Protein AF-U1RBM7-F1 (afdb_monomer)

InterPro domains:
  IPR001764 Glycoside hydrolase, family 3, N-terminal [PF00933] (648-874)
  IPR001764 Glycoside hydrolase, family 3, N-terminal [PR00133] (661-677)
  IPR001764 Glycoside hydrolase, family 3, N-terminal [PR00133] (688-707)
  IPR001764 Glycoside hydrolase, family 3, N-terminal [PR00133] (734-750)
  IPR001764 Glycoside hydrolase, family 3, N-terminal [PR00133] (765-781)
  IPR001764 Glycoside hydrolase, family 3, N-terminal [PR00133] (855-873)
  IPR002772 Glycoside hydrolase family 3 C-terminal domain [PF01915] (105-395)
  IPR013783 Immunoglobulin-like fold [G3DSA:2.60.40.10] (396-527)
  IPR017853 Glycoside hydrolase superfamily [SSF51445] (630-895)
  IPR026891 Fibronectin type III-like domain [PF14310] (430-504)
  IPR026891 Fibronectin type III-like domain [SM01217] (430-504)
  IPR036881 Glycoside hydrolase family 3 C-terminal domain superfamily [G3DSA:3.40.50.1700] (90-395)
  IPR036881 Glycoside hydrolase family 3 C-terminal domain superfamily [SSF52279] (105-398)
  IPR036962 Glycoside hydrolase, family 3, N-terminal domain superfamily [G3DSA:3.20.20.300] (629-931)
  IPR050288 Cellulose-degrading glycosyl hydrolase 3 [PTHR42715] (79-508)

pLDDT: mean 93.36, std 9.1, range [33.41, 98.94]

Sequence (995 aa):
MTKKVVNEQVSKPKKQRLPMRNGFFLTIWIPITLICALFATILYAGLNFASGAIDVAVGGGTYTPKNGKNTKGADLNFYPKKYKNINEAMEASGKVTQKIADEGMVLLKNDGSLPMTSLGKITLMGRGAADPLYGGTGSGHTNTDTAINIKAGLEKAGFTVNPTVYKQLDAYAKSHAAKDGGRINISFTFSGSTYRIGEMPVSKYSAASTKSFAQYNDAAVVVIGRTGGEGEDLTTDMSKWDDNYTPGQHSLELNKDEKDQIALAKQNFKKVIVVVNSSQPIEMGELQDDPQINAIINSGTPGATGFLSLGEIIAGALNPSGHTVDTWARDFTKDPTFVNIGSNEYTNAGKIRSFFVNYEEGIYSGYRYYETAAAENFIKYDEAVVYPFGYGLSYTIFDWSNPRYTVDSKKGTITAEVTVTNTGSVAGKDVVELFYSAPYTHGGIEKSAVDLGEFAKTKMLKPGESDTVKATVKIEDMASYDYKNAKAYVLEAGDYTLSLRTNSHTIKNGVDTFTYNVPETITYSGNNHRSSDKKAVTNQFDELSAAFESGQKTLLSRADFAGTFPQVPDDADKTASEELLKKLNNFETDITNSVMAKAEKADGKTISMPTTGAKNNIQLSELRGLPYDDPKWQKFLDQLKVSEMVDMIDDGAYATDAVTRLGKPRAVDFDGPAGFSSFITSIHGSAFPTETLIASTWNRDLAAQMGDAIGEEGLQLGINGWYGPAVNTHRNPFAGRNFEYYSEDPTLSGKLASAVASAAMNRGIVVFLKHFALNDQEQNRQANGLDTWADEQTIREIYLKPFEIAVKESSAQVKYQAEDGSIQTSTIGLNGIMSSYNRIGGVWAGGDWRVQTAVLRNEWGFQGAVITDFATIASPYMVPMQGVAAGSDIQLTWRIFEQFKNTDNPTAVYFLRKAAHNVMFATANSSSLNGYAYGAGTTWHAPWWRWVQWIGTAVFVALALFLIYWMVKRVRRVSPIRRAWREQRKALKAARKNQ

Solvent-accessible surface area (backbone atoms only — not comparable to full-atom values): 50211 Å² total; per-residue (Å²): 134,91,84,92,81,91,76,89,80,76,78,74,74,78,81,76,84,71,76,80,54,64,68,69,51,47,70,54,50,49,58,54,33,51,48,29,44,48,50,19,46,40,41,48,55,49,48,59,66,46,33,68,66,46,27,59,51,75,51,56,54,51,72,47,62,46,61,63,85,84,50,84,87,56,84,41,68,64,59,74,74,91,54,95,45,51,68,61,37,39,57,53,37,40,52,49,17,22,51,41,26,42,28,14,24,20,32,75,42,67,78,66,61,60,43,37,94,61,78,40,33,25,28,62,34,48,35,30,44,58,56,65,55,37,53,39,34,47,70,46,22,54,68,53,94,83,37,45,46,55,60,57,10,29,42,75,50,52,33,47,69,36,62,64,42,43,56,51,33,38,53,48,38,68,77,34,32,42,96,76,55,27,16,51,32,42,37,72,51,96,84,50,60,38,67,17,80,55,52,66,47,62,88,71,61,46,74,67,34,62,61,44,39,83,77,15,42,68,24,30,39,37,28,47,66,56,68,35,9,35,52,35,43,56,52,72,62,27,82,88,44,39,99,73,56,56,95,84,38,32,64,52,48,79,49,63,39,52,53,49,42,53,49,53,40,58,74,70,25,90,32,32,35,38,36,38,30,26,52,51,67,52,49,46,41,75,56,72,72,33,84,69,46,32,30,31,33,39,50,20,20,21,15,29,35,8,27,41,31,58,16,23,33,50,52,50,80,36,50,32,41,2,24,36,43,46,47,26,40,47,55,65,86,73,41,56,48,51,53,50,63,64,87,46,54,36,79,68,50,77,90,54,70,36,33,47,38,57,49,22,33,47,75,38,46,48,50,26,27,54,54,27,36,31,75,68,64,75,45,58,51,82,80,44,44,65,40,50,25,40,35,51,41,53,78,40,45,72,48,59,41,78,70,43,80,47,76,39,80,89,78,40,30,40,33,43,33,37,34,41,28,26,72,32,86,44,54,38,46,56,64,47,33,32,30,35,22,63,63,75,56,87,74,55,72,82,73,46,58,50,42,77,59,32,61,33,54,52,66,84,24,46,53,74,31,71,44,76,48,62,29,66,34,51,58,76,74,71,34,44,52,29,63,87,79,76,25,21,40,34,38,66,49,39,55,30,40,35,38,55,20,57,23,78,82,44,67,40,79,84,50,78,69,46,74,50,73,34,93,59,63,44,66,25,37,67,97,51,28,53,88,82,40,64,38,50,54,60,75,72,43,61,78,44,30,46,38,41,76,72,63,72,34,67,53,42,35,90,68,43,51,80,87,22,53,58,64,65,77,50,74,69,68,25,46,68,50,77,68,45,47,45,43,73,74,48,68,71,76,59,62,75,80,27,70,49,46,50,50,44,44,73,73,69,46,82,86,49,69,63,69,53,58,46,87,69,85,58,26,41,37,62,51,30,54,55,63,93,82,42,72,63,54,58,53,44,54,24,33,43,40,69,67,60,42,47,58,30,23,41,38,25,59,52,26,36,49,57,44,48,94,37,22,35,53,62,36,31,31,39,33,16,56,21,23,37,24,51,98,64,37,91,60,66,48,49,25,33,35,18,34,25,27,50,41,7,32,58,38,50,71,60,34,20,50,48,16,38,42,53,16,47,42,26,60,58,73,66,40,24,28,33,53,21,54,38,47,38,43,41,61,41,72,46,27,6,52,44,30,51,12,23,21,40,42,31,57,66,24,10,55,36,48,16,30,18,46,18,30,15,30,49,39,16,31,32,32,21,35,24,42,44,49,75,56,47,53,31,44,51,23,58,43,70,20,24,23,36,39,47,38,50,37,28,43,52,67,45,55,41,29,15,57,51,42,23,50,71,65,13,46,26,66,29,60,32,43,43,94,89,53,49,80,47,73,32,79,44,55,39,33,28,30,20,20,23,60,20,14,62,39,66,39,41,28,29,45,23,38,52,54,42,30,49,44,42,33,50,22,53,49,56,76,31,24,24,29,36,40,82,51,43,78,76,33,77,66,69,37,58,64,36,12,29,50,13,41,22,31,24,37,20,20,54,60,84,61,48,74,79,72,66,72,85,38,35,55,48,42,40,28,47,51,53,21,44,48,27,46,48,54,29,45,37,56,22,45,64,45,51,53,39,37,52,61,8,34,40,42,80,44,81,31,73,66,55,53,52,34,53,53,50,21,51,51,25,45,51,50,23,53,48,48,52,51,49,51,53,54,47,45,66,63,46,51,59,59,57,46,53,51,51,52,53,51,49,51,55,50,52,58,62,70,77,105

Organism: NCBI:txid1321816

Secondary structure (DSSP, 8-state):
-----------------PPPPHHHHHHHHHHHHHHHHHHHHIIIIIHHHTHHHHHHHH-PPEEEEE--GGGTT----SS--SSSSHHHHHHHHHHHHHHHHHHH-EEEEESS--S-SS--EEEEESGGGTS--SS-SGGG----TT---HHHHHHHTT-EE-HHHHHHHHHHHHHT-GGGTSS-B--SSTT--B----PPPGGGS-HHHHHHGGGS-S-EEEEEE----SSSPPPS-GGGT-TTPPTT--TTSPPHHHHHHHHHHHHH-S-EEEEEE-SS----HHHHH-TT--EEEE----TTTTHHHHHHHHHTSS------SS-EES-GGGSTTGGG-S-EE-TT-TTS--EEEE-TTTT--THHHHHHHHHTTSS-HHHHEEE-TT--B-SS-EEEEEEEEEEETTTTEEEEEEEEEE-SSS-B--EEEEEEE----TTSS---S-EEEEEEEPPPB-TT-EEEEEEEEEGGGG-EEETTTTSEEEE-SEEEEEEEESSSS-BPTT---EEEEESSPEEE-GGG--TT-SS----S-HHHHHHHHTTSS----TT-TTTT------TTTTS--HHHHHHHHS----TTTSHHHHHHHHTT----PPP-S------GGGTTTS-TT-HHHHHHHTT--HHHHHHHHS--TTEE--BGGGTB--EEEEB-TTS-B-SSSS-----PPPHHHHHHTT-HHHHHHHHHHHHHHHHHHT--EE---B-----STT-TTGGGS--S-HHHHHHHHHHHHHHHHHTT-EEEEEEETT----TTTTTTT-EEE--HHHIIIIISHHHHHHHHH-EEEEEEE-TTS-EEEEEEE--EEEE-SSEETTEEGGG-HIIIIIIIIIIS---SEEE-S---TT-TTS-HHHHHHHT--B--S-TTT-----TTSHHHHHHHHHHHHHHHHHHHTSGGGTTPPTT-EEEEE--HHHHHHHHHHHHHHHHHHHHHHHHHHHHHHHHHHHHHHHHHHHHHHHHTT--

Nearest PDB structures (foldseek):
  5k6o-assembly1_A  TM=8.320E-01  e=1.167E-65  metagenome
  5wug-assembly1_A  TM=8.299E-01  e=5.604E-64  Paenibacillus barengoltzii
  5wvp-assembly1_A  TM=8.092E-01  e=2.742E-64  Paenibacillus barengoltzii
  5k6n-assembly1_A  TM=8.197E-01  e=2.205E-63  metagenome
  6jxg-assembly1_A  TM=7.756E-01  e=9.075E-23  Chaetomella raphigera

Structure (mmCIF, N/CA/C/O backbone):
data_AF-U1RBM7-F1
#
_entry.id   AF-U1RBM7-F1
#
loop_
_atom_site.group_PDB
_atom_site.id
_atom_site.type_symbol
_atom_site.label_atom_id
_atom_site.label_alt_id
_atom_site.label_comp_id
_atom_site.label_asym_id
_atom_site.label_entity_id
_atom_site.label_seq_id
_atom_site.pdbx_PDB_ins_code
_atom_site.Cartn_x
_atom_site.Cartn_y
_atom_site.Cartn_z
_atom_site.occupancy
_atom_site.B_iso_or_equiv
_atom_site.auth_seq_id
_atom_site.auth_comp_id
_atom_site.auth_asym_id
_atom_site.auth_atom_id
_atom_site.pdbx_PDB_model_num
ATOM 1 N N . MET A 1 1 ? 15.213 90.626 -84.303 1.00 36.34 1 MET A N 1
ATOM 2 C CA . MET A 1 1 ? 15.350 91.674 -83.267 1.00 36.34 1 MET A CA 1
ATOM 3 C C . MET A 1 1 ? 15.380 90.969 -81.910 1.00 36.34 1 MET A C 1
ATOM 5 O O . MET A 1 1 ? 14.454 90.224 -81.642 1.00 36.34 1 MET A O 1
ATOM 9 N N . THR A 1 2 ? 16.565 90.827 -81.289 1.00 41.94 2 THR A N 1
ATOM 10 C CA . THR A 1 2 ? 16.967 91.487 -80.007 1.00 41.94 2 THR A CA 1
ATOM 11 C C . THR A 1 2 ? 16.053 91.103 -78.822 1.00 41.94 2 THR A C 1
ATOM 13 O O . THR A 1 2 ? 14.861 91.334 -78.896 1.00 41.94 2 THR A O 1
ATOM 16 N N . LYS A 1 3 ? 16.493 90.514 -77.696 1.00 38.50 3 LYS A N 1
ATOM 17 C CA . LYS A 1 3 ? 17.663 90.783 -76.830 1.00 38.50 3 LYS A CA 1
ATOM 18 C C . LYS A 1 3 ? 18.023 89.556 -75.950 1.00 38.50 3 LYS A C 1
ATOM 20 O O . LYS A 1 3 ? 17.148 88.796 -75.558 1.00 38.50 3 LYS A O 1
ATOM 25 N N . LYS A 1 4 ? 19.316 89.432 -75.614 1.00 48.25 4 LYS A N 1
ATOM 26 C CA . LYS A 1 4 ? 19.956 88.477 -74.679 1.00 48.25 4 LYS A CA 1
ATOM 27 C C . LYS A 1 4 ? 19.608 88.750 -73.204 1.00 48.25 4 LYS A C 1
ATOM 29 O O . LYS A 1 4 ? 19.742 89.893 -72.778 1.00 48.25 4 LYS A O 1
ATOM 34 N N . VAL A 1 5 ? 19.367 87.686 -72.428 1.00 40.12 5 VAL A N 1
ATOM 35 C CA . VAL A 1 5 ? 19.714 87.562 -70.994 1.00 40.12 5 VAL A CA 1
ATOM 36 C C . VAL A 1 5 ? 20.210 86.133 -70.737 1.00 40.12 5 VAL A C 1
ATOM 38 O O . VAL A 1 5 ? 19.670 85.167 -71.266 1.00 40.12 5 VAL A O 1
ATOM 41 N N . VAL A 1 6 ? 21.289 86.041 -69.965 1.00 49.75 6 VAL A N 1
ATOM 42 C CA . VAL A 1 6 ? 22.024 84.842 -69.551 1.00 49.75 6 VAL A CA 1
ATOM 43 C C . VAL A 1 6 ? 21.229 84.046 -68.511 1.00 49.75 6 VAL A C 1
ATOM 45 O O . VAL A 1 6 ? 20.765 84.619 -67.531 1.00 49.75 6 VAL A O 1
ATOM 48 N N . ASN A 1 7 ? 21.132 82.726 -68.692 1.00 33.41 7 ASN A N 1
ATOM 49 C CA . ASN A 1 7 ? 21.097 81.756 -67.592 1.00 33.41 7 ASN A CA 1
ATOM 50 C C . ASN A 1 7 ? 21.407 80.354 -68.144 1.00 33.41 7 ASN A C 1
ATOM 52 O O . ASN A 1 7 ? 20.569 79.721 -68.784 1.00 33.41 7 ASN A O 1
ATOM 56 N N . GLU A 1 8 ? 22.628 79.870 -67.914 1.00 44.62 8 GLU A N 1
ATOM 57 C CA . GLU A 1 8 ? 23.003 78.477 -68.160 1.00 44.62 8 GLU A CA 1
ATOM 58 C C . GLU A 1 8 ? 22.236 77.560 -67.196 1.00 44.62 8 GLU A C 1
ATOM 60 O O . GLU A 1 8 ? 22.592 77.396 -66.028 1.00 44.62 8 GLU A O 1
ATOM 65 N N . GLN A 1 9 ? 21.176 76.915 -67.685 1.00 37.19 9 GLN A N 1
ATOM 66 C CA . GLN A 1 9 ? 20.624 75.736 -67.026 1.00 37.19 9 GLN A CA 1
ATOM 67 C C . GLN A 1 9 ? 21.514 74.528 -67.329 1.00 37.19 9 GLN A C 1
ATOM 69 O O . GLN A 1 9 ? 21.326 73.804 -68.305 1.00 37.19 9 GLN A O 1
ATOM 74 N N . VAL A 1 10 ? 22.462 74.270 -66.430 1.00 41.84 10 VAL A N 1
ATOM 75 C CA . VAL A 1 10 ? 23.084 72.952 -66.281 1.00 41.84 10 VAL A CA 1
ATOM 76 C C . VAL A 1 10 ? 21.966 71.940 -66.018 1.00 41.84 10 VAL A C 1
ATOM 78 O O . VAL A 1 10 ? 21.384 71.909 -64.929 1.00 41.84 10 VAL A O 1
ATOM 81 N N . SER A 1 11 ? 21.636 71.107 -67.009 1.00 40.59 11 SER A N 1
ATOM 82 C CA . SER A 1 11 ? 20.698 70.001 -66.803 1.00 40.59 11 SER A CA 1
ATOM 83 C C . SER A 1 11 ? 21.240 69.096 -65.686 1.00 40.59 11 SER A C 1
ATOM 85 O O . SER A 1 11 ? 22.333 68.532 -65.775 1.00 40.59 11 SER A O 1
ATOM 87 N N . LYS A 1 12 ? 20.515 69.010 -64.562 1.00 43.03 12 LYS A N 1
ATOM 88 C CA . LYS A 1 12 ? 20.881 68.114 -63.457 1.00 43.03 12 LYS A CA 1
ATOM 89 C C . LYS A 1 12 ? 20.835 66.673 -63.984 1.00 43.03 12 LYS A C 1
ATOM 91 O O . LYS A 1 12 ? 19.792 66.272 -64.504 1.00 43.03 12 LYS A O 1
ATOM 96 N N . PRO A 1 13 ? 21.893 65.859 -63.817 1.00 48.00 13 PRO A N 1
ATOM 97 C CA . PRO A 1 13 ? 21.841 64.458 -64.213 1.00 48.00 13 PRO A CA 1
ATOM 98 C C . PRO A 1 13 ? 20.706 63.767 -63.446 1.00 48.00 13 PRO A C 1
ATOM 100 O O . PRO A 1 13 ? 20.603 63.918 -62.223 1.00 48.00 13 PRO A O 1
ATOM 103 N N . LYS A 1 14 ? 19.839 63.024 -64.153 1.00 50.25 14 LYS A N 1
ATOM 104 C CA . LYS A 1 14 ? 18.790 62.189 -63.537 1.00 50.25 14 LYS A CA 1
ATOM 105 C C . LYS A 1 14 ? 19.420 61.403 -62.382 1.00 50.25 14 LYS A C 1
ATOM 107 O O . LYS A 1 14 ? 20.360 60.641 -62.599 1.00 50.25 14 LYS A O 1
ATOM 112 N N . LYS A 1 15 ? 18.924 61.595 -61.149 1.00 52.56 15 LYS A N 1
ATOM 113 C CA . LYS A 1 15 ? 19.372 60.836 -59.969 1.00 52.56 15 LYS A CA 1
ATOM 114 C C . LYS A 1 15 ? 19.178 59.346 -60.255 1.00 52.56 15 LYS A C 1
ATOM 116 O O . LYS A 1 15 ? 18.066 58.834 -60.160 1.00 52.56 15 LYS A O 1
ATOM 121 N N . GLN A 1 16 ? 20.256 58.651 -60.596 1.00 60.34 16 GLN A N 1
ATOM 122 C CA . GLN A 1 16 ? 20.246 57.206 -60.763 1.00 60.34 16 GLN A CA 1
ATOM 123 C C . GLN A 1 16 ? 19.895 56.589 -59.398 1.00 60.34 16 GLN A C 1
ATOM 125 O O . GLN A 1 16 ? 20.675 56.691 -58.447 1.00 60.34 16 GLN A O 1
ATOM 130 N N . ARG A 1 17 ? 18.688 56.021 -59.252 1.00 66.50 17 ARG A N 1
ATOM 131 C CA . ARG A 1 17 ? 18.283 55.319 -58.024 1.00 66.50 17 ARG A CA 1
ATOM 132 C C . ARG A 1 17 ? 19.132 54.057 -57.902 1.00 66.50 17 ARG A C 1
ATOM 134 O O . ARG A 1 17 ? 18.868 53.052 -58.552 1.00 66.50 17 ARG A O 1
ATOM 141 N N . LEU A 1 18 ? 20.186 54.125 -57.096 1.00 72.62 18 LEU A N 1
ATOM 142 C CA . LEU A 1 18 ? 21.038 52.969 -56.846 1.00 72.62 18 LEU A CA 1
ATOM 143 C C . LEU A 1 18 ? 20.295 51.951 -55.973 1.00 72.62 18 LEU A C 1
ATOM 145 O O . LEU A 1 18 ? 19.717 52.344 -54.957 1.00 72.62 18 LEU A O 1
ATOM 149 N N . PRO A 1 19 ? 20.377 50.645 -56.287 1.00 76.62 19 PRO A N 1
ATOM 150 C CA . PRO A 1 19 ? 19.870 49.602 -55.398 1.00 76.62 19 PRO A CA 1
ATOM 151 C C . PRO A 1 19 ? 20.533 49.720 -54.022 1.00 76.62 19 PRO A C 1
ATOM 153 O O . PRO A 1 19 ? 21.697 50.114 -53.941 1.00 76.62 19 PRO A O 1
ATOM 156 N N . MET A 1 20 ? 19.812 49.406 -52.942 1.00 83.06 20 MET A N 1
ATOM 157 C CA . MET A 1 20 ? 20.274 49.493 -51.545 1.00 83.06 20 MET A CA 1
ATOM 158 C C . MET A 1 20 ? 21.676 48.874 -51.333 1.00 83.06 20 MET A C 1
ATOM 160 O O . MET A 1 20 ? 22.068 47.924 -52.009 1.00 83.06 20 MET A O 1
ATOM 164 N N . ARG A 1 21 ? 22.471 49.430 -50.406 1.00 84.69 21 ARG A N 1
ATOM 165 C CA . ARG A 1 21 ? 23.860 48.995 -50.158 1.00 84.69 21 ARG A CA 1
ATOM 166 C C . ARG A 1 21 ? 23.877 47.548 -49.667 1.00 84.69 21 ARG A C 1
ATOM 168 O O . ARG A 1 21 ? 23.075 47.197 -48.812 1.00 84.69 21 ARG A O 1
ATOM 175 N N . ASN A 1 22 ? 24.809 46.734 -50.174 1.00 85.38 22 ASN A N 1
ATOM 176 C CA . ASN A 1 22 ? 24.970 45.348 -49.716 1.00 85.38 22 ASN A CA 1
ATOM 177 C C . ASN A 1 22 ? 25.152 45.270 -48.197 1.00 85.38 22 ASN A C 1
ATOM 179 O O . ASN A 1 22 ? 24.442 44.497 -47.580 1.00 85.38 22 ASN A O 1
ATOM 183 N N . GLY A 1 23 ? 25.956 46.159 -47.602 1.00 82.50 23 GLY A N 1
ATOM 184 C CA . GLY A 1 23 ? 26.077 46.260 -46.141 1.00 82.50 23 GLY A CA 1
ATOM 185 C C . GLY A 1 23 ? 24.731 46.445 -45.427 1.00 82.50 23 GLY A C 1
ATOM 186 O O . GLY A 1 23 ? 24.362 45.595 -44.638 1.00 82.50 23 GLY A O 1
ATOM 187 N N . PHE A 1 24 ? 23.961 47.486 -45.768 1.00 85.50 24 PHE A N 1
ATOM 188 C CA . PHE A 1 24 ? 22.680 47.784 -45.098 1.00 85.50 24 PHE A CA 1
ATOM 189 C C . PHE A 1 24 ? 21.584 46.726 -45.336 1.00 85.50 24 PHE A C 1
ATOM 191 O O . PHE A 1 24 ? 20.699 46.516 -44.521 1.00 85.50 24 PHE A O 1
ATOM 198 N N . PHE A 1 25 ? 21.621 46.046 -46.477 1.00 90.31 25 PHE A N 1
ATOM 199 C CA . PHE A 1 25 ? 20.706 44.940 -46.751 1.00 90.31 25 PHE A CA 1
ATOM 200 C C . PHE A 1 25 ? 21.063 43.692 -45.950 1.00 90.31 25 PHE A C 1
ATOM 202 O O . PHE A 1 25 ? 20.184 43.060 -45.379 1.00 90.31 25 PHE A O 1
ATOM 209 N N . LEU A 1 26 ? 22.350 43.343 -45.898 1.00 90.19 26 LEU A N 1
ATOM 210 C CA . LEU A 1 26 ? 22.811 42.187 -45.139 1.00 90.19 26 LEU A CA 1
ATOM 211 C C . LEU A 1 26 ? 22.594 42.392 -43.635 1.00 90.19 26 LEU A C 1
ATOM 213 O O . LEU A 1 26 ? 22.222 41.440 -42.965 1.00 90.19 26 LEU A O 1
ATOM 217 N N . THR A 1 27 ? 22.703 43.623 -43.120 1.00 90.94 27 THR A N 1
ATOM 218 C CA . THR A 1 27 ? 22.372 43.925 -41.714 1.00 90.94 27 THR A CA 1
ATOM 219 C C . THR A 1 27 ? 20.903 43.685 -41.361 1.00 90.94 27 THR A C 1
ATOM 221 O O . THR A 1 27 ? 20.603 43.524 -40.189 1.00 90.94 27 THR A O 1
ATOM 224 N N . ILE A 1 28 ? 19.994 43.650 -42.342 1.00 90.19 28 ILE A N 1
ATOM 225 C CA . ILE A 1 28 ? 18.574 43.331 -42.119 1.00 90.19 28 ILE A CA 1
ATOM 226 C C . ILE A 1 28 ? 18.330 41.829 -42.293 1.00 90.19 28 ILE A C 1
ATOM 228 O O . ILE A 1 28 ? 17.704 41.191 -41.454 1.00 90.19 28 ILE A O 1
ATOM 232 N N . TRP A 1 29 ? 18.835 41.246 -43.382 1.00 92.44 29 TRP A N 1
ATOM 233 C CA . TRP A 1 29 ? 18.450 39.892 -43.782 1.00 92.44 29 TRP A CA 1
ATOM 234 C C . TRP A 1 29 ? 19.279 38.777 -43.143 1.00 92.44 29 TRP A C 1
ATOM 236 O O . TRP A 1 29 ? 18.770 37.663 -43.024 1.00 92.44 29 TRP A O 1
ATOM 246 N N . ILE A 1 30 ? 20.504 39.053 -42.677 1.00 91.81 30 ILE A N 1
ATOM 247 C CA . ILE A 1 30 ? 21.273 38.080 -41.886 1.00 91.81 30 ILE A CA 1
ATOM 248 C C . ILE A 1 30 ? 20.540 37.766 -40.570 1.00 91.81 30 ILE A C 1
ATOM 250 O O . ILE A 1 30 ? 20.271 36.587 -40.353 1.00 91.81 30 ILE A O 1
ATOM 254 N N . PRO A 1 31 ? 20.127 38.751 -39.741 1.00 94.38 31 PRO A N 1
ATOM 255 C CA . PRO A 1 31 ? 19.344 38.471 -38.535 1.00 94.38 31 PRO A CA 1
ATOM 256 C C . PRO A 1 31 ? 18.062 37.678 -38.801 1.00 94.38 31 PRO A C 1
ATOM 258 O O . PRO A 1 31 ? 17.806 36.701 -38.113 1.00 94.38 31 PRO A O 1
ATOM 261 N N . ILE A 1 32 ? 17.292 38.030 -39.837 1.00 92.88 32 ILE A N 1
ATOM 262 C CA . ILE A 1 32 ? 16.056 37.306 -40.191 1.00 92.88 32 ILE A CA 1
ATOM 263 C C . ILE A 1 32 ? 16.356 35.847 -40.563 1.00 92.88 32 ILE A C 1
ATOM 265 O O . ILE A 1 32 ? 15.660 34.937 -40.128 1.00 92.88 32 ILE A O 1
ATOM 269 N N . THR A 1 33 ? 17.424 35.610 -41.328 1.00 93.44 33 THR A N 1
ATOM 270 C CA . THR A 1 33 ? 17.855 34.252 -41.694 1.00 93.44 33 THR A CA 1
ATOM 271 C C . THR A 1 33 ? 18.295 33.457 -40.464 1.00 93.44 33 THR A C 1
ATOM 273 O O . THR A 1 33 ? 17.946 32.285 -40.342 1.00 93.44 33 THR A O 1
ATOM 276 N N . LEU A 1 34 ? 19.028 34.091 -39.542 1.00 92.81 34 LEU A N 1
ATOM 277 C CA . LEU A 1 34 ? 19.433 33.481 -38.275 1.00 92.81 34 LEU A CA 1
ATOM 278 C C . LEU A 1 34 ? 18.223 33.150 -37.398 1.00 92.81 34 LEU A C 1
ATOM 280 O O . LEU A 1 34 ? 18.201 32.086 -36.796 1.00 92.81 34 LEU A O 1
ATOM 284 N N . ILE A 1 35 ? 17.198 34.004 -37.381 1.00 93.94 35 ILE A N 1
ATOM 285 C CA . ILE A 1 35 ? 15.929 33.735 -36.696 1.00 93.94 35 ILE A CA 1
ATOM 286 C C . ILE A 1 35 ? 15.226 32.521 -37.322 1.00 93.94 35 ILE A C 1
ATOM 288 O O . ILE A 1 35 ? 14.810 31.629 -36.591 1.00 93.94 35 ILE A O 1
ATOM 292 N N . CYS A 1 36 ? 15.139 32.423 -38.655 1.00 91.75 36 CYS A N 1
ATOM 293 C CA . CYS A 1 36 ? 14.570 31.239 -39.314 1.00 91.75 36 CYS A CA 1
ATOM 294 C C . CYS A 1 36 ? 15.356 29.961 -38.986 1.00 91.75 36 CYS A C 1
ATOM 296 O O . CYS A 1 36 ? 14.752 28.933 -38.692 1.00 91.75 36 CYS A O 1
ATOM 298 N N . ALA A 1 37 ? 16.690 30.023 -39.004 1.00 91.12 37 ALA A N 1
ATOM 299 C CA . ALA A 1 37 ? 17.536 28.895 -38.622 1.00 91.12 37 ALA A CA 1
ATOM 300 C C . ALA A 1 37 ? 17.346 28.519 -37.144 1.00 91.12 37 ALA A C 1
ATOM 302 O O . ALA A 1 37 ? 17.249 27.341 -36.825 1.00 91.12 37 ALA A O 1
ATOM 303 N N . LEU A 1 38 ? 17.223 29.506 -36.252 1.00 91.50 38 LEU A N 1
ATOM 304 C CA . LEU A 1 38 ? 16.941 29.288 -34.837 1.00 91.50 38 LEU A CA 1
ATOM 305 C C . LEU A 1 38 ? 15.580 28.613 -34.634 1.00 91.50 38 LEU A C 1
ATOM 307 O O . LEU A 1 38 ? 15.510 27.629 -33.910 1.00 91.50 38 LEU A O 1
ATOM 311 N N . PHE A 1 39 ? 14.519 29.074 -35.304 1.00 92.00 39 PHE A N 1
ATOM 312 C CA . PHE A 1 39 ? 13.207 28.421 -35.247 1.00 92.00 39 PHE A CA 1
ATOM 313 C C . PHE A 1 39 ? 13.248 26.986 -35.777 1.00 92.00 39 PHE A C 1
ATOM 315 O O . PHE A 1 39 ? 12.678 26.099 -35.148 1.00 92.00 39 PHE A O 1
ATOM 322 N N . ALA A 1 40 ? 13.956 26.729 -36.882 1.00 91.62 40 ALA A N 1
ATOM 323 C CA . ALA A 1 40 ? 14.163 25.367 -37.374 1.00 91.62 40 ALA A CA 1
ATOM 324 C C . ALA A 1 40 ? 14.863 24.485 -36.328 1.00 91.62 40 ALA A C 1
ATOM 326 O O . ALA A 1 40 ? 14.431 23.357 -36.093 1.00 91.62 40 ALA A O 1
ATOM 327 N N . THR A 1 41 ? 15.903 25.011 -35.677 1.00 88.69 41 THR A N 1
ATOM 328 C CA . THR A 1 41 ? 16.637 24.314 -34.615 1.00 88.69 41 THR A CA 1
ATOM 329 C C . THR A 1 41 ? 15.770 24.073 -33.383 1.00 88.69 41 THR A C 1
ATOM 331 O O . THR A 1 41 ? 15.795 22.971 -32.853 1.00 88.69 41 THR A O 1
ATOM 334 N N . ILE A 1 42 ? 14.971 25.047 -32.942 1.00 88.38 42 ILE A N 1
ATOM 335 C CA . ILE A 1 42 ? 14.055 24.889 -31.800 1.00 88.38 42 ILE A CA 1
ATOM 336 C C . ILE A 1 42 ? 12.989 23.835 -32.113 1.00 88.38 42 ILE A C 1
ATOM 338 O O . ILE A 1 42 ? 12.783 22.924 -31.315 1.00 88.38 42 ILE A O 1
ATOM 342 N N . LEU A 1 43 ? 12.349 23.909 -33.285 1.00 89.69 43 LEU A N 1
ATOM 343 C CA . LEU A 1 43 ? 11.352 22.918 -33.699 1.00 89.69 43 LEU A CA 1
ATOM 344 C C . LEU A 1 43 ? 11.961 21.520 -33.823 1.00 89.69 43 LEU A C 1
ATOM 346 O O . LEU A 1 43 ? 11.328 20.538 -33.456 1.00 89.69 43 LEU A O 1
ATOM 350 N N . TYR A 1 44 ? 13.192 21.405 -34.316 1.00 89.69 44 TYR A N 1
ATOM 351 C CA . TYR A 1 44 ? 13.845 20.109 -34.445 1.00 89.69 44 TYR A CA 1
ATOM 352 C C . TYR A 1 44 ? 14.408 19.614 -33.108 1.00 89.69 44 TYR A C 1
ATOM 354 O O . TYR A 1 44 ? 13.901 18.655 -32.540 1.00 89.69 44 TYR A O 1
ATOM 362 N N . ALA A 1 45 ? 15.450 20.261 -32.592 1.00 83.56 45 ALA A N 1
ATOM 363 C CA . ALA A 1 45 ? 16.183 19.812 -31.415 1.00 83.56 45 ALA A CA 1
ATOM 364 C C . ALA A 1 45 ? 15.403 20.052 -30.117 1.00 83.56 45 ALA A C 1
ATOM 366 O O . ALA A 1 45 ? 15.332 19.153 -29.287 1.00 83.56 45 ALA A O 1
ATOM 367 N N . GLY A 1 46 ? 14.780 21.223 -29.961 1.00 81.88 46 GLY A N 1
ATOM 368 C CA . GLY A 1 46 ? 14.042 21.576 -28.744 1.00 81.88 46 GLY A CA 1
ATOM 369 C C . GLY A 1 46 ? 12.823 20.683 -28.511 1.00 81.88 46 GLY A C 1
ATOM 370 O O . GLY A 1 46 ? 12.680 20.116 -27.433 1.00 81.88 46 GLY A O 1
ATOM 371 N N . LEU A 1 47 ? 11.976 20.490 -29.528 1.00 84.38 47 LEU A N 1
ATOM 372 C CA . LEU A 1 47 ? 10.799 19.620 -29.386 1.00 84.38 47 LEU A CA 1
ATOM 373 C C . LEU A 1 47 ? 11.154 18.130 -29.314 1.00 84.38 47 LEU A C 1
ATOM 375 O O . LEU A 1 47 ? 10.425 17.381 -28.679 1.00 84.38 47 LEU A O 1
ATOM 379 N N . ASN A 1 48 ? 12.264 17.684 -29.917 1.00 82.75 48 ASN A N 1
ATOM 380 C CA . ASN A 1 48 ? 12.747 16.315 -29.701 1.00 82.75 48 ASN A CA 1
ATOM 381 C C . ASN A 1 48 ? 13.234 16.115 -28.264 1.00 82.75 48 ASN A C 1
ATOM 383 O O . ASN A 1 48 ? 12.905 15.108 -27.647 1.00 82.75 48 ASN A O 1
ATOM 387 N N . PHE A 1 49 ? 13.966 17.087 -27.720 1.00 78.62 49 PHE A N 1
ATOM 388 C CA . PHE A 1 49 ? 14.435 17.054 -26.339 1.00 78.62 49 PHE A CA 1
ATOM 389 C C . PHE A 1 49 ? 13.279 17.051 -25.327 1.00 78.62 49 PHE A C 1
ATOM 391 O O . PHE A 1 49 ? 13.335 16.330 -24.342 1.00 78.62 49 PHE A O 1
ATOM 398 N N . ALA A 1 50 ? 12.208 17.799 -25.603 1.00 80.25 50 ALA A N 1
ATOM 399 C CA . ALA A 1 50 ? 11.008 17.845 -24.767 1.00 80.25 50 ALA A CA 1
ATOM 400 C C . ALA A 1 50 ? 9.959 1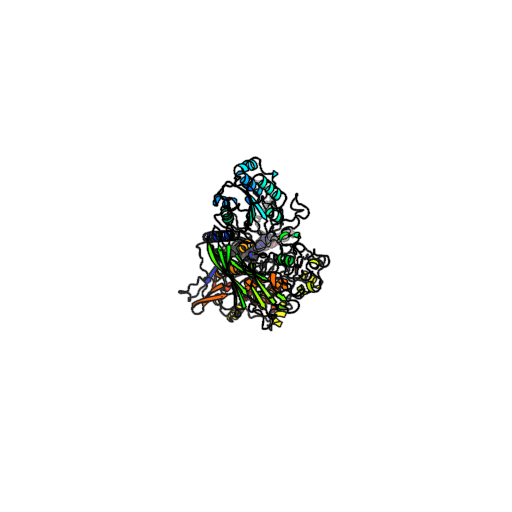6.769 -25.115 1.00 80.25 50 ALA A C 1
ATOM 402 O O . ALA A 1 50 ? 8.835 16.835 -24.620 1.00 80.25 50 ALA A O 1
ATOM 403 N N . SER A 1 51 ? 10.270 15.815 -26.001 1.00 80.38 51 SER A N 1
ATOM 404 C CA . SER A 1 51 ? 9.224 14.970 -26.583 1.00 80.38 51 SER A CA 1
ATOM 405 C C . SER A 1 51 ? 8.552 14.019 -25.602 1.00 80.38 51 SER A C 1
ATOM 407 O O . SER A 1 51 ? 7.347 13.856 -25.734 1.00 80.38 51 SER A O 1
ATOM 409 N N . GLY A 1 52 ? 9.256 13.493 -24.593 1.00 77.25 52 GLY A N 1
ATOM 410 C CA . GLY A 1 52 ? 8.633 12.696 -23.528 1.00 77.25 52 GLY A CA 1
ATOM 411 C C . GLY A 1 52 ? 7.537 13.477 -22.797 1.00 77.25 52 GLY A C 1
ATOM 412 O O . GLY A 1 52 ? 6.393 13.031 -22.728 1.00 77.25 52 GLY A O 1
ATOM 413 N N . ALA A 1 53 ? 7.843 14.704 -22.364 1.00 77.94 53 ALA A N 1
ATOM 414 C CA . ALA A 1 53 ? 6.876 15.576 -21.695 1.00 77.94 53 ALA A CA 1
ATOM 415 C C . ALA A 1 53 ? 5.687 15.953 -22.603 1.00 77.94 53 ALA A C 1
ATOM 417 O O . ALA A 1 53 ? 4.546 16.014 -22.146 1.00 77.94 53 ALA A O 1
ATOM 418 N N . ILE A 1 54 ? 5.932 16.186 -23.900 1.00 82.62 54 ILE A N 1
ATOM 419 C CA . ILE A 1 54 ? 4.872 16.483 -24.880 1.00 82.62 54 ILE A CA 1
ATOM 420 C C . ILE A 1 54 ? 4.004 15.245 -25.144 1.00 82.62 54 ILE A C 1
ATOM 422 O O . ILE A 1 54 ? 2.781 15.366 -25.189 1.00 82.62 54 ILE A O 1
ATOM 426 N N . ASP A 1 55 ? 4.616 14.070 -25.315 1.00 83.00 55 ASP A N 1
ATOM 427 C CA . ASP A 1 55 ? 3.921 12.804 -25.565 1.00 83.00 55 ASP A CA 1
ATOM 428 C C . ASP A 1 55 ? 2.951 12.486 -24.433 1.00 83.00 55 ASP A C 1
ATOM 430 O O . ASP A 1 55 ? 1.834 12.041 -24.691 1.00 83.00 55 ASP A O 1
ATOM 434 N N . VAL A 1 56 ? 3.339 12.767 -23.190 1.00 77.88 56 VAL A N 1
ATOM 435 C CA . VAL A 1 56 ? 2.419 12.599 -22.073 1.00 77.88 56 VAL A CA 1
ATOM 436 C C . VAL A 1 56 ? 1.335 13.679 -22.097 1.00 77.88 56 VAL A C 1
ATOM 438 O O . VAL A 1 56 ? 0.158 13.340 -22.106 1.00 77.88 56 VAL A O 1
ATOM 441 N N . ALA A 1 57 ? 1.682 14.962 -22.233 1.00 79.19 57 ALA A N 1
ATOM 442 C CA . ALA A 1 57 ? 0.705 16.053 -22.157 1.00 79.19 57 ALA A CA 1
ATOM 443 C C . ALA A 1 57 ? -0.385 16.039 -23.253 1.00 79.19 57 ALA A C 1
ATOM 445 O O . ALA A 1 57 ? -1.538 16.372 -22.979 1.00 79.19 57 ALA A O 1
ATOM 446 N N . VAL A 1 58 ? -0.039 15.711 -24.505 1.00 81.56 58 VAL A N 1
ATOM 447 C CA . VAL A 1 58 ? -0.972 15.798 -25.654 1.00 81.56 58 VAL A CA 1
ATOM 448 C C . VAL A 1 58 ? -1.114 14.498 -26.447 1.00 81.56 58 VAL A C 1
ATOM 450 O O . VAL A 1 58 ? -1.740 14.490 -27.512 1.00 81.56 58 VAL A O 1
ATOM 453 N N . GLY A 1 59 ? -0.561 13.403 -25.929 1.00 77.94 59 GLY A N 1
ATOM 454 C CA . GLY A 1 59 ? -0.617 12.081 -26.535 1.00 77.94 59 GLY A CA 1
ATOM 455 C C . GLY A 1 59 ? 0.563 11.785 -27.462 1.00 77.94 59 GLY A C 1
ATOM 456 O O . GLY A 1 59 ? 0.903 12.553 -28.374 1.00 77.94 59 GLY A O 1
ATOM 457 N N . GLY A 1 60 ? 1.153 10.611 -27.243 1.00 79.38 60 GLY A N 1
ATOM 458 C CA . GLY A 1 60 ? 2.173 10.032 -28.104 1.00 79.38 60 GLY A CA 1
ATOM 459 C C . GLY A 1 60 ? 1.602 9.353 -29.346 1.00 79.38 60 GLY A C 1
ATOM 460 O O . GLY A 1 60 ? 0.393 9.185 -29.518 1.00 79.38 60 GLY A O 1
ATOM 461 N N . GLY A 1 61 ? 2.496 8.956 -30.251 1.00 84.00 61 GLY A N 1
ATOM 462 C CA . GLY A 1 61 ? 2.108 8.113 -31.382 1.00 84.00 61 GLY A CA 1
ATOM 463 C C . GLY A 1 61 ? 1.722 6.702 -30.945 1.00 84.00 61 GLY A C 1
ATOM 464 O O . GLY A 1 61 ? 2.181 6.216 -29.914 1.00 84.00 61 GLY A O 1
ATOM 465 N N . THR A 1 62 ? 0.900 6.031 -31.747 1.00 88.94 62 THR A N 1
ATOM 466 C CA . THR A 1 62 ? 0.411 4.677 -31.450 1.00 88.94 62 THR A CA 1
ATOM 467 C C . THR A 1 62 ? 1.263 3.610 -32.128 1.00 88.94 62 THR A C 1
ATOM 469 O O . THR A 1 62 ? 1.986 3.879 -33.091 1.00 88.94 62 THR A O 1
ATOM 472 N N . TYR A 1 63 ? 1.182 2.379 -31.627 1.00 92.81 63 TYR A N 1
ATOM 473 C CA . TYR A 1 63 ? 1.952 1.245 -32.132 1.00 92.81 63 TYR A CA 1
ATOM 474 C C . TYR A 1 63 ? 1.016 0.105 -32.517 1.00 92.81 63 TYR A C 1
ATOM 476 O O . TYR A 1 63 ? 0.112 -0.244 -31.762 1.00 92.81 63 TYR A O 1
ATOM 484 N N . THR A 1 64 ? 1.239 -0.494 -33.686 1.00 93.06 64 THR A N 1
ATOM 485 C CA . THR A 1 64 ? 0.475 -1.663 -34.145 1.00 93.06 64 THR A CA 1
ATOM 486 C C . THR A 1 64 ? 1.403 -2.814 -34.522 1.00 93.06 64 THR A C 1
ATOM 488 O O . THR A 1 64 ? 2.449 -2.563 -35.138 1.00 93.06 64 THR A O 1
ATOM 491 N N . PRO A 1 65 ? 1.020 -4.072 -34.240 1.00 93.12 65 PRO A N 1
ATOM 492 C CA . PRO A 1 65 ? 1.823 -5.232 -34.597 1.00 93.12 65 PRO A CA 1
ATOM 493 C C . PRO A 1 65 ? 1.998 -5.346 -36.113 1.00 93.12 65 PRO A C 1
ATOM 495 O O . PRO A 1 65 ? 1.052 -5.222 -36.893 1.00 93.12 65 PRO A O 1
ATOM 498 N N . LYS A 1 66 ? 3.228 -5.632 -36.540 1.00 93.56 66 LYS A N 1
ATOM 499 C CA . LYS A 1 66 ? 3.570 -6.010 -37.913 1.00 93.56 66 LYS A CA 1
ATOM 500 C C . LYS A 1 66 ? 3.738 -7.525 -37.969 1.00 93.56 66 LYS A C 1
ATOM 502 O O . LYS A 1 66 ? 4.852 -8.048 -37.943 1.00 93.56 66 LYS A O 1
ATOM 507 N N . ASN A 1 67 ? 2.604 -8.211 -38.019 1.00 90.19 67 ASN A N 1
ATOM 508 C CA . ASN A 1 67 ? 2.532 -9.665 -37.994 1.00 90.19 67 ASN A CA 1
ATOM 509 C C . ASN A 1 67 ? 2.924 -10.304 -39.339 1.00 90.19 67 ASN A C 1
ATOM 511 O O . ASN A 1 67 ? 2.596 -9.797 -40.414 1.00 90.19 67 ASN A O 1
ATOM 515 N N . GLY A 1 68 ? 3.623 -11.441 -39.270 1.00 81.44 68 GLY A N 1
ATOM 516 C CA . GLY A 1 68 ? 3.979 -12.260 -40.431 1.00 81.44 68 GLY A CA 1
ATOM 517 C C . GLY A 1 68 ? 2.834 -13.156 -40.930 1.00 81.44 68 GLY A C 1
ATOM 518 O O . GLY A 1 68 ? 1.698 -13.087 -40.461 1.00 81.44 68 GLY A O 1
ATOM 519 N N . LYS A 1 69 ? 3.141 -14.047 -41.883 1.00 69.00 69 LYS A N 1
ATOM 520 C CA . LYS A 1 69 ? 2.158 -14.977 -42.481 1.00 69.00 69 LYS A CA 1
ATOM 521 C C . LYS A 1 69 ? 1.703 -16.107 -41.539 1.00 69.00 69 LYS A C 1
ATOM 523 O O . LYS A 1 69 ? 0.650 -16.686 -41.793 1.00 69.00 69 LYS A O 1
ATOM 528 N N . ASN A 1 70 ? 2.431 -16.373 -40.450 1.00 63.94 70 ASN A N 1
ATOM 529 C CA . ASN A 1 70 ? 2.145 -17.421 -39.450 1.00 63.94 70 ASN A CA 1
ATOM 530 C C . ASN A 1 70 ? 0.973 -17.078 -38.496 1.00 63.94 70 ASN A C 1
ATOM 532 O O . ASN A 1 70 ? 0.878 -17.607 -37.395 1.00 63.94 70 ASN A O 1
ATOM 536 N N . THR A 1 71 ? 0.074 -16.180 -38.907 1.00 68.62 71 THR A N 1
ATOM 537 C CA . THR A 1 71 ? -1.041 -15.659 -38.094 1.00 68.62 71 THR A CA 1
ATOM 538 C C . THR A 1 71 ? -2.412 -16.208 -38.466 1.00 68.62 71 THR A C 1
ATOM 540 O O . THR A 1 71 ? -3.402 -15.885 -37.812 1.00 68.62 71 THR A O 1
ATOM 543 N N . LYS A 1 72 ? -2.516 -17.039 -39.511 1.00 59.03 72 LYS A N 1
ATOM 544 C CA . LYS A 1 72 ? -3.808 -17.589 -39.941 1.00 59.03 72 LYS A CA 1
ATOM 545 C C . LYS A 1 72 ? -4.373 -18.548 -38.885 1.00 59.03 72 LYS A C 1
ATOM 547 O O . LYS A 1 72 ? -3.935 -19.688 -38.804 1.00 59.03 72 LYS A O 1
ATOM 552 N N . GLY A 1 73 ? -5.377 -18.084 -38.138 1.00 64.38 73 GLY A N 1
ATOM 553 C CA . GLY A 1 73 ? -6.155 -18.882 -37.181 1.00 64.38 73 GLY A CA 1
ATOM 554 C C . GLY A 1 73 ? -5.694 -18.811 -35.721 1.00 64.38 73 GLY A C 1
ATOM 555 O O . GLY A 1 73 ? -6.336 -19.430 -34.880 1.00 64.38 73 GLY A O 1
ATOM 556 N N . ALA A 1 74 ? -4.630 -18.066 -35.404 1.00 76.31 74 ALA A N 1
ATOM 557 C CA . ALA A 1 74 ? -4.169 -17.886 -34.026 1.00 76.31 74 ALA A CA 1
ATOM 558 C C . ALA A 1 74 ? -4.950 -16.761 -33.324 1.00 76.31 74 ALA A C 1
ATOM 560 O O . ALA A 1 74 ? -5.041 -15.651 -33.854 1.00 76.31 74 ALA A O 1
ATOM 561 N N . ASP A 1 75 ? -5.484 -17.030 -32.128 1.00 85.88 75 ASP A N 1
ATOM 562 C CA . ASP A 1 75 ? -6.030 -15.989 -31.253 1.00 85.88 75 ASP A CA 1
ATOM 563 C C . ASP A 1 75 ? -4.877 -15.260 -30.550 1.00 85.88 75 ASP A C 1
ATOM 565 O O . ASP A 1 75 ? -4.299 -15.747 -29.579 1.00 85.88 75 ASP A O 1
ATOM 569 N N . LEU A 1 76 ? -4.507 -14.104 -31.101 1.00 91.31 76 LEU A N 1
ATOM 570 C CA . LEU A 1 76 ? -3.434 -13.252 -30.584 1.00 91.31 76 LEU A CA 1
ATOM 571 C C . LEU A 1 76 ? -3.945 -12.224 -29.565 1.00 91.31 76 LEU A C 1
ATOM 573 O O . LEU A 1 76 ? -3.175 -11.373 -29.119 1.00 91.31 76 LEU A O 1
ATOM 577 N N . ASN A 1 77 ? -5.232 -12.267 -29.208 1.00 93.69 77 ASN A N 1
ATOM 578 C CA . ASN A 1 77 ? -5.782 -11.442 -28.144 1.00 93.69 77 ASN A CA 1
ATOM 579 C C . ASN A 1 77 ? -5.518 -12.107 -26.787 1.00 93.69 77 ASN A C 1
ATOM 581 O O . ASN A 1 77 ? -6.368 -12.786 -26.212 1.00 93.69 77 ASN A O 1
ATOM 585 N N . PHE A 1 78 ? -4.307 -11.917 -26.274 1.00 95.38 78 PHE A N 1
ATOM 586 C CA . PHE A 1 78 ? -3.867 -12.484 -25.003 1.00 95.38 78 PHE A CA 1
ATOM 587 C C . PHE A 1 78 ? -4.612 -11.890 -23.801 1.00 95.38 78 PHE A C 1
ATOM 589 O O . PHE A 1 78 ? -4.798 -12.592 -22.808 1.00 95.38 78 PHE A O 1
ATOM 596 N N . TYR A 1 79 ? -5.072 -10.638 -23.914 1.00 96.44 79 TYR A N 1
ATOM 597 C CA . TYR A 1 79 ? -5.796 -9.913 -22.864 1.00 96.44 79 TYR A CA 1
ATOM 598 C C . TYR A 1 79 ? -7.115 -9.346 -23.406 1.00 96.44 79 TYR A C 1
ATOM 600 O O . TYR A 1 79 ? -7.185 -8.177 -23.798 1.00 96.44 79 TYR A O 1
ATOM 608 N N . PRO A 1 80 ? -8.176 -10.168 -23.475 1.00 95.44 80 PRO A N 1
ATOM 609 C CA . PRO A 1 80 ? -9.468 -9.711 -23.956 1.00 95.44 80 PRO A CA 1
ATOM 610 C C . PRO A 1 80 ? -10.105 -8.715 -22.982 1.00 95.44 80 PRO A C 1
ATOM 612 O O . PRO A 1 80 ? -10.197 -8.967 -21.778 1.00 95.44 80 PRO A O 1
ATOM 615 N N . LYS A 1 81 ? -10.599 -7.611 -23.545 1.00 96.69 81 LYS A N 1
ATOM 616 C CA . LYS A 1 81 ? -11.428 -6.617 -22.856 1.00 96.69 81 LYS A CA 1
ATOM 617 C C . LYS A 1 81 ? -12.785 -7.217 -22.488 1.00 96.69 81 LYS A C 1
ATOM 619 O O . LYS A 1 81 ? -13.423 -7.843 -23.337 1.00 96.69 81 LYS A O 1
ATOM 624 N N . LYS A 1 82 ? -13.233 -7.012 -21.249 1.00 97.25 82 LYS A N 1
ATOM 625 C CA . LYS A 1 82 ? -14.571 -7.406 -20.775 1.00 97.25 82 LYS A CA 1
ATOM 626 C C . LYS A 1 82 ? -15.658 -6.457 -21.268 1.00 97.25 82 LYS A C 1
ATOM 628 O O . LYS A 1 82 ? -16.761 -6.909 -21.571 1.00 97.25 82 LYS A O 1
ATOM 633 N N . TYR A 1 83 ? -15.346 -5.166 -21.353 1.00 97.81 83 TYR A N 1
ATOM 634 C CA . TYR A 1 83 ? -16.312 -4.123 -21.702 1.00 97.81 83 TYR A CA 1
ATOM 635 C C . TYR A 1 83 ? -16.011 -3.492 -23.059 1.00 97.81 83 TYR A C 1
ATOM 637 O O . TYR A 1 83 ? -14.908 -3.609 -23.603 1.00 97.81 83 TYR A O 1
ATOM 645 N N . LYS A 1 84 ? -17.004 -2.811 -23.639 1.00 95.81 84 LYS A N 1
ATOM 646 C CA . LYS A 1 84 ? -16.853 -2.208 -24.973 1.00 95.81 84 LYS A CA 1
ATOM 647 C C . LYS A 1 84 ? -16.048 -0.913 -24.952 1.00 95.81 84 LYS A C 1
ATOM 649 O O . LYS A 1 84 ? -15.472 -0.542 -25.972 1.00 95.81 84 LYS A O 1
ATOM 654 N N . ASN A 1 85 ? -16.078 -0.194 -23.834 1.00 95.31 85 ASN A N 1
ATOM 655 C CA . ASN A 1 85 ? -15.457 1.115 -23.667 1.00 95.31 85 ASN A CA 1
ATOM 656 C C . ASN A 1 85 ? -15.183 1.402 -22.182 1.00 95.31 85 ASN A C 1
ATOM 658 O O . ASN A 1 85 ? -15.653 0.678 -21.304 1.00 95.31 85 ASN A O 1
ATOM 662 N N . ILE A 1 86 ? -14.443 2.483 -21.923 1.00 94.31 86 ILE A N 1
ATOM 663 C CA . ILE A 1 86 ? -14.065 2.909 -20.571 1.00 94.31 86 ILE A CA 1
ATOM 664 C C . ILE A 1 86 ? -15.270 3.242 -19.680 1.00 94.31 86 ILE A C 1
ATOM 666 O O . ILE A 1 86 ? -15.251 2.889 -18.512 1.00 94.31 86 ILE A O 1
ATOM 670 N N . ASN A 1 87 ? -16.351 3.825 -20.207 1.00 94.44 87 ASN A N 1
ATOM 671 C CA . ASN A 1 87 ? -17.508 4.191 -19.380 1.00 94.44 87 ASN A CA 1
ATOM 672 C C . ASN A 1 87 ? -18.219 2.951 -18.815 1.00 94.44 87 ASN A C 1
ATOM 674 O O . ASN A 1 87 ? -18.572 2.929 -17.641 1.00 94.44 87 ASN A O 1
ATOM 678 N N . GLU A 1 88 ? -18.402 1.909 -19.636 1.00 97.12 88 GLU A N 1
ATOM 679 C CA . GLU A 1 88 ? -18.948 0.622 -19.176 1.00 97.12 88 GLU A CA 1
ATOM 680 C C . GLU A 1 88 ? -18.022 -0.050 -18.147 1.00 97.12 88 GLU A C 1
ATOM 682 O O . GLU A 1 88 ? -18.505 -0.625 -17.171 1.00 97.12 88 GLU A O 1
ATOM 687 N N . ALA A 1 89 ? -16.699 0.048 -18.339 1.00 97.38 89 ALA A N 1
ATOM 688 C CA . ALA A 1 89 ? -15.725 -0.463 -17.378 1.00 97.38 89 ALA A CA 1
ATOM 689 C C . ALA A 1 89 ? -15.798 0.290 -16.042 1.00 97.38 89 ALA A C 1
ATOM 691 O O . ALA A 1 89 ? -15.932 -0.351 -15.007 1.00 97.38 89 ALA A O 1
ATOM 692 N N . MET A 1 90 ? -15.823 1.625 -16.065 1.00 95.62 90 MET A N 1
ATOM 693 C CA . MET A 1 90 ? -15.940 2.459 -14.866 1.00 95.62 90 MET A CA 1
ATOM 694 C C . MET A 1 90 ? -17.278 2.266 -14.139 1.00 95.62 90 MET A C 1
ATOM 696 O O . MET A 1 90 ? -17.326 2.303 -12.913 1.00 95.62 90 MET A O 1
ATOM 700 N N . GLU A 1 91 ? -18.380 2.001 -14.852 1.00 95.94 91 GLU A N 1
ATOM 701 C CA . GLU A 1 91 ? -19.650 1.639 -14.206 1.00 95.94 91 GLU A CA 1
ATOM 702 C C . GLU A 1 91 ? -19.526 0.313 -13.435 1.00 95.94 91 GLU A C 1
ATOM 704 O O . GLU A 1 91 ? -20.037 0.174 -12.320 1.00 95.94 91 GLU A O 1
ATOM 709 N N . ALA A 1 92 ? -18.837 -0.674 -14.012 1.00 98.00 92 ALA A N 1
ATOM 710 C CA . ALA A 1 92 ? -18.575 -1.939 -13.341 1.00 98.00 92 ALA A CA 1
ATOM 711 C C . ALA A 1 92 ? -17.601 -1.777 -12.165 1.00 98.00 92 ALA A C 1
ATOM 713 O O . ALA A 1 92 ? -17.854 -2.331 -11.094 1.00 98.00 92 ALA A O 1
ATOM 714 N N . SER A 1 93 ? -16.549 -0.976 -12.330 1.00 97.75 93 SER A N 1
ATOM 715 C CA . SER A 1 93 ? -15.634 -0.585 -11.258 1.00 97.75 93 SER A CA 1
ATOM 716 C C . SER A 1 93 ? -16.370 0.112 -10.119 1.00 97.75 93 SER A C 1
ATOM 718 O O . SER A 1 93 ? -16.161 -0.244 -8.968 1.00 97.75 93 SER A O 1
ATOM 720 N N . GLY A 1 94 ? -17.335 0.992 -10.407 1.00 97.06 94 GLY A N 1
ATOM 721 C CA . GLY A 1 94 ? -18.192 1.613 -9.394 1.00 97.06 94 GLY A CA 1
ATOM 722 C C . GLY A 1 94 ? -18.981 0.604 -8.548 1.00 97.06 94 GLY A C 1
ATOM 723 O O . GLY A 1 94 ? -19.236 0.857 -7.371 1.00 97.06 94 GLY A O 1
ATOM 724 N N . LYS A 1 95 ? -19.322 -0.572 -9.093 1.00 98.06 95 LYS A N 1
ATOM 725 C CA . LYS A 1 95 ? -19.937 -1.671 -8.320 1.00 98.06 95 LYS A CA 1
ATOM 726 C C . LYS A 1 95 ? -18.910 -2.384 -7.440 1.00 98.06 95 LYS A C 1
ATOM 728 O O . LYS A 1 95 ? -19.259 -2.823 -6.351 1.00 98.06 95 LYS A O 1
ATOM 733 N N . VAL A 1 96 ? -17.661 -2.506 -7.891 1.00 98.38 96 VAL A N 1
ATOM 734 C CA . VAL A 1 96 ? -16.556 -3.040 -7.076 1.00 98.38 96 VAL A CA 1
ATOM 735 C C . VAL A 1 96 ? -16.216 -2.073 -5.938 1.00 98.38 96 VAL A C 1
ATOM 737 O O . VAL A 1 96 ? -16.144 -2.506 -4.794 1.00 98.38 96 VAL A O 1
ATOM 740 N N . THR A 1 97 ? -16.119 -0.771 -6.221 1.00 98.19 97 THR A N 1
ATOM 741 C CA . THR A 1 97 ? -15.943 0.300 -5.226 1.00 98.19 97 THR A CA 1
ATOM 742 C C . THR A 1 97 ? -17.012 0.238 -4.139 1.00 98.19 97 THR A C 1
ATOM 744 O O . THR A 1 97 ? -16.673 0.251 -2.958 1.00 98.19 97 THR A O 1
ATOM 747 N N . GLN A 1 98 ? -18.290 0.098 -4.517 1.00 98.25 98 GLN A N 1
ATOM 748 C CA . GLN A 1 98 ? -19.367 -0.061 -3.539 1.00 98.25 98 GLN A CA 1
ATOM 749 C C . GLN A 1 98 ? -19.182 -1.337 -2.709 1.00 98.25 98 GLN A C 1
ATOM 751 O O . GLN A 1 98 ? -19.205 -1.254 -1.493 1.00 98.25 98 GLN A O 1
ATOM 756 N N . LYS A 1 99 ? -18.906 -2.494 -3.323 1.00 98.44 99 LYS A N 1
ATOM 757 C CA . LYS A 1 99 ? -18.695 -3.750 -2.577 1.00 98.44 99 LYS A CA 1
ATOM 758 C C . LYS A 1 99 ? -17.541 -3.687 -1.578 1.00 98.44 99 LYS A C 1
ATOM 760 O O . LYS A 1 99 ? -17.640 -4.267 -0.502 1.00 98.44 99 LYS A O 1
ATOM 765 N N . ILE A 1 100 ? -16.446 -3.013 -1.929 1.00 98.69 100 ILE A N 1
ATOM 766 C CA . ILE A 1 100 ? -15.330 -2.783 -1.002 1.00 98.69 100 ILE A CA 1
ATOM 767 C C . ILE A 1 100 ? -15.812 -1.961 0.191 1.00 98.69 100 ILE A C 1
ATOM 769 O O . ILE A 1 100 ? -15.538 -2.336 1.322 1.00 98.69 100 ILE A O 1
ATOM 773 N N . ALA A 1 101 ? -16.579 -0.896 -0.035 1.00 98.44 101 ALA A N 1
ATOM 774 C CA . ALA A 1 101 ? -17.196 -0.147 1.054 1.00 98.44 101 ALA A CA 1
ATOM 775 C C . ALA A 1 101 ? -18.219 -0.984 1.850 1.00 98.44 101 ALA A C 1
ATOM 777 O O . ALA A 1 101 ? -18.255 -0.871 3.074 1.00 98.44 101 ALA A O 1
ATOM 778 N N . ASP A 1 102 ? -18.980 -1.870 1.196 1.00 98.44 102 ASP A N 1
ATOM 779 C CA . ASP A 1 102 ? -19.961 -2.744 1.849 1.00 98.44 102 ASP A CA 1
ATOM 780 C C . ASP A 1 102 ? -19.308 -3.644 2.911 1.00 98.44 102 ASP A C 1
ATOM 782 O O . ASP A 1 102 ? -19.874 -3.897 3.976 1.00 98.44 102 ASP A O 1
ATOM 786 N N . GLU A 1 103 ? -18.104 -4.136 2.611 1.00 98.62 103 GLU A N 1
ATOM 787 C CA . GLU A 1 103 ? -17.347 -5.041 3.477 1.00 98.62 103 GLU A CA 1
ATOM 788 C C . GLU A 1 103 ? -16.236 -4.365 4.279 1.00 98.62 103 GLU A C 1
ATOM 790 O O . GLU A 1 103 ? -15.677 -5.024 5.149 1.00 98.62 103 GLU A O 1
ATOM 795 N N . GLY A 1 104 ? -15.898 -3.109 3.980 1.00 98.50 104 GLY A N 1
ATOM 796 C CA . GLY A 1 104 ? -14.763 -2.386 4.555 1.00 98.50 104 GLY A CA 1
ATOM 797 C C . GLY A 1 104 ? -15.147 -1.314 5.570 1.00 98.50 104 GLY A C 1
ATOM 798 O O . GLY A 1 104 ? -14.331 -0.988 6.426 1.00 98.50 104 GLY A O 1
ATOM 799 N N . MET A 1 105 ? -16.374 -0.774 5.535 1.00 98.75 105 MET A N 1
ATOM 800 C CA . MET A 1 105 ? -16.820 0.143 6.591 1.00 98.75 105 MET A CA 1
ATOM 801 C C . MET A 1 105 ? -16.933 -0.604 7.927 1.00 98.75 105 MET A C 1
ATOM 803 O O . MET A 1 105 ? -17.597 -1.640 8.025 1.00 98.75 105 MET A O 1
ATOM 807 N N . VAL A 1 106 ? -16.296 -0.059 8.963 1.00 98.88 106 VAL A N 1
ATOM 808 C CA . VAL A 1 106 ? -16.163 -0.706 10.274 1.00 98.88 106 VAL A CA 1
ATOM 809 C C . VAL A 1 106 ? -17.178 -0.108 11.240 1.00 98.88 106 VAL A C 1
ATOM 811 O O . VAL A 1 106 ? -17.163 1.094 11.513 1.00 98.88 106 VAL A O 1
ATOM 814 N N . LEU A 1 107 ? -18.061 -0.940 11.789 1.00 98.88 107 LEU A N 1
ATOM 815 C CA . LEU A 1 107 ? -18.917 -0.539 12.902 1.00 98.88 107 LEU A CA 1
ATOM 816 C C . LEU A 1 107 ? -18.102 -0.649 14.195 1.00 98.88 107 LEU A C 1
ATOM 818 O O . LEU A 1 107 ? -17.793 -1.748 14.642 1.00 98.88 107 LEU A O 1
ATOM 822 N N . LEU A 1 108 ? -17.742 0.495 14.772 1.00 98.81 108 LEU A N 1
ATOM 823 C CA . LEU A 1 108 ? -16.862 0.585 15.940 1.00 98.81 108 LEU A CA 1
ATOM 824 C C . LEU A 1 108 ? -17.640 0.573 17.262 1.00 98.81 108 LEU A C 1
ATOM 826 O O . LEU A 1 108 ? -17.192 0.027 18.263 1.00 98.81 108 LEU A O 1
ATOM 830 N N . LYS A 1 109 ? -18.838 1.158 17.263 1.00 98.75 109 LYS A N 1
ATOM 831 C CA . LYS A 1 109 ? -19.731 1.198 18.425 1.00 98.75 109 LYS A CA 1
ATOM 832 C C . LYS A 1 109 ? -21.168 1.059 17.968 1.00 98.75 109 LYS A C 1
ATOM 834 O O . LYS A 1 109 ? -21.551 1.672 16.970 1.00 98.75 109 LYS A O 1
ATOM 839 N N . ASN A 1 110 ? -21.970 0.310 18.716 1.00 98.25 110 ASN A N 1
ATOM 840 C CA . ASN A 1 110 ? -23.415 0.253 18.528 1.00 98.25 110 ASN A CA 1
ATOM 841 C C . ASN A 1 110 ? -24.112 -0.204 19.815 1.00 98.25 110 ASN A C 1
ATOM 843 O O . ASN A 1 110 ? -23.886 -1.319 20.274 1.00 98.25 110 ASN A O 1
ATOM 847 N N . ASP A 1 111 ? -24.996 0.625 20.364 1.00 96.62 111 ASP A N 1
ATOM 848 C CA . ASP A 1 111 ? -25.831 0.291 21.530 1.00 96.62 111 ASP A CA 1
ATOM 849 C C . ASP A 1 111 ? -27.150 -0.425 21.162 1.00 96.62 111 ASP A C 1
ATOM 851 O O . ASP A 1 111 ? -28.040 -0.585 21.999 1.00 96.62 111 ASP A O 1
ATOM 855 N N . GLY A 1 112 ? -27.293 -0.832 19.896 1.00 94.81 112 GLY A N 1
ATOM 856 C CA . GLY A 1 112 ? -28.532 -1.355 19.315 1.00 94.81 112 GLY A CA 1
ATOM 857 C C . GLY A 1 112 ? -29.370 -0.292 18.597 1.00 94.81 112 GLY A C 1
ATOM 858 O O . GLY A 1 112 ? -30.434 -0.606 18.063 1.00 94.81 112 GLY A O 1
ATOM 859 N N . SER A 1 113 ? -28.908 0.963 18.548 1.00 94.31 113 SER A N 1
ATOM 860 C CA . SER A 1 113 ? -29.555 2.032 17.777 1.00 94.31 113 SER A CA 1
ATOM 861 C C . SER A 1 113 ? -29.419 1.874 16.267 1.00 94.31 113 SER A C 1
ATOM 863 O O . SER A 1 113 ? -30.242 2.443 15.539 1.00 94.31 113 SER A O 1
ATOM 865 N N . LEU A 1 114 ? -28.400 1.138 15.809 1.00 96.56 114 LEU A N 1
ATOM 866 C CA . LEU A 1 114 ? -28.257 0.711 14.425 1.00 96.56 114 LEU A CA 1
ATOM 867 C C . LEU A 1 114 ? -28.549 -0.795 14.262 1.00 96.56 114 LEU A C 1
ATOM 869 O O . LEU A 1 114 ? -28.145 -1.585 15.119 1.00 96.56 114 LEU A O 1
ATOM 873 N N . PRO A 1 115 ? -29.200 -1.202 13.158 1.00 96.44 115 PRO A N 1
ATOM 874 C CA . PRO A 1 115 ? -29.733 -0.332 12.109 1.00 96.44 115 PRO A CA 1
ATOM 875 C C . PRO A 1 115 ? -30.936 0.491 12.588 1.00 96.44 115 PRO A C 1
ATOM 877 O O . PRO A 1 115 ? -31.630 0.126 13.538 1.00 96.44 115 PRO A O 1
ATOM 880 N N . MET A 1 116 ? -31.197 1.627 11.940 1.00 93.06 116 MET A N 1
ATOM 881 C CA . MET A 1 116 ? -32.344 2.455 12.303 1.00 93.06 116 MET A CA 1
ATOM 882 C C . MET A 1 116 ? -33.657 1.733 11.976 1.00 93.06 116 MET A C 1
ATOM 884 O O . MET A 1 116 ? -33.940 1.406 10.829 1.00 93.06 116 MET A O 1
ATOM 888 N N . THR A 1 117 ? -34.509 1.549 12.986 1.00 77.88 117 THR A N 1
ATOM 889 C CA . THR A 1 117 ? -35.782 0.810 12.882 1.00 77.88 117 THR A CA 1
ATOM 890 C C . THR A 1 117 ? -36.850 1.471 12.000 1.00 77.88 117 THR A C 1
ATOM 892 O O . THR A 1 117 ? -37.856 0.841 11.679 1.00 77.88 117 THR A O 1
ATOM 895 N N . SER A 1 118 ? -36.655 2.729 11.597 1.00 78.94 118 SER A N 1
ATOM 896 C CA . SER A 1 118 ? -37.505 3.429 10.633 1.00 78.94 118 SER A CA 1
ATOM 897 C C . SER A 1 118 ? -36.673 4.364 9.759 1.00 78.94 118 SER A C 1
ATOM 899 O O . SER A 1 118 ? -35.880 5.151 10.282 1.00 78.94 118 SER A O 1
ATOM 901 N N . LEU A 1 119 ? -36.909 4.325 8.444 1.00 76.19 119 LEU A N 1
ATOM 902 C CA . LEU A 1 119 ? -36.363 5.292 7.489 1.00 76.19 119 LEU A CA 1
ATOM 903 C C . LEU A 1 119 ? -36.959 6.674 7.788 1.00 76.19 119 LEU A C 1
ATOM 905 O O . LEU A 1 119 ? -38.140 6.925 7.545 1.00 76.19 119 LEU A O 1
ATOM 909 N N . GLY A 1 120 ? -36.149 7.522 8.418 1.00 82.94 120 GLY A N 1
ATOM 910 C CA . GLY A 1 120 ? -36.602 8.732 9.096 1.00 82.94 120 GLY A CA 1
ATOM 911 C C . GLY A 1 120 ? -36.119 10.044 8.484 1.00 82.94 120 GLY A C 1
ATOM 912 O O . GLY A 1 120 ? -35.449 10.099 7.447 1.00 82.94 120 GLY A O 1
ATOM 913 N N . LYS A 1 121 ? -36.461 11.128 9.175 1.00 95.81 121 LYS A N 1
ATOM 914 C CA . LYS A 1 121 ? -35.964 12.481 8.960 1.00 95.81 121 LYS A CA 1
ATOM 915 C C . LYS A 1 121 ? -34.758 12.719 9.864 1.00 95.81 121 LYS A C 1
ATOM 917 O O . LYS A 1 121 ? -34.903 12.891 11.074 1.00 95.81 121 LYS A O 1
ATOM 922 N N . ILE A 1 122 ? -33.574 12.751 9.267 1.00 97.38 122 ILE A N 1
ATOM 923 C CA . ILE A 1 122 ? -32.297 12.855 9.981 1.00 97.38 122 ILE A CA 1
ATOM 924 C C . ILE A 1 122 ? -31.644 14.215 9.752 1.00 97.38 122 ILE A C 1
ATOM 926 O O . ILE A 1 122 ? -31.857 14.865 8.723 1.00 97.38 122 ILE A O 1
ATOM 930 N N . THR A 1 123 ? -30.802 14.633 10.692 1.00 98.56 123 THR A N 1
ATOM 931 C CA . THR A 1 123 ? -29.985 15.839 10.548 1.00 98.56 123 THR A CA 1
ATOM 932 C C . THR A 1 123 ? -28.514 15.461 10.417 1.00 98.56 123 THR A C 1
ATOM 934 O O . THR A 1 123 ? -27.928 14.893 11.333 1.00 98.56 123 THR A O 1
ATOM 937 N N . LEU A 1 124 ? -27.919 15.807 9.274 1.00 98.56 124 LEU A N 1
ATOM 938 C CA . LEU A 1 124 ? -26.472 15.771 9.079 1.00 98.56 124 LEU A CA 1
ATOM 939 C C . LEU A 1 124 ? -25.819 16.961 9.800 1.00 98.56 124 LEU A C 1
ATOM 941 O O . LEU A 1 124 ? -26.286 18.094 9.664 1.00 98.56 124 LEU A O 1
ATOM 945 N N . MET A 1 125 ? -24.745 16.698 10.539 1.00 98.19 125 MET A N 1
ATOM 946 C CA . MET A 1 125 ? -23.924 17.678 11.255 1.00 98.19 125 MET A CA 1
ATOM 947 C C . MET A 1 125 ? -22.443 17.403 10.960 1.00 98.19 125 MET A C 1
ATOM 949 O O . MET A 1 125 ? -22.085 16.294 10.566 1.00 98.19 125 MET A O 1
ATOM 953 N N . GLY A 1 126 ? -21.584 18.402 11.131 1.00 96.12 126 GLY A N 1
ATOM 954 C CA . GLY A 1 126 ? -20.180 18.330 10.712 1.00 96.12 126 GLY A CA 1
ATOM 955 C C . GLY A 1 126 ? -19.975 18.875 9.314 1.00 96.12 126 GLY A C 1
ATOM 956 O O . GLY A 1 126 ? -20.767 18.598 8.408 1.00 96.12 126 GLY A O 1
ATOM 957 N N . ARG A 1 127 ? -18.889 19.625 9.102 1.00 94.88 127 ARG A N 1
ATOM 958 C CA . ARG A 1 127 ? -18.511 20.083 7.756 1.00 94.88 127 ARG A CA 1
ATOM 959 C C . ARG A 1 127 ? -18.380 18.899 6.800 1.00 94.88 127 ARG A C 1
ATOM 961 O O . ARG A 1 127 ? -18.762 19.004 5.635 1.00 94.88 127 ARG A O 1
ATOM 968 N N . GLY A 1 128 ? -17.889 17.765 7.315 1.00 95.38 128 GLY A N 1
ATOM 969 C CA . GLY A 1 128 ? -17.613 16.555 6.545 1.00 95.38 128 GLY A CA 1
ATOM 970 C C . GLY A 1 128 ? -18.873 15.955 5.933 1.00 95.38 128 GLY A C 1
ATOM 971 O O . GLY A 1 128 ? -18.799 15.264 4.927 1.00 95.38 128 GLY A O 1
ATOM 972 N N . ALA A 1 129 ? -20.053 16.284 6.465 1.00 96.81 129 ALA A N 1
ATOM 973 C CA . ALA A 1 129 ? -21.308 15.822 5.900 1.00 96.81 129 ALA A CA 1
ATOM 974 C C . ALA A 1 129 ? -21.622 16.449 4.530 1.00 96.81 129 ALA A C 1
ATOM 976 O O . ALA A 1 129 ? -22.302 15.823 3.714 1.00 96.81 129 ALA A O 1
ATOM 977 N N . ALA A 1 130 ? -21.145 17.674 4.279 1.00 96.31 130 ALA A N 1
ATOM 978 C CA . ALA A 1 130 ? -21.312 18.385 3.008 1.00 96.31 130 ALA A CA 1
ATOM 979 C C . ALA A 1 130 ? -20.034 18.407 2.148 1.00 96.31 130 ALA A C 1
ATOM 981 O O . ALA A 1 130 ? -20.121 18.623 0.941 1.00 96.31 130 ALA A O 1
ATOM 982 N N . ASP A 1 131 ? -18.874 18.161 2.758 1.00 95.00 131 ASP A N 1
ATOM 983 C CA . ASP A 1 131 ? -17.549 18.107 2.128 1.00 95.00 131 ASP A CA 1
ATOM 984 C C . ASP A 1 131 ? -16.801 16.826 2.556 1.00 95.00 131 ASP A C 1
ATOM 986 O O . ASP A 1 131 ? -15.821 16.897 3.313 1.00 95.00 131 ASP A O 1
ATOM 990 N N . PRO A 1 132 ? -17.312 15.640 2.162 1.00 96.25 132 PRO A N 1
ATOM 991 C CA . PRO A 1 132 ? -16.733 14.365 2.559 1.00 96.25 132 PRO A CA 1
ATOM 992 C C . PRO A 1 132 ? -15.441 14.058 1.797 1.00 96.25 132 PRO A C 1
ATOM 994 O O . PRO A 1 132 ? -15.191 14.567 0.705 1.00 96.25 132 PRO A O 1
ATOM 997 N N . LEU A 1 133 ? -14.642 13.171 2.376 1.00 95.75 133 LEU A N 1
ATOM 998 C CA . LEU A 1 133 ? -13.427 12.621 1.798 1.00 95.75 133 LEU A CA 1
ATOM 999 C C . LEU A 1 133 ? -13.708 11.304 1.080 1.00 95.75 133 LEU A C 1
ATOM 1001 O O . LEU A 1 133 ? -14.298 10.383 1.645 1.00 95.75 133 LEU A O 1
ATOM 1005 N N . TYR A 1 134 ? -13.225 11.213 -0.155 1.00 95.44 134 TYR A N 1
ATOM 1006 C CA . TYR A 1 134 ? -13.332 10.022 -1.002 1.00 95.44 134 TYR A CA 1
ATOM 1007 C C . TYR A 1 134 ? -12.003 9.267 -1.136 1.00 95.44 134 TYR A C 1
ATOM 1009 O O . TYR A 1 134 ? -12.019 8.077 -1.431 1.00 95.44 134 TYR A O 1
ATOM 1017 N N . GLY A 1 135 ? -10.884 9.951 -0.880 1.00 93.25 135 GLY A N 1
ATOM 1018 C CA . GLY A 1 135 ? -9.509 9.447 -0.872 1.00 93.25 135 GLY A CA 1
ATOM 1019 C C . GLY A 1 135 ? -8.565 10.504 -0.281 1.00 93.25 135 GLY A C 1
ATOM 1020 O O . GLY A 1 135 ? -9.043 11.506 0.258 1.00 93.25 135 GLY A O 1
ATOM 1021 N N . GLY A 1 136 ? -7.250 10.298 -0.391 1.00 89.75 136 GLY A N 1
ATOM 1022 C CA . GLY A 1 136 ? -6.237 11.290 -0.005 1.00 89.75 136 GLY A CA 1
ATOM 1023 C C . GLY A 1 136 ? -5.846 12.251 -1.135 1.00 89.75 136 GLY A C 1
ATOM 1024 O O . GLY A 1 136 ? -6.437 12.247 -2.219 1.00 89.75 136 GLY A O 1
ATOM 1025 N N . THR A 1 137 ? -4.849 13.099 -0.875 1.00 88.06 137 THR A N 1
ATOM 1026 C CA . THR A 1 137 ? -4.272 14.028 -1.866 1.00 88.06 137 THR A CA 1
ATOM 1027 C C . THR A 1 137 ? -2.953 13.489 -2.444 1.00 88.06 137 THR A C 1
ATOM 1029 O O . THR A 1 137 ? -2.474 12.432 -2.043 1.00 88.06 137 THR A O 1
ATOM 1032 N N . GLY A 1 138 ? -2.334 14.199 -3.394 1.00 83.31 138 GLY A N 1
ATOM 1033 C CA . GLY A 1 138 ? -1.072 13.749 -3.999 1.00 83.31 138 GLY A CA 1
ATOM 1034 C C . GLY A 1 138 ? -1.261 12.769 -5.157 1.00 83.31 138 GLY A C 1
ATOM 1035 O O . GLY A 1 138 ? -2.337 12.707 -5.750 1.00 83.31 138 GLY A O 1
ATOM 1036 N N . SER A 1 139 ? -0.210 12.047 -5.544 1.00 76.69 139 SER A N 1
ATOM 1037 C CA . SER A 1 139 ? -0.229 11.070 -6.651 1.00 76.69 139 SER A CA 1
ATOM 1038 C C . SER A 1 139 ? -1.299 9.989 -6.495 1.00 76.69 139 SER A C 1
ATOM 1040 O O . SER A 1 139 ? -1.839 9.527 -7.493 1.00 76.69 139 SER A O 1
ATOM 1042 N N . GLY A 1 140 ? -1.703 9.667 -5.264 1.00 76.94 140 GLY A N 1
ATOM 1043 C CA . GLY A 1 140 ? -2.831 8.777 -4.981 1.00 76.94 140 GLY A CA 1
ATOM 1044 C C . GLY A 1 140 ? -4.232 9.381 -5.183 1.00 76.94 140 GLY A C 1
ATOM 1045 O O . GLY A 1 140 ? -5.217 8.684 -4.943 1.00 76.94 140 GLY A O 1
ATOM 1046 N N . HIS A 1 141 ? -4.367 10.649 -5.597 1.00 84.94 141 HIS A N 1
ATOM 1047 C CA . HIS A 1 141 ? -5.679 11.270 -5.819 1.00 84.94 141 HIS A CA 1
ATOM 1048 C C . HIS A 1 141 ? -6.419 10.658 -7.017 1.00 84.94 141 HIS A C 1
ATOM 1050 O O . HIS A 1 141 ? -5.820 10.091 -7.929 1.00 84.94 141 HIS A O 1
ATOM 1056 N N . THR A 1 142 ? -7.735 10.861 -7.058 1.00 85.88 142 THR A N 1
ATOM 1057 C CA . THR A 1 142 ? -8.603 10.428 -8.159 1.00 85.88 142 THR A CA 1
ATOM 1058 C C . THR A 1 142 ? -9.674 11.468 -8.482 1.00 85.88 142 THR A C 1
ATOM 1060 O O . THR A 1 142 ? -9.934 12.390 -7.704 1.00 85.88 142 THR A O 1
ATOM 1063 N N . ASN A 1 143 ? -10.302 11.343 -9.656 1.00 85.88 143 ASN A N 1
ATOM 1064 C CA . ASN A 1 143 ? -11.403 12.219 -10.048 1.00 85.88 143 ASN A CA 1
ATOM 1065 C C . ASN A 1 143 ? -12.693 11.828 -9.307 1.00 85.88 143 ASN A C 1
ATOM 1067 O O . ASN A 1 143 ? -13.205 10.721 -9.468 1.00 85.88 143 ASN A O 1
ATOM 1071 N N . THR A 1 144 ? -13.235 12.763 -8.527 1.00 87.25 144 THR A N 1
ATOM 1072 C CA . THR A 1 144 ? -14.415 12.561 -7.671 1.00 87.25 144 THR A CA 1
ATOM 1073 C C . THR A 1 144 ? -15.562 13.524 -7.990 1.00 87.25 144 THR A C 1
ATOM 1075 O O . THR A 1 144 ? -16.541 13.582 -7.250 1.00 87.25 144 THR A O 1
ATOM 1078 N N . ASP A 1 145 ? -15.516 14.225 -9.131 1.00 86.69 145 ASP A N 1
ATOM 1079 C CA . ASP A 1 145 ? -16.514 15.240 -9.523 1.00 86.69 145 ASP A CA 1
ATOM 1080 C C . ASP A 1 145 ? -17.953 14.699 -9.598 1.00 86.69 145 ASP A C 1
ATOM 1082 O O . ASP A 1 145 ? -18.926 15.440 -9.449 1.00 86.69 145 ASP A O 1
ATOM 1086 N N . THR A 1 146 ? -18.095 13.397 -9.848 1.00 87.38 146 THR A N 1
ATOM 1087 C CA . THR A 1 146 ? -19.387 12.700 -9.960 1.00 87.38 146 THR A CA 1
ATOM 1088 C C . THR A 1 146 ? -19.644 11.721 -8.813 1.00 87.38 146 THR A C 1
ATOM 1090 O O . THR A 1 146 ? -20.593 10.936 -8.874 1.00 87.38 146 THR A O 1
ATOM 1093 N N . ALA A 1 147 ? -18.817 11.766 -7.763 1.00 94.38 147 ALA A N 1
ATOM 1094 C CA . ALA A 1 147 ? -18.923 1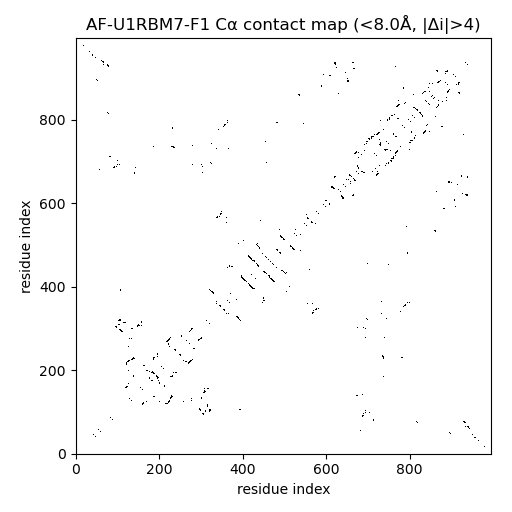0.861 -6.632 1.00 94.38 147 ALA A CA 1
ATOM 1095 C C . ALA A 1 147 ? -20.235 11.057 -5.855 1.00 94.38 147 ALA A C 1
ATOM 1097 O O . ALA A 1 147 ? -20.778 12.159 -5.724 1.00 94.38 147 ALA A O 1
ATOM 1098 N N . ILE A 1 148 ? -20.759 9.957 -5.321 1.00 97.12 148 ILE A N 1
ATOM 1099 C CA . ILE A 1 148 ? -21.931 9.956 -4.452 1.00 97.12 148 ILE A CA 1
ATOM 1100 C C . ILE A 1 148 ? -21.502 10.452 -3.077 1.00 97.12 148 ILE A C 1
ATOM 1102 O O . ILE A 1 148 ? -20.754 9.766 -2.397 1.00 97.12 148 ILE A O 1
ATOM 1106 N N . ASN A 1 149 ? -22.000 11.608 -2.643 1.00 97.50 149 ASN A N 1
ATOM 1107 C CA . ASN A 1 149 ? -21.737 12.117 -1.295 1.00 97.50 149 ASN A CA 1
ATOM 1108 C C . ASN A 1 149 ? -22.612 11.436 -0.219 1.00 97.50 149 ASN A C 1
ATOM 1110 O O . ASN A 1 149 ? -23.577 10.731 -0.527 1.00 97.50 149 ASN A O 1
ATOM 1114 N N . ILE A 1 150 ? -22.312 11.706 1.058 1.00 98.38 150 ILE A N 1
ATOM 1115 C CA . ILE A 1 150 ? -23.025 11.149 2.225 1.00 98.38 150 ILE A CA 1
ATOM 1116 C C . ILE A 1 150 ? -24.538 11.406 2.155 1.00 98.38 150 ILE A C 1
ATOM 1118 O O . ILE A 1 150 ? -25.335 10.487 2.347 1.00 98.38 150 ILE A O 1
ATOM 1122 N N . LYS A 1 151 ? -24.953 12.642 1.841 1.00 98.25 151 LYS A N 1
ATOM 1123 C CA . LYS A 1 151 ? -26.377 12.993 1.714 1.00 98.25 151 LYS A CA 1
ATOM 1124 C C . LYS A 1 151 ? -27.073 12.134 0.661 1.00 98.25 151 LYS A C 1
ATOM 1126 O O . LYS A 1 151 ? -28.142 11.597 0.931 1.00 98.25 151 LYS A O 1
ATOM 1131 N N . ALA A 1 152 ? -26.478 12.006 -0.521 1.00 98.19 152 ALA A N 1
ATOM 1132 C CA . ALA A 1 152 ? -27.042 11.228 -1.614 1.00 98.19 152 ALA A CA 1
ATOM 1133 C C . ALA A 1 152 ? -27.102 9.730 -1.279 1.00 98.19 152 ALA A C 1
ATOM 1135 O O . ALA A 1 152 ? -28.081 9.079 -1.638 1.00 98.19 152 ALA A O 1
ATOM 1136 N N . GLY A 1 153 ? -26.100 9.192 -0.576 1.00 98.06 153 GLY A N 1
ATOM 1137 C CA . GLY A 1 153 ? -26.117 7.820 -0.060 1.00 98.06 153 GLY A CA 1
ATOM 1138 C C . GLY A 1 153 ? -27.292 7.567 0.889 1.00 98.06 153 GLY A C 1
ATOM 1139 O O . GLY A 1 153 ? -28.085 6.652 0.671 1.00 98.06 153 GLY A O 1
ATOM 1140 N N . LEU A 1 154 ? -27.475 8.442 1.882 1.00 98.19 154 LEU A N 1
ATOM 1141 C CA . LEU A 1 154 ? -28.583 8.368 2.843 1.00 98.19 154 LEU A CA 1
ATOM 1142 C C . LEU A 1 154 ? -29.959 8.521 2.176 1.00 98.19 154 LEU A C 1
ATOM 1144 O O . LEU A 1 154 ? -30.883 7.769 2.482 1.00 98.19 154 LEU A O 1
ATOM 1148 N N . GLU A 1 155 ? -30.112 9.464 1.246 1.00 98.00 155 GLU A N 1
ATOM 1149 C CA . GLU A 1 155 ? -31.378 9.665 0.528 1.00 98.00 155 GLU A CA 1
ATOM 1150 C C . GLU A 1 155 ? -31.732 8.478 -0.372 1.00 98.00 155 GLU A C 1
ATOM 1152 O O . GLU A 1 155 ? -32.897 8.091 -0.447 1.00 98.00 155 GLU A O 1
ATOM 1157 N N . LYS A 1 156 ? -30.737 7.851 -1.012 1.00 97.25 156 LYS A N 1
ATOM 1158 C CA . LYS A 1 156 ? -30.941 6.621 -1.792 1.00 97.25 156 LYS A CA 1
ATOM 1159 C C . LYS A 1 156 ? -31.334 5.430 -0.918 1.00 97.25 156 LYS A C 1
ATOM 1161 O O . LYS A 1 156 ? -32.130 4.611 -1.366 1.00 97.25 156 LYS A O 1
ATOM 1166 N N . ALA A 1 157 ? -30.843 5.370 0.319 1.00 96.69 157 ALA A N 1
ATOM 1167 C CA . ALA A 1 157 ? -31.279 4.388 1.312 1.00 96.69 157 ALA A CA 1
ATOM 1168 C C . ALA A 1 157 ? -32.686 4.680 1.884 1.00 96.69 157 ALA A C 1
ATOM 1170 O O . ALA A 1 157 ? -33.254 3.845 2.583 1.00 96.69 157 ALA A O 1
ATOM 1171 N N . GLY A 1 158 ? -33.272 5.841 1.564 1.00 96.62 158 GLY A N 1
ATOM 1172 C CA . GLY A 1 158 ? -34.647 6.210 1.910 1.00 96.62 158 GLY A CA 1
ATOM 1173 C C . GLY A 1 158 ? -34.789 7.197 3.072 1.00 96.62 158 GLY A C 1
ATOM 1174 O O . GLY A 1 158 ? -35.913 7.484 3.484 1.00 96.62 158 GLY A O 1
ATOM 1175 N N . PHE A 1 159 ? -33.692 7.753 3.593 1.00 97.62 159 PHE A N 1
ATOM 1176 C CA . PHE A 1 159 ? -33.753 8.820 4.596 1.00 97.62 159 PHE A CA 1
ATOM 1177 C C . PHE A 1 159 ? -34.128 10.169 3.976 1.00 97.62 159 PHE A C 1
ATOM 1179 O O . PHE A 1 159 ? -33.783 10.478 2.839 1.00 97.62 159 PHE A O 1
ATOM 1186 N N . THR A 1 160 ? -34.779 11.031 4.757 1.00 97.88 160 THR A N 1
ATOM 1187 C CA . THR A 1 160 ? -34.942 12.446 4.395 1.00 97.88 160 THR A CA 1
ATOM 1188 C C . THR A 1 160 ? -33.948 13.284 5.192 1.00 97.88 160 THR A C 1
ATOM 1190 O O . THR A 1 160 ? -34.092 13.445 6.403 1.00 97.88 160 THR A O 1
ATOM 1193 N N . VAL A 1 161 ? -32.943 13.843 4.520 1.00 98.25 161 VAL A N 1
ATOM 1194 C CA . VAL A 1 161 ? -31.929 14.690 5.163 1.00 98.25 161 VAL A CA 1
ATOM 1195 C C . VAL A 1 161 ? -32.457 16.110 5.358 1.00 98.25 161 VAL A C 1
ATOM 1197 O O . VAL A 1 161 ? -33.023 16.693 4.435 1.00 98.25 161 VAL A O 1
ATOM 1200 N N . ASN A 1 162 ? -32.225 16.692 6.538 1.00 98.56 162 ASN A N 1
ATOM 1201 C CA . ASN A 1 162 ? -32.562 18.078 6.864 1.00 98.56 162 ASN A CA 1
ATOM 1202 C C . ASN A 1 162 ? -31.949 19.074 5.850 1.00 98.56 162 ASN A C 1
ATOM 1204 O O . ASN A 1 162 ? -30.744 19.355 5.904 1.00 98.56 162 ASN A O 1
ATOM 1208 N N . PRO A 1 163 ? -32.754 19.663 4.943 1.00 98.31 163 PRO A N 1
ATOM 1209 C CA . PRO A 1 163 ? -32.228 20.477 3.852 1.00 98.31 163 PRO A CA 1
ATOM 1210 C C . PRO A 1 163 ? -31.744 21.849 4.333 1.00 98.31 163 PRO A C 1
ATOM 1212 O O . PRO A 1 163 ? -30.889 22.460 3.691 1.00 98.31 163 PRO A O 1
ATOM 1215 N N . THR A 1 164 ? -32.277 22.347 5.455 1.00 98.38 164 THR A N 1
ATOM 1216 C CA . THR A 1 164 ? -31.912 23.653 6.016 1.00 98.38 164 THR A CA 1
ATOM 1217 C C . THR A 1 164 ? -30.493 23.621 6.565 1.00 98.38 164 THR A C 1
ATOM 1219 O O . THR A 1 164 ? -29.688 24.488 6.226 1.00 98.38 164 THR A O 1
ATOM 1222 N N . VAL A 1 165 ? -30.175 22.596 7.356 1.00 98.50 165 VAL A N 1
ATOM 1223 C CA . VAL A 1 165 ? -28.840 22.416 7.938 1.00 98.50 165 VAL A CA 1
ATOM 1224 C C . VAL A 1 165 ? -27.827 22.081 6.847 1.00 98.50 165 VAL A C 1
ATOM 1226 O O . VAL A 1 165 ? -26.791 22.737 6.759 1.00 98.50 165 VAL A O 1
ATOM 1229 N N . TYR A 1 166 ? -28.156 21.146 5.947 1.00 98.56 166 TYR A N 1
ATOM 1230 C CA . TYR A 1 166 ? -27.241 20.742 4.878 1.00 98.56 166 TYR A CA 1
ATOM 1231 C C . TYR A 1 166 ? -26.847 21.908 3.964 1.00 98.56 166 TYR A C 1
ATOM 1233 O O . TYR A 1 166 ? -25.669 22.094 3.674 1.00 98.56 166 TYR A O 1
ATOM 1241 N N . LYS A 1 167 ? -27.809 22.746 3.546 1.00 98.31 167 LYS A N 1
ATOM 1242 C CA . LYS A 1 167 ? -27.519 23.926 2.714 1.00 98.31 167 LYS A CA 1
ATOM 1243 C C . LYS A 1 167 ? -26.551 24.891 3.403 1.00 98.31 167 LYS A C 1
ATOM 1245 O O . LYS A 1 167 ? -25.747 25.534 2.732 1.00 98.31 167 LYS A O 1
ATOM 1250 N N . GLN A 1 168 ? -26.645 25.017 4.725 1.00 98.19 168 GLN A N 1
ATOM 1251 C CA . GLN A 1 168 ? -25.744 25.865 5.491 1.00 98.19 168 GLN A CA 1
ATOM 1252 C C . GLN A 1 168 ? -24.330 25.274 5.564 1.00 98.19 168 GLN A C 1
ATOM 1254 O O . GLN A 1 168 ? -23.371 26.009 5.335 1.00 98.19 168 GLN A O 1
ATOM 1259 N N . LEU A 1 169 ? -24.208 23.970 5.827 1.00 98.25 169 LEU A N 1
ATOM 1260 C CA . LEU A 1 169 ? -22.923 23.263 5.831 1.00 98.25 169 LEU A CA 1
ATOM 1261 C C . LEU A 1 169 ? -22.241 23.323 4.458 1.00 98.25 169 LEU A C 1
ATOM 1263 O O . LEU A 1 169 ? -21.068 23.666 4.376 1.00 98.25 169 LEU A O 1
ATOM 1267 N N . ASP A 1 170 ? -22.989 23.090 3.378 1.00 97.94 170 ASP A N 1
ATOM 1268 C CA . ASP A 1 170 ? -22.495 23.179 1.997 1.00 97.94 170 ASP A CA 1
ATOM 1269 C C . ASP A 1 170 ? -21.981 24.588 1.656 1.00 97.94 170 ASP A C 1
ATOM 1271 O O . ASP A 1 170 ? -20.897 24.749 1.095 1.00 97.94 170 ASP A O 1
ATOM 1275 N N . ALA A 1 171 ? -22.713 25.636 2.051 1.00 98.06 171 ALA A N 1
ATOM 1276 C CA . ALA A 1 171 ? -22.264 27.015 1.865 1.00 98.06 171 ALA A CA 1
ATOM 1277 C C . ALA A 1 171 ? -21.011 27.342 2.698 1.00 98.06 171 ALA A C 1
ATOM 1279 O O . ALA A 1 171 ? -20.117 28.055 2.229 1.00 98.06 171 ALA A O 1
ATOM 1280 N N . TYR A 1 172 ? -20.927 26.820 3.925 1.00 98.00 172 TYR A N 1
ATOM 1281 C CA . TYR A 1 172 ? -19.752 26.984 4.774 1.00 98.00 172 TYR A CA 1
ATOM 1282 C C . TYR A 1 172 ? -18.531 26.293 4.159 1.00 98.00 172 TYR A C 1
ATOM 1284 O O . TYR A 1 172 ? -17.516 26.953 3.943 1.00 98.00 172 TYR A O 1
ATOM 1292 N N . ALA A 1 173 ? -18.652 25.021 3.775 1.00 96.44 173 ALA A N 1
ATOM 1293 C CA . ALA A 1 173 ? -17.561 24.258 3.181 1.00 96.44 173 ALA A CA 1
ATOM 1294 C C . ALA A 1 173 ? -17.051 24.886 1.875 1.00 96.44 173 ALA A C 1
ATOM 1296 O O . ALA A 1 173 ? -15.846 25.023 1.689 1.00 96.44 173 ALA A O 1
ATOM 1297 N N . LYS A 1 174 ? -17.948 25.372 1.004 1.00 95.88 174 LYS A N 1
ATOM 1298 C CA . LYS A 1 174 ? -17.565 26.077 -0.235 1.00 95.88 174 LYS A CA 1
ATOM 1299 C C . LYS A 1 174 ? -16.838 27.399 0.006 1.00 95.88 174 LYS A C 1
ATOM 1301 O O . LYS A 1 174 ? -15.996 27.772 -0.804 1.00 95.88 174 LYS A O 1
ATOM 1306 N N . SER A 1 175 ? -17.168 28.113 1.083 1.00 96.56 175 SER A N 1
ATOM 1307 C CA . SER A 1 175 ? -16.470 29.353 1.467 1.00 96.56 175 SER A CA 1
ATOM 1308 C C . SER A 1 175 ? -15.178 29.108 2.257 1.00 96.56 175 SER A C 1
ATOM 1310 O O . SER A 1 175 ? -14.397 30.039 2.421 1.00 96.56 175 SER A O 1
ATOM 1312 N N . HIS A 1 176 ? -14.941 27.869 2.701 1.00 95.25 176 HIS A N 1
ATOM 1313 C CA . HIS A 1 176 ? -13.753 27.412 3.433 1.00 95.25 176 HIS A CA 1
ATOM 1314 C C . HIS A 1 176 ? -13.177 26.154 2.760 1.00 95.25 176 HIS A C 1
ATOM 1316 O O . HIS A 1 176 ? -12.978 25.107 3.392 1.00 95.25 176 HIS A O 1
ATOM 1322 N N . ALA A 1 177 ? -12.961 26.239 1.446 1.00 93.06 177 ALA A N 1
ATOM 1323 C CA . ALA A 1 177 ? -12.480 25.116 0.655 1.00 93.06 177 ALA A CA 1
ATOM 1324 C C . ALA A 1 177 ? -11.040 24.727 1.043 1.00 93.06 177 ALA A C 1
ATOM 1326 O O . ALA A 1 177 ? -10.240 25.570 1.454 1.00 93.06 177 ALA A O 1
ATOM 1327 N N . ALA A 1 178 ? -10.689 23.449 0.863 1.00 88.94 178 ALA A N 1
ATOM 1328 C CA . ALA A 1 178 ? -9.354 22.917 1.167 1.00 88.94 178 ALA A CA 1
ATOM 1329 C C . ALA A 1 178 ? -8.229 23.684 0.448 1.00 88.94 178 ALA A C 1
ATOM 1331 O O . ALA A 1 178 ? -7.243 24.077 1.066 1.00 88.94 178 ALA A O 1
ATOM 1332 N N . LYS A 1 179 ? -8.425 23.989 -0.841 1.00 86.88 179 LYS A N 1
ATOM 1333 C CA . LYS A 1 179 ? -7.482 24.770 -1.664 1.00 86.88 179 LYS A CA 1
ATOM 1334 C C . LYS A 1 179 ? -7.210 26.187 -1.138 1.00 86.88 179 LYS A C 1
ATOM 1336 O O . LYS A 1 179 ? -6.176 26.758 -1.460 1.00 86.88 179 LYS A O 1
ATOM 1341 N N . ASP A 1 180 ? -8.131 26.734 -0.344 1.00 90.25 180 ASP A N 1
ATOM 1342 C CA . ASP A 1 180 ? -8.040 28.067 0.258 1.00 90.25 180 ASP A CA 1
ATOM 1343 C C . ASP A 1 180 ? -7.585 27.985 1.735 1.00 90.25 180 ASP A C 1
ATOM 1345 O O . ASP A 1 180 ? -7.649 28.966 2.475 1.00 90.25 180 ASP A O 1
ATOM 1349 N N . GLY A 1 181 ? -7.134 26.805 2.188 1.00 89.06 181 GLY A N 1
ATOM 1350 C CA . GLY A 1 181 ? -6.645 26.560 3.548 1.00 89.06 181 GLY A CA 1
ATOM 1351 C C . GLY A 1 181 ? -7.743 26.481 4.610 1.00 89.06 181 GLY A C 1
ATOM 1352 O O . GLY A 1 181 ? -7.467 26.708 5.791 1.00 89.06 181 GLY A O 1
ATOM 1353 N N . GLY A 1 182 ? -8.988 26.210 4.205 1.00 92.12 182 GLY A N 1
ATOM 1354 C CA . GLY A 1 182 ? -10.145 26.130 5.100 1.00 92.12 182 GLY A CA 1
ATOM 1355 C C . GLY A 1 182 ? -10.319 24.789 5.821 1.00 92.12 182 GLY A C 1
ATOM 1356 O O . GLY A 1 182 ? -11.212 24.682 6.653 1.00 92.12 182 GLY A O 1
ATOM 1357 N N . ARG A 1 183 ? -9.508 23.777 5.498 1.00 93.12 183 ARG A N 1
ATOM 1358 C CA . ARG A 1 183 ? -9.390 22.465 6.164 1.00 93.12 183 ARG A CA 1
ATOM 1359 C C . ARG A 1 183 ? -8.013 21.868 5.873 1.00 93.12 183 ARG A C 1
ATOM 1361 O O . ARG A 1 183 ? -7.284 22.446 5.069 1.00 93.12 183 ARG A O 1
ATOM 1368 N N . ILE A 1 184 ? -7.713 20.698 6.441 1.00 93.19 184 ILE A N 1
ATOM 1369 C CA . ILE A 1 184 ? -6.496 19.947 6.138 1.00 93.19 184 ILE A CA 1
ATOM 1370 C C . ILE A 1 184 ? -6.401 19.755 4.619 1.00 93.19 184 ILE A C 1
ATOM 1372 O O . ILE A 1 184 ? -7.349 19.284 3.982 1.00 93.19 184 ILE A O 1
ATOM 1376 N N . ASN A 1 185 ? -5.267 20.164 4.061 1.00 91.75 185 ASN A N 1
ATOM 1377 C CA . ASN A 1 185 ? -4.913 20.041 2.655 1.00 91.75 185 ASN A CA 1
ATOM 1378 C C . ASN A 1 185 ? -3.401 19.830 2.574 1.00 91.75 185 ASN A C 1
ATOM 1380 O O . ASN A 1 185 ? -2.645 20.797 2.703 1.00 91.75 185 ASN A O 1
ATOM 1384 N N . ILE A 1 186 ? -2.979 18.578 2.409 1.00 89.44 186 ILE A N 1
ATOM 1385 C CA . ILE A 1 186 ? -1.569 18.216 2.249 1.00 89.44 186 ILE A CA 1
ATOM 1386 C C . ILE A 1 186 ? -1.197 18.381 0.775 1.00 89.44 186 ILE A C 1
ATOM 1388 O O . ILE A 1 186 ? -1.924 17.928 -0.115 1.00 89.44 186 ILE A O 1
ATOM 1392 N N . SER A 1 187 ? -0.100 19.086 0.516 1.00 82.94 187 SER A N 1
ATOM 1393 C CA . SER A 1 187 ? 0.309 19.490 -0.826 1.00 82.94 187 SER A CA 1
ATOM 1394 C C . SER A 1 187 ? 1.814 19.346 -0.989 1.00 82.94 187 SER A C 1
ATOM 1396 O O . SER A 1 187 ? 2.587 20.027 -0.324 1.00 82.94 187 SER A O 1
ATOM 1398 N N . PHE A 1 188 ? 2.228 18.552 -1.974 1.00 74.88 188 PHE A N 1
ATOM 1399 C CA . PHE A 1 188 ? 3.619 18.461 -2.427 1.00 74.88 188 PHE A CA 1
ATOM 1400 C C . PHE A 1 188 ? 4.054 19.657 -3.304 1.00 74.88 188 PHE A C 1
ATOM 1402 O O . PHE A 1 188 ? 5.144 19.657 -3.877 1.00 74.88 188 PHE A O 1
ATOM 1409 N N . THR A 1 189 ? 3.197 20.672 -3.472 1.00 71.94 189 THR A N 1
ATOM 1410 C CA . THR A 1 189 ? 3.456 21.835 -4.338 1.00 71.94 189 THR A CA 1
ATOM 1411 C C . THR A 1 189 ? 3.893 23.067 -3.539 1.00 71.94 189 THR A C 1
ATOM 1413 O O . THR A 1 189 ? 3.767 23.127 -2.319 1.00 71.94 189 THR A O 1
ATOM 1416 N N . PHE A 1 190 ? 4.356 24.114 -4.231 1.00 68.31 190 PHE A N 1
ATOM 1417 C CA . PHE A 1 190 ? 4.847 25.355 -3.610 1.00 68.31 190 PHE A CA 1
ATOM 1418 C C . PHE A 1 190 ? 3.823 26.115 -2.744 1.00 68.31 190 PHE A C 1
ATOM 1420 O O . PHE A 1 190 ? 4.205 27.077 -2.080 1.00 68.31 190 PHE A O 1
ATOM 1427 N N . SER A 1 191 ? 2.540 25.733 -2.756 1.00 70.69 191 SER A N 1
ATOM 1428 C CA . SER A 1 191 ? 1.520 26.328 -1.883 1.00 70.69 191 SER A CA 1
ATOM 1429 C C . SER A 1 191 ? 1.722 25.993 -0.402 1.00 70.69 191 SER A C 1
ATOM 1431 O O . SER A 1 191 ? 1.171 26.698 0.441 1.00 70.69 191 SER A O 1
ATOM 1433 N N . GLY A 1 192 ? 2.481 24.930 -0.101 1.00 82.62 192 GLY A N 1
ATOM 1434 C CA . GLY A 1 192 ? 2.594 24.346 1.234 1.00 82.62 192 GLY A CA 1
ATOM 1435 C C . GLY A 1 192 ? 1.312 23.638 1.677 1.00 82.62 192 GLY A C 1
ATOM 1436 O O . GLY A 1 192 ? 0.248 23.802 1.063 1.00 82.62 192 GLY A O 1
ATOM 1437 N N . SER A 1 193 ? 1.427 22.845 2.741 1.00 91.69 193 SER A N 1
ATOM 1438 C CA . SER A 1 193 ? 0.290 22.165 3.362 1.00 91.69 193 SER A CA 1
ATOM 1439 C C . SER A 1 193 ? -0.420 23.047 4.393 1.00 91.69 193 SER A C 1
ATOM 1441 O O . SER A 1 193 ? 0.136 24.005 4.935 1.00 91.69 193 SER A O 1
ATOM 1443 N N . THR A 1 194 ? -1.681 22.723 4.674 1.00 93.81 194 THR A N 1
ATOM 1444 C CA . THR A 1 194 ? -2.452 23.330 5.769 1.00 93.81 194 THR A CA 1
ATOM 1445 C C . THR A 1 194 ? -3.084 22.251 6.631 1.00 93.81 194 THR A C 1
ATOM 1447 O O . THR A 1 194 ? -3.492 21.222 6.100 1.00 93.81 194 THR A O 1
ATOM 1450 N N . TYR A 1 195 ? -3.207 22.504 7.937 1.00 94.88 195 TYR A N 1
ATOM 1451 C CA . TYR A 1 195 ? -3.665 21.500 8.911 1.00 94.88 195 TYR A CA 1
ATOM 1452 C C . TYR A 1 195 ? -4.863 21.953 9.751 1.00 94.88 195 TYR A C 1
ATOM 1454 O O . TYR A 1 195 ? -5.140 21.391 10.805 1.00 94.88 195 TYR A O 1
ATOM 1462 N N . ARG A 1 196 ? -5.603 22.974 9.305 1.00 95.06 196 ARG A N 1
ATOM 1463 C CA . ARG A 1 196 ? -6.822 23.400 10.008 1.00 95.06 196 ARG A CA 1
ATOM 1464 C C . ARG A 1 196 ? -7.841 22.262 9.991 1.00 95.06 196 ARG A C 1
ATOM 1466 O O . ARG A 1 196 ? -8.143 21.765 8.915 1.00 95.06 196 ARG A O 1
ATOM 1473 N N . ILE A 1 197 ? -8.446 21.898 11.120 1.00 94.88 197 ILE A N 1
ATOM 1474 C CA . ILE A 1 197 ? -9.594 20.969 11.102 1.00 94.88 197 ILE A CA 1
ATOM 1475 C C . ILE A 1 197 ? -10.760 21.607 10.333 1.00 94.88 197 ILE A C 1
ATOM 1477 O O . ILE A 1 197 ? -11.350 21.008 9.432 1.00 94.88 197 ILE A O 1
ATOM 1481 N N . GLY A 1 198 ? -11.015 22.885 10.624 1.00 93.75 198 GLY A N 1
ATOM 1482 C CA . GLY A 1 198 ? -11.919 23.726 9.847 1.00 93.75 198 GLY A CA 1
ATOM 1483 C C . GLY A 1 198 ? -13.396 23.390 10.020 1.00 93.75 198 GLY A C 1
ATOM 1484 O O . GLY A 1 198 ? -14.169 23.681 9.110 1.00 93.75 198 GLY A O 1
ATOM 1485 N N . GLU A 1 199 ? -13.787 22.752 11.124 1.00 96.56 199 GLU A N 1
ATOM 1486 C CA . GLU A 1 199 ? -15.190 22.479 11.457 1.00 96.56 199 GLU A CA 1
ATOM 1487 C C . GLU A 1 199 ? -15.994 23.785 11.602 1.00 96.56 199 GLU A C 1
ATOM 1489 O O . GLU A 1 199 ? -15.460 24.820 11.999 1.00 96.56 199 GLU A O 1
ATOM 1494 N N . MET A 1 200 ? -17.287 23.760 11.259 1.00 96.75 200 MET A N 1
ATOM 1495 C CA . MET A 1 200 ? -18.141 24.940 11.371 1.00 96.75 200 MET A CA 1
ATOM 1496 C C . MET A 1 200 ? -18.484 25.200 12.846 1.00 96.75 200 MET A C 1
ATOM 1498 O O . MET A 1 200 ? -19.209 24.393 13.438 1.00 96.75 200 MET A O 1
ATOM 1502 N N . PRO A 1 201 ? -18.098 26.355 13.429 1.00 96.44 201 PRO A N 1
ATOM 1503 C CA . PRO A 1 201 ? -18.395 26.638 14.828 1.00 96.44 201 PRO A CA 1
ATOM 1504 C C . PRO A 1 201 ? -19.901 26.629 15.099 1.00 96.44 201 PRO A C 1
ATOM 1506 O O . PRO A 1 201 ? -20.687 27.165 14.308 1.00 96.44 201 PRO A O 1
ATOM 1509 N N . VAL A 1 202 ? -20.320 26.107 16.256 1.00 96.94 202 VAL A N 1
ATOM 1510 C CA . VAL A 1 202 ? -21.745 26.030 16.642 1.00 96.94 202 VAL A CA 1
ATOM 1511 C C . VAL A 1 202 ? -22.442 27.397 16.586 1.00 96.94 202 VAL A C 1
ATOM 1513 O O . VAL A 1 202 ? -23.601 27.491 16.183 1.00 96.94 202 VAL A O 1
ATOM 1516 N N . SER A 1 203 ? -21.718 28.481 16.882 1.00 96.19 203 SER A N 1
ATOM 1517 C CA . SER A 1 203 ? -22.217 29.864 16.799 1.00 96.19 203 SER A CA 1
ATOM 1518 C C . SER A 1 203 ? -22.666 30.294 15.396 1.00 96.19 203 SER A C 1
ATOM 1520 O O . SER A 1 203 ? -23.395 31.277 15.254 1.00 96.19 203 SER A O 1
ATOM 1522 N N . LYS A 1 204 ? -22.249 29.575 14.347 1.00 96.81 204 LYS A N 1
ATOM 1523 C CA . LYS A 1 204 ? -22.651 29.838 12.965 1.00 96.81 204 LYS A CA 1
ATOM 1524 C C . LYS A 1 204 ? -23.973 29.175 12.599 1.00 96.81 204 LYS A C 1
ATOM 1526 O O . LYS A 1 204 ? -24.566 29.606 11.614 1.00 96.81 204 LYS A O 1
ATOM 1531 N N . TYR A 1 205 ? -24.477 28.188 13.347 1.00 97.06 205 TYR A N 1
ATOM 1532 C CA . TYR A 1 205 ? -25.779 27.578 13.052 1.00 97.06 205 TYR A CA 1
ATOM 1533 C C . TYR A 1 205 ? -26.890 28.629 13.146 1.00 97.06 205 TYR A C 1
ATOM 1535 O O . TYR A 1 205 ? -27.058 29.304 14.159 1.00 97.06 205 TYR A O 1
ATOM 1543 N N . SER A 1 206 ? -27.660 28.786 12.067 1.00 97.75 206 SER A N 1
ATOM 1544 C CA . SER A 1 206 ? -28.733 29.782 12.042 1.00 97.75 206 SER A CA 1
ATOM 1545 C C . SER A 1 206 ? -29.892 29.379 12.962 1.00 97.75 206 SER A C 1
ATOM 1547 O O . SER A 1 206 ? -30.132 28.193 13.188 1.00 97.75 206 SER A O 1
ATOM 1549 N N . ALA A 1 207 ? -30.692 30.350 13.414 1.00 97.38 207 ALA A N 1
ATOM 1550 C CA . ALA A 1 207 ? -31.919 30.063 14.164 1.00 97.38 207 ALA A CA 1
ATOM 1551 C C . ALA A 1 207 ? -32.907 29.180 13.374 1.00 97.38 207 ALA A C 1
ATOM 1553 O O . ALA A 1 207 ? -33.662 28.407 13.959 1.00 97.38 207 ALA A O 1
ATOM 1554 N N . ALA A 1 208 ? -32.903 29.275 12.038 1.00 97.75 208 ALA A N 1
ATOM 1555 C CA . ALA A 1 208 ? -33.695 28.391 11.187 1.00 97.75 208 ALA A CA 1
ATOM 1556 C C . ALA A 1 208 ? -33.162 26.949 11.224 1.00 97.75 208 ALA A C 1
ATOM 1558 O O . ALA A 1 208 ? -33.952 26.014 11.331 1.00 97.75 208 ALA A O 1
ATOM 1559 N N . SER A 1 209 ? -31.837 26.777 11.192 1.00 97.31 209 SER A N 1
ATOM 1560 C CA . SER A 1 209 ? -31.167 25.477 11.289 1.00 97.31 209 SER A CA 1
ATOM 1561 C C . SER A 1 209 ? -31.462 24.808 12.629 1.00 97.31 209 SER A C 1
ATOM 1563 O O . SER A 1 209 ? -31.986 23.699 12.644 1.00 97.31 209 SER A O 1
ATOM 1565 N N . THR A 1 210 ? -31.250 25.500 13.750 1.00 96.94 210 THR A N 1
ATOM 1566 C CA . THR A 1 210 ? -31.520 24.928 15.079 1.00 96.94 210 THR A CA 1
ATOM 1567 C C . THR A 1 210 ? -33.006 24.641 15.299 1.00 96.94 210 THR A C 1
ATOM 1569 O O . THR A 1 210 ? -33.361 23.576 15.796 1.00 96.94 210 THR A O 1
ATOM 1572 N N . LYS A 1 211 ? -33.912 25.516 14.837 1.00 97.62 211 LYS A N 1
ATOM 1573 C CA . LYS A 1 211 ? -35.362 25.254 14.887 1.00 97.62 211 LYS A CA 1
ATOM 1574 C C . LYS A 1 211 ? -35.777 24.048 14.036 1.00 97.62 211 LYS A C 1
ATOM 1576 O O . LYS A 1 211 ? -36.728 23.353 14.390 1.00 97.62 211 LYS A O 1
ATOM 1581 N N . SER A 1 212 ? -35.092 23.803 12.918 1.00 98.44 212 SER A N 1
ATOM 1582 C CA . SER A 1 212 ? -35.398 22.673 12.034 1.00 98.44 212 SER A CA 1
ATOM 1583 C C . SER A 1 212 ? -35.060 21.313 12.651 1.00 98.44 212 SER A C 1
ATOM 1585 O O . SER A 1 212 ? -35.653 20.325 12.227 1.00 98.44 212 SER A O 1
ATOM 1587 N N . PHE A 1 213 ? -34.196 21.244 13.676 1.00 98.19 213 PHE A N 1
ATOM 1588 C CA . PHE A 1 213 ? -33.847 19.984 14.345 1.00 98.19 213 PHE A CA 1
ATOM 1589 C C . PHE A 1 213 ? -35.092 19.226 14.802 1.00 98.19 213 PHE A C 1
ATOM 1591 O O . PHE A 1 213 ? -35.236 18.059 14.470 1.00 98.19 213 PHE A O 1
ATOM 1598 N N . ALA A 1 214 ? -36.061 19.907 15.424 1.00 96.56 214 ALA A N 1
ATOM 1599 C CA . ALA A 1 214 ? -37.311 19.299 15.892 1.00 96.56 214 ALA A CA 1
ATOM 1600 C C . ALA A 1 214 ? -38.173 18.659 14.780 1.00 96.56 214 ALA A C 1
ATOM 1602 O O . ALA A 1 214 ? -39.086 17.897 15.084 1.00 96.56 214 ALA A O 1
ATOM 1603 N N . GLN A 1 215 ? -37.922 18.985 13.506 1.00 96.75 215 GLN A N 1
ATOM 1604 C CA . GLN A 1 215 ? -38.617 18.407 12.349 1.00 96.75 215 GLN A CA 1
ATOM 1605 C C . GLN A 1 215 ? -37.855 17.235 11.710 1.00 96.75 215 GLN A C 1
ATOM 1607 O O . GLN A 1 215 ? -38.450 16.502 10.919 1.00 96.75 215 GLN A O 1
ATOM 1612 N N . TYR A 1 216 ? -36.564 17.092 12.021 1.00 97.38 216 TYR A N 1
ATOM 1613 C CA . TYR A 1 216 ? -35.638 16.100 11.470 1.00 97.38 216 TYR A CA 1
ATOM 1614 C C . TYR A 1 216 ? -34.796 15.474 12.592 1.00 97.38 216 TYR A C 1
ATOM 1616 O O . TYR A 1 216 ? -33.567 15.479 12.518 1.00 97.38 216 TYR A O 1
ATOM 1624 N N . ASN A 1 217 ? -35.460 15.011 13.655 1.00 95.38 217 ASN A N 1
ATOM 1625 C CA . ASN A 1 217 ? -34.861 14.600 14.929 1.00 95.38 217 ASN A CA 1
ATOM 1626 C C . ASN A 1 217 ? -34.770 13.083 15.144 1.00 95.38 217 ASN A C 1
ATOM 1628 O O . ASN A 1 217 ? -34.489 12.665 16.270 1.00 95.38 217 ASN A O 1
ATOM 1632 N N . ASP A 1 218 ? -34.984 12.260 14.114 1.00 95.75 218 ASP A N 1
ATOM 1633 C CA . ASP A 1 218 ? -34.914 10.801 14.280 1.00 95.75 218 ASP A CA 1
ATOM 1634 C C . ASP A 1 218 ? -33.490 10.343 14.638 1.00 95.75 218 ASP A C 1
ATOM 1636 O O . ASP A 1 218 ? -33.318 9.420 15.435 1.00 95.75 218 ASP A O 1
ATOM 1640 N N . ALA A 1 219 ? -32.476 11.026 14.095 1.00 96.69 219 ALA A N 1
ATOM 1641 C CA . ALA A 1 219 ? -31.081 10.941 14.518 1.00 96.69 219 ALA A CA 1
ATOM 1642 C C . ALA A 1 219 ? -30.291 12.184 14.072 1.00 96.69 219 ALA A C 1
ATOM 1644 O O . ALA A 1 219 ? -30.592 12.787 13.033 1.00 96.69 219 ALA A O 1
ATOM 1645 N N . ALA A 1 220 ? -29.254 12.527 14.835 1.00 98.19 220 ALA A N 1
ATOM 1646 C CA . ALA A 1 220 ? -28.139 13.328 14.348 1.00 98.19 220 ALA A CA 1
ATOM 1647 C C . ALA A 1 220 ? -27.045 12.395 13.827 1.00 98.19 220 ALA A C 1
ATOM 1649 O O . ALA A 1 220 ? -26.652 11.456 14.517 1.00 98.19 220 ALA A O 1
ATOM 1650 N N . VAL A 1 221 ? -26.545 12.677 12.627 1.00 98.56 221 VAL A N 1
ATOM 1651 C CA . VAL A 1 221 ? -25.379 12.002 12.050 1.00 98.56 221 VAL A CA 1
ATOM 1652 C C . VAL A 1 221 ? -24.258 13.033 11.966 1.00 98.56 221 VAL A C 1
ATOM 1654 O O . VAL A 1 221 ? -24.318 13.944 11.140 1.00 98.56 221 VAL A O 1
ATOM 1657 N N . VAL A 1 222 ? -23.281 12.924 12.864 1.00 98.75 222 VAL A N 1
ATOM 1658 C CA . VAL A 1 222 ? -22.144 13.845 12.990 1.00 98.75 222 VAL A CA 1
ATOM 1659 C C . VAL A 1 222 ? -20.957 13.269 12.225 1.00 98.75 222 VAL A C 1
ATOM 1661 O O . VAL A 1 222 ? -20.553 12.143 12.497 1.00 98.75 222 VAL A O 1
ATOM 1664 N N . VAL A 1 223 ? -20.404 14.018 11.271 1.00 98.69 223 VAL A N 1
ATOM 1665 C CA . VAL A 1 223 ? -19.302 13.550 10.417 1.00 98.69 223 VAL A CA 1
ATOM 1666 C C . VAL A 1 223 ? -17.994 14.237 10.796 1.00 98.69 223 VAL A C 1
ATOM 1668 O O . VAL A 1 223 ? -17.881 15.455 10.668 1.00 98.69 223 VAL A O 1
ATOM 1671 N N . ILE A 1 224 ? -17.006 13.438 11.197 1.00 98.12 224 ILE A N 1
ATOM 1672 C CA . ILE A 1 224 ? -15.648 13.854 11.577 1.00 98.12 224 ILE A CA 1
ATOM 1673 C C . ILE A 1 224 ? -14.697 13.349 10.495 1.00 98.12 224 ILE A C 1
ATOM 1675 O O . ILE A 1 224 ? -14.793 12.189 10.104 1.00 98.12 224 ILE A O 1
ATOM 1679 N N . GLY A 1 225 ? -13.790 14.187 9.991 1.00 96.06 225 GLY A N 1
ATOM 1680 C CA . GLY A 1 225 ? -12.913 13.791 8.886 1.00 96.06 225 GLY A CA 1
ATOM 1681 C C . GLY A 1 225 ? -11.482 14.287 9.014 1.00 96.06 225 GLY A C 1
ATOM 1682 O O . GLY A 1 225 ? -11.238 15.401 9.481 1.00 96.06 225 GLY A O 1
ATOM 1683 N N . ARG A 1 226 ? -10.536 13.467 8.554 1.00 95.44 226 ARG A N 1
ATOM 1684 C CA . ARG A 1 226 ? -9.108 13.791 8.430 1.00 95.44 226 ARG A CA 1
ATOM 1685 C C . ARG A 1 226 ? -8.622 13.260 7.087 1.00 95.44 226 ARG A C 1
ATOM 1687 O O . ARG A 1 226 ? -9.033 12.186 6.667 1.00 95.44 226 ARG A O 1
ATOM 1694 N N . THR A 1 227 ? -7.811 14.048 6.386 1.00 93.38 227 THR A N 1
ATOM 1695 C CA . THR A 1 227 ? -7.221 13.636 5.105 1.00 93.38 227 THR A CA 1
ATOM 1696 C C . THR A 1 227 ? -5.726 13.463 5.270 1.00 93.38 227 THR A C 1
ATOM 1698 O O . THR A 1 227 ? -5.083 14.316 5.875 1.00 93.38 227 THR A O 1
ATOM 1701 N N . GLY A 1 228 ? -5.193 12.395 4.685 1.00 93.00 228 GLY A N 1
ATOM 1702 C CA . GLY A 1 228 ? -3.775 12.260 4.375 1.00 93.00 228 GLY A CA 1
ATOM 1703 C C . GLY A 1 228 ? -3.437 12.823 2.997 1.00 93.00 228 GLY A C 1
ATOM 1704 O O . GLY A 1 228 ? -4.326 13.235 2.240 1.00 93.00 228 GLY A O 1
ATOM 1705 N N . GLY A 1 229 ? -2.153 12.814 2.672 1.00 92.25 229 GLY A N 1
ATOM 1706 C CA . GLY A 1 229 ? -1.638 13.227 1.385 1.00 92.25 229 GLY A CA 1
ATOM 1707 C C . GLY A 1 229 ? -0.135 13.064 1.254 1.00 92.25 229 GLY A C 1
ATOM 1708 O O . GLY A 1 229 ? 0.581 12.822 2.220 1.00 92.25 229 GLY A O 1
ATOM 1709 N N . GLU A 1 230 ? 0.325 13.227 0.023 1.00 90.44 230 GLU A N 1
ATOM 1710 C CA . GLU A 1 230 ? 1.738 13.191 -0.329 1.00 90.44 230 GLU A CA 1
ATOM 1711 C C . GLU A 1 230 ? 2.445 14.529 -0.058 1.00 90.44 230 GLU A C 1
ATOM 1713 O O . GLU A 1 230 ? 1.954 15.592 -0.454 1.00 90.44 230 GLU A O 1
ATOM 1718 N N . GLY A 1 231 ? 3.643 14.460 0.526 1.00 88.75 231 GLY A N 1
ATOM 1719 C CA . GLY A 1 231 ? 4.582 15.573 0.683 1.00 88.75 231 GLY A CA 1
ATOM 1720 C C . GLY A 1 231 ? 4.866 15.985 2.128 1.00 88.75 231 GLY A C 1
ATOM 1721 O O . GLY A 1 231 ? 5.996 16.373 2.421 1.00 88.75 231 GLY A O 1
ATOM 1722 N N . GLU A 1 232 ? 3.886 15.880 3.025 1.00 92.12 232 GLU A N 1
ATOM 1723 C CA . GLU A 1 232 ? 4.034 16.202 4.449 1.00 92.12 232 GLU A CA 1
ATOM 1724 C C . GLU A 1 232 ? 3.179 15.265 5.320 1.00 92.12 232 GLU A C 1
ATOM 1726 O O . GLU A 1 232 ? 2.169 14.728 4.861 1.00 92.12 232 GLU A O 1
ATOM 1731 N N . ASP A 1 233 ? 3.578 15.087 6.580 1.00 95.31 233 ASP A N 1
ATOM 1732 C CA . ASP A 1 233 ? 2.831 14.309 7.575 1.00 95.31 233 ASP A CA 1
ATOM 1733 C C . ASP A 1 233 ? 1.798 15.170 8.310 1.00 95.31 233 ASP A C 1
ATOM 1735 O O . ASP A 1 233 ? 1.921 16.392 8.395 1.00 95.31 233 ASP A O 1
ATOM 1739 N N . LEU A 1 234 ? 0.783 14.532 8.892 1.00 96.00 234 LEU A N 1
ATOM 1740 C CA . LEU A 1 234 ? -0.175 15.199 9.767 1.00 96.00 234 LEU A CA 1
ATOM 1741 C C . LEU A 1 234 ? 0.529 15.831 10.972 1.00 96.00 234 LEU A C 1
ATOM 1743 O O . LEU A 1 234 ? 1.465 15.282 11.549 1.00 96.00 234 LEU A O 1
ATOM 1747 N N . THR A 1 235 ? 0.064 17.013 11.375 1.00 95.19 235 THR A N 1
ATOM 1748 C CA . THR A 1 235 ? 0.755 17.779 12.413 1.00 95.19 235 THR A CA 1
ATOM 1749 C C . THR A 1 235 ? 0.496 17.226 13.817 1.00 95.19 235 THR A C 1
ATOM 1751 O O . THR A 1 235 ? -0.651 16.966 14.203 1.00 95.19 235 THR A O 1
ATOM 1754 N N . THR A 1 236 ? 1.573 17.109 14.592 1.00 96.06 236 THR A N 1
ATOM 1755 C CA . THR A 1 236 ? 1.566 16.784 16.025 1.00 96.06 236 THR A CA 1
ATOM 1756 C C . THR A 1 236 ? 1.416 18.024 16.919 1.00 96.06 236 THR A C 1
ATOM 1758 O O . THR A 1 236 ? 1.413 17.900 18.138 1.00 96.06 236 THR A O 1
ATOM 1761 N N . ASP A 1 237 ? 1.280 19.223 16.336 1.00 95.31 237 ASP A N 1
ATOM 1762 C CA . ASP A 1 237 ? 1.122 20.485 17.068 1.00 95.31 237 ASP A CA 1
ATOM 1763 C C . ASP A 1 237 ? 0.123 21.418 16.364 1.00 95.31 237 ASP A C 1
ATOM 1765 O O . ASP A 1 237 ? 0.401 22.014 15.317 1.00 95.31 237 ASP A O 1
ATOM 1769 N N . MET A 1 238 ? -1.048 21.587 16.976 1.00 96.69 238 MET A N 1
ATOM 1770 C CA . MET A 1 238 ? -2.126 22.428 16.455 1.00 96.69 238 MET A CA 1
ATOM 1771 C C . MET A 1 238 ? -1.973 23.924 16.766 1.00 96.69 238 MET A C 1
ATOM 1773 O O . MET A 1 238 ? -2.788 24.714 16.288 1.00 96.69 238 MET A O 1
ATOM 1777 N N . SER A 1 239 ? -0.920 24.356 17.473 1.00 95.56 239 SER A N 1
ATOM 1778 C CA . SER A 1 239 ? -0.745 25.751 17.921 1.00 95.56 239 SER A CA 1
ATOM 1779 C C . SER A 1 239 ? -0.738 26.804 16.808 1.00 95.56 239 SER A C 1
ATOM 1781 O O . SER A 1 239 ? -1.030 27.976 17.045 1.00 95.56 239 SER A O 1
ATOM 1783 N N . LYS A 1 240 ? -0.404 26.401 15.577 1.00 94.56 240 LYS A N 1
ATOM 1784 C CA . LYS A 1 240 ? -0.396 27.266 14.383 1.00 94.56 240 LYS A CA 1
ATOM 1785 C C . LYS A 1 240 ? -1.650 27.130 13.518 1.00 94.56 240 LYS A C 1
ATOM 1787 O O . LYS A 1 240 ? -1.802 27.871 12.545 1.00 94.56 240 LYS A O 1
ATOM 1792 N N . TRP A 1 241 ? -2.504 26.158 13.819 1.00 95.06 241 TRP A N 1
ATOM 1793 C CA . TRP A 1 241 ? -3.541 25.669 12.911 1.00 95.06 241 TRP A CA 1
ATOM 1794 C C . TRP A 1 241 ? -4.952 25.780 13.478 1.00 95.06 241 TRP A C 1
ATOM 1796 O O . TRP A 1 241 ? -5.906 25.786 12.698 1.00 95.06 241 TRP A O 1
ATOM 1806 N N . ASP A 1 242 ? -5.093 25.923 14.792 1.00 93.81 242 ASP A N 1
ATOM 1807 C CA . ASP A 1 242 ? -6.367 26.163 15.459 1.00 93.81 242 ASP A CA 1
ATOM 1808 C C . ASP A 1 242 ? -6.201 27.253 16.527 1.00 93.81 242 ASP A C 1
ATOM 1810 O O . ASP A 1 242 ? -5.396 27.115 17.441 1.00 93.81 242 ASP A O 1
ATOM 1814 N N . ASP A 1 243 ? -6.967 28.341 16.424 1.00 91.12 243 ASP A N 1
ATOM 1815 C CA . ASP A 1 243 ? -6.937 29.442 17.399 1.00 91.12 243 ASP A CA 1
ATOM 1816 C C . ASP A 1 243 ? -7.513 29.024 18.769 1.00 91.12 243 ASP A C 1
ATOM 1818 O O . ASP A 1 243 ? -7.271 29.688 19.778 1.00 91.12 243 ASP A O 1
ATOM 1822 N N . ASN A 1 244 ? -8.283 27.933 18.812 1.00 92.44 244 ASN A N 1
ATOM 1823 C CA . ASN A 1 244 ? -8.904 27.374 20.011 1.00 92.44 244 ASN A CA 1
ATOM 1824 C C . ASN A 1 244 ? -8.182 26.119 20.526 1.00 92.44 244 ASN A C 1
ATOM 1826 O O . ASN A 1 244 ? -8.776 25.356 21.297 1.00 92.44 244 ASN A O 1
ATOM 1830 N N . TYR A 1 245 ? -6.939 25.885 20.096 1.00 94.56 245 TYR A N 1
ATOM 1831 C CA . TYR A 1 245 ? -6.200 24.695 20.496 1.00 94.56 245 TYR A CA 1
ATOM 1832 C C . TYR A 1 245 ? -5.936 24.643 22.006 1.00 94.56 245 TYR A C 1
ATOM 1834 O O . TYR A 1 245 ? -5.772 25.667 22.678 1.00 94.56 245 TYR A O 1
ATOM 1842 N N . THR A 1 246 ? -5.841 23.432 22.548 1.00 93.12 246 THR A N 1
ATOM 1843 C CA . THR A 1 246 ? -5.292 23.204 23.892 1.00 93.12 246 THR A CA 1
ATOM 1844 C C . THR A 1 246 ? -3.802 22.868 23.802 1.00 93.12 246 THR A C 1
ATOM 1846 O O . THR A 1 246 ? -3.404 22.172 22.871 1.00 93.12 246 THR A O 1
ATOM 1849 N N . PRO A 1 247 ? -2.940 23.323 24.736 1.00 94.25 247 PRO A N 1
ATOM 1850 C CA . PRO A 1 247 ? -1.523 22.962 24.715 1.00 94.25 247 PRO A CA 1
ATOM 1851 C C . PRO A 1 247 ? -1.319 21.444 24.652 1.00 94.25 247 PRO A C 1
ATOM 1853 O O . PRO A 1 247 ? -1.899 20.721 25.457 1.00 94.25 247 PRO A O 1
ATOM 1856 N N . GLY A 1 248 ? -0.493 20.988 23.708 1.00 92.69 248 GLY A N 1
ATOM 1857 C CA . GLY A 1 248 ? -0.257 19.564 23.445 1.00 92.69 248 GLY A CA 1
ATOM 1858 C C . GLY A 1 248 ? -1.211 18.927 22.431 1.00 92.69 248 GLY A C 1
ATOM 1859 O O . GLY A 1 248 ? -0.956 17.800 22.034 1.00 92.69 248 GLY A O 1
ATOM 1860 N N . GLN A 1 249 ? -2.253 19.637 21.981 1.00 96.75 249 GLN A N 1
ATOM 1861 C CA . GLN A 1 249 ? -3.208 19.107 21.010 1.00 96.75 249 GLN A CA 1
ATOM 1862 C C . GLN A 1 249 ? -2.569 18.871 19.641 1.00 96.75 249 GLN A C 1
ATOM 1864 O O . GLN A 1 249 ? -1.915 19.760 19.080 1.00 96.75 249 GLN A O 1
ATOM 1869 N N . HIS A 1 250 ? -2.877 17.718 19.061 1.00 97.06 250 HIS A N 1
ATOM 1870 C CA . HIS A 1 250 ? -2.480 17.332 17.718 1.00 97.06 250 HIS A CA 1
ATOM 1871 C C . HIS A 1 250 ? -3.673 17.127 16.774 1.00 97.06 250 HIS A C 1
ATOM 1873 O O . HIS A 1 250 ? -4.839 17.132 17.167 1.00 97.06 250 HIS A O 1
ATOM 1879 N N . SER A 1 251 ? -3.393 16.944 15.483 1.00 96.75 251 SER A N 1
ATOM 1880 C CA . SER A 1 251 ? -4.437 16.883 14.449 1.00 96.75 251 SER A CA 1
ATOM 1881 C C . SER A 1 251 ? -5.328 15.636 14.491 1.00 96.75 251 SER A C 1
ATOM 1883 O O . SER A 1 251 ? -6.417 15.665 13.921 1.00 96.75 251 SER A O 1
ATOM 1885 N N . LEU A 1 252 ? -4.916 14.564 15.172 1.00 97.69 252 LEU A N 1
ATOM 1886 C CA . LEU A 1 252 ? -5.692 13.323 15.316 1.00 97.69 252 LEU A CA 1
ATOM 1887 C C . LEU A 1 252 ? -6.542 13.263 16.598 1.00 97.69 252 LEU A C 1
ATOM 1889 O O . LEU A 1 252 ? -7.059 12.209 16.950 1.00 97.69 252 LEU A O 1
ATOM 1893 N N . GLU A 1 253 ? -6.732 14.406 17.257 1.00 97.00 253 GLU A N 1
ATOM 1894 C CA . GLU A 1 253 ? -7.710 14.606 18.330 1.00 97.00 253 GLU A CA 1
ATOM 1895 C C . GLU A 1 253 ? -8.949 15.346 17.811 1.00 97.00 253 GLU A C 1
ATOM 1897 O O . GLU A 1 253 ? -8.918 16.004 16.763 1.00 97.00 253 GLU A O 1
ATOM 1902 N N . LEU A 1 254 ? -10.038 15.301 18.582 1.00 97.19 254 LEU A N 1
ATOM 1903 C CA . LEU A 1 254 ? -11.190 16.172 18.358 1.00 97.19 254 LEU A CA 1
ATOM 1904 C C . LEU A 1 254 ? -10.867 17.609 18.763 1.00 97.19 254 LEU A C 1
ATOM 1906 O O . LEU A 1 254 ? -10.468 17.868 19.904 1.00 97.19 254 LEU A O 1
ATOM 1910 N N . ASN A 1 255 ? -11.115 18.558 17.863 1.00 95.88 255 ASN A N 1
ATOM 1911 C CA . ASN A 1 255 ? -10.946 19.969 18.186 1.00 95.88 255 ASN A CA 1
ATOM 1912 C C . ASN A 1 255 ? -12.154 20.538 18.950 1.00 95.88 255 ASN A C 1
ATOM 1914 O O . ASN A 1 255 ? -13.194 19.891 19.112 1.00 95.88 255 ASN A O 1
ATOM 1918 N N . LYS A 1 256 ? -12.029 21.777 19.441 1.00 96.44 256 LYS A N 1
ATOM 1919 C CA . LYS A 1 256 ? -13.099 22.421 20.213 1.00 96.44 256 LYS A CA 1
ATOM 1920 C C . LYS A 1 256 ? -14.421 22.506 19.439 1.00 96.44 256 LYS A C 1
ATOM 1922 O O . LYS A 1 256 ? -15.472 22.242 20.018 1.00 96.44 256 LYS A O 1
ATOM 1927 N N . ASP A 1 257 ? -14.379 22.877 18.162 1.00 96.69 257 ASP A N 1
ATOM 1928 C CA . ASP A 1 257 ? -15.586 23.045 17.347 1.00 96.69 257 ASP A CA 1
ATOM 1929 C C . ASP A 1 257 ? -16.301 21.706 17.093 1.00 96.69 257 ASP A C 1
ATOM 1931 O O . ASP A 1 257 ? -17.532 21.646 17.157 1.00 96.69 257 ASP A O 1
ATOM 1935 N N . GLU A 1 258 ? -15.551 20.618 16.894 1.00 97.88 258 GLU A N 1
ATOM 1936 C CA . GLU A 1 258 ? -16.085 19.253 16.806 1.00 97.88 258 GLU A CA 1
ATOM 1937 C C . GLU A 1 258 ? -16.733 18.823 18.130 1.00 97.88 258 GLU A C 1
ATOM 1939 O O . GLU A 1 258 ? -17.879 18.360 18.139 1.00 97.88 258 GLU A O 1
ATOM 1944 N N . LYS A 1 259 ? -16.058 19.045 19.268 1.00 98.00 259 LYS A N 1
ATOM 1945 C CA . LYS A 1 259 ? -16.613 18.745 20.601 1.00 98.00 259 LYS A CA 1
ATOM 1946 C C . LYS A 1 259 ? -17.898 19.541 20.872 1.00 98.00 259 LYS A C 1
ATOM 1948 O O . LYS A 1 259 ? -18.891 18.973 21.335 1.00 98.00 259 LYS A O 1
ATOM 1953 N N . ASP A 1 260 ? -17.921 20.832 20.537 1.00 98.12 260 ASP A N 1
ATOM 1954 C CA . ASP A 1 260 ? -19.098 21.695 20.695 1.00 98.12 260 ASP A CA 1
ATOM 1955 C C . ASP A 1 260 ? -20.260 21.238 19.796 1.00 98.12 260 ASP A C 1
ATOM 1957 O O . ASP A 1 260 ? -21.422 21.235 20.214 1.00 98.12 260 ASP A O 1
ATOM 1961 N N . GLN A 1 261 ? -19.971 20.810 18.566 1.00 97.81 261 GLN A N 1
ATOM 1962 C CA . GLN A 1 261 ? -20.969 20.274 17.646 1.00 97.81 261 GLN A CA 1
ATOM 1963 C C . GLN A 1 261 ? -21.577 18.959 18.141 1.00 97.81 261 GLN A C 1
ATOM 1965 O O . GLN A 1 261 ? -22.798 18.785 18.079 1.00 97.81 261 GLN A O 1
ATOM 1970 N N . ILE A 1 262 ? -20.755 18.050 18.665 1.00 98.56 262 ILE A N 1
ATOM 1971 C CA . ILE A 1 262 ? -21.225 16.806 19.281 1.00 98.56 262 ILE A CA 1
ATOM 1972 C C . ILE A 1 262 ? -22.086 17.123 20.510 1.00 98.56 262 ILE A C 1
ATOM 1974 O O . ILE A 1 262 ? -23.145 16.524 20.700 1.00 98.56 262 ILE A O 1
ATOM 1978 N N . ALA A 1 263 ? -21.700 18.113 21.321 1.00 98.56 263 ALA A N 1
ATOM 1979 C CA . ALA A 1 263 ? -22.522 18.581 22.434 1.00 98.56 263 ALA A CA 1
ATOM 1980 C C . ALA A 1 263 ? -23.877 19.139 21.961 1.00 98.56 263 ALA A C 1
ATOM 1982 O O . ALA A 1 263 ? -24.909 18.812 22.552 1.00 98.56 263 ALA A O 1
ATOM 1983 N N . LEU A 1 264 ? -23.907 19.916 20.871 1.00 98.50 264 LEU A N 1
ATOM 1984 C CA . LEU A 1 264 ? -25.150 20.401 20.264 1.00 98.50 264 LEU A CA 1
ATOM 1985 C C . LEU A 1 264 ? -26.040 19.241 19.788 1.00 98.50 264 LEU A C 1
ATOM 1987 O O . LEU A 1 264 ? -27.256 19.286 19.995 1.00 98.50 264 LEU A O 1
ATOM 1991 N N . ALA A 1 265 ? -25.456 18.201 19.186 1.00 98.50 265 ALA A N 1
ATOM 1992 C CA . ALA A 1 265 ? -26.183 17.002 18.779 1.00 98.50 265 ALA A CA 1
ATOM 1993 C C . ALA A 1 265 ? -26.814 16.299 19.996 1.00 98.50 265 ALA A C 1
ATOM 1995 O O . ALA A 1 265 ? -28.027 16.098 20.033 1.00 98.50 265 ALA A O 1
ATOM 1996 N N . LYS A 1 266 ? -26.035 16.033 21.049 1.00 98.38 266 LYS A N 1
ATOM 1997 C CA . LYS A 1 266 ? -26.535 15.398 22.284 1.00 98.38 266 LYS A CA 1
ATOM 1998 C C . LYS A 1 266 ? -27.670 16.182 22.953 1.00 98.38 266 LYS A C 1
ATOM 2000 O O . LYS A 1 266 ? -28.606 15.596 23.482 1.00 98.38 266 LYS A O 1
ATOM 2005 N N . GLN A 1 267 ? -27.632 17.514 22.895 1.00 97.88 267 GLN A N 1
ATOM 2006 C CA . GLN A 1 267 ? -28.681 18.363 23.474 1.00 97.88 267 GLN A CA 1
ATOM 2007 C C . GLN A 1 267 ? -30.025 18.287 22.733 1.00 97.88 267 GLN A C 1
ATOM 2009 O O . GLN A 1 267 ? -31.064 18.560 23.333 1.00 97.88 267 GLN A O 1
ATOM 2014 N N . ASN A 1 268 ? -30.019 17.973 21.435 1.00 97.94 268 ASN A N 1
ATOM 2015 C CA . ASN A 1 268 ? -31.200 18.111 20.574 1.00 97.94 268 ASN A CA 1
ATOM 2016 C C . ASN A 1 268 ? -31.730 16.777 20.030 1.00 97.94 268 ASN A C 1
ATOM 2018 O O . ASN A 1 268 ? -32.866 16.725 19.554 1.00 97.94 268 ASN A O 1
ATOM 2022 N N . PHE A 1 269 ? -30.939 15.706 20.102 1.00 97.31 269 PHE A N 1
ATOM 2023 C CA . PHE A 1 269 ? -31.248 14.420 19.489 1.00 97.31 269 PHE A CA 1
ATOM 2024 C C . PHE A 1 269 ? -31.090 13.290 20.500 1.00 97.31 269 PHE A C 1
ATOM 2026 O O . PHE A 1 269 ? -30.131 13.244 21.260 1.00 97.31 269 PHE A O 1
ATOM 2033 N N . LYS A 1 270 ? -32.033 12.343 20.481 1.00 94.88 270 LYS A N 1
ATOM 2034 C CA . LYS A 1 270 ? -31.955 11.129 21.311 1.00 94.88 270 LYS A CA 1
ATOM 2035 C C . LYS A 1 270 ? -30.996 10.083 20.750 1.00 94.88 270 LYS A C 1
ATOM 2037 O O . LYS A 1 270 ? -30.587 9.198 21.489 1.00 94.88 270 LYS A O 1
ATOM 2042 N N . LYS A 1 271 ? -30.732 10.154 19.443 1.00 96.44 271 LYS A N 1
ATOM 2043 C CA . LYS A 1 271 ? -29.823 9.272 18.720 1.00 96.44 271 LYS A CA 1
ATOM 2044 C C . LYS A 1 271 ? -28.728 10.106 18.078 1.00 96.44 271 LYS A C 1
ATOM 2046 O O . LYS A 1 271 ? -29.032 10.940 17.222 1.00 96.44 271 LYS A O 1
ATOM 2051 N N . VAL A 1 272 ? -27.486 9.874 18.480 1.00 98.50 272 VAL A N 1
ATOM 2052 C CA . VAL A 1 272 ? -26.291 10.490 17.905 1.00 98.50 272 VAL A CA 1
ATOM 2053 C C . VAL A 1 272 ? -25.425 9.387 17.313 1.00 98.50 272 VAL A C 1
ATOM 2055 O O . VAL A 1 272 ? -24.919 8.520 18.024 1.00 98.50 272 VAL A O 1
ATOM 2058 N N . ILE A 1 273 ? -25.285 9.421 15.992 1.00 98.69 273 ILE A N 1
ATOM 2059 C CA . ILE A 1 273 ? -24.429 8.528 15.216 1.00 98.69 273 ILE A CA 1
ATOM 2060 C C . ILE A 1 273 ? -23.226 9.347 14.768 1.00 98.69 273 ILE A C 1
ATOM 2062 O O . ILE A 1 273 ? -23.392 10.407 14.164 1.00 98.69 273 ILE A O 1
ATOM 2066 N N . VAL A 1 274 ? -22.022 8.865 15.046 1.00 98.88 274 VAL A N 1
ATOM 2067 C CA . VAL A 1 274 ? -20.783 9.493 14.588 1.00 98.88 274 VAL A CA 1
ATOM 2068 C C . VAL A 1 274 ? -20.237 8.703 13.405 1.00 98.88 274 VAL A C 1
ATOM 2070 O O . VAL A 1 274 ? -20.093 7.485 13.473 1.00 98.88 274 VAL A O 1
ATOM 2073 N N . VAL A 1 275 ? -19.938 9.397 12.312 1.00 98.88 275 VAL A N 1
ATOM 2074 C CA . VAL A 1 275 ? -19.266 8.834 11.141 1.00 98.88 275 VAL A CA 1
ATOM 2075 C C . VAL A 1 275 ? -17.858 9.404 11.090 1.00 98.88 275 VAL A C 1
ATOM 2077 O O . VAL A 1 275 ? -17.679 10.611 10.924 1.00 98.88 275 VAL A O 1
ATOM 2080 N N . VAL A 1 276 ? -16.864 8.533 11.218 1.00 98.69 276 VAL A N 1
ATOM 2081 C CA . VAL A 1 276 ? -15.458 8.865 10.995 1.00 98.69 276 VAL A CA 1
ATOM 2082 C C . VAL A 1 276 ? -15.158 8.660 9.513 1.00 98.69 276 VAL A C 1
ATOM 2084 O O . VAL A 1 276 ? -15.323 7.570 8.975 1.00 98.69 276 VAL A O 1
ATOM 2087 N N . ASN A 1 277 ? -14.781 9.724 8.820 1.00 98.31 277 ASN A N 1
ATOM 2088 C CA . ASN A 1 277 ? -14.415 9.734 7.407 1.00 98.31 277 ASN A CA 1
ATOM 2089 C C . ASN A 1 277 ? -12.922 10.051 7.302 1.00 98.31 277 ASN A C 1
ATOM 2091 O O . ASN A 1 277 ? -12.524 11.177 7.004 1.00 98.31 277 ASN A O 1
ATOM 2095 N N . SER A 1 278 ? -12.117 9.056 7.669 1.00 96.75 278 SER A N 1
ATOM 2096 C CA . SER A 1 278 ? -10.661 9.124 7.781 1.00 96.75 278 SER A CA 1
ATOM 2097 C C . SER A 1 278 ? -10.074 7.739 7.550 1.00 96.75 278 SER A C 1
ATOM 2099 O O . SER A 1 278 ? -10.615 6.760 8.062 1.00 96.75 278 SER A O 1
ATOM 2101 N N . SER A 1 279 ? -8.969 7.662 6.814 1.00 95.50 279 SER A N 1
ATOM 2102 C CA . SER A 1 279 ? -8.184 6.426 6.705 1.00 95.50 279 SER A CA 1
ATOM 2103 C C . SER A 1 279 ? -7.202 6.279 7.867 1.00 95.50 279 SER A C 1
ATOM 2105 O O . SER A 1 279 ? -6.869 5.171 8.249 1.00 95.50 279 SER A O 1
ATOM 2107 N N . GLN A 1 280 ? -6.787 7.382 8.489 1.00 94.50 280 GLN A N 1
ATOM 2108 C CA . GLN A 1 280 ? -6.012 7.350 9.724 1.00 94.50 280 GLN A CA 1
ATOM 2109 C C . GLN A 1 280 ? -6.920 7.109 10.938 1.00 94.50 280 GLN A C 1
ATOM 2111 O O . GLN A 1 280 ? -8.045 7.637 10.962 1.00 94.50 280 GLN A O 1
ATOM 2116 N N . PRO A 1 281 ? -6.438 6.395 11.972 1.00 97.00 281 PRO A N 1
ATOM 2117 C CA . PRO A 1 281 ? -7.120 6.354 13.255 1.00 97.00 281 PRO A CA 1
ATOM 2118 C C . PRO A 1 281 ? -7.135 7.753 13.895 1.00 97.00 281 PRO A C 1
ATOM 2120 O O . PRO A 1 281 ? -6.226 8.562 13.718 1.00 97.00 281 PRO A O 1
ATOM 2123 N N . ILE A 1 282 ? -8.207 8.042 14.629 1.00 97.44 282 ILE A N 1
ATOM 2124 C CA . ILE A 1 282 ? -8.414 9.281 15.394 1.00 97.44 282 ILE A CA 1
ATOM 2125 C C . ILE A 1 282 ? -8.620 8.865 16.850 1.00 97.44 282 ILE A C 1
ATOM 2127 O O . ILE A 1 282 ? -9.185 7.800 17.109 1.00 97.44 282 ILE A O 1
ATOM 2131 N N . GLU A 1 283 ? -8.208 9.686 17.810 1.00 98.31 283 GLU A N 1
ATOM 2132 C CA . GLU A 1 283 ? -8.485 9.424 19.221 1.00 98.31 283 GLU A CA 1
ATOM 2133 C C . GLU A 1 283 ? -9.991 9.511 19.500 1.00 98.31 283 GLU A C 1
ATOM 2135 O O . GLU A 1 283 ? -10.586 10.586 19.594 1.00 98.31 283 GLU A O 1
ATOM 2140 N N . MET A 1 284 ? -10.628 8.344 19.614 1.00 97.75 284 MET A N 1
ATOM 2141 C CA . MET A 1 284 ? -12.082 8.217 19.766 1.00 97.75 284 MET A CA 1
ATOM 2142 C C . MET A 1 284 ? -12.505 7.760 21.166 1.00 97.75 284 MET A C 1
ATOM 2144 O O . MET A 1 284 ? -13.695 7.528 21.385 1.00 97.75 284 MET A O 1
ATOM 2148 N N . GLY A 1 285 ? -11.568 7.649 22.116 1.00 97.62 285 GLY A N 1
ATOM 2149 C CA . GLY A 1 285 ? -11.828 7.151 23.473 1.00 97.62 285 GLY A CA 1
ATOM 2150 C C . GLY A 1 285 ? -12.955 7.909 24.180 1.00 97.62 285 GLY A C 1
ATOM 2151 O O . GLY A 1 285 ? -13.907 7.290 24.649 1.00 97.62 285 GLY A O 1
ATOM 2152 N N . GLU A 1 286 ? -12.926 9.249 24.148 1.00 96.94 286 GLU A N 1
ATOM 2153 C CA . GLU A 1 286 ? -13.975 10.091 24.754 1.00 96.94 286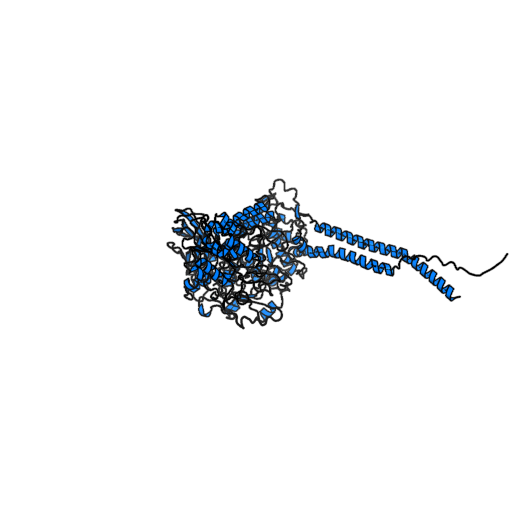 GLU A CA 1
ATOM 2154 C C . GLU A 1 286 ? -15.383 9.787 24.200 1.00 96.94 286 GLU A C 1
ATOM 2156 O O . GLU A 1 286 ? -16.363 9.814 24.943 1.00 96.94 286 GLU A O 1
ATOM 2161 N N . LEU A 1 287 ? -15.507 9.487 22.900 1.00 98.25 287 LEU A N 1
ATOM 2162 C CA . LEU A 1 287 ? -16.797 9.184 22.265 1.00 98.25 287 LEU A CA 1
ATOM 2163 C C . LEU A 1 287 ? -17.214 7.723 22.447 1.00 98.25 287 LEU A C 1
ATOM 2165 O O . LEU A 1 287 ? -18.411 7.426 22.538 1.00 98.25 287 LEU A O 1
ATOM 2169 N N . GLN A 1 288 ? -16.243 6.813 22.508 1.00 98.19 288 GLN A N 1
ATOM 2170 C CA . GLN A 1 288 ? -16.485 5.410 22.818 1.00 98.19 288 GLN A CA 1
ATOM 2171 C C . GLN A 1 288 ? -17.062 5.258 24.228 1.00 98.19 288 GLN A C 1
ATOM 2173 O O . GLN A 1 288 ? -18.042 4.534 24.412 1.00 98.19 288 GLN A O 1
ATOM 2178 N N . ASP A 1 289 ? -16.543 6.012 25.193 1.00 97.88 289 ASP A N 1
ATOM 2179 C CA . ASP A 1 289 ? -16.971 5.932 26.589 1.00 97.88 289 ASP A CA 1
ATOM 2180 C C . ASP A 1 289 ? -18.290 6.700 26.860 1.00 97.88 289 ASP A C 1
ATOM 2182 O O . ASP A 1 289 ? -18.981 6.421 27.841 1.00 97.88 289 ASP A O 1
ATOM 2186 N N . ASP A 1 290 ? -18.693 7.642 25.993 1.00 98.31 290 ASP A N 1
ATOM 2187 C CA . ASP A 1 290 ? -19.912 8.447 26.181 1.00 98.31 290 ASP A CA 1
ATOM 2188 C C . ASP A 1 290 ? -21.197 7.661 25.821 1.00 98.31 290 ASP A C 1
ATOM 2190 O O . ASP A 1 290 ? -21.434 7.361 24.644 1.00 98.31 290 ASP A O 1
ATOM 2194 N N . PRO A 1 291 ? -22.095 7.362 26.781 1.00 97.50 291 PRO A N 1
ATOM 2195 C CA . PRO A 1 291 ? -23.319 6.599 26.523 1.00 97.50 291 PRO A CA 1
ATOM 2196 C C . PRO A 1 291 ? -24.367 7.355 25.689 1.00 97.50 291 PRO A C 1
ATOM 2198 O O . PRO A 1 291 ? -25.334 6.747 25.240 1.00 97.50 291 PRO A O 1
ATOM 2201 N N . GLN A 1 292 ? -24.220 8.669 25.484 1.00 98.06 292 GLN A N 1
ATOM 2202 C CA . GLN A 1 292 ? -25.093 9.443 24.590 1.00 98.06 292 GLN A CA 1
ATOM 2203 C C . GLN A 1 292 ? -24.658 9.370 23.120 1.00 98.06 292 GLN A C 1
ATOM 2205 O O . GLN A 1 292 ? -25.379 9.855 22.249 1.00 98.06 292 GLN A O 1
ATOM 2210 N N . ILE A 1 293 ? -23.493 8.783 22.835 1.00 98.69 293 ILE A N 1
ATOM 2211 C CA . ILE A 1 293 ? -23.076 8.428 21.479 1.00 98.69 293 ILE A CA 1
ATOM 2212 C C . ILE A 1 293 ? -23.521 6.993 21.222 1.00 98.69 293 ILE A C 1
ATOM 2214 O O . ILE A 1 293 ? -22.951 6.050 21.765 1.00 98.69 293 ILE A O 1
ATOM 2218 N N . ASN A 1 294 ? -24.555 6.826 20.404 1.00 98.44 294 ASN A N 1
ATOM 2219 C CA . ASN A 1 294 ? -25.226 5.538 20.235 1.00 98.44 294 ASN A CA 1
ATOM 2220 C C . ASN A 1 294 ? -24.493 4.609 19.265 1.00 98.44 294 ASN A C 1
ATOM 2222 O O . ASN A 1 294 ? -24.508 3.391 19.434 1.00 98.44 294 ASN A O 1
ATOM 2226 N N . ALA A 1 295 ? -23.855 5.177 18.240 1.00 98.75 295 ALA A N 1
ATOM 2227 C CA . ALA A 1 295 ? -23.072 4.410 17.285 1.00 98.75 295 ALA A CA 1
ATOM 2228 C C . ALA A 1 295 ? -21.904 5.212 16.710 1.00 98.75 295 ALA A C 1
ATOM 2230 O O . ALA A 1 295 ? -21.990 6.433 16.561 1.00 98.75 295 ALA A O 1
ATOM 2231 N N . ILE A 1 296 ? -20.835 4.501 16.353 1.00 98.94 296 ILE A N 1
ATOM 2232 C CA . ILE A 1 296 ? -19.658 5.034 15.664 1.00 98.94 296 ILE A CA 1
ATOM 2233 C C . ILE A 1 296 ? -19.378 4.122 14.469 1.00 98.94 296 ILE A C 1
ATOM 2235 O O . ILE A 1 296 ? -19.232 2.912 14.638 1.00 98.94 296 ILE A O 1
ATOM 2239 N N . ILE A 1 297 ? -19.311 4.696 13.269 1.00 98.88 297 ILE A N 1
ATOM 2240 C CA . ILE A 1 297 ? -18.945 3.994 12.033 1.00 98.88 297 ILE A CA 1
ATOM 2241 C C . ILE A 1 297 ? -17.679 4.639 11.481 1.00 98.88 297 ILE A C 1
ATOM 2243 O O . ILE A 1 297 ? -17.676 5.842 11.223 1.00 98.88 297 ILE A O 1
ATOM 2247 N N . ASN A 1 298 ? -16.632 3.853 11.241 1.00 98.75 298 ASN A N 1
ATOM 2248 C CA . ASN A 1 298 ? -15.539 4.280 10.380 1.00 98.75 298 ASN A CA 1
ATOM 2249 C C . ASN A 1 298 ? -15.891 3.978 8.920 1.00 98.75 298 ASN A C 1
ATOM 2251 O O . ASN A 1 298 ? -16.005 2.825 8.511 1.00 98.75 298 ASN A O 1
ATOM 2255 N N . SER A 1 299 ? -16.072 5.037 8.140 1.00 98.25 299 SER A N 1
ATOM 2256 C CA . SER A 1 299 ? -16.331 4.969 6.703 1.00 98.25 299 SER A CA 1
ATOM 2257 C C . SER A 1 299 ? -15.054 4.906 5.859 1.00 98.25 299 SER A C 1
ATOM 2259 O O . SER A 1 299 ? -15.149 4.680 4.651 1.00 98.25 299 SER A O 1
ATOM 2261 N N . GLY A 1 300 ? -13.879 5.120 6.471 1.00 96.38 300 GLY A N 1
ATOM 2262 C CA . GLY A 1 300 ? -12.619 5.300 5.756 1.00 96.38 300 GLY A CA 1
ATOM 2263 C C . GLY A 1 300 ? -12.731 6.426 4.734 1.00 96.38 300 GLY A C 1
ATOM 2264 O O . GLY A 1 300 ? -13.407 7.433 4.965 1.00 96.38 300 GLY A O 1
ATOM 2265 N N . THR A 1 301 ? -12.133 6.214 3.567 1.00 96.00 301 THR A N 1
ATOM 2266 C CA . THR A 1 301 ? -12.374 7.016 2.365 1.00 96.00 301 THR A CA 1
ATOM 2267 C C . THR A 1 301 ? -12.842 6.106 1.219 1.00 96.00 301 THR A C 1
ATOM 2269 O O . THR A 1 301 ? -12.038 5.349 0.667 1.00 96.00 301 THR A O 1
ATOM 2272 N N . PRO A 1 302 ? -14.149 6.114 0.883 1.00 96.88 302 PRO A N 1
ATOM 2273 C CA . PRO A 1 302 ? -14.793 4.989 0.202 1.00 96.88 302 PRO A CA 1
ATOM 2274 C C . PRO A 1 302 ? -14.888 5.113 -1.329 1.00 96.88 302 PRO A C 1
ATOM 2276 O O . PRO A 1 302 ? -15.694 4.423 -1.959 1.00 96.88 302 PRO A O 1
ATOM 2279 N N . GLY A 1 303 ? -14.098 5.992 -1.951 1.00 96.12 303 GLY A N 1
ATOM 2280 C CA . GLY A 1 303 ? -14.106 6.191 -3.401 1.00 96.12 303 GLY A CA 1
ATOM 2281 C C . GLY A 1 303 ? -15.429 6.743 -3.951 1.00 96.12 303 GLY A C 1
ATOM 2282 O O . GLY A 1 303 ? -16.285 7.241 -3.220 1.00 96.12 303 GLY A O 1
ATOM 2283 N N . ALA A 1 304 ? -15.614 6.664 -5.272 1.00 95.69 304 ALA A N 1
ATOM 2284 C CA . ALA A 1 304 ? -16.697 7.359 -5.977 1.00 95.69 304 ALA A CA 1
ATOM 2285 C C . ALA A 1 304 ? -18.121 6.937 -5.571 1.00 95.69 304 ALA A C 1
ATOM 2287 O O . ALA A 1 304 ? -19.048 7.743 -5.659 1.00 95.69 304 ALA A O 1
ATOM 2288 N N . THR A 1 305 ? -18.336 5.681 -5.181 1.00 97.25 305 THR A N 1
ATOM 2289 C CA . THR A 1 305 ? -19.684 5.122 -4.965 1.00 97.25 305 THR A CA 1
ATOM 2290 C C . THR A 1 305 ? -19.910 4.586 -3.556 1.00 97.25 305 THR A C 1
ATOM 2292 O O . THR A 1 305 ? -21.053 4.286 -3.214 1.00 97.25 305 THR A O 1
ATOM 2295 N N . GLY A 1 306 ? -18.880 4.491 -2.714 1.00 97.12 306 GLY A N 1
ATOM 2296 C CA . GLY A 1 306 ? -18.986 3.753 -1.458 1.00 97.12 306 GLY A CA 1
ATOM 2297 C C . GLY A 1 306 ? -19.819 4.425 -0.358 1.00 97.12 306 GLY A C 1
ATOM 2298 O O . GLY A 1 306 ? -20.242 3.754 0.574 1.00 97.12 306 GLY A O 1
ATOM 2299 N N . PHE A 1 307 ? -20.187 5.709 -0.472 1.00 98.44 307 PHE A N 1
ATOM 2300 C CA . PHE A 1 307 ? -21.178 6.296 0.450 1.00 98.44 307 PHE A CA 1
ATOM 2301 C C . PHE A 1 307 ? -22.609 5.768 0.245 1.00 98.44 307 PHE A C 1
ATOM 2303 O O . PHE A 1 307 ? -23.465 6.013 1.097 1.00 98.44 307 PHE A O 1
ATOM 2310 N N . LEU A 1 308 ? -22.883 5.013 -0.829 1.00 98.44 308 LEU A N 1
ATOM 2311 C CA . LEU A 1 308 ? -24.103 4.202 -0.919 1.00 98.44 308 LEU A CA 1
ATOM 2312 C C . LEU A 1 308 ? -24.176 3.209 0.250 1.00 98.44 308 LEU A C 1
ATOM 2314 O O . LEU A 1 308 ? -25.195 3.155 0.938 1.00 98.44 308 LEU A O 1
ATOM 2318 N N . SER A 1 309 ? -23.061 2.531 0.534 1.00 98.56 309 SER A N 1
ATOM 2319 C CA . SER A 1 309 ? -22.926 1.540 1.604 1.00 98.56 309 SER A CA 1
ATOM 2320 C C . SER A 1 309 ? -23.176 2.149 2.983 1.00 98.56 309 SER A C 1
ATOM 2322 O O . SER A 1 309 ? -23.861 1.545 3.800 1.00 98.56 309 SER A O 1
ATOM 2324 N N . LEU A 1 310 ? -22.723 3.385 3.238 1.00 98.56 310 LEU A N 1
ATOM 2325 C CA . LEU A 1 310 ? -23.005 4.086 4.501 1.00 98.56 310 LEU A CA 1
ATOM 2326 C C . LEU A 1 310 ? -24.515 4.253 4.738 1.00 98.56 310 LEU A C 1
ATOM 2328 O O . LEU A 1 310 ? -25.004 4.031 5.848 1.00 98.56 310 LEU A O 1
ATOM 2332 N N . GLY A 1 311 ? -25.256 4.641 3.696 1.00 97.62 311 GLY A N 1
ATOM 2333 C CA . GLY A 1 311 ? -26.712 4.752 3.765 1.00 97.62 311 GLY A CA 1
ATOM 2334 C C . GLY A 1 311 ? -27.381 3.402 4.021 1.00 97.62 311 GLY A C 1
ATOM 2335 O O . GLY A 1 311 ? -28.255 3.307 4.882 1.00 97.62 311 GLY A O 1
ATOM 2336 N N . GLU A 1 312 ? -26.945 2.361 3.309 1.00 98.00 312 GLU A N 1
ATOM 2337 C CA . GLU A 1 312 ? -27.465 0.996 3.442 1.00 98.00 312 GLU A CA 1
ATOM 2338 C C . GLU A 1 312 ? -27.171 0.381 4.819 1.00 98.00 312 GLU A C 1
ATOM 2340 O O . GLU A 1 312 ? -28.044 -0.293 5.371 1.00 98.00 312 GLU A O 1
ATOM 2345 N N . ILE A 1 313 ? -26.003 0.665 5.408 1.00 98.31 313 ILE A N 1
ATOM 2346 C CA . ILE A 1 313 ? -25.630 0.267 6.775 1.00 98.31 313 ILE A CA 1
ATOM 2347 C C . ILE A 1 313 ? -26.578 0.921 7.776 1.00 98.31 313 ILE A C 1
ATOM 2349 O O . ILE A 1 313 ? -27.278 0.230 8.512 1.00 98.31 313 ILE A O 1
ATOM 2353 N 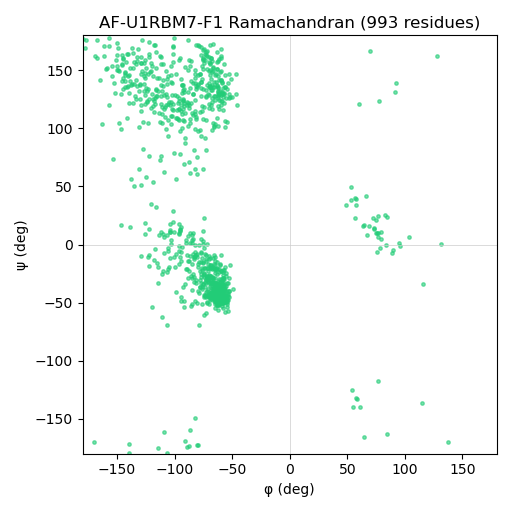N . ILE A 1 314 ? -26.695 2.253 7.758 1.00 98.12 314 ILE A N 1
ATOM 2354 C CA . ILE A 1 314 ? -27.547 2.976 8.716 1.00 98.12 314 ILE A CA 1
ATOM 2355 C C . ILE A 1 314 ? -29.023 2.549 8.582 1.00 98.12 314 ILE A C 1
ATOM 2357 O O . ILE A 1 314 ? -29.731 2.458 9.588 1.00 98.12 314 ILE A O 1
ATOM 2361 N N . ALA A 1 315 ? -29.480 2.241 7.364 1.00 96.88 315 ALA A N 1
ATOM 2362 C CA . ALA A 1 315 ? -30.820 1.719 7.086 1.00 96.88 315 ALA A CA 1
ATOM 2363 C C . ALA A 1 315 ? -31.020 0.234 7.453 1.00 96.88 315 ALA A C 1
ATOM 2365 O O . ALA A 1 315 ? -32.161 -0.221 7.512 1.00 96.88 315 ALA A O 1
ATOM 2366 N N . GLY A 1 316 ? -29.948 -0.535 7.664 1.00 95.69 316 GLY A N 1
ATOM 2367 C CA . GLY A 1 316 ? -30.000 -1.984 7.888 1.00 95.69 316 GLY A CA 1
ATOM 2368 C C . GLY A 1 316 ? -30.233 -2.831 6.643 1.00 95.69 316 GLY A C 1
ATOM 2369 O O . GLY A 1 316 ? -30.467 -4.032 6.764 1.00 95.69 316 GLY A O 1
ATOM 2370 N N . ALA A 1 317 ? -30.167 -2.229 5.453 1.00 95.94 317 ALA A N 1
ATOM 2371 C CA . ALA A 1 317 ? -30.163 -2.963 4.190 1.00 95.94 317 ALA A CA 1
ATOM 2372 C C . ALA A 1 317 ? -28.848 -3.736 3.995 1.00 95.94 317 ALA A C 1
ATOM 2374 O O . ALA A 1 317 ? -28.833 -4.775 3.334 1.00 95.94 317 ALA A O 1
ATOM 2375 N N . LEU A 1 318 ? -27.770 -3.247 4.611 1.00 97.44 318 LEU A N 1
ATOM 2376 C CA . LEU A 1 318 ? -26.453 -3.859 4.623 1.00 97.44 318 LEU A CA 1
ATOM 2377 C C . LEU A 1 318 ? -25.999 -4.085 6.069 1.00 97.44 318 LEU A C 1
ATOM 2379 O O . LEU A 1 318 ? -26.080 -3.189 6.904 1.00 97.44 318 LEU A O 1
ATOM 2383 N N . ASN A 1 319 ? -25.512 -5.289 6.360 1.00 98.44 319 ASN A N 1
ATOM 2384 C CA . ASN A 1 319 ? -24.899 -5.611 7.644 1.00 98.44 319 ASN A CA 1
ATOM 2385 C C . ASN A 1 319 ? -23.378 -5.374 7.558 1.00 98.44 319 ASN A C 1
ATOM 2387 O O . ASN A 1 319 ? -22.740 -6.030 6.727 1.00 98.44 319 ASN A O 1
ATOM 2391 N N . PRO A 1 320 ? -22.794 -4.472 8.373 1.00 98.12 320 PRO A N 1
ATOM 2392 C CA . PRO A 1 320 ? -21.360 -4.214 8.348 1.00 98.12 320 PRO A CA 1
ATOM 2393 C C . PRO A 1 320 ? -20.555 -5.461 8.731 1.00 98.12 320 PRO A C 1
ATOM 2395 O O . PRO A 1 320 ? -20.975 -6.282 9.551 1.00 98.12 320 PRO A O 1
ATOM 2398 N N . SER A 1 321 ? -19.392 -5.597 8.095 1.00 98.69 321 SER A N 1
ATOM 2399 C CA . SER A 1 321 ? -18.447 -6.700 8.322 1.00 98.69 321 SER A CA 1
ATOM 2400 C C . SER A 1 321 ? -16.984 -6.273 8.158 1.00 98.69 321 SER A C 1
ATOM 2402 O O . SER A 1 321 ? -16.122 -7.123 7.934 1.00 98.69 321 SER A O 1
ATOM 2404 N N . GLY A 1 322 ? -16.712 -4.964 8.189 1.00 98.69 322 GLY A N 1
ATOM 2405 C CA . GLY A 1 322 ? -15.351 -4.438 8.166 1.00 98.69 322 GLY A CA 1
ATOM 2406 C C . GLY A 1 322 ? -14.697 -4.552 9.536 1.00 98.69 322 GLY A C 1
ATOM 2407 O O . GLY A 1 322 ? -15.386 -4.444 10.551 1.00 98.69 322 GLY A O 1
ATOM 2408 N N . HIS A 1 323 ? -13.386 -4.770 9.553 1.00 98.88 323 HIS A N 1
ATOM 2409 C CA . HIS A 1 323 ? -12.555 -4.866 10.755 1.00 98.88 323 HIS A CA 1
ATOM 2410 C C . HIS A 1 323 ? -11.423 -3.833 10.672 1.00 98.88 323 HIS A C 1
ATOM 2412 O O . HIS A 1 323 ? -10.940 -3.536 9.579 1.00 98.88 323 HIS A O 1
ATOM 2418 N N . THR A 1 324 ? -10.998 -3.268 11.802 1.00 98.88 324 THR A N 1
ATOM 2419 C CA . THR A 1 324 ? -9.866 -2.332 11.855 1.00 98.88 324 THR A CA 1
ATOM 2420 C C . THR A 1 324 ? -8.586 -2.986 11.339 1.00 98.88 324 THR A C 1
ATOM 2422 O O . THR A 1 324 ? -8.376 -4.193 11.458 1.00 98.88 324 THR A O 1
ATOM 2425 N N . VAL A 1 325 ? -7.721 -2.161 10.760 1.00 98.75 325 VAL A N 1
ATOM 2426 C CA . VAL A 1 325 ? -6.428 -2.575 10.188 1.00 98.75 325 VAL A CA 1
ATOM 2427 C C . VAL A 1 325 ? -5.249 -1.933 10.898 1.00 98.75 325 VAL A C 1
ATOM 2429 O O . VAL A 1 325 ? -4.111 -2.261 10.595 1.00 98.75 325 VAL A O 1
ATOM 2432 N N . ASP A 1 326 ? -5.551 -1.061 11.853 1.00 98.75 326 ASP A N 1
ATOM 2433 C CA . ASP A 1 326 ? -4.619 -0.396 12.746 1.00 98.75 326 ASP A CA 1
ATOM 2434 C C . ASP A 1 326 ? -5.195 -0.452 14.158 1.00 98.75 326 ASP A C 1
ATOM 2436 O O . ASP A 1 326 ? -6.418 -0.551 14.340 1.00 98.75 326 ASP A O 1
ATOM 2440 N N . THR A 1 327 ? -4.328 -0.342 15.153 1.00 98.69 327 THR A N 1
ATOM 2441 C CA . THR A 1 327 ? -4.723 -0.186 16.547 1.00 98.69 327 THR A CA 1
ATOM 2442 C C . THR A 1 327 ? -5.166 1.255 16.808 1.00 98.69 327 THR A C 1
ATOM 2444 O O . THR A 1 327 ? -4.453 2.214 16.518 1.00 98.69 327 THR A O 1
ATOM 2447 N N . TRP A 1 328 ? -6.353 1.436 17.391 1.00 98.56 328 TRP A N 1
ATOM 2448 C CA . TRP A 1 328 ? -6.868 2.755 17.767 1.00 98.56 328 TRP A CA 1
ATOM 2449 C C . TRP A 1 328 ? -6.546 3.018 19.233 1.00 98.56 328 TRP A C 1
ATOM 2451 O O . TRP A 1 328 ? -7.262 2.552 20.125 1.00 98.56 328 TRP A O 1
ATOM 2461 N N . ALA A 1 329 ? -5.465 3.750 19.479 1.00 98.19 329 ALA A N 1
ATOM 2462 C CA . ALA A 1 329 ? -5.022 4.101 20.822 1.00 98.19 329 ALA A CA 1
ATOM 2463 C C . ALA A 1 329 ? -5.880 5.207 21.460 1.00 98.19 329 ALA A C 1
ATOM 2465 O O . ALA A 1 329 ? -6.563 5.977 20.781 1.00 98.19 329 ALA A O 1
ATOM 2466 N N . ARG A 1 330 ? -5.845 5.278 22.795 1.00 97.88 330 ARG A N 1
ATOM 2467 C CA . ARG A 1 330 ? -6.485 6.344 23.583 1.00 97.88 330 ARG A CA 1
ATOM 2468 C C . ARG A 1 330 ? -5.691 7.650 23.579 1.00 97.88 330 ARG A C 1
ATOM 2470 O O . ARG A 1 330 ? -6.314 8.693 23.719 1.00 97.88 330 ARG A O 1
ATOM 2477 N N . ASP A 1 331 ? -4.367 7.562 23.475 1.00 97.69 331 ASP A N 1
ATOM 2478 C CA . ASP A 1 331 ? -3.431 8.690 23.511 1.00 97.69 331 ASP A CA 1
ATOM 2479 C C . ASP A 1 331 ? -2.217 8.352 22.629 1.00 97.69 331 ASP A C 1
ATOM 2481 O O . ASP A 1 331 ? -1.367 7.535 23.006 1.00 97.69 331 ASP A O 1
ATOM 2485 N N . PHE A 1 332 ? -2.140 8.951 21.441 1.00 97.56 332 PHE A N 1
ATOM 2486 C CA . PHE A 1 332 ? -1.043 8.734 20.500 1.00 97.56 332 PHE A CA 1
ATOM 2487 C C . PHE A 1 332 ? 0.278 9.319 21.001 1.00 97.56 332 PHE A C 1
ATOM 2489 O O . PHE A 1 332 ? 1.332 8.880 20.552 1.00 97.56 332 PHE A O 1
ATOM 2496 N N . THR A 1 333 ? 0.271 10.236 21.975 1.00 96.69 333 THR A N 1
ATOM 2497 C CA . THR A 1 333 ? 1.508 10.753 22.586 1.00 96.69 333 THR A CA 1
ATOM 2498 C C . THR A 1 333 ? 2.230 9.709 23.445 1.00 96.69 333 THR A C 1
ATOM 2500 O O . THR A 1 333 ? 3.376 9.921 23.847 1.00 96.69 333 THR A O 1
ATOM 2503 N N . LYS A 1 334 ? 1.569 8.578 23.739 1.00 96.56 334 LYS A N 1
ATOM 2504 C CA . LYS A 1 334 ? 2.143 7.409 24.428 1.00 96.56 334 LYS A CA 1
ATOM 2505 C C . LYS A 1 334 ? 2.624 6.316 23.483 1.00 96.56 334 LYS A C 1
ATOM 2507 O O . LYS A 1 334 ? 3.195 5.340 23.962 1.00 96.56 334 LYS A O 1
ATOM 2512 N N . ASP A 1 335 ? 2.387 6.450 22.183 1.00 96.62 335 ASP A N 1
ATOM 2513 C CA . ASP A 1 335 ? 2.879 5.496 21.195 1.00 96.62 335 ASP A CA 1
ATOM 2514 C C . ASP A 1 335 ? 4.420 5.568 21.101 1.00 96.62 335 ASP A C 1
ATOM 2516 O O . ASP A 1 335 ? 4.977 6.674 21.100 1.00 96.62 335 ASP A O 1
ATOM 2520 N N . PRO A 1 336 ? 5.141 4.430 21.016 1.00 97.06 336 PRO A N 1
ATOM 2521 C CA . PRO A 1 336 ? 6.606 4.420 20.960 1.00 97.06 336 PRO A CA 1
ATOM 2522 C C . PRO A 1 336 ? 7.175 5.158 19.738 1.00 97.06 336 PRO A C 1
ATOM 2524 O O . PRO A 1 336 ? 8.322 5.599 19.761 1.00 97.06 336 PRO A O 1
ATOM 2527 N N . THR A 1 337 ? 6.389 5.349 18.678 1.00 96.62 337 THR A N 1
ATOM 2528 C CA . THR A 1 337 ? 6.831 6.048 17.468 1.00 96.62 337 THR A CA 1
ATOM 2529 C C . THR A 1 337 ? 6.641 7.566 17.539 1.00 96.62 337 THR A C 1
ATOM 2531 O O . THR A 1 337 ? 7.233 8.285 16.732 1.00 96.62 337 THR A O 1
ATOM 2534 N N . PHE A 1 338 ? 5.862 8.084 18.501 1.00 96.56 338 PHE A N 1
ATOM 2535 C CA . PHE A 1 338 ? 5.463 9.500 18.564 1.00 96.56 338 PHE A CA 1
ATOM 2536 C C . PHE A 1 338 ? 6.647 10.467 18.675 1.00 96.56 338 PHE A C 1
ATOM 2538 O O . PHE A 1 338 ? 6.653 11.539 18.074 1.00 96.56 338 PHE A O 1
ATOM 2545 N N . VAL A 1 339 ? 7.678 10.090 19.428 1.00 95.12 339 VAL A N 1
ATOM 2546 C CA . VAL A 1 339 ? 8.876 10.921 19.634 1.00 95.12 339 VAL A CA 1
ATOM 2547 C C . VAL A 1 339 ? 9.814 10.938 18.423 1.00 95.12 339 VAL A C 1
ATOM 2549 O O . VAL A 1 339 ? 10.670 11.815 18.316 1.00 95.12 339 VAL A O 1
ATOM 2552 N N . ASN A 1 340 ? 9.624 9.997 17.495 1.00 94.00 340 ASN A N 1
ATOM 2553 C CA . ASN A 1 340 ? 10.459 9.761 16.324 1.00 94.00 340 ASN A CA 1
ATOM 2554 C C . ASN A 1 340 ? 9.692 10.013 15.010 1.00 94.00 340 ASN A C 1
ATOM 2556 O O . ASN A 1 340 ? 9.963 9.355 14.006 1.00 94.00 340 ASN A O 1
ATOM 2560 N N . ILE A 1 341 ? 8.742 10.954 14.990 1.00 93.75 341 ILE A N 1
ATOM 2561 C CA . ILE A 1 341 ? 8.128 11.464 13.753 1.00 93.75 341 ILE A CA 1
ATOM 2562 C C . ILE A 1 341 ? 8.381 12.965 13.581 1.00 93.75 341 ILE A C 1
ATOM 2564 O O . ILE A 1 341 ? 8.415 13.730 14.546 1.00 93.75 341 ILE A O 1
ATOM 2568 N N . GLY A 1 342 ? 8.556 13.403 12.333 1.00 91.19 342 GLY A N 1
ATOM 2569 C CA . GLY A 1 342 ? 8.657 14.813 11.966 1.00 91.19 342 GLY A CA 1
ATOM 2570 C C . GLY A 1 342 ? 10.028 15.206 11.414 1.00 91.19 342 GLY A C 1
ATOM 2571 O O . GLY A 1 342 ? 10.581 14.551 10.534 1.00 91.19 342 GLY A O 1
ATOM 2572 N N . SER A 1 343 ? 10.562 16.349 11.858 1.00 93.25 343 SER A N 1
ATOM 2573 C CA . SER A 1 343 ? 11.746 16.978 11.247 1.00 93.25 343 SER A CA 1
ATOM 2574 C C . SER A 1 343 ? 12.981 16.963 12.146 1.00 93.25 343 SER A C 1
ATOM 2576 O O . SER A 1 343 ? 13.370 18.001 12.682 1.00 93.25 343 SER A O 1
ATOM 2578 N N . ASN A 1 344 ? 13.635 15.806 12.258 1.00 95.38 344 ASN A N 1
ATOM 2579 C CA . ASN A 1 344 ? 14.908 15.687 12.974 1.00 95.38 344 ASN A CA 1
ATOM 2580 C C . ASN A 1 344 ? 16.081 15.999 12.035 1.00 95.38 344 ASN A C 1
ATOM 2582 O O . ASN A 1 344 ? 16.414 15.203 11.163 1.00 95.38 344 ASN A O 1
ATOM 2586 N N . GLU A 1 345 ? 16.683 17.182 12.175 1.00 96.19 345 GLU A N 1
ATOM 2587 C CA . GLU A 1 345 ? 17.804 17.645 11.342 1.00 96.19 345 GLU A CA 1
ATOM 2588 C C . GLU A 1 345 ? 19.159 17.311 11.979 1.00 96.19 345 GLU A C 1
ATOM 2590 O O . GLU A 1 345 ? 19.369 17.535 13.173 1.00 96.19 345 GLU A O 1
ATOM 2595 N N . TYR A 1 346 ? 20.112 16.849 11.167 1.00 96.56 346 TYR A N 1
ATOM 2596 C CA . TYR A 1 346 ? 21.506 16.744 11.589 1.00 96.56 346 TYR A CA 1
ATOM 2597 C C . TYR A 1 346 ? 22.138 18.131 11.735 1.00 96.56 346 TYR A C 1
ATOM 2599 O O . TYR A 1 346 ? 22.266 18.886 10.769 1.00 96.56 346 TYR A O 1
ATOM 2607 N N . THR A 1 347 ? 22.625 18.446 12.931 1.00 95.75 347 THR A N 1
ATOM 2608 C CA . THR A 1 347 ? 23.198 19.762 13.264 1.00 95.75 347 THR A CA 1
ATOM 2609 C C . THR A 1 347 ? 24.552 20.023 12.596 1.00 95.75 347 THR A C 1
ATOM 2611 O O . THR A 1 347 ? 24.953 21.177 12.434 1.00 95.75 347 THR A O 1
ATOM 2614 N N . ASN A 1 348 ? 25.252 18.968 12.167 1.00 95.00 348 ASN A N 1
ATOM 2615 C CA . ASN A 1 348 ? 26.591 19.030 11.578 1.00 95.00 348 ASN A CA 1
ATOM 2616 C C . ASN A 1 348 ? 26.651 18.637 10.085 1.00 95.00 348 ASN A C 1
ATOM 2618 O O . ASN A 1 348 ? 27.750 18.558 9.534 1.00 95.00 348 ASN A O 1
ATOM 2622 N N . ALA A 1 349 ? 25.510 18.447 9.402 1.00 87.56 349 ALA A N 1
ATOM 2623 C CA . ALA A 1 349 ? 25.454 18.067 7.978 1.00 87.56 349 ALA A CA 1
ATOM 2624 C C . ALA A 1 349 ? 26.022 19.125 7.005 1.00 87.56 349 ALA A C 1
ATOM 2626 O O . ALA A 1 349 ? 26.297 18.842 5.835 1.00 87.56 349 ALA A O 1
ATOM 2627 N N . GLY A 1 350 ? 26.288 20.339 7.493 1.00 77.88 350 GLY A N 1
ATOM 2628 C CA . GLY A 1 350 ? 26.991 21.374 6.746 1.00 77.88 350 GLY A CA 1
ATOM 2629 C C . GLY A 1 350 ? 26.099 22.046 5.703 1.00 77.88 350 GLY A C 1
ATOM 2630 O O . GLY A 1 350 ? 25.158 22.749 6.053 1.00 77.88 350 GLY A O 1
ATOM 2631 N N . LYS A 1 351 ? 26.443 21.918 4.413 1.00 77.31 351 LYS A N 1
ATOM 2632 C CA . LYS A 1 351 ? 25.790 22.685 3.331 1.00 77.31 351 LYS A CA 1
ATOM 2633 C C . LYS A 1 351 ? 24.463 22.090 2.866 1.00 77.31 351 LYS A C 1
ATOM 2635 O O . LYS A 1 351 ? 23.614 22.844 2.397 1.00 77.31 351 LYS A O 1
ATOM 2640 N N . ILE A 1 352 ? 24.311 20.770 2.940 1.00 85.19 352 ILE A N 1
ATOM 2641 C CA . ILE A 1 352 ? 23.097 20.076 2.513 1.00 85.19 352 ILE A CA 1
ATOM 2642 C C . ILE A 1 352 ? 22.322 19.698 3.769 1.00 85.19 352 ILE A C 1
ATOM 2644 O O . ILE A 1 352 ? 22.754 18.836 4.536 1.00 85.19 352 ILE A O 1
ATOM 2648 N N . ARG A 1 353 ? 21.180 20.359 3.983 1.00 91.44 353 ARG A N 1
ATOM 2649 C CA . ARG A 1 353 ? 20.264 19.998 5.070 1.00 91.44 353 ARG A CA 1
ATOM 2650 C C . ARG A 1 353 ? 19.852 18.544 4.886 1.00 91.44 353 ARG A C 1
ATOM 2652 O O . ARG A 1 353 ? 19.451 18.163 3.790 1.00 91.44 353 ARG A O 1
ATOM 2659 N N . SER A 1 354 ? 20.021 17.759 5.938 1.00 94.88 354 SER A N 1
ATOM 2660 C CA . SER A 1 354 ? 19.801 16.317 5.929 1.00 94.88 354 SER A CA 1
ATOM 2661 C C . SER A 1 354 ? 19.092 15.942 7.221 1.00 94.88 354 SER A C 1
ATOM 2663 O O . SER A 1 354 ? 19.390 16.508 8.278 1.00 94.88 354 SER A O 1
ATOM 2665 N N . PHE A 1 355 ? 18.144 15.022 7.118 1.00 96.62 355 PHE A N 1
ATOM 2666 C CA . PHE A 1 355 ? 17.227 14.672 8.195 1.00 96.62 355 PHE A CA 1
ATOM 2667 C C . PHE A 1 355 ? 17.269 13.177 8.453 1.00 96.62 355 PHE A C 1
ATOM 2669 O O . PHE A 1 355 ? 17.634 12.416 7.558 1.00 96.62 355 PHE A O 1
ATOM 2676 N N . PHE A 1 356 ? 16.855 12.766 9.644 1.00 97.12 356 PHE A N 1
ATOM 2677 C CA . PHE A 1 356 ? 16.824 11.363 10.025 1.00 97.12 356 PHE A CA 1
ATOM 2678 C C . PHE A 1 356 ? 15.549 10.972 10.756 1.00 97.12 356 PHE A C 1
ATOM 2680 O O . PHE A 1 356 ? 14.801 11.809 11.263 1.00 97.12 356 PHE A O 1
ATOM 2687 N N . VAL A 1 357 ? 15.337 9.668 10.830 1.00 97.44 357 VAL A N 1
ATOM 2688 C CA . VAL A 1 357 ? 14.342 9.040 11.684 1.00 97.44 357 VAL A CA 1
ATOM 2689 C C . VAL A 1 357 ? 14.926 7.756 12.266 1.00 97.44 357 VAL A C 1
ATOM 2691 O O . VAL A 1 357 ? 15.574 6.988 11.552 1.00 97.44 357 VAL A O 1
ATOM 2694 N N . ASN A 1 358 ? 14.721 7.543 13.566 1.00 97.19 358 ASN A N 1
ATOM 2695 C CA . ASN A 1 358 ? 15.128 6.328 14.262 1.00 97.19 358 ASN A CA 1
ATOM 2696 C C . ASN A 1 358 ? 13.893 5.452 14.492 1.00 97.19 358 ASN A C 1
ATOM 2698 O O . ASN A 1 358 ? 12.927 5.896 15.114 1.00 97.19 358 ASN A O 1
ATOM 2702 N N . TYR A 1 359 ? 13.918 4.216 14.004 1.00 97.94 359 TYR A N 1
ATOM 2703 C CA . TYR A 1 359 ? 12.889 3.211 14.274 1.00 97.94 359 TYR A CA 1
ATOM 2704 C C . TYR A 1 359 ? 13.229 2.487 15.580 1.00 97.94 359 TYR A C 1
ATOM 2706 O O . TYR A 1 359 ? 13.527 1.295 15.601 1.00 97.94 359 TYR A O 1
ATOM 2714 N N . GLU A 1 360 ? 13.272 3.254 16.671 1.00 97.94 360 GLU A N 1
ATOM 2715 C CA . GLU A 1 360 ? 13.647 2.766 18.006 1.00 97.94 360 GLU A CA 1
ATOM 2716 C C . GLU A 1 360 ? 12.616 1.800 18.582 1.00 97.94 360 GLU A C 1
ATOM 2718 O O . GLU A 1 360 ? 12.944 1.005 19.453 1.00 97.94 360 GLU A O 1
ATOM 2723 N N . GLU A 1 361 ? 11.379 1.830 18.090 1.00 98.19 361 GLU A N 1
ATOM 2724 C CA . GLU A 1 361 ? 10.342 0.865 18.447 1.00 98.19 361 GLU A CA 1
ATOM 2725 C C . GLU A 1 361 ? 10.666 -0.569 17.990 1.00 98.19 361 GLU A C 1
ATOM 2727 O O . GLU A 1 361 ? 10.085 -1.528 18.499 1.00 98.19 361 GLU A O 1
ATOM 2732 N N . GLY A 1 362 ? 11.598 -0.734 17.047 1.00 97.94 362 GLY A N 1
ATOM 2733 C CA . GLY A 1 362 ? 11.965 -2.031 16.495 1.00 97.94 362 GLY A CA 1
ATOM 2734 C C . GLY A 1 362 ? 10.768 -2.762 15.874 1.00 97.94 362 GLY A C 1
ATOM 2735 O O . GLY A 1 362 ? 9.977 -2.183 15.129 1.00 97.94 362 GLY A O 1
ATOM 2736 N N . ILE A 1 363 ? 10.594 -4.042 16.219 1.00 98.25 363 ILE A N 1
ATOM 2737 C CA . ILE A 1 363 ? 9.434 -4.842 15.786 1.00 98.25 363 ILE A CA 1
ATOM 2738 C C . ILE A 1 363 ? 8.122 -4.461 16.502 1.00 98.25 363 ILE A C 1
ATOM 2740 O O . ILE A 1 363 ? 7.051 -4.956 16.146 1.00 98.25 363 ILE A O 1
ATOM 2744 N N . TYR A 1 364 ? 8.179 -3.616 17.534 1.00 98.38 364 TYR A N 1
ATOM 2745 C CA . TYR A 1 364 ? 7.038 -3.256 18.372 1.00 98.38 364 TYR A CA 1
ATOM 2746 C C . TYR A 1 364 ? 6.339 -2.001 17.825 1.00 98.38 364 TYR A C 1
ATOM 2748 O O . TYR A 1 364 ? 6.369 -0.941 18.441 1.00 98.38 364 TYR A O 1
ATOM 2756 N N . SER A 1 365 ? 5.687 -2.128 16.668 1.00 95.50 365 SER A N 1
ATOM 2757 C CA . SER A 1 365 ? 4.812 -1.096 16.085 1.00 95.50 365 SER A CA 1
ATOM 2758 C C . SER A 1 365 ? 3.358 -1.588 16.023 1.00 95.50 365 SER A C 1
ATOM 2760 O O . SER A 1 365 ? 3.109 -2.779 15.810 1.00 95.50 365 SER A O 1
ATOM 2762 N N . GLY A 1 366 ? 2.390 -0.697 16.259 1.00 97.88 366 GLY A N 1
ATOM 2763 C CA . GLY A 1 366 ? 0.966 -1.048 16.268 1.00 97.88 366 GLY A CA 1
ATOM 2764 C C . GLY A 1 366 ? 0.613 -2.081 17.344 1.00 97.88 366 GLY A C 1
ATOM 2765 O O . GLY A 1 366 ? 1.148 -2.052 18.457 1.00 97.88 366 GLY A O 1
ATOM 2766 N N . TYR A 1 367 ? -0.258 -3.044 17.030 1.00 98.75 367 TYR A N 1
ATOM 2767 C CA . TYR A 1 367 ? -0.693 -4.074 17.982 1.00 98.75 367 TYR A CA 1
ATOM 2768 C C . TYR A 1 367 ? 0.479 -4.889 18.553 1.00 98.75 367 TYR A C 1
ATOM 2770 O O . TYR A 1 367 ? 0.420 -5.328 19.703 1.00 98.75 367 TYR A O 1
ATOM 2778 N N . ARG A 1 368 ? 1.583 -5.045 17.806 1.00 98.81 368 ARG A N 1
ATOM 2779 C CA . ARG A 1 368 ? 2.798 -5.712 18.304 1.00 98.81 368 ARG A CA 1
ATOM 2780 C C . ARG A 1 368 ? 3.363 -5.013 19.533 1.00 98.81 368 ARG A C 1
ATOM 2782 O O . ARG A 1 368 ? 3.863 -5.696 20.425 1.00 98.81 368 ARG A O 1
ATOM 2789 N N . TYR A 1 369 ? 3.258 -3.688 19.619 1.00 98.69 369 TYR A N 1
ATOM 2790 C CA . TYR A 1 369 ? 3.578 -2.944 20.833 1.00 98.69 369 TYR A CA 1
ATOM 2791 C C . TYR A 1 369 ? 2.514 -3.145 21.908 1.00 98.69 369 TYR A C 1
ATOM 2793 O O . TYR A 1 369 ? 2.840 -3.647 22.980 1.00 98.69 369 TYR A O 1
ATOM 2801 N N . TYR A 1 370 ? 1.255 -2.792 21.635 1.00 98.75 370 TYR A N 1
ATOM 2802 C CA . TYR A 1 370 ? 0.219 -2.734 22.672 1.00 98.75 370 TYR A CA 1
ATOM 2803 C C . TYR A 1 370 ? -0.049 -4.094 23.335 1.00 98.75 370 TYR A C 1
ATOM 2805 O O . TYR A 1 370 ? -0.141 -4.173 24.561 1.00 98.75 370 TYR A O 1
ATOM 2813 N N . GLU A 1 371 ? -0.109 -5.178 22.558 1.00 98.75 371 GLU A N 1
ATOM 2814 C CA . GLU A 1 371 ? -0.305 -6.529 23.100 1.00 98.75 371 GLU A CA 1
ATOM 2815 C C . GLU A 1 371 ? 0.905 -6.980 23.932 1.00 98.75 371 GLU A C 1
ATOM 2817 O O . GLU A 1 371 ? 0.751 -7.567 25.004 1.00 98.75 371 GLU A O 1
ATOM 2822 N N . THR A 1 372 ? 2.124 -6.675 23.475 1.00 98.69 372 THR A N 1
ATOM 2823 C CA . THR A 1 372 ? 3.353 -7.067 24.182 1.00 98.69 372 THR A CA 1
ATOM 2824 C C . THR A 1 372 ? 3.559 -6.248 25.449 1.00 98.69 372 THR A C 1
ATOM 2826 O O . THR A 1 372 ? 3.824 -6.812 26.505 1.00 98.69 372 THR A O 1
ATOM 2829 N N . ALA A 1 373 ? 3.381 -4.932 25.380 1.00 98.31 373 ALA A N 1
ATOM 2830 C CA . ALA A 1 373 ? 3.484 -4.042 26.526 1.00 98.31 373 ALA A CA 1
ATOM 2831 C C . ALA A 1 373 ? 2.454 -4.400 27.610 1.00 98.31 373 ALA A C 1
ATOM 2833 O O . ALA A 1 373 ? 2.766 -4.331 28.799 1.00 98.31 373 ALA A O 1
ATOM 2834 N N . ALA A 1 374 ? 1.246 -4.824 27.225 1.00 98.19 374 ALA A N 1
ATOM 2835 C CA . ALA A 1 374 ? 0.258 -5.339 28.168 1.00 98.19 374 ALA A CA 1
ATOM 2836 C C . ALA A 1 374 ? 0.674 -6.694 28.763 1.00 98.19 374 ALA A C 1
ATOM 2838 O O . ALA A 1 374 ? 0.567 -6.880 29.975 1.00 98.19 374 ALA A O 1
ATOM 2839 N N . ALA A 1 375 ? 1.199 -7.617 27.949 1.00 96.38 375 ALA A N 1
ATOM 2840 C CA . ALA A 1 375 ? 1.718 -8.902 28.427 1.00 96.38 375 ALA A CA 1
ATOM 2841 C C . ALA A 1 375 ? 2.884 -8.738 29.422 1.00 96.38 375 ALA A C 1
ATOM 2843 O O . ALA A 1 375 ? 3.004 -9.518 30.366 1.00 96.38 375 ALA A O 1
ATOM 2844 N N . GLU A 1 376 ? 3.696 -7.692 29.256 1.00 94.94 376 GLU A N 1
ATOM 2845 C CA . GLU A 1 376 ? 4.771 -7.313 30.182 1.00 94.94 376 GLU A CA 1
ATOM 2846 C C . GLU A 1 376 ? 4.300 -6.432 31.355 1.00 94.94 376 GLU A C 1
ATOM 2848 O O . GLU A 1 376 ? 5.108 -6.013 32.182 1.00 94.94 376 GLU A O 1
ATOM 2853 N N . ASN A 1 377 ? 2.996 -6.158 31.477 1.00 95.81 377 ASN A N 1
ATOM 2854 C CA . ASN A 1 377 ? 2.406 -5.264 32.485 1.00 95.81 377 ASN A CA 1
ATOM 2855 C C . ASN A 1 377 ? 2.974 -3.828 32.470 1.00 95.81 377 ASN A C 1
ATOM 2857 O O . ASN A 1 377 ? 2.893 -3.118 33.475 1.00 95.81 377 ASN A O 1
ATOM 2861 N N . PHE A 1 378 ? 3.548 -3.390 31.346 1.00 97.38 378 PHE A N 1
ATOM 2862 C CA . PHE A 1 378 ? 4.050 -2.027 31.160 1.00 97.38 378 PHE A CA 1
ATOM 2863 C C . PHE A 1 378 ? 2.904 -1.025 30.978 1.00 97.38 378 PHE A C 1
ATOM 2865 O O . PHE A 1 378 ? 2.952 0.091 31.494 1.00 97.38 378 PHE A O 1
ATOM 2872 N N . ILE A 1 379 ? 1.842 -1.452 30.294 1.00 97.75 379 ILE A N 1
ATOM 2873 C CA . ILE A 1 379 ? 0.592 -0.703 30.152 1.00 97.75 379 ILE A CA 1
ATOM 2874 C C . ILE A 1 379 ? -0.581 -1.528 30.674 1.00 97.75 379 ILE A C 1
ATOM 2876 O O . ILE A 1 379 ? -0.521 -2.754 30.763 1.00 97.75 379 ILE A O 1
ATOM 2880 N N . LYS A 1 380 ? -1.693 -0.852 30.959 1.00 97.94 380 LYS A N 1
ATOM 2881 C CA . LYS A 1 380 ? -2.995 -1.504 31.102 1.00 97.94 380 LYS A CA 1
ATOM 2882 C C . LYS A 1 380 ? -3.734 -1.394 29.778 1.00 97.94 380 LYS A C 1
ATOM 2884 O O . LYS A 1 380 ? -4.054 -0.286 29.357 1.00 97.94 380 LYS A O 1
ATOM 2889 N N . TYR A 1 381 ? -4.007 -2.531 29.149 1.00 98.19 381 TYR A N 1
ATOM 2890 C CA . TYR A 1 381 ? -4.532 -2.575 27.784 1.00 98.19 381 TYR A CA 1
ATOM 2891 C C . TYR A 1 381 ? -5.817 -1.747 27.601 1.00 98.19 381 TYR A C 1
ATOM 2893 O O . TYR A 1 381 ? -5.846 -0.852 26.762 1.00 98.19 381 TYR A O 1
ATOM 2901 N N . ASP A 1 382 ? -6.825 -1.944 28.457 1.00 96.50 382 ASP A N 1
ATOM 2902 C CA . ASP A 1 382 ? -8.119 -1.239 28.371 1.00 96.50 382 ASP A CA 1
ATOM 2903 C C . ASP A 1 382 ? -8.018 0.287 28.600 1.00 96.50 382 ASP A C 1
ATOM 2905 O O . ASP A 1 382 ? -8.885 1.057 28.173 1.00 96.50 382 ASP A O 1
ATOM 2909 N N . GLU A 1 383 ? -6.952 0.739 29.274 1.00 97.25 383 GLU A N 1
ATOM 2910 C CA . GLU A 1 383 ? -6.645 2.161 29.488 1.00 97.25 383 GLU A CA 1
ATOM 2911 C C . GLU A 1 383 ? -5.786 2.753 28.354 1.00 97.25 383 GLU A C 1
ATOM 2913 O O . GLU A 1 383 ? -5.629 3.972 28.298 1.00 97.25 383 GLU A O 1
ATOM 2918 N N . ALA A 1 384 ? -5.273 1.933 27.428 1.00 98.19 384 ALA A N 1
ATOM 2919 C CA . ALA A 1 384 ? -4.397 2.354 26.330 1.00 98.19 384 ALA A CA 1
ATOM 2920 C C . ALA A 1 384 ? -5.018 2.173 24.933 1.00 98.19 384 ALA A C 1
ATOM 2922 O O . ALA A 1 384 ? -4.756 2.984 24.046 1.00 98.19 384 ALA A O 1
ATOM 2923 N N . VAL A 1 385 ? -5.855 1.153 24.731 1.00 98.62 385 VAL A N 1
ATOM 2924 C CA . VAL A 1 385 ? -6.454 0.799 23.435 1.00 98.62 385 VAL A CA 1
ATOM 2925 C C . VAL A 1 385 ? -7.969 1.005 23.474 1.00 98.62 385 VAL A C 1
ATOM 2927 O O . VAL A 1 385 ? -8.645 0.584 24.410 1.00 98.62 385 VAL A O 1
ATOM 2930 N N . VAL A 1 386 ? -8.511 1.667 22.448 1.00 98.56 386 VAL A N 1
ATOM 2931 C CA . VAL A 1 386 ? -9.958 1.850 22.234 1.00 98.56 386 VAL A CA 1
ATOM 2932 C C . VAL A 1 386 ? -10.509 0.734 21.352 1.00 98.56 386 VAL A C 1
ATOM 2934 O O . VAL A 1 386 ? -11.467 0.063 21.730 1.00 98.56 386 VAL A O 1
ATOM 2937 N N . TYR A 1 387 ? -9.896 0.535 20.182 1.00 98.75 387 TYR A N 1
ATOM 2938 C CA . TYR A 1 387 ? -10.249 -0.525 19.240 1.00 98.75 387 TYR A CA 1
ATOM 2939 C C . TYR A 1 387 ? -8.975 -1.285 18.854 1.00 98.75 387 TYR A C 1
ATOM 2941 O O . TYR A 1 387 ? -8.083 -0.685 18.248 1.00 98.75 387 TYR A O 1
ATOM 2949 N N . PRO A 1 388 ? -8.862 -2.575 19.213 1.00 98.81 388 PRO A N 1
ATOM 2950 C CA . PRO A 1 388 ? -7.734 -3.416 18.814 1.00 98.81 388 PRO A CA 1
ATOM 2951 C C . PRO A 1 388 ? -7.604 -3.531 17.292 1.00 98.81 388 PRO A C 1
ATOM 2953 O O . PRO A 1 388 ? -8.579 -3.310 16.573 1.00 98.81 388 PRO A O 1
ATOM 2956 N N . PHE A 1 389 ? -6.439 -3.945 16.798 1.00 98.88 389 PHE A N 1
ATOM 2957 C CA . PHE A 1 389 ? -6.275 -4.403 15.415 1.00 98.88 389 PHE A CA 1
ATOM 2958 C C . PHE A 1 389 ? -7.209 -5.594 15.127 1.00 98.88 389 PHE A C 1
ATOM 2960 O O . PHE A 1 389 ? -7.304 -6.500 15.951 1.00 98.88 389 PHE A O 1
ATOM 2967 N N . GLY A 1 390 ? -7.912 -5.606 13.991 1.00 98.81 390 GLY A N 1
ATOM 2968 C CA . GLY A 1 390 ? -8.885 -6.655 13.650 1.00 98.81 390 GLY A CA 1
ATOM 2969 C C . GLY A 1 390 ? -10.256 -6.508 14.328 1.00 98.81 390 GLY A C 1
ATOM 2970 O O . GLY A 1 390 ? -11.077 -7.410 14.285 1.00 98.81 390 GLY A O 1
ATOM 2971 N N . TYR A 1 391 ? -10.561 -5.384 14.977 1.00 98.81 391 TYR A N 1
ATOM 2972 C CA . TYR A 1 391 ? -11.848 -5.164 15.642 1.00 98.81 391 TYR A CA 1
ATOM 2973 C C . TYR A 1 391 ? -12.952 -4.714 14.671 1.00 98.81 391 TYR A C 1
ATOM 2975 O O . TYR A 1 391 ? -12.777 -3.761 13.915 1.00 98.81 391 TYR A O 1
ATOM 2983 N N . GLY A 1 392 ? -14.141 -5.314 14.756 1.00 98.50 392 GLY A N 1
ATOM 2984 C CA . GLY A 1 392 ? -15.326 -4.858 14.025 1.00 98.50 392 GLY A CA 1
ATOM 2985 C C . GLY A 1 392 ? -16.621 -5.461 14.564 1.00 98.50 392 GLY A C 1
ATOM 2986 O O . GLY A 1 392 ? -16.662 -6.622 14.965 1.00 98.50 392 GLY A O 1
ATOM 2987 N N . LEU A 1 393 ? -17.695 -4.668 14.601 1.00 98.62 393 LEU A N 1
ATOM 2988 C CA . LEU A 1 393 ? -19.027 -5.131 14.996 1.00 98.62 393 LEU A CA 1
ATOM 2989 C C . LEU A 1 393 ? -19.895 -5.490 13.782 1.00 98.62 393 LEU A C 1
ATOM 2991 O O . LEU A 1 393 ? -19.719 -4.977 12.678 1.00 98.62 393 LEU A O 1
ATOM 2995 N N . SER A 1 394 ? -20.915 -6.309 14.036 1.00 98.56 394 SER A N 1
ATOM 2996 C CA . SER A 1 394 ? -21.955 -6.694 13.080 1.00 98.56 394 SER A CA 1
ATOM 2997 C C . SER A 1 394 ? -23.348 -6.489 13.692 1.00 98.56 394 SER A C 1
ATOM 2999 O O . SER A 1 394 ? -23.506 -6.401 14.909 1.00 98.56 394 SER A O 1
ATOM 3001 N N . TYR A 1 395 ? -24.387 -6.431 12.857 1.00 98.44 395 TYR A N 1
ATOM 3002 C CA . TYR A 1 395 ? -25.791 -6.495 13.293 1.00 98.44 395 TYR A CA 1
ATOM 3003 C C . TYR A 1 395 ? -26.248 -7.909 13.656 1.00 98.44 395 TYR A C 1
ATOM 3005 O O . TYR A 1 395 ? -27.369 -8.093 14.130 1.00 98.44 395 TYR A O 1
ATOM 3013 N N . THR A 1 396 ? -25.400 -8.910 13.424 1.00 98.19 396 THR A N 1
ATOM 3014 C CA . THR A 1 396 ? -25.634 -10.289 13.844 1.00 98.19 396 THR A CA 1
ATOM 3015 C C . THR A 1 396 ? -24.503 -10.778 14.744 1.00 98.19 396 THR A C 1
ATOM 3017 O O . THR A 1 396 ? -23.516 -10.080 14.959 1.00 98.19 396 THR A O 1
ATOM 3020 N N . ILE A 1 397 ? -24.664 -11.979 15.286 1.00 97.50 397 ILE A N 1
ATOM 3021 C CA . ILE A 1 397 ? -23.669 -12.652 16.119 1.00 97.50 397 ILE A CA 1
ATOM 3022 C C . ILE A 1 397 ? -23.276 -13.980 15.477 1.00 97.50 397 ILE A C 1
ATOM 3024 O O . ILE A 1 397 ? -24.083 -14.615 14.791 1.00 97.50 397 ILE A O 1
ATOM 3028 N N . PHE A 1 398 ? -22.031 -14.388 15.709 1.00 98.25 398 PHE A N 1
ATOM 3029 C CA . PHE A 1 398 ? -21.468 -15.607 15.147 1.00 98.25 398 PHE A CA 1
ATOM 3030 C C . PHE A 1 398 ? -20.878 -16.485 16.242 1.00 98.25 398 PHE A C 1
ATOM 3032 O O . PHE A 1 398 ? -20.069 -16.015 17.046 1.00 98.25 398 PHE A O 1
ATOM 3039 N N . ASP A 1 399 ? -21.212 -17.770 16.208 1.00 97.62 399 ASP A N 1
ATOM 3040 C CA . ASP A 1 399 ? -20.590 -18.792 17.043 1.00 97.62 399 ASP A CA 1
ATOM 3041 C C . ASP A 1 399 ? -19.588 -19.597 16.225 1.00 97.62 399 ASP A C 1
ATOM 3043 O O . ASP A 1 399 ? -19.822 -19.923 15.057 1.00 97.62 399 ASP A O 1
ATOM 3047 N N . TRP A 1 400 ? -18.448 -19.905 16.838 1.00 97.75 400 TRP A N 1
ATOM 3048 C CA . TRP A 1 400 ? -17.391 -20.700 16.220 1.00 97.75 400 TRP A CA 1
ATOM 3049 C C . TRP A 1 400 ? -17.334 -22.056 16.909 1.00 97.75 400 TRP A C 1
ATOM 3051 O O . TRP A 1 400 ? -17.429 -22.151 18.130 1.00 97.75 400 TRP A O 1
ATOM 3061 N N . SER A 1 401 ? -17.206 -23.120 16.124 1.00 95.94 401 SER A N 1
ATOM 3062 C CA . SER A 1 401 ? -17.224 -24.489 16.633 1.00 95.94 401 SER A CA 1
ATOM 3063 C C . SER A 1 401 ? -16.302 -25.403 15.836 1.00 95.94 401 SER A C 1
ATOM 3065 O O . SER A 1 401 ? -15.916 -25.098 14.703 1.00 95.94 401 SER A O 1
ATOM 3067 N N . ASN A 1 402 ? -15.986 -26.553 16.433 1.00 93.88 402 ASN A N 1
ATOM 3068 C CA . ASN A 1 402 ? -15.154 -27.602 15.844 1.00 93.88 402 ASN A CA 1
ATOM 3069 C C . ASN A 1 402 ? -13.789 -27.094 15.337 1.00 93.88 402 ASN A C 1
ATOM 3071 O O . ASN A 1 402 ? -13.442 -27.386 14.188 1.00 93.88 402 ASN A O 1
ATOM 3075 N N . PRO A 1 403 ? -13.017 -26.331 16.139 1.00 95.06 403 PRO A N 1
ATOM 3076 C CA . PRO A 1 403 ? -11.690 -25.922 15.713 1.00 95.06 403 PRO A CA 1
ATOM 3077 C C . PRO A 1 403 ? -10.811 -27.154 15.504 1.00 95.06 403 PRO A C 1
ATOM 3079 O O . PRO A 1 403 ? -10.758 -28.064 16.335 1.00 95.06 403 PRO A O 1
ATOM 3082 N N . ARG A 1 404 ? -10.116 -27.193 14.373 1.00 95.69 404 ARG A N 1
ATOM 3083 C CA . ARG A 1 404 ? -9.207 -28.275 14.021 1.00 95.69 404 ARG A CA 1
ATOM 3084 C C . ARG A 1 404 ? -7.912 -27.705 13.485 1.00 95.69 404 ARG A C 1
ATOM 3086 O O . ARG A 1 404 ? -7.907 -26.967 12.508 1.00 95.69 404 ARG A O 1
ATOM 3093 N N . TYR A 1 405 ? -6.807 -28.156 14.061 1.00 97.25 405 TYR A N 1
ATOM 3094 C CA . TYR A 1 405 ? -5.469 -27.823 13.599 1.00 97.25 405 TYR A CA 1
ATOM 3095 C C . TYR A 1 405 ? -4.833 -29.051 12.959 1.00 97.25 405 TYR A C 1
ATOM 3097 O O . TYR A 1 405 ? -4.847 -30.145 13.524 1.00 97.25 405 TYR A O 1
ATOM 3105 N N . THR A 1 406 ? -4.319 -28.890 11.742 1.00 97.88 406 THR A N 1
ATOM 3106 C CA . THR A 1 406 ? -3.642 -29.963 11.006 1.00 97.88 406 THR A CA 1
ATOM 3107 C C . THR A 1 406 ? -2.248 -29.510 10.610 1.00 97.88 406 THR A C 1
ATOM 3109 O O . THR A 1 406 ? -2.096 -28.507 9.914 1.00 97.88 406 THR A O 1
ATOM 3112 N N . VAL A 1 407 ? -1.241 -30.275 11.029 1.00 98.25 407 VAL A N 1
ATOM 3113 C CA . VAL A 1 407 ? 0.155 -30.084 10.631 1.00 98.25 407 VAL A CA 1
ATOM 3114 C C . VAL A 1 407 ? 0.444 -30.956 9.410 1.00 98.25 407 VAL A C 1
ATOM 3116 O O . VAL A 1 407 ? 0.261 -32.172 9.453 1.00 98.25 407 VAL A O 1
ATOM 3119 N N . ASP A 1 408 ? 0.911 -30.345 8.324 1.00 97.50 408 ASP A N 1
ATOM 3120 C CA . ASP A 1 408 ? 1.475 -31.044 7.168 1.00 97.50 408 ASP A CA 1
ATOM 3121 C C . ASP A 1 408 ? 2.995 -30.857 7.183 1.00 97.50 408 ASP A C 1
ATOM 3123 O O . ASP A 1 408 ? 3.527 -29.870 6.670 1.00 97.50 408 ASP A O 1
ATOM 3127 N N . SER A 1 409 ? 3.706 -31.816 7.781 1.00 92.31 409 SER A N 1
ATOM 3128 C CA . SER A 1 409 ? 5.168 -31.774 7.907 1.00 92.31 409 SER A CA 1
ATOM 3129 C C . SER A 1 409 ? 5.898 -31.832 6.563 1.00 92.31 409 SER A C 1
ATOM 3131 O O . SER A 1 409 ? 7.053 -31.431 6.494 1.00 92.31 409 SER A O 1
ATOM 3133 N N . LYS A 1 410 ? 5.261 -32.323 5.487 1.00 92.56 410 LYS A N 1
ATOM 3134 C CA . LYS A 1 410 ? 5.891 -32.370 4.155 1.00 92.56 410 LYS A CA 1
ATOM 3135 C C . LYS A 1 410 ? 5.868 -31.009 3.478 1.00 92.56 410 LYS A C 1
ATOM 3137 O O . LYS A 1 410 ? 6.800 -30.679 2.754 1.00 92.56 410 LYS A O 1
ATOM 3142 N N . LYS A 1 411 ? 4.790 -30.252 3.684 1.00 93.88 411 LYS A N 1
ATOM 3143 C CA . LYS A 1 411 ? 4.659 -28.880 3.180 1.00 93.88 411 LYS A CA 1
ATOM 3144 C C . LYS A 1 411 ? 5.213 -27.837 4.144 1.00 93.88 411 LYS A C 1
ATOM 3146 O O . LYS A 1 411 ? 5.372 -26.693 3.744 1.00 93.88 411 LYS A O 1
ATOM 3151 N N . GLY A 1 412 ? 5.470 -28.221 5.395 1.00 96.06 412 GLY A N 1
ATOM 3152 C CA . GLY A 1 412 ? 5.885 -27.299 6.444 1.00 96.06 412 GLY A CA 1
ATOM 3153 C C . GLY A 1 412 ? 4.779 -26.305 6.794 1.00 96.06 412 GLY A C 1
ATOM 3154 O O . GLY A 1 412 ? 5.056 -25.122 6.938 1.00 96.06 412 GLY A O 1
ATOM 3155 N N . THR A 1 413 ? 3.522 -26.753 6.883 1.00 98.06 413 THR A N 1
ATOM 3156 C CA . THR A 1 413 ? 2.366 -25.864 7.113 1.00 98.06 413 THR A CA 1
ATOM 3157 C C . THR A 1 413 ? 1.490 -26.320 8.269 1.00 98.06 413 THR A C 1
ATOM 3159 O O . THR A 1 413 ? 1.306 -27.523 8.464 1.00 98.06 413 THR A O 1
ATOM 3162 N N . ILE A 1 414 ? 0.860 -25.367 8.953 1.00 98.44 414 ILE A N 1
ATOM 3163 C CA . ILE A 1 414 ? -0.195 -25.604 9.944 1.00 98.44 414 ILE A CA 1
ATOM 3164 C C . ILE A 1 414 ? -1.476 -24.957 9.423 1.00 98.44 414 ILE A C 1
ATOM 3166 O O . ILE A 1 414 ? -1.482 -23.781 9.075 1.00 98.44 414 ILE A O 1
ATOM 3170 N N . THR A 1 415 ? -2.559 -25.725 9.336 1.00 98.31 415 THR A N 1
ATOM 3171 C CA . THR A 1 415 ? -3.878 -25.221 8.927 1.00 98.31 415 THR A CA 1
ATOM 3172 C C . THR A 1 415 ? -4.836 -25.264 10.100 1.00 98.31 415 THR A C 1
ATOM 3174 O O . THR A 1 415 ? -5.095 -26.350 10.621 1.00 98.31 415 THR A O 1
ATOM 3177 N N . ALA A 1 416 ? -5.374 -24.107 10.474 1.00 97.81 416 ALA A N 1
ATOM 3178 C CA . ALA A 1 416 ? -6.528 -23.988 11.349 1.00 97.81 416 ALA A CA 1
ATOM 3179 C C . ALA A 1 416 ? -7.808 -24.013 10.503 1.00 97.81 416 ALA A C 1
ATOM 3181 O O . ALA A 1 416 ? -7.921 -23.305 9.503 1.00 97.81 416 ALA A O 1
ATOM 3182 N N . GLU A 1 417 ? -8.765 -24.840 10.896 1.00 97.44 417 GLU A N 1
ATOM 3183 C CA . GLU A 1 417 ? -10.094 -24.957 10.304 1.00 97.44 417 GLU A CA 1
ATOM 3184 C C . GLU A 1 417 ? -11.127 -24.724 11.406 1.00 97.44 417 GLU A C 1
ATOM 3186 O O . GLU A 1 417 ? -10.996 -25.279 12.496 1.00 97.44 417 GLU A O 1
ATOM 3191 N N . VAL A 1 418 ? -12.144 -23.905 11.143 1.00 97.75 418 VAL A N 1
ATOM 3192 C CA . VAL A 1 418 ? -13.212 -23.622 12.111 1.00 97.75 418 VAL A CA 1
ATOM 3193 C C . VAL A 1 418 ? -14.541 -23.449 11.395 1.00 97.75 418 VAL A C 1
ATOM 3195 O O . VAL A 1 418 ? -14.603 -22.913 10.288 1.00 97.75 418 VAL A O 1
ATOM 3198 N N . THR A 1 419 ? -15.619 -23.924 12.018 1.00 98.06 419 THR A N 1
ATOM 3199 C CA . THR A 1 419 ? -16.977 -23.726 11.506 1.00 98.06 419 THR A CA 1
ATOM 3200 C C . THR A 1 419 ? -17.596 -22.506 12.164 1.00 98.06 419 THR A C 1
ATOM 3202 O O . THR A 1 419 ? -17.851 -22.513 13.369 1.00 98.06 419 THR A O 1
ATOM 3205 N N . VAL A 1 420 ? -17.864 -21.482 11.362 1.00 98.56 420 VAL A N 1
ATOM 3206 C CA . VAL A 1 420 ? -18.528 -20.245 11.766 1.00 98.56 420 VAL A CA 1
ATOM 3207 C C . VAL A 1 420 ? -20.009 -20.365 11.442 1.00 98.56 420 VAL A C 1
ATOM 3209 O O . VAL A 1 420 ? -20.367 -20.652 10.304 1.00 98.56 420 VAL A O 1
ATOM 3212 N N . THR A 1 421 ? -20.873 -20.151 12.430 1.00 98.62 421 THR A N 1
ATOM 3213 C CA . THR A 1 421 ? -22.331 -20.175 12.268 1.00 98.62 421 THR A CA 1
ATOM 3214 C C . THR A 1 421 ? -22.903 -18.822 12.634 1.00 98.62 421 THR A C 1
ATOM 3216 O O . THR A 1 421 ? -22.620 -18.307 13.711 1.00 98.62 421 THR A O 1
ATOM 3219 N N . ASN A 1 422 ? -23.739 -18.258 11.768 1.00 98.75 422 ASN A N 1
ATOM 3220 C CA . ASN A 1 422 ? -24.503 -17.065 12.108 1.00 98.75 422 ASN A CA 1
ATOM 3221 C C . ASN A 1 422 ? -25.654 -17.454 13.046 1.00 98.75 422 ASN A C 1
ATOM 3223 O O . ASN A 1 422 ? -26.612 -18.094 12.614 1.00 98.75 422 ASN A O 1
ATOM 3227 N N . THR A 1 423 ? -25.564 -17.085 14.320 1.00 98.38 423 THR A N 1
ATOM 3228 C CA . THR A 1 423 ? -26.563 -17.423 15.348 1.00 98.38 423 THR A CA 1
ATOM 3229 C C . THR A 1 423 ? -27.484 -16.260 15.704 1.00 98.38 423 THR A C 1
ATOM 3231 O O . THR A 1 423 ? -28.391 -16.417 16.521 1.00 98.38 423 THR A O 1
ATOM 3234 N N . GLY A 1 424 ? -27.302 -15.104 15.062 1.00 98.06 424 GLY A N 1
ATOM 3235 C CA . GLY A 1 424 ? -28.214 -13.975 15.190 1.00 98.06 424 GLY A CA 1
ATOM 3236 C C . GLY A 1 424 ? -29.392 -14.031 14.214 1.00 98.06 424 GLY A C 1
ATOM 3237 O O . GLY A 1 424 ? -29.783 -15.085 13.712 1.00 98.06 424 GLY A O 1
ATOM 3238 N N . SER A 1 425 ? -30.010 -12.872 13.981 1.00 96.50 425 SER A N 1
ATOM 3239 C CA . SER A 1 425 ? -31.313 -12.752 13.309 1.00 96.50 425 SER A CA 1
ATOM 3240 C C . SER A 1 425 ? -31.258 -12.164 11.898 1.00 96.50 425 SER A C 1
ATOM 3242 O O . SER A 1 425 ? -32.272 -12.177 11.197 1.00 96.50 425 SER A O 1
ATOM 3244 N N . VAL A 1 426 ? -30.098 -11.677 11.452 1.00 97.62 426 VAL A N 1
ATOM 3245 C CA . VAL A 1 426 ? -29.897 -11.099 10.114 1.00 97.62 426 VAL A CA 1
ATOM 3246 C C . VAL A 1 426 ? -28.686 -11.723 9.431 1.00 97.62 426 VAL A C 1
ATOM 3248 O O . VAL A 1 426 ? -27.802 -12.261 10.092 1.00 97.62 426 VAL A O 1
ATOM 3251 N N . ALA A 1 427 ? -28.643 -11.688 8.098 1.00 98.50 427 ALA A N 1
ATOM 3252 C CA . ALA A 1 427 ? -27.497 -12.211 7.358 1.00 98.50 427 ALA A CA 1
ATOM 3253 C C . ALA A 1 427 ? -26.241 -11.356 7.601 1.00 98.50 427 ALA A C 1
ATOM 3255 O O . ALA A 1 427 ? -26.349 -10.147 7.803 1.00 98.50 427 ALA A O 1
ATOM 3256 N N . GLY A 1 428 ? -25.057 -11.965 7.573 1.00 98.38 428 GLY A N 1
ATOM 3257 C CA . GLY A 1 428 ? -23.790 -11.260 7.770 1.00 98.38 428 GLY A CA 1
ATOM 3258 C C . GLY A 1 428 ? -22.573 -12.100 7.394 1.00 98.38 428 GLY A C 1
ATOM 3259 O O . GLY A 1 428 ? -22.702 -13.277 7.054 1.00 98.38 428 GLY A O 1
ATOM 3260 N N . LYS A 1 429 ? -21.396 -11.481 7.475 1.00 98.69 429 LYS A N 1
ATOM 3261 C CA . LYS A 1 429 ? -20.083 -12.123 7.332 1.00 98.69 429 LYS A CA 1
ATOM 3262 C C . LYS A 1 429 ? -19.268 -11.919 8.603 1.00 98.69 429 LYS A C 1
ATOM 3264 O O . LYS A 1 429 ? -19.502 -10.944 9.310 1.00 98.69 429 LYS A O 1
ATOM 3269 N N . ASP A 1 430 ? -18.313 -12.809 8.830 1.00 98.31 430 ASP A N 1
ATOM 3270 C CA . ASP A 1 430 ? -17.390 -12.778 9.965 1.00 98.31 430 ASP A CA 1
ATOM 3271 C C . ASP A 1 430 ? -15.958 -13.018 9.471 1.00 98.31 430 ASP A C 1
ATOM 3273 O O . ASP A 1 430 ? -15.762 -13.643 8.418 1.00 98.31 430 ASP A O 1
ATOM 3277 N N . VAL A 1 431 ? -14.973 -12.533 10.224 1.00 98.38 431 VAL A N 1
ATOM 3278 C CA . VAL A 1 431 ? -13.545 -12.701 9.925 1.00 98.38 431 VAL A CA 1
ATOM 3279 C C . VAL A 1 431 ? -12.919 -13.610 10.976 1.00 98.38 431 VAL A C 1
ATOM 3281 O O . VAL A 1 431 ? -13.058 -13.402 12.176 1.00 98.38 431 VAL A O 1
ATOM 3284 N N . VAL A 1 432 ? -12.225 -14.642 10.505 1.00 98.19 432 VAL A N 1
ATOM 3285 C CA . VAL A 1 432 ? -11.426 -15.548 11.326 1.00 98.19 432 VAL A CA 1
ATOM 3286 C C . VAL A 1 432 ? -9.965 -15.159 11.185 1.00 98.19 432 VAL A C 1
ATOM 3288 O O . VAL A 1 432 ? -9.390 -15.289 10.102 1.00 98.19 432 VAL A O 1
ATOM 3291 N N . GLU A 1 433 ? -9.362 -14.724 12.286 1.00 98.56 433 GLU A N 1
ATOM 3292 C CA . GLU A 1 433 ? -7.977 -14.263 12.335 1.00 98.56 433 GLU A CA 1
ATOM 3293 C C . GLU A 1 433 ? -7.128 -15.299 13.084 1.00 98.56 433 GLU A C 1
ATOM 3295 O O . GLU A 1 433 ? -7.382 -15.620 14.248 1.00 98.56 433 GLU A O 1
ATOM 3300 N N . LEU A 1 434 ? -6.140 -15.881 12.405 1.00 98.69 434 LEU A N 1
ATOM 3301 C CA . LEU A 1 434 ? -5.211 -16.854 12.970 1.00 98.69 434 LEU A CA 1
ATOM 3302 C C . LEU A 1 434 ? -3.930 -16.142 13.393 1.00 98.69 434 LEU A C 1
ATOM 3304 O O . LEU A 1 434 ? -3.097 -15.775 12.561 1.00 98.69 434 LEU A O 1
ATOM 3308 N N . PHE A 1 435 ? -3.755 -16.026 14.702 1.00 98.81 435 PHE A N 1
ATOM 3309 C CA . PHE A 1 435 ? -2.552 -15.486 15.316 1.00 98.81 435 PHE A CA 1
ATOM 3310 C C . PHE A 1 435 ? -1.671 -16.597 15.882 1.00 98.81 435 PHE A C 1
ATOM 3312 O O . PHE A 1 435 ? -2.174 -17.649 16.295 1.00 98.81 435 PHE A O 1
ATOM 3319 N N . TYR A 1 436 ? -0.369 -16.338 15.975 1.00 98.69 436 TYR A N 1
ATOM 3320 C CA . TYR A 1 436 ? 0.569 -17.172 16.719 1.00 98.69 436 TYR A CA 1
ATOM 3321 C C . TYR A 1 436 ? 1.348 -16.358 17.757 1.00 98.69 436 TYR A C 1
ATOM 3323 O O . TYR A 1 436 ? 1.570 -15.163 17.595 1.00 98.69 436 TYR A O 1
ATOM 3331 N N . SER A 1 437 ? 1.764 -17.025 18.829 1.00 98.44 437 SER A N 1
ATOM 3332 C CA . SER A 1 437 ? 2.679 -16.508 19.846 1.00 98.44 437 SER A CA 1
ATOM 3333 C C . SER A 1 437 ? 3.915 -17.395 19.864 1.00 98.44 437 SER A C 1
ATOM 3335 O O . SER A 1 437 ? 3.804 -18.601 20.106 1.00 98.44 437 SER A O 1
ATOM 3337 N N . ALA A 1 438 ? 5.076 -16.812 19.582 1.00 98.31 438 ALA A N 1
ATOM 3338 C CA . ALA A 1 438 ? 6.356 -17.509 19.610 1.00 98.31 438 ALA A CA 1
ATOM 3339 C C . ALA A 1 438 ? 6.919 -17.597 21.047 1.00 98.31 438 ALA A C 1
ATOM 3341 O O . ALA A 1 438 ? 6.669 -16.696 21.856 1.00 98.31 438 ALA A O 1
ATOM 3342 N N . PRO A 1 439 ? 7.692 -18.648 21.389 1.00 97.62 439 PRO A N 1
ATOM 3343 C CA . PRO A 1 439 ? 8.406 -18.704 22.658 1.00 97.62 439 PRO A CA 1
ATOM 3344 C C . PRO A 1 439 ? 9.430 -17.565 22.721 1.00 97.62 439 PRO A C 1
ATOM 3346 O O . PRO A 1 439 ? 10.132 -17.304 21.746 1.00 97.62 439 PRO A O 1
ATOM 3349 N N . TYR A 1 440 ? 9.523 -16.891 23.868 1.00 96.44 440 TYR A N 1
ATOM 3350 C CA . TYR A 1 440 ? 10.450 -15.779 24.069 1.00 96.44 440 TYR A CA 1
ATOM 3351 C C . TYR A 1 440 ? 11.453 -16.092 25.178 1.00 96.44 440 TYR A C 1
ATOM 3353 O O . TYR A 1 440 ? 11.078 -16.368 26.320 1.00 96.44 440 TYR A O 1
ATOM 3361 N N . THR A 1 441 ? 12.737 -16.006 24.835 1.00 95.38 441 THR A N 1
ATOM 3362 C CA . THR A 1 441 ? 13.841 -16.017 25.797 1.00 95.38 441 THR A CA 1
ATOM 3363 C C . THR A 1 441 ? 14.169 -14.576 26.170 1.00 95.38 441 THR A C 1
ATOM 3365 O O . THR A 1 441 ? 14.512 -13.780 25.300 1.00 95.38 441 THR A O 1
ATOM 3368 N N . HIS A 1 442 ? 14.094 -14.236 27.457 1.00 94.31 442 HIS A N 1
ATOM 3369 C CA . HIS A 1 442 ? 14.381 -12.884 27.947 1.00 94.31 442 HIS A CA 1
ATOM 3370 C C . HIS A 1 442 ? 15.796 -12.424 27.550 1.00 94.31 442 HIS A C 1
ATOM 3372 O O . HIS A 1 442 ? 16.779 -13.088 27.882 1.00 94.31 442 HIS A O 1
ATOM 3378 N N . GLY A 1 443 ? 15.888 -11.303 26.824 1.00 91.62 443 GLY A N 1
ATOM 3379 C CA . GLY A 1 443 ? 17.145 -10.779 26.266 1.00 91.62 443 GLY A CA 1
ATOM 3380 C C . GLY A 1 443 ? 17.667 -11.510 25.019 1.00 91.62 443 GLY A C 1
ATOM 3381 O O . GLY A 1 443 ? 18.787 -11.243 24.584 1.00 91.62 443 GLY A O 1
ATOM 3382 N N . GLY A 1 444 ? 16.890 -12.447 24.467 1.00 95.88 444 GLY A N 1
ATOM 3383 C CA . GLY A 1 444 ? 17.167 -13.132 23.204 1.00 95.88 444 GLY A CA 1
ATOM 3384 C C . GLY A 1 444 ? 16.740 -12.317 21.978 1.00 95.88 444 GLY A C 1
ATOM 3385 O O . GLY A 1 444 ? 16.758 -11.089 21.990 1.00 95.88 444 GLY A O 1
ATOM 3386 N N . ILE A 1 445 ? 16.355 -13.010 20.904 1.00 98.06 445 ILE A N 1
ATOM 3387 C CA . ILE A 1 445 ? 15.794 -12.375 19.701 1.00 98.06 445 ILE A CA 1
ATOM 3388 C C . ILE A 1 445 ? 14.425 -11.784 20.067 1.00 98.06 445 ILE A C 1
ATOM 3390 O O . ILE A 1 445 ? 13.568 -12.518 20.573 1.00 98.06 445 ILE A O 1
ATOM 3394 N N . GLU A 1 446 ? 14.215 -10.492 19.807 1.00 98.12 446 GLU A N 1
ATOM 3395 C CA . GLU A 1 446 ? 12.976 -9.786 20.156 1.00 98.12 446 GLU A CA 1
ATOM 3396 C C . GLU A 1 446 ? 11.761 -10.443 19.488 1.00 98.12 446 GLU A C 1
ATOM 3398 O O . GLU A 1 446 ? 11.845 -10.898 18.345 1.00 98.12 446 GLU A O 1
ATOM 3403 N N . LYS A 1 447 ? 10.643 -10.545 20.221 1.00 98.12 447 LYS A N 1
ATOM 3404 C CA . LYS A 1 447 ? 9.394 -11.177 19.762 1.00 98.12 447 LYS A CA 1
ATOM 3405 C C . LYS A 1 447 ? 8.187 -10.487 20.358 1.00 98.12 447 LYS A C 1
ATOM 3407 O O . LYS A 1 447 ? 8.073 -10.373 21.584 1.00 98.12 447 LYS A O 1
ATOM 3412 N N . SER A 1 448 ? 7.242 -10.139 19.497 1.00 97.81 448 SER A N 1
ATOM 3413 C CA . SER A 1 448 ? 5.917 -9.698 19.908 1.00 97.81 448 SER A CA 1
ATOM 3414 C C . SER A 1 448 ? 5.177 -10.814 20.655 1.00 97.81 448 SER A C 1
ATOM 3416 O O . SER A 1 448 ? 5.410 -12.006 20.444 1.00 97.81 448 SER A O 1
ATOM 3418 N N . ALA A 1 449 ? 4.284 -10.443 21.571 1.00 97.94 449 ALA A N 1
ATOM 3419 C CA . ALA A 1 449 ? 3.466 -11.405 22.309 1.00 97.94 449 ALA A CA 1
ATOM 3420 C C . ALA A 1 449 ? 2.495 -12.168 21.395 1.00 97.94 449 ALA A C 1
ATOM 3422 O O . ALA A 1 449 ? 2.064 -13.275 21.727 1.00 97.94 449 ALA A O 1
ATOM 3423 N N . VAL A 1 450 ? 2.142 -11.583 20.252 1.00 98.12 450 VAL A N 1
ATOM 3424 C CA . VAL A 1 450 ? 1.242 -12.165 19.266 1.00 98.12 450 VAL A CA 1
ATOM 3425 C C . VAL A 1 450 ? 1.541 -11.585 17.880 1.00 98.12 450 VAL A C 1
ATOM 3427 O O . VAL A 1 450 ? 1.862 -10.405 17.772 1.00 98.12 450 VAL A O 1
ATOM 3430 N N . ASP A 1 451 ? 1.403 -12.403 16.836 1.00 98.62 451 ASP A N 1
ATOM 3431 C CA . ASP A 1 451 ? 1.580 -12.032 15.431 1.00 98.62 451 ASP A CA 1
ATOM 3432 C C . ASP A 1 451 ? 0.462 -12.592 14.544 1.00 98.62 451 ASP A C 1
ATOM 3434 O O . ASP A 1 451 ? 0.057 -13.748 14.714 1.00 98.62 451 ASP A O 1
ATOM 3438 N N . LEU A 1 452 ? -0.050 -11.792 13.597 1.00 98.81 452 LEU A N 1
ATOM 3439 C CA . LEU A 1 452 ? -1.002 -12.273 12.596 1.00 98.81 452 LEU A CA 1
ATOM 3440 C C . LEU A 1 452 ? -0.277 -13.213 11.626 1.00 98.81 452 LEU A C 1
ATOM 3442 O O . LEU A 1 452 ? 0.629 -12.808 10.897 1.00 98.81 452 LEU A O 1
ATOM 3446 N N . GLY A 1 453 ? -0.710 -14.472 11.593 1.00 98.31 453 GLY A N 1
ATOM 3447 C CA . GLY A 1 453 ? -0.185 -15.468 10.664 1.00 98.31 453 GLY A CA 1
ATOM 3448 C C . GLY A 1 453 ? -1.018 -15.583 9.392 1.00 98.31 453 GLY A C 1
ATOM 3449 O O . GLY A 1 453 ? -0.470 -15.667 8.294 1.00 98.31 453 GLY A O 1
ATOM 3450 N N . GLU A 1 454 ? -2.346 -15.630 9.525 1.00 98.12 454 GLU A N 1
ATOM 3451 C CA . GLU A 1 454 ? -3.263 -15.795 8.395 1.00 98.12 454 GLU A CA 1
ATOM 3452 C C . GLU A 1 454 ? -4.693 -15.351 8.764 1.00 98.12 454 GLU A C 1
ATOM 3454 O O . GLU A 1 454 ? -5.036 -15.255 9.937 1.00 98.12 454 GLU A O 1
ATOM 3459 N N . PHE A 1 455 ? -5.551 -15.097 7.779 1.00 98.56 455 PHE A N 1
ATOM 3460 C CA . PHE A 1 455 ? -6.952 -14.738 7.964 1.00 98.56 455 PHE A CA 1
ATOM 3461 C C . PHE A 1 455 ? -7.857 -15.359 6.897 1.00 98.56 455 PHE A C 1
ATOM 3463 O O . PHE A 1 455 ? -7.433 -15.680 5.784 1.00 98.56 455 PHE A O 1
ATOM 3470 N N . ALA A 1 456 ? -9.138 -15.496 7.227 1.00 98.00 456 ALA A N 1
ATOM 3471 C CA . ALA A 1 456 ? -10.173 -15.911 6.293 1.00 98.00 456 ALA A CA 1
ATOM 3472 C C . ALA A 1 456 ? -11.495 -15.211 6.607 1.00 98.00 456 ALA A C 1
ATOM 3474 O O . ALA A 1 456 ? -11.882 -15.094 7.766 1.00 98.00 456 ALA A O 1
ATOM 3475 N N . LYS A 1 457 ? -12.226 -14.803 5.570 1.00 98.38 457 LYS A N 1
ATOM 3476 C CA . LYS A 1 457 ? -13.572 -14.242 5.708 1.00 98.38 457 LYS A CA 1
ATOM 3477 C C . LYS A 1 457 ? -14.609 -15.248 5.237 1.00 98.38 457 LYS A C 1
ATOM 3479 O O . LYS A 1 457 ? -14.410 -15.913 4.220 1.00 98.38 457 LYS A O 1
ATOM 3484 N N . THR A 1 458 ? -15.710 -15.364 5.969 1.00 98.69 458 THR A N 1
ATOM 3485 C CA . THR A 1 458 ? -16.808 -16.254 5.581 1.00 98.69 458 THR A CA 1
ATOM 3486 C C . THR A 1 458 ? -17.506 -15.761 4.311 1.00 98.69 458 THR A C 1
ATOM 3488 O O . THR A 1 458 ? -17.505 -14.569 3.969 1.00 98.69 458 THR A O 1
ATOM 3491 N N . LYS A 1 459 ? -18.183 -16.675 3.607 1.00 97.88 459 LYS A N 1
ATOM 3492 C CA . LYS A 1 459 ? -19.257 -16.263 2.688 1.00 97.88 459 LYS A CA 1
ATOM 3493 C C . LYS A 1 459 ? -20.360 -15.521 3.460 1.00 97.88 459 LYS A C 1
ATOM 3495 O O . LYS A 1 459 ? -20.438 -15.575 4.681 1.00 97.88 459 LYS A O 1
ATOM 3500 N N . MET A 1 460 ? -21.277 -14.869 2.744 1.00 98.00 460 MET A N 1
ATOM 3501 C CA . MET A 1 460 ? -22.491 -14.333 3.375 1.00 98.00 460 MET A CA 1
ATOM 3502 C C . MET A 1 460 ? -23.296 -15.475 4.012 1.00 98.00 460 MET A C 1
ATOM 3504 O O . MET A 1 460 ? -23.729 -16.380 3.298 1.00 98.00 460 MET A O 1
ATOM 3508 N N . LEU A 1 461 ? -23.518 -15.412 5.324 1.00 98.75 461 LEU A N 1
ATOM 3509 C CA . LEU A 1 461 ? -24.260 -16.407 6.093 1.00 98.75 461 LEU A CA 1
ATOM 3510 C C . LEU A 1 461 ? -25.642 -15.880 6.453 1.00 98.75 461 LEU A C 1
ATOM 3512 O O . LEU A 1 461 ? -25.763 -14.857 7.130 1.00 98.75 461 LEU A O 1
ATOM 3516 N N . LYS A 1 462 ? -26.698 -16.594 6.055 1.00 98.69 462 LYS A N 1
ATOM 3517 C CA . LYS A 1 462 ? -28.052 -16.354 6.581 1.00 98.69 462 LYS A CA 1
ATOM 3518 C C . LYS A 1 462 ? -28.150 -16.793 8.053 1.00 98.69 462 LYS A C 1
ATOM 3520 O O . LYS A 1 462 ? -27.330 -17.600 8.485 1.00 98.69 462 LYS A O 1
ATOM 3525 N N . PRO A 1 463 ? -29.157 -16.332 8.820 1.00 98.69 463 PRO A N 1
ATOM 3526 C CA . PRO A 1 463 ? -29.422 -16.857 10.161 1.00 98.69 463 PRO A CA 1
ATOM 3527 C C . PRO A 1 463 ? -29.496 -18.391 10.181 1.00 98.69 463 PRO A C 1
ATOM 3529 O O . PRO A 1 463 ? -30.242 -18.988 9.402 1.00 98.69 463 PRO A O 1
ATOM 3532 N N . GLY A 1 464 ? -28.710 -19.018 11.054 1.00 98.50 464 GLY A N 1
ATOM 3533 C CA . GLY A 1 464 ? -28.563 -20.469 11.187 1.00 98.50 464 GLY A CA 1
ATOM 3534 C C . GLY A 1 464 ? -27.672 -21.144 10.137 1.00 98.50 464 GLY A C 1
ATOM 3535 O O . GLY A 1 464 ? -27.474 -22.354 10.212 1.00 98.50 464 GLY A O 1
ATOM 3536 N N . GLU A 1 465 ? -27.145 -20.410 9.153 1.00 98.75 465 GLU A N 1
ATOM 3537 C CA . GLU A 1 465 ? -26.210 -20.946 8.162 1.00 98.75 465 GLU A CA 1
ATOM 3538 C C . GLU A 1 465 ? -24.779 -20.969 8.713 1.00 98.75 465 GLU A C 1
ATOM 3540 O O . GLU A 1 465 ? -24.370 -20.073 9.459 1.00 98.75 465 GLU A O 1
ATOM 3545 N N . SER A 1 466 ? -24.009 -21.973 8.290 1.00 98.69 466 SER A N 1
ATOM 3546 C CA . SER A 1 466 ? -22.600 -22.132 8.643 1.00 98.69 466 SER A CA 1
ATOM 3547 C C . SER A 1 466 ? -21.683 -22.128 7.418 1.00 98.69 466 SER A C 1
ATOM 3549 O O . SER A 1 466 ? -22.078 -22.515 6.311 1.00 98.69 466 SER A O 1
ATOM 3551 N N . ASP A 1 467 ? -20.433 -21.732 7.642 1.00 98.69 467 ASP A N 1
ATOM 3552 C CA . ASP A 1 467 ? -19.312 -21.878 6.716 1.00 98.69 467 ASP A CA 1
ATOM 3553 C C . ASP A 1 467 ? -18.093 -22.422 7.464 1.00 98.69 467 ASP A C 1
ATOM 3555 O O . ASP A 1 467 ? -17.845 -22.050 8.611 1.00 98.69 467 ASP A O 1
ATOM 3559 N N . THR A 1 468 ? -17.333 -23.308 6.826 1.00 98.31 468 THR A N 1
ATOM 3560 C CA . THR A 1 468 ? -16.094 -23.846 7.397 1.00 98.31 468 THR A CA 1
ATOM 3561 C C . THR A 1 468 ? -14.923 -23.203 6.680 1.00 98.31 468 THR A C 1
ATOM 3563 O O . THR A 1 468 ? -14.635 -23.528 5.527 1.00 98.31 468 THR A O 1
ATOM 3566 N N . VAL A 1 469 ? -14.241 -22.296 7.372 1.00 97.56 469 VAL A N 1
ATOM 3567 C CA . VAL A 1 469 ? -13.129 -21.521 6.815 1.00 97.56 469 VAL A CA 1
ATOM 3568 C C . VAL A 1 469 ? -11.788 -22.089 7.260 1.00 97.56 469 VAL A C 1
ATOM 3570 O O . VAL A 1 469 ? -11.697 -22.794 8.269 1.00 97.56 469 VAL A O 1
ATOM 3573 N N . LYS A 1 470 ? -10.741 -21.798 6.482 1.00 97.81 470 LYS A N 1
ATOM 3574 C CA . LYS A 1 470 ? -9.381 -22.288 6.718 1.00 97.81 470 LYS A CA 1
ATOM 3575 C C . LYS A 1 470 ? -8.380 -21.149 6.668 1.00 97.81 470 LYS A C 1
ATOM 3577 O O . LYS A 1 470 ? -8.423 -20.346 5.742 1.00 97.81 470 LYS A O 1
ATOM 3582 N N . ALA A 1 471 ? -7.446 -21.165 7.607 1.00 97.38 471 ALA A N 1
ATOM 3583 C CA . ALA A 1 471 ? -6.290 -20.286 7.656 1.00 97.38 471 ALA A CA 1
ATOM 3584 C C . ALA A 1 471 ? -5.025 -21.153 7.768 1.00 97.38 471 ALA A C 1
ATOM 3586 O O . ALA A 1 471 ? -4.899 -21.963 8.688 1.00 97.38 471 ALA A O 1
ATOM 3587 N N . THR A 1 472 ? -4.112 -21.036 6.804 1.00 97.81 472 THR A N 1
ATOM 3588 C CA . THR A 1 472 ? -2.885 -21.838 6.714 1.00 97.81 472 THR A CA 1
ATOM 3589 C C . THR A 1 472 ? -1.641 -20.965 6.833 1.00 97.81 472 THR A C 1
ATOM 3591 O O . THR A 1 472 ? -1.398 -20.122 5.977 1.00 97.81 472 THR A O 1
ATOM 3594 N N . VAL A 1 473 ? -0.804 -21.243 7.834 1.00 97.69 473 VAL A N 1
ATOM 3595 C CA . VAL A 1 473 ? 0.520 -20.621 8.004 1.00 97.69 473 VAL A CA 1
ATOM 3596 C C . VAL A 1 473 ? 1.620 -21.585 7.567 1.00 97.69 473 VAL A C 1
ATOM 3598 O O . VAL A 1 473 ? 1.496 -22.803 7.763 1.00 97.69 473 VAL A O 1
ATOM 3601 N N . LYS A 1 474 ? 2.715 -21.072 6.996 1.00 97.56 474 LYS A N 1
ATOM 3602 C CA . LYS A 1 474 ? 3.949 -21.860 6.869 1.00 97.56 474 LYS A CA 1
ATOM 3603 C C . LYS A 1 474 ? 4.704 -21.784 8.189 1.00 97.56 474 LYS A C 1
ATOM 3605 O O . LYS A 1 474 ? 4.800 -20.730 8.801 1.00 97.56 474 LYS A O 1
ATOM 3610 N N . ILE A 1 475 ? 5.265 -22.906 8.620 1.00 98.12 475 ILE A N 1
ATOM 3611 C CA . ILE A 1 475 ? 6.002 -23.002 9.884 1.00 98.12 475 ILE A CA 1
ATOM 3612 C C . ILE A 1 475 ? 7.250 -22.109 9.846 1.00 98.12 475 ILE A C 1
ATOM 3614 O O . ILE A 1 475 ? 7.578 -21.479 10.844 1.00 98.12 475 ILE A O 1
ATOM 3618 N N . GLU A 1 476 ? 7.910 -22.006 8.687 1.00 97.44 476 GLU A N 1
ATOM 3619 C CA . GLU A 1 476 ? 9.065 -21.117 8.496 1.00 97.44 476 GLU A CA 1
ATOM 3620 C C . GLU A 1 476 ? 8.724 -19.622 8.597 1.00 97.44 476 GLU A C 1
ATOM 3622 O O . GLU A 1 476 ? 9.623 -18.831 8.870 1.00 97.44 476 GLU A O 1
ATOM 3627 N N . ASP A 1 477 ? 7.454 -19.233 8.424 1.00 97.12 477 ASP A N 1
ATOM 3628 C CA . ASP A 1 477 ? 7.022 -17.834 8.540 1.00 97.12 477 ASP A CA 1
ATOM 3629 C C . ASP A 1 477 ? 6.901 -17.389 10.011 1.00 97.12 477 ASP A C 1
ATOM 3631 O O . ASP A 1 477 ? 6.895 -16.195 10.276 1.00 97.12 477 ASP A O 1
ATOM 3635 N N . MET A 1 478 ? 6.883 -18.327 10.973 1.00 98.12 478 MET A N 1
ATOM 3636 C CA . MET A 1 478 ? 6.905 -18.028 12.418 1.00 98.12 478 MET A CA 1
ATOM 3637 C C . MET A 1 478 ? 8.328 -17.807 12.973 1.00 98.12 478 MET A C 1
ATOM 3639 O O . MET A 1 478 ? 8.515 -17.702 14.187 1.00 98.12 478 MET A O 1
ATOM 3643 N N . ALA A 1 479 ? 9.350 -17.815 12.113 1.00 98.38 479 ALA A N 1
ATOM 3644 C CA . ALA A 1 479 ? 10.743 -17.615 12.499 1.00 98.38 479 ALA A CA 1
ATOM 3645 C C . ALA A 1 479 ? 11.088 -16.125 12.635 1.00 98.38 479 ALA A C 1
ATOM 3647 O O . ALA A 1 479 ? 10.677 -15.318 11.805 1.00 98.38 479 ALA A O 1
ATOM 3648 N N . SER A 1 480 ? 11.927 -15.787 13.615 1.00 98.69 480 SER A N 1
ATOM 3649 C CA . SER A 1 480 ? 12.454 -14.427 13.805 1.00 98.69 480 SER A CA 1
ATOM 3650 C C . SER A 1 480 ? 13.861 -14.307 13.221 1.00 98.69 480 SER A C 1
ATOM 3652 O O . SER A 1 480 ? 14.631 -15.266 13.244 1.00 98.69 480 SER A O 1
ATOM 3654 N N . TYR A 1 481 ? 14.229 -13.150 12.693 1.00 98.69 481 TYR A N 1
ATOM 3655 C CA . TYR A 1 481 ? 15.540 -12.880 12.130 1.00 98.69 481 TYR A CA 1
ATOM 3656 C C . TYR A 1 481 ? 16.547 -12.514 13.227 1.00 98.69 481 TYR A C 1
ATOM 3658 O O . TYR A 1 481 ? 16.481 -11.451 13.836 1.00 98.69 481 TYR A O 1
ATOM 3666 N N . ASP A 1 482 ? 17.526 -13.386 13.457 1.00 98.44 482 ASP A N 1
ATOM 3667 C CA . ASP A 1 482 ? 18.621 -13.130 14.391 1.00 98.44 482 ASP A CA 1
ATOM 3668 C C . ASP A 1 482 ? 19.792 -12.482 13.659 1.00 98.44 482 ASP A C 1
ATOM 3670 O O . ASP A 1 482 ? 20.670 -13.166 13.126 1.00 98.44 482 ASP A O 1
ATOM 3674 N N . TYR A 1 483 ? 19.815 -11.153 13.636 1.00 97.56 483 TYR A N 1
ATOM 3675 C CA . TYR A 1 483 ? 20.918 -10.409 13.033 1.00 97.56 483 TYR A CA 1
ATOM 3676 C C . TYR A 1 483 ? 22.200 -10.444 13.881 1.00 97.56 483 TYR A C 1
ATOM 3678 O O . TYR A 1 483 ? 23.283 -10.232 13.341 1.00 97.56 483 TYR A O 1
ATOM 3686 N N . LYS A 1 484 ? 22.116 -10.747 15.182 1.00 95.31 484 LYS A N 1
ATOM 3687 C CA . LYS A 1 484 ? 23.267 -10.692 16.096 1.00 95.31 484 LYS A CA 1
ATOM 3688 C C . LYS A 1 484 ? 24.135 -11.940 15.984 1.00 95.31 484 LYS A C 1
ATOM 3690 O O . LYS A 1 484 ? 25.352 -11.836 15.825 1.00 95.31 484 LYS A O 1
ATOM 3695 N N . ASN A 1 485 ? 23.521 -13.125 16.057 1.00 95.56 485 ASN A N 1
ATOM 3696 C CA . ASN A 1 485 ? 24.267 -14.384 16.150 1.00 95.56 485 ASN A CA 1
ATOM 3697 C C . ASN A 1 485 ? 24.137 -15.231 14.884 1.00 95.56 485 ASN A C 1
ATOM 3699 O O . ASN A 1 485 ? 25.142 -15.506 14.226 1.00 95.56 485 ASN A O 1
ATOM 3703 N N . ALA A 1 486 ? 22.921 -15.663 14.538 1.00 97.06 486 ALA A N 1
ATOM 3704 C CA . ALA A 1 486 ? 22.721 -16.610 13.440 1.00 97.06 486 ALA A CA 1
ATOM 3705 C C . ALA A 1 486 ? 22.885 -15.985 12.045 1.00 97.06 486 ALA A C 1
ATOM 3707 O O . ALA A 1 486 ? 23.208 -16.701 11.095 1.00 97.06 486 ALA A O 1
ATOM 3708 N N . LYS A 1 487 ? 22.657 -14.670 11.925 1.00 97.44 487 LYS A N 1
ATOM 3709 C CA . LYS A 1 487 ? 22.585 -13.915 10.661 1.00 97.44 487 LYS A CA 1
ATOM 3710 C C . LYS A 1 487 ? 21.589 -14.529 9.677 1.00 97.44 487 LYS A C 1
ATOM 3712 O O . LYS A 1 487 ? 21.863 -14.647 8.485 1.00 97.44 487 LYS A O 1
ATOM 3717 N N . ALA A 1 488 ? 20.471 -15.012 10.209 1.00 98.31 488 ALA A N 1
ATOM 3718 C CA . ALA A 1 488 ? 19.460 -15.764 9.483 1.00 98.31 488 ALA A CA 1
ATOM 3719 C C . ALA A 1 488 ? 18.132 -15.777 10.248 1.00 98.31 488 ALA A C 1
ATOM 3721 O O . ALA A 1 488 ? 18.072 -15.412 11.421 1.00 98.31 488 ALA A O 1
ATOM 3722 N N . TYR A 1 489 ? 17.075 -16.269 9.599 1.00 98.69 489 TYR A N 1
ATOM 3723 C CA . TYR A 1 489 ? 15.828 -16.601 10.286 1.00 98.69 489 TYR A CA 1
ATOM 3724 C C . TYR A 1 489 ? 16.016 -17.820 11.201 1.00 98.69 489 TYR A C 1
ATOM 3726 O O . TYR A 1 489 ? 16.612 -18.826 10.804 1.00 98.69 489 TYR A O 1
ATOM 3734 N N . VAL A 1 490 ? 15.482 -17.740 12.415 1.00 98.75 490 VAL A N 1
ATOM 3735 C CA . VAL A 1 490 ? 15.576 -18.742 13.477 1.00 98.75 490 VAL A CA 1
ATOM 3736 C C . VAL A 1 490 ? 14.175 -19.048 14.002 1.00 98.75 490 VAL A C 1
ATOM 3738 O O . VAL A 1 490 ? 13.476 -18.173 14.512 1.00 98.75 490 VAL A O 1
ATOM 3741 N N . LEU A 1 491 ? 13.765 -20.309 13.884 1.00 98.56 491 LEU A N 1
ATOM 3742 C CA . LEU A 1 491 ? 12.605 -20.850 14.588 1.00 98.56 491 LEU A CA 1
ATOM 3743 C C . LEU A 1 491 ? 13.120 -21.479 15.887 1.00 98.56 491 LEU A C 1
ATOM 3745 O O . LEU A 1 491 ? 13.712 -22.558 15.855 1.00 98.56 491 LEU A O 1
ATOM 3749 N N . GLU A 1 492 ? 12.989 -20.769 17.005 1.00 98.50 492 GLU A N 1
ATOM 3750 C CA . GLU A 1 492 ? 13.521 -21.214 18.298 1.00 98.50 492 GLU A CA 1
ATOM 3751 C C . GLU A 1 492 ? 12.801 -22.466 18.814 1.00 98.50 492 GLU A C 1
ATOM 3753 O O . GLU A 1 492 ? 11.620 -22.675 18.551 1.00 98.50 492 GLU A O 1
ATOM 3758 N N . ALA A 1 493 ? 13.509 -23.316 19.561 1.00 98.44 493 ALA A N 1
ATOM 3759 C CA . ALA A 1 493 ? 12.873 -24.421 20.268 1.00 98.44 493 ALA A CA 1
ATOM 3760 C C . ALA A 1 493 ? 11.850 -23.898 21.286 1.00 98.44 493 ALA A C 1
ATOM 3762 O O . ALA A 1 493 ? 12.103 -22.920 21.991 1.00 98.44 493 ALA A O 1
ATOM 3763 N N . GLY A 1 494 ? 10.723 -24.592 21.414 1.00 98.25 494 GLY A N 1
ATOM 3764 C CA . GLY A 1 494 ? 9.685 -24.264 22.381 1.00 98.25 494 GLY A CA 1
ATOM 3765 C C . GLY A 1 494 ? 8.277 -24.366 21.815 1.00 98.25 494 GLY A C 1
ATOM 3766 O O . GLY A 1 494 ? 8.042 -24.892 20.727 1.00 98.25 494 GLY A O 1
ATOM 3767 N N . ASP A 1 495 ? 7.331 -23.869 22.600 1.00 98.50 495 ASP A N 1
ATOM 3768 C CA . ASP A 1 495 ? 5.909 -23.959 22.311 1.00 98.50 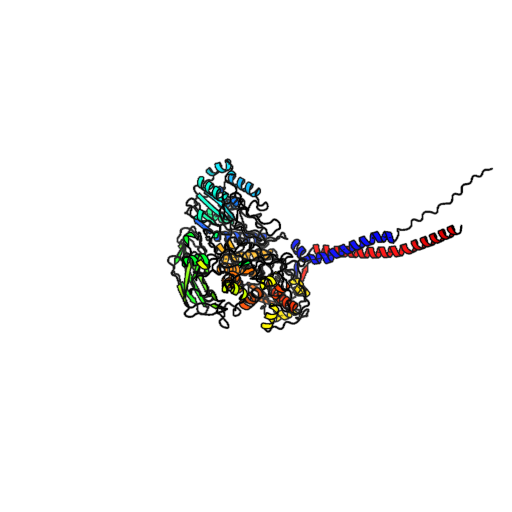495 ASP A CA 1
ATOM 3769 C C . ASP A 1 495 ? 5.426 -22.709 21.576 1.00 98.50 495 ASP A C 1
ATOM 3771 O O . ASP A 1 495 ? 5.363 -21.619 22.144 1.00 98.50 495 ASP A O 1
ATOM 3775 N N . TYR A 1 496 ? 5.041 -22.885 20.313 1.00 98.62 496 TYR A N 1
ATOM 3776 C CA . TYR A 1 496 ? 4.333 -21.872 19.539 1.00 98.62 496 TYR A CA 1
ATOM 3777 C C . TYR A 1 496 ? 2.836 -22.056 19.751 1.00 98.62 496 TYR A C 1
ATOM 3779 O O . TYR A 1 496 ? 2.284 -23.112 19.434 1.00 98.62 496 TYR A O 1
ATOM 3787 N N . THR A 1 497 ? 2.158 -21.040 20.275 1.00 98.38 497 THR A N 1
ATOM 3788 C CA . THR A 1 497 ? 0.711 -21.110 20.519 1.00 98.38 497 THR A CA 1
ATOM 3789 C C . THR A 1 497 ? -0.041 -20.449 19.377 1.00 98.38 497 THR A C 1
ATOM 3791 O O . THR A 1 497 ? 0.064 -19.245 19.188 1.00 98.38 497 THR A O 1
ATOM 3794 N N . LEU A 1 498 ? -0.826 -21.223 18.634 1.00 98.50 498 LEU A N 1
ATOM 3795 C CA . LEU A 1 498 ? -1.738 -20.739 17.607 1.00 98.50 498 LEU A CA 1
ATOM 3796 C C . LEU A 1 498 ? -3.128 -20.526 18.210 1.00 98.50 498 LEU A C 1
ATOM 3798 O O . LEU A 1 498 ? -3.630 -21.357 18.969 1.00 98.50 498 LEU A O 1
ATOM 3802 N N . SER A 1 499 ? -3.772 -19.421 17.851 1.00 98.00 499 SER A N 1
ATOM 3803 C CA . SER A 1 499 ? -5.074 -19.029 18.393 1.00 98.00 499 SER A CA 1
ATOM 3804 C C . SER A 1 499 ? -5.938 -18.378 17.321 1.00 98.00 499 SER A C 1
ATOM 3806 O O . SER A 1 499 ? -5.457 -17.550 16.551 1.00 98.00 499 SER A O 1
ATOM 3808 N N . LEU A 1 500 ? -7.211 -18.770 17.270 1.00 98.12 500 LEU A N 1
ATOM 3809 C CA . LEU A 1 500 ? -8.215 -18.105 16.444 1.00 98.12 500 LEU A CA 1
ATOM 3810 C C . LEU A 1 500 ? -8.845 -16.972 17.257 1.00 98.12 500 LEU A C 1
ATOM 3812 O O . LEU A 1 500 ? -9.377 -17.198 18.349 1.00 98.12 500 LEU A O 1
ATOM 3816 N N . ARG A 1 501 ? -8.754 -15.751 16.737 1.00 98.00 501 ARG A N 1
ATOM 3817 C CA . ARG A 1 501 ? -9.140 -14.523 17.432 1.00 98.00 501 ARG A CA 1
ATOM 3818 C C . ARG A 1 501 ? -10.121 -13.701 16.601 1.00 98.00 501 ARG A C 1
ATOM 3820 O O . ARG A 1 501 ? -10.181 -13.853 15.386 1.00 98.00 501 ARG A O 1
ATOM 3827 N N . THR A 1 502 ? -10.897 -12.857 17.276 1.00 97.50 502 THR A N 1
ATOM 3828 C CA . THR A 1 502 ? -11.808 -11.879 16.646 1.00 97.50 502 THR A CA 1
ATOM 3829 C C . THR A 1 502 ? -11.193 -10.482 16.523 1.00 97.50 502 THR A C 1
ATOM 3831 O O . THR A 1 502 ? -11.897 -9.549 16.163 1.00 97.50 502 THR A O 1
ATOM 3834 N N . ASN A 1 503 ? -9.962 -10.324 17.007 1.00 98.62 503 ASN A N 1
ATOM 3835 C CA . ASN A 1 503 ? -9.064 -9.173 16.909 1.00 98.62 503 ASN A CA 1
ATOM 3836 C C . ASN A 1 503 ? -7.734 -9.561 17.592 1.00 98.62 503 ASN A C 1
ATOM 3838 O O . ASN A 1 503 ? -7.652 -10.625 18.214 1.00 98.62 503 ASN A O 1
ATOM 3842 N N . SER A 1 504 ? -6.713 -8.704 17.563 1.00 98.50 504 SER A N 1
ATOM 3843 C CA . SER A 1 504 ? -5.397 -8.973 18.165 1.00 98.50 504 SER A CA 1
ATOM 3844 C C . SER A 1 504 ? -5.459 -9.384 19.640 1.00 98.50 504 SER A C 1
ATOM 3846 O O . SER A 1 504 ? -4.671 -10.231 20.063 1.00 98.50 504 SER A O 1
ATOM 3848 N N . HIS A 1 505 ? -6.421 -8.866 20.407 1.00 97.94 505 HIS A N 1
ATOM 3849 C CA . HIS A 1 505 ? -6.521 -9.083 21.852 1.00 97.94 505 HIS A CA 1
ATOM 3850 C C . HIS A 1 505 ? -7.417 -10.272 22.237 1.00 97.94 505 HIS A C 1
ATOM 3852 O O . HIS A 1 505 ? -7.153 -10.998 23.196 1.00 97.94 505 HIS A O 1
ATOM 3858 N N . THR A 1 506 ? -8.502 -10.491 21.490 1.00 97.56 506 THR A N 1
ATOM 3859 C CA . THR A 1 506 ? -9.628 -11.328 21.930 1.00 97.56 506 THR A CA 1
ATOM 3860 C C . THR A 1 506 ? -9.608 -12.702 21.270 1.00 97.56 506 THR A C 1
ATOM 3862 O O . THR A 1 506 ? -10.024 -12.867 20.121 1.00 97.56 506 THR A O 1
ATOM 3865 N N . ILE A 1 507 ? -9.194 -13.727 22.018 1.00 96.31 507 ILE A N 1
ATOM 3866 C CA . ILE A 1 507 ? -9.371 -15.130 21.612 1.00 96.31 507 ILE A CA 1
ATOM 3867 C C . ILE A 1 507 ? -10.867 -15.458 21.583 1.00 96.31 507 ILE A C 1
ATOM 3869 O O . ILE A 1 507 ? -11.610 -15.104 22.501 1.00 96.31 507 ILE A O 1
ATOM 3873 N N . LYS A 1 508 ? -11.327 -16.150 20.535 1.00 95.12 508 LYS A N 1
ATOM 3874 C CA . LYS A 1 508 ? -12.738 -16.520 20.428 1.00 95.12 508 LYS A CA 1
ATOM 3875 C C . LYS A 1 508 ? -13.130 -17.491 21.547 1.00 95.12 508 LYS A C 1
ATOM 3877 O O . LYS A 1 508 ? -12.583 -18.585 21.663 1.00 95.12 508 LYS A O 1
ATOM 3882 N N . ASN A 1 509 ? -14.150 -17.124 22.321 1.00 91.25 509 ASN A N 1
ATOM 3883 C CA . ASN A 1 509 ? -14.719 -17.995 23.350 1.00 91.25 509 ASN A CA 1
ATOM 3884 C C . ASN A 1 509 ? -15.186 -19.339 22.769 1.00 91.25 509 ASN A C 1
ATOM 3886 O O . ASN A 1 509 ? -15.873 -19.378 21.750 1.00 91.25 509 ASN A O 1
ATOM 3890 N N . GLY A 1 510 ? -14.855 -20.434 23.459 1.00 85.50 510 GLY A N 1
ATOM 3891 C CA . GLY A 1 510 ? -15.223 -21.793 23.045 1.00 85.50 510 GLY A CA 1
ATOM 3892 C C . GLY A 1 510 ? -14.347 -22.384 21.936 1.00 85.50 510 GLY A C 1
ATOM 3893 O O . GLY A 1 510 ? -14.630 -23.488 21.472 1.00 85.50 510 GLY A O 1
ATOM 3894 N N . VAL A 1 511 ? -13.292 -21.677 21.522 1.00 90.38 511 VAL A N 1
ATOM 3895 C CA . VAL A 1 511 ? -12.291 -22.165 20.574 1.00 90.38 511 VAL A CA 1
ATOM 3896 C C . VAL A 1 511 ? -10.955 -22.319 21.294 1.00 90.38 511 VAL A C 1
ATOM 3898 O O . VAL A 1 511 ? -10.356 -21.336 21.724 1.00 90.38 511 VAL A O 1
ATOM 3901 N N . ASP A 1 512 ? -10.501 -23.564 21.431 1.00 88.31 512 ASP A N 1
ATOM 3902 C CA . ASP A 1 512 ? -9.229 -23.872 22.084 1.00 88.31 512 ASP A CA 1
ATOM 3903 C C . ASP A 1 512 ? -8.036 -23.392 21.248 1.00 88.31 512 ASP A C 1
ATOM 3905 O O . ASP A 1 512 ? -8.072 -23.375 20.012 1.00 88.31 512 ASP A O 1
ATOM 3909 N N . THR A 1 513 ? -6.949 -23.041 21.933 1.00 94.50 513 THR A N 1
ATOM 3910 C CA . THR A 1 513 ? -5.657 -22.795 21.293 1.00 94.50 513 THR A CA 1
ATOM 3911 C C . THR A 1 513 ? -4.990 -24.110 20.889 1.00 94.50 513 THR A C 1
ATOM 3913 O O . THR A 1 513 ? -5.304 -25.188 21.399 1.00 94.50 513 THR A O 1
ATOM 3916 N N . PHE A 1 514 ? -4.036 -24.029 19.965 1.00 97.50 514 PHE A N 1
ATOM 3917 C CA . PHE A 1 514 ? -3.224 -25.163 19.542 1.00 97.50 514 PHE A CA 1
ATOM 3918 C C . PHE A 1 514 ? -1.747 -24.873 19.748 1.00 97.50 514 PHE A C 1
ATOM 3920 O O . PHE A 1 514 ? -1.220 -23.900 19.216 1.00 97.50 514 PHE A O 1
ATOM 3927 N N . THR A 1 515 ? -1.066 -25.747 20.479 1.00 98.31 515 THR A N 1
ATOM 3928 C CA . THR A 1 515 ? 0.375 -25.641 20.694 1.00 98.31 515 THR A CA 1
ATOM 3929 C C . THR A 1 515 ? 1.125 -26.492 19.679 1.00 98.31 515 THR A C 1
ATOM 3931 O O . THR A 1 515 ? 0.978 -27.715 19.637 1.00 98.31 515 THR A O 1
ATOM 3934 N N . TYR A 1 516 ? 1.964 -25.842 18.878 1.00 98.25 516 TYR A N 1
ATOM 3935 C CA . TYR A 1 516 ? 2.952 -26.485 18.029 1.00 98.25 516 TYR A CA 1
ATOM 3936 C C . TYR A 1 516 ? 4.316 -26.448 18.723 1.00 98.25 516 TYR A C 1
ATOM 3938 O O . TYR A 1 516 ? 4.931 -25.390 18.847 1.00 98.25 516 TYR A O 1
ATOM 3946 N N . ASN A 1 517 ? 4.783 -27.606 19.190 1.00 98.12 517 ASN A N 1
ATOM 3947 C CA . ASN A 1 517 ? 6.096 -27.726 19.814 1.00 98.12 517 ASN A CA 1
ATOM 3948 C C . ASN A 1 517 ? 7.190 -27.872 18.746 1.00 98.12 517 ASN A C 1
ATOM 3950 O O . ASN A 1 517 ? 7.147 -28.787 17.919 1.00 98.12 517 ASN A O 1
ATOM 3954 N N . VAL A 1 518 ? 8.180 -26.984 18.795 1.00 98.12 518 VAL A N 1
ATOM 3955 C CA . VAL A 1 518 ? 9.430 -27.078 18.040 1.00 98.12 518 VAL A CA 1
ATOM 3956 C C . VAL A 1 518 ? 10.474 -27.704 18.970 1.00 98.12 518 VAL A C 1
ATOM 3958 O O . VAL A 1 518 ? 10.906 -27.046 19.917 1.00 98.12 518 VAL A O 1
ATOM 3961 N N . PRO A 1 519 ? 10.875 -28.972 18.760 1.00 97.38 519 PRO A N 1
ATOM 3962 C CA . PRO A 1 519 ? 11.705 -29.690 19.729 1.00 97.38 519 PRO A CA 1
ATOM 3963 C C . PRO A 1 519 ? 13.152 -29.183 19.784 1.00 97.38 519 PRO A C 1
ATOM 3965 O O . PRO A 1 519 ? 13.805 -29.295 20.819 1.00 97.38 519 PRO A O 1
ATOM 3968 N N . GLU A 1 520 ? 13.658 -28.634 18.680 1.00 97.75 520 GLU A N 1
ATOM 3969 C CA . GLU A 1 520 ? 15.010 -28.093 18.560 1.00 97.75 520 GLU A CA 1
ATOM 3970 C C . GLU A 1 520 ? 15.012 -26.841 17.682 1.00 97.75 520 GLU A C 1
ATOM 3972 O O . GLU A 1 520 ? 14.240 -26.748 16.728 1.00 97.75 520 GLU A O 1
ATOM 3977 N N . THR A 1 521 ? 15.880 -25.879 18.006 1.00 98.25 521 THR A N 1
ATOM 3978 C CA . THR A 1 521 ? 15.989 -24.623 17.262 1.00 98.25 521 THR A CA 1
ATOM 3979 C C . THR A 1 521 ? 16.410 -24.905 15.824 1.00 98.25 521 THR A C 1
ATOM 3981 O O . THR A 1 521 ? 17.446 -25.526 15.582 1.00 98.25 521 THR A O 1
ATOM 3984 N N . ILE A 1 522 ? 15.637 -24.396 14.866 1.00 98.25 522 ILE A N 1
ATOM 3985 C CA . ILE A 1 522 ? 15.926 -24.498 13.437 1.00 98.25 522 ILE A CA 1
ATOM 3986 C C . ILE A 1 522 ? 16.484 -23.160 12.961 1.00 98.25 522 ILE A C 1
ATOM 3988 O O . ILE A 1 522 ? 15.791 -22.144 12.968 1.00 98.25 522 ILE A O 1
ATOM 3992 N N . THR A 1 523 ? 17.732 -23.161 12.499 1.00 98.38 523 THR A N 1
ATOM 3993 C CA . THR A 1 523 ? 18.338 -22.010 11.821 1.00 98.38 523 THR A CA 1
ATOM 3994 C C . THR A 1 523 ? 18.232 -22.189 10.311 1.00 98.38 523 THR A C 1
ATOM 3996 O O . THR A 1 523 ? 18.751 -23.160 9.748 1.00 98.38 523 THR A O 1
ATOM 3999 N N . TYR A 1 524 ? 17.586 -21.235 9.643 1.00 97.94 524 TYR A N 1
ATOM 4000 C CA . TYR A 1 524 ? 17.397 -21.255 8.199 1.00 97.94 524 TYR A CA 1
ATOM 4001 C C . TYR A 1 524 ? 18.577 -20.613 7.459 1.00 97.94 524 TYR A C 1
ATOM 4003 O O . TYR A 1 524 ? 18.462 -19.516 6.911 1.00 97.94 524 TYR A O 1
ATOM 4011 N N . SER A 1 525 ? 19.729 -21.288 7.441 1.00 96.12 525 SER A N 1
ATOM 4012 C CA . SER A 1 525 ? 20.968 -20.783 6.831 1.00 96.12 525 SER A CA 1
ATOM 4013 C C . SER A 1 525 ? 21.660 -21.811 5.931 1.00 96.12 525 SER A C 1
ATOM 4015 O O . SER A 1 525 ? 21.407 -23.018 5.995 1.00 96.12 525 SER A O 1
ATOM 4017 N N . GLY A 1 526 ? 22.552 -21.331 5.056 1.00 94.62 526 GLY A N 1
ATOM 4018 C CA . GLY A 1 526 ? 23.315 -22.178 4.136 1.00 94.62 526 GLY A CA 1
ATOM 4019 C C . GLY A 1 526 ? 22.413 -23.081 3.288 1.00 94.62 526 GLY A C 1
ATOM 4020 O O . GLY A 1 526 ? 21.490 -22.610 2.634 1.00 94.62 526 GLY A O 1
ATOM 4021 N N . ASN A 1 527 ? 22.657 -24.392 3.312 1.00 93.94 527 ASN A N 1
ATOM 4022 C CA . ASN A 1 527 ? 21.840 -25.360 2.566 1.00 93.94 527 ASN A CA 1
ATOM 4023 C C . ASN A 1 527 ? 20.442 -25.588 3.172 1.00 93.94 527 ASN A C 1
ATOM 4025 O O . ASN A 1 527 ? 19.597 -26.173 2.504 1.00 93.94 527 ASN A O 1
ATOM 4029 N N . ASN A 1 528 ? 20.209 -25.155 4.415 1.00 94.62 528 ASN A N 1
ATOM 4030 C CA . ASN A 1 528 ? 18.928 -25.249 5.116 1.00 94.62 528 ASN A CA 1
ATOM 4031 C C . ASN A 1 528 ? 18.182 -23.902 5.111 1.00 94.62 528 ASN A C 1
ATOM 4033 O O . ASN A 1 528 ? 17.472 -23.584 6.056 1.00 94.62 528 ASN A O 1
ATOM 4037 N N . HIS A 1 529 ? 18.378 -23.057 4.098 1.00 95.94 529 HIS A N 1
ATOM 4038 C CA . HIS A 1 529 ? 17.620 -21.809 3.999 1.00 95.94 529 HIS A CA 1
ATOM 4039 C C . HIS A 1 529 ? 16.112 -22.072 3.872 1.00 95.94 529 HIS A C 1
ATOM 4041 O O . HIS A 1 529 ? 15.697 -23.165 3.477 1.00 95.94 529 HIS A O 1
ATOM 4047 N N . ARG A 1 530 ? 15.286 -21.064 4.189 1.00 95.88 530 ARG A N 1
ATOM 4048 C CA . ARG A 1 530 ? 13.826 -21.174 4.054 1.00 95.88 530 ARG A CA 1
ATOM 4049 C C . ARG A 1 530 ? 13.470 -21.606 2.639 1.00 95.88 530 ARG A C 1
ATOM 4051 O O . ARG A 1 530 ? 14.048 -21.117 1.666 1.00 95.88 530 ARG A O 1
ATOM 4058 N N . SER A 1 531 ? 12.499 -22.500 2.528 1.00 94.44 531 SER A N 1
ATOM 4059 C CA . SER A 1 531 ? 12.064 -23.069 1.252 1.00 94.44 531 SER A CA 1
ATOM 4060 C C . SER A 1 531 ? 11.481 -22.016 0.307 1.00 94.44 531 SER A C 1
ATOM 4062 O O . SER A 1 531 ? 11.517 -22.185 -0.912 1.00 94.44 531 SER A O 1
ATOM 4064 N N . SER A 1 532 ? 10.969 -20.919 0.867 1.00 94.19 532 SER A N 1
ATOM 4065 C CA . SER A 1 532 ? 10.481 -19.769 0.117 1.00 94.19 532 SER A CA 1
ATOM 4066 C C . SER A 1 532 ? 11.577 -18.823 -0.390 1.00 94.19 532 SER A C 1
ATOM 4068 O O . SER A 1 532 ? 11.284 -17.998 -1.254 1.00 94.19 532 SER A O 1
ATOM 4070 N N . ASP A 1 533 ? 12.811 -18.906 0.117 1.00 96.88 533 ASP A N 1
ATOM 4071 C CA . ASP A 1 533 ? 13.931 -18.079 -0.345 1.00 96.88 533 ASP A CA 1
ATOM 4072 C C . ASP A 1 533 ? 14.625 -18.719 -1.557 1.00 96.88 533 ASP A C 1
ATOM 4074 O O . ASP A 1 533 ? 14.842 -19.929 -1.626 1.00 96.88 533 ASP A O 1
ATOM 4078 N N . LYS A 1 534 ? 15.020 -17.892 -2.529 1.00 96.31 534 LYS A N 1
ATOM 4079 C CA . LYS A 1 534 ? 15.781 -18.323 -3.708 1.00 96.31 534 LYS A CA 1
ATOM 4080 C C . LYS A 1 534 ? 17.221 -18.701 -3.356 1.00 96.31 534 LYS A C 1
ATOM 4082 O O . LYS A 1 534 ? 17.805 -19.553 -4.032 1.00 96.31 534 LYS A O 1
ATOM 4087 N N . LYS A 1 535 ? 17.796 -18.045 -2.348 1.00 95.44 535 LYS A N 1
ATOM 4088 C CA . LYS A 1 535 ? 19.132 -18.304 -1.798 1.00 95.44 535 LYS A CA 1
ATOM 4089 C C . LYS A 1 535 ? 19.129 -18.075 -0.290 1.00 95.44 535 LYS A C 1
ATOM 4091 O O . LYS A 1 535 ? 18.285 -17.352 0.225 1.00 95.44 535 LYS A O 1
ATOM 4096 N N . ALA A 1 536 ? 20.122 -18.643 0.390 1.00 95.56 536 ALA A N 1
ATOM 4097 C CA . ALA A 1 536 ? 20.346 -18.396 1.808 1.00 95.56 536 ALA A CA 1
ATOM 4098 C C . ALA A 1 536 ? 20.524 -16.907 2.119 1.00 95.56 536 ALA A C 1
ATOM 4100 O O . ALA A 1 536 ? 21.276 -16.212 1.433 1.00 95.56 536 ALA A O 1
ATOM 4101 N N . VAL A 1 537 ? 19.854 -16.467 3.182 1.00 96.81 537 VAL A N 1
ATOM 4102 C CA . VAL A 1 537 ? 19.993 -15.122 3.736 1.00 96.81 537 VAL A CA 1
ATOM 4103 C C . VAL A 1 537 ? 21.289 -14.996 4.538 1.00 96.81 537 VAL A C 1
ATOM 4105 O O . VAL A 1 537 ? 21.815 -15.975 5.072 1.00 96.81 537 VAL A O 1
ATOM 4108 N N . THR A 1 538 ? 21.791 -13.771 4.607 1.00 95.94 538 THR A N 1
ATOM 4109 C CA . THR A 1 538 ? 22.834 -13.317 5.532 1.00 95.94 538 THR A CA 1
ATOM 4110 C C . THR A 1 538 ? 22.590 -11.840 5.810 1.00 95.94 538 THR A C 1
ATOM 4112 O O . THR A 1 538 ? 21.901 -11.182 5.025 1.00 95.94 538 THR A O 1
ATOM 4115 N N . ASN A 1 539 ? 23.195 -11.301 6.868 1.00 97.94 539 ASN A N 1
ATOM 4116 C CA . ASN A 1 539 ? 23.078 -9.878 7.155 1.00 97.94 539 ASN A CA 1
ATOM 4117 C C . ASN A 1 539 ? 23.486 -9.009 5.967 1.00 97.94 539 ASN A C 1
ATOM 4119 O O . ASN A 1 539 ? 24.533 -9.226 5.349 1.00 97.94 539 ASN A O 1
ATOM 4123 N N . GLN A 1 540 ? 22.656 -8.010 5.690 1.00 97.38 540 GLN A N 1
ATOM 4124 C CA . GLN A 1 540 ? 22.913 -6.968 4.702 1.00 97.38 540 GLN A CA 1
ATOM 4125 C C . GLN A 1 540 ? 23.069 -5.594 5.363 1.00 97.38 540 GLN A C 1
ATOM 4127 O O . GLN A 1 540 ? 23.662 -4.698 4.765 1.00 97.38 540 GLN A O 1
ATOM 4132 N N . PHE A 1 541 ? 22.586 -5.413 6.597 1.00 97.75 541 PHE A N 1
ATOM 4133 C CA . PHE A 1 541 ? 22.462 -4.108 7.251 1.00 97.75 541 PHE A CA 1
ATOM 4134 C C . PHE A 1 541 ? 23.269 -4.022 8.556 1.00 97.75 541 PHE A C 1
ATOM 4136 O O . PHE A 1 541 ? 22.869 -3.325 9.489 1.00 97.75 541 PHE A O 1
ATOM 4143 N N . ASP A 1 542 ? 24.433 -4.683 8.605 1.00 96.56 542 ASP A N 1
ATOM 4144 C CA . ASP A 1 542 ? 25.340 -4.689 9.769 1.00 96.56 542 ASP A CA 1
ATOM 4145 C C . ASP A 1 542 ? 25.684 -3.260 10.250 1.00 96.56 542 ASP A C 1
ATOM 4147 O O . ASP A 1 542 ? 25.693 -3.006 11.449 1.00 96.56 542 ASP A O 1
ATOM 4151 N N . GLU A 1 543 ? 25.903 -2.301 9.335 1.00 93.69 543 GLU A N 1
ATOM 4152 C CA . GLU A 1 543 ? 26.167 -0.888 9.687 1.00 93.69 543 GLU A CA 1
ATOM 4153 C C . GLU A 1 543 ? 25.024 -0.265 10.504 1.00 93.69 543 GLU A C 1
ATOM 4155 O O . GLU A 1 543 ? 25.276 0.460 11.463 1.00 93.69 543 GLU A O 1
ATOM 4160 N N . LEU A 1 544 ? 23.771 -0.538 10.126 1.00 96.81 544 LEU A N 1
ATOM 4161 C CA . LEU A 1 544 ? 22.604 0.035 10.801 1.00 96.81 544 LEU A CA 1
ATOM 4162 C C . LEU A 1 544 ? 22.381 -0.650 12.143 1.00 96.81 544 LEU A C 1
ATOM 4164 O O . LEU A 1 544 ? 22.211 0.018 13.158 1.00 96.81 544 LEU A O 1
ATOM 4168 N N . SER A 1 545 ? 22.473 -1.979 12.150 1.00 97.44 545 SER A N 1
ATOM 4169 C CA . SER A 1 545 ? 22.341 -2.802 13.350 1.00 97.44 545 SER A CA 1
ATOM 4170 C C . SER A 1 545 ? 23.383 -2.436 14.414 1.00 97.44 545 SER A C 1
ATOM 4172 O O . SER A 1 545 ? 23.051 -2.331 15.594 1.00 97.44 545 SER A O 1
ATOM 4174 N N . ALA A 1 546 ? 24.620 -2.131 14.003 1.00 96.00 546 ALA A N 1
ATOM 4175 C CA . ALA A 1 546 ? 25.693 -1.712 14.903 1.00 96.00 546 ALA A CA 1
ATOM 4176 C C . ALA A 1 546 ? 25.390 -0.403 15.659 1.00 96.00 546 ALA A C 1
ATOM 4178 O O . ALA A 1 546 ? 25.861 -0.226 16.786 1.00 96.00 546 ALA A O 1
ATOM 4179 N N . ALA A 1 547 ? 24.596 0.511 15.084 1.00 94.06 547 ALA A N 1
ATOM 4180 C CA . ALA A 1 547 ? 24.195 1.741 15.772 1.00 94.06 547 ALA A CA 1
ATOM 4181 C C . ALA A 1 547 ? 23.316 1.440 17.001 1.00 94.06 547 ALA A C 1
ATOM 4183 O O . ALA A 1 547 ? 23.485 2.058 18.049 1.00 94.06 547 ALA A O 1
ATOM 4184 N N . PHE A 1 548 ? 22.438 0.441 16.907 1.00 94.75 548 PHE A N 1
ATOM 4185 C CA . PHE A 1 548 ? 21.607 -0.000 18.028 1.00 94.75 548 PHE A CA 1
ATOM 4186 C C . PHE A 1 548 ? 22.393 -0.881 19.009 1.00 94.75 548 PHE A C 1
ATOM 4188 O O . PHE A 1 548 ? 22.316 -0.691 20.219 1.00 94.75 548 PHE A O 1
ATOM 4195 N N . GLU A 1 549 ? 23.225 -1.804 18.514 1.00 93.19 549 GLU A N 1
ATOM 4196 C CA . GLU A 1 549 ? 24.030 -2.690 19.374 1.00 93.19 549 GLU A CA 1
ATOM 4197 C C . GLU A 1 549 ? 25.052 -1.943 20.239 1.00 93.19 549 GLU A C 1
ATOM 4199 O O . GLU A 1 549 ? 25.316 -2.336 21.375 1.00 93.19 549 GLU A O 1
ATOM 4204 N N . SER A 1 550 ? 25.641 -0.871 19.709 1.00 91.44 550 SER A N 1
ATOM 4205 C CA . SER A 1 550 ? 26.618 -0.056 20.439 1.00 91.44 550 SER A CA 1
ATOM 4206 C C . SER A 1 550 ? 25.987 0.888 21.467 1.00 91.44 550 SER A C 1
ATOM 4208 O O . SER A 1 550 ? 26.721 1.525 22.225 1.00 91.44 550 SER A O 1
ATOM 4210 N N . GLY A 1 551 ? 24.654 0.997 21.491 1.00 88.38 551 GLY A N 1
ATOM 4211 C CA . GLY A 1 551 ? 23.927 1.977 22.296 1.00 88.38 551 GLY A CA 1
ATOM 4212 C C . GLY A 1 551 ? 24.017 3.406 21.757 1.00 88.38 551 GLY A C 1
ATOM 4213 O O . GLY A 1 551 ? 23.686 4.341 22.479 1.00 88.38 551 GLY A O 1
ATOM 4214 N N . GLN A 1 552 ? 24.471 3.599 20.510 1.00 88.50 552 GLN A N 1
ATOM 4215 C CA . GLN A 1 552 ? 24.389 4.903 19.843 1.00 88.50 552 GLN A CA 1
ATOM 4216 C C . GLN A 1 552 ? 22.927 5.298 19.588 1.00 88.50 552 GLN A C 1
ATOM 4218 O O . GLN A 1 552 ? 22.612 6.483 19.583 1.00 88.50 552 GLN A O 1
ATOM 4223 N N . LYS A 1 553 ? 22.059 4.310 19.355 1.00 91.88 553 LYS A N 1
ATOM 4224 C CA . LYS A 1 553 ? 20.609 4.463 19.223 1.00 91.88 553 LYS A CA 1
ATOM 4225 C C . LYS A 1 553 ? 19.908 3.509 20.174 1.00 91.88 553 LYS A C 1
ATOM 4227 O O . LYS A 1 553 ? 20.389 2.394 20.385 1.00 91.88 553 LYS A O 1
ATOM 4232 N N . THR A 1 554 ? 18.773 3.932 20.716 1.00 94.00 554 THR A N 1
ATOM 4233 C CA . THR A 1 554 ? 17.942 3.069 21.559 1.00 94.00 554 THR A CA 1
ATOM 4234 C C . THR A 1 554 ? 17.159 2.089 20.689 1.00 94.00 554 THR A C 1
ATOM 4236 O O . THR A 1 554 ? 16.667 2.452 19.623 1.00 94.00 554 THR A O 1
ATOM 4239 N N . LEU A 1 555 ? 17.042 0.841 21.144 1.00 96.56 555 LEU A N 1
ATOM 4240 C CA . LEU A 1 555 ? 16.122 -0.150 20.591 1.00 96.56 555 LEU A CA 1
ATOM 4241 C C . LEU A 1 555 ? 15.230 -0.659 21.720 1.00 96.56 555 LEU A C 1
ATOM 4243 O O . LEU A 1 555 ? 15.739 -1.167 22.723 1.00 96.56 555 LEU A O 1
ATOM 4247 N N . LEU A 1 556 ? 13.920 -0.522 21.546 1.00 97.50 556 LEU A N 1
ATOM 4248 C CA . LEU A 1 556 ? 12.913 -1.011 22.471 1.00 97.50 556 LEU A CA 1
ATOM 4249 C C . LEU A 1 556 ? 13.055 -2.525 22.618 1.00 97.50 556 LEU A C 1
ATOM 4251 O O . LEU A 1 556 ? 13.006 -3.270 21.639 1.00 97.50 556 LEU A O 1
ATOM 4255 N N . SER A 1 557 ? 13.236 -2.976 23.854 1.00 96.69 557 SER A N 1
ATOM 4256 C CA . SER A 1 557 ? 13.474 -4.378 24.174 1.00 96.69 557 SER A CA 1
ATOM 4257 C C . SER A 1 557 ? 12.488 -4.874 25.214 1.00 96.69 557 SER A C 1
ATOM 4259 O O . SER A 1 557 ? 12.262 -4.232 26.243 1.00 96.69 557 SER A O 1
ATOM 4261 N N . ARG A 1 558 ? 11.985 -6.095 25.004 1.00 95.56 558 ARG A N 1
ATOM 4262 C CA . ARG A 1 558 ? 11.199 -6.814 26.015 1.00 95.56 558 ARG A CA 1
ATOM 4263 C C . ARG A 1 558 ? 11.971 -7.062 27.306 1.00 95.56 558 ARG A C 1
ATOM 4265 O O . ARG A 1 558 ? 11.352 -7.279 28.345 1.00 95.56 558 ARG A O 1
ATOM 4272 N N . ALA A 1 559 ? 13.303 -7.067 27.252 1.00 94.94 559 ALA A N 1
ATOM 4273 C CA . ALA A 1 559 ? 14.128 -7.298 28.428 1.00 94.94 559 ALA A CA 1
ATOM 4274 C C . ALA A 1 559 ? 14.052 -6.141 29.441 1.00 94.94 559 ALA A C 1
ATOM 4276 O O . ALA A 1 559 ? 14.163 -6.368 30.645 1.00 94.94 559 ALA A O 1
ATOM 4277 N N . ASP A 1 560 ? 13.832 -4.915 28.959 1.00 94.56 560 ASP A N 1
ATOM 4278 C CA . ASP A 1 560 ? 13.682 -3.713 29.781 1.00 94.56 560 ASP A CA 1
ATOM 4279 C C . ASP A 1 560 ? 12.822 -2.668 29.054 1.00 94.56 560 ASP A C 1
ATOM 4281 O O . ASP A 1 560 ? 13.322 -1.656 28.558 1.00 94.56 560 ASP A O 1
ATOM 4285 N N . PHE A 1 561 ? 11.510 -2.913 28.981 1.00 92.62 561 PHE A N 1
ATOM 4286 C CA . PHE A 1 561 ? 10.565 -2.029 28.284 1.00 92.62 561 PHE A CA 1
ATOM 4287 C C . PHE A 1 561 ? 10.643 -0.576 28.763 1.00 92.62 561 PHE A C 1
ATOM 4289 O O . PHE A 1 561 ? 10.590 0.347 27.957 1.00 92.62 561 PHE A O 1
ATOM 4296 N N . ALA A 1 562 ? 10.753 -0.366 30.078 1.00 93.69 562 ALA A N 1
ATOM 4297 C CA . ALA A 1 562 ? 10.746 0.968 30.664 1.00 93.69 562 ALA A CA 1
ATOM 4298 C C . ALA A 1 562 ? 12.065 1.711 30.412 1.00 93.69 562 ALA A C 1
ATOM 4300 O O . ALA A 1 562 ? 12.038 2.894 30.077 1.00 93.69 562 ALA A O 1
ATOM 4301 N N . GLY A 1 563 ? 13.208 1.033 30.563 1.00 95.75 563 GLY A N 1
ATOM 4302 C CA . GLY A 1 563 ? 14.527 1.625 30.335 1.00 95.75 563 GLY A CA 1
ATOM 4303 C C . GLY A 1 563 ? 14.871 1.829 28.860 1.00 95.75 563 GLY A C 1
ATOM 4304 O O . GLY A 1 563 ? 15.718 2.664 28.552 1.00 95.75 563 GLY A O 1
ATOM 4305 N N . THR A 1 564 ? 14.200 1.112 27.954 1.00 96.38 564 THR A N 1
ATOM 4306 C CA . THR A 1 564 ? 14.422 1.194 26.498 1.00 96.38 564 THR A CA 1
ATOM 4307 C C . THR A 1 564 ? 13.270 1.845 25.730 1.00 96.38 564 THR A C 1
ATOM 4309 O O . THR A 1 564 ? 13.272 1.831 24.501 1.00 96.38 564 THR A O 1
ATOM 4312 N N . PHE A 1 565 ? 12.289 2.438 26.420 1.00 97.31 565 PHE A N 1
ATOM 4313 C CA . PHE A 1 565 ? 11.201 3.147 25.750 1.00 97.31 565 PHE A CA 1
ATOM 4314 C C . PHE A 1 565 ? 11.749 4.335 24.936 1.00 97.31 565 PHE A C 1
ATOM 4316 O O . PHE A 1 565 ? 12.490 5.142 25.516 1.00 97.31 565 PHE A O 1
ATOM 4323 N N . PRO A 1 566 ? 11.383 4.482 23.645 1.00 96.81 566 PRO A N 1
ATOM 4324 C CA . PRO A 1 566 ? 11.902 5.542 22.783 1.00 96.81 566 PRO A CA 1
ATOM 4325 C C . PRO A 1 566 ? 11.785 6.936 23.398 1.00 96.81 566 PRO A C 1
ATOM 4327 O O . PRO A 1 566 ? 10.802 7.261 24.071 1.00 96.81 566 PRO A O 1
ATOM 4330 N N . GLN A 1 567 ? 12.792 7.773 23.156 1.00 94.31 567 GLN A N 1
ATOM 4331 C CA . GLN A 1 567 ? 12.851 9.144 23.666 1.00 94.31 567 GLN A CA 1
ATOM 4332 C C . GLN A 1 567 ? 12.977 10.140 22.513 1.00 94.31 567 GLN A C 1
ATOM 4334 O O . GLN A 1 567 ? 13.299 9.782 21.385 1.00 94.31 567 GLN A O 1
ATOM 4339 N N . VAL A 1 568 ? 12.708 11.417 22.791 1.00 94.31 568 VAL A N 1
ATOM 4340 C CA . VAL A 1 568 ? 12.922 12.481 21.800 1.00 94.31 568 VAL A CA 1
ATOM 4341 C C . VAL A 1 568 ? 14.407 12.516 21.413 1.00 94.31 568 VAL A C 1
ATOM 4343 O O . VAL A 1 568 ? 15.234 12.583 22.326 1.00 94.31 568 VAL A O 1
ATOM 4346 N N . PRO A 1 569 ? 14.752 12.554 20.108 1.00 94.56 569 PRO A N 1
ATOM 4347 C CA . PRO A 1 569 ? 16.140 12.577 19.658 1.00 94.56 569 PRO A CA 1
ATOM 4348 C C . PRO A 1 569 ? 16.973 13.672 20.329 1.00 94.56 569 PRO A C 1
ATOM 4350 O O . PRO A 1 569 ? 16.621 14.866 20.304 1.00 94.56 569 PRO A O 1
ATOM 4353 N N . ASP A 1 570 ? 18.102 13.265 20.899 1.00 93.69 570 ASP A N 1
ATOM 4354 C CA . ASP A 1 570 ? 19.007 14.133 21.645 1.00 93.69 570 ASP A CA 1
ATOM 4355 C C . ASP A 1 570 ? 20.095 14.763 20.747 1.00 93.69 570 ASP A C 1
ATOM 4357 O O . ASP A 1 570 ? 20.003 14.768 19.515 1.00 93.69 570 ASP A O 1
ATOM 4361 N N . ASP A 1 571 ? 21.109 15.386 21.353 1.00 93.94 571 ASP A N 1
ATOM 4362 C CA . ASP A 1 571 ? 22.215 16.004 20.610 1.00 93.94 571 ASP A CA 1
ATOM 4363 C C . ASP A 1 571 ? 23.151 14.969 19.956 1.00 93.94 571 ASP A C 1
ATOM 4365 O O . ASP A 1 571 ? 23.758 15.259 18.917 1.00 93.94 571 ASP A O 1
ATOM 4369 N N . ALA A 1 572 ? 23.272 13.767 20.532 1.00 92.75 572 ALA A N 1
ATOM 4370 C CA . ALA A 1 572 ? 24.075 12.689 19.968 1.00 92.75 572 ALA A CA 1
ATOM 4371 C C . ALA A 1 572 ? 23.411 12.133 18.703 1.00 92.75 572 ALA A C 1
ATOM 4373 O O . ALA A 1 572 ? 24.081 12.005 17.676 1.00 92.75 572 ALA A O 1
ATOM 4374 N N . ASP A 1 573 ? 22.093 11.922 18.723 1.00 93.88 573 ASP A N 1
ATOM 4375 C CA . ASP A 1 573 ? 21.324 11.545 17.532 1.00 93.88 573 ASP A CA 1
ATOM 4376 C C . ASP A 1 573 ? 21.430 12.579 16.409 1.00 93.88 573 ASP A C 1
ATOM 4378 O O . ASP A 1 573 ? 21.582 12.236 15.233 1.00 93.88 573 ASP A O 1
ATOM 4382 N N . LYS A 1 574 ? 21.409 13.865 16.774 1.00 95.44 574 LYS A N 1
ATOM 4383 C CA . LYS A 1 574 ? 21.520 14.995 15.839 1.00 95.44 574 LYS A CA 1
ATOM 4384 C C . LYS A 1 574 ? 22.935 15.228 15.316 1.00 95.44 574 LYS A C 1
ATOM 4386 O O . LYS A 1 574 ? 23.148 16.182 14.558 1.00 95.44 574 LYS A O 1
ATOM 4391 N N . THR A 1 575 ? 23.898 14.389 15.683 1.00 95.00 575 THR A N 1
ATOM 4392 C CA . THR A 1 575 ? 25.287 14.491 15.235 1.00 95.00 575 THR A CA 1
ATOM 4393 C C . THR A 1 575 ? 25.625 13.332 14.296 1.00 95.00 575 THR A C 1
ATOM 4395 O O . THR A 1 575 ? 25.861 12.204 14.718 1.00 95.00 575 THR A O 1
ATOM 4398 N N . ALA A 1 576 ? 25.703 13.616 12.994 1.00 94.50 576 ALA A N 1
ATOM 4399 C CA . ALA A 1 576 ? 26.116 12.640 11.989 1.00 94.50 576 ALA A CA 1
ATOM 4400 C C . ALA A 1 576 ? 27.605 12.274 12.137 1.00 94.50 576 ALA A C 1
ATOM 4402 O O . ALA A 1 576 ? 28.449 13.141 12.379 1.00 94.50 576 ALA A O 1
ATOM 4403 N N . SER A 1 577 ? 27.951 11.002 11.923 1.00 93.31 577 SER A N 1
ATOM 4404 C CA . SER A 1 577 ? 29.348 10.547 11.896 1.00 93.31 577 SER A CA 1
ATOM 4405 C C . SER A 1 577 ? 30.102 11.089 10.672 1.00 93.31 577 SER A C 1
ATOM 4407 O O . SER A 1 577 ? 29.500 11.440 9.657 1.00 93.31 577 SER A O 1
ATOM 4409 N N . GLU A 1 578 ? 31.440 11.109 10.708 1.00 93.38 578 GLU A N 1
ATOM 4410 C CA . GLU A 1 578 ? 32.243 11.531 9.546 1.00 93.38 578 GLU A CA 1
ATOM 4411 C C . GLU A 1 578 ? 31.983 10.684 8.291 1.00 93.38 578 GLU A C 1
ATOM 4413 O O . GLU A 1 578 ? 32.071 11.183 7.168 1.00 93.38 578 GLU A O 1
ATOM 4418 N N . GLU A 1 579 ? 31.692 9.393 8.463 1.00 91.62 579 GLU A N 1
ATOM 4419 C CA . GLU A 1 579 ? 31.351 8.508 7.353 1.00 91.62 579 GLU A CA 1
ATOM 4420 C C . GLU A 1 579 ? 29.991 8.872 6.753 1.00 91.62 579 GLU A C 1
ATOM 4422 O O . GLU A 1 579 ? 29.877 9.014 5.533 1.00 91.62 579 GLU A O 1
ATOM 4427 N N . LEU A 1 580 ? 28.987 9.102 7.601 1.00 93.44 580 LEU A N 1
ATOM 4428 C CA . LEU A 1 580 ? 27.665 9.523 7.155 1.00 93.44 580 LEU A CA 1
ATOM 4429 C C . LEU A 1 580 ? 27.731 10.874 6.435 1.00 93.44 580 LEU A C 1
ATOM 4431 O O . LEU A 1 580 ? 27.206 11.015 5.334 1.00 93.44 580 LEU A O 1
ATOM 4435 N N . LEU A 1 581 ? 28.476 11.840 6.979 1.00 93.94 581 LEU A N 1
ATOM 4436 C CA . LEU A 1 581 ? 28.698 13.139 6.338 1.00 93.94 581 LEU A CA 1
ATOM 4437 C C . LEU A 1 581 ? 29.319 13.010 4.942 1.00 93.94 581 LEU A C 1
ATOM 4439 O O . LEU A 1 581 ? 28.985 13.797 4.053 1.00 93.94 581 LEU A O 1
ATOM 4443 N N . LYS A 1 582 ? 30.198 12.025 4.712 1.00 91.19 582 LYS A N 1
ATOM 4444 C CA . LYS A 1 582 ? 30.742 11.752 3.372 1.00 91.19 582 LYS A CA 1
ATOM 4445 C C . LYS A 1 582 ? 29.655 11.244 2.425 1.00 91.19 582 LYS A C 1
ATOM 4447 O O . LYS A 1 582 ? 29.614 11.737 1.300 1.00 91.19 582 LYS A O 1
ATOM 4452 N N . LYS A 1 583 ? 28.781 10.331 2.873 1.00 91.31 583 LYS A N 1
ATOM 4453 C CA . LYS A 1 583 ? 27.648 9.790 2.089 1.00 91.31 583 LYS A CA 1
ATOM 4454 C C . LYS A 1 583 ? 26.594 10.865 1.773 1.00 91.31 583 LYS A C 1
ATOM 4456 O O . LYS A 1 583 ? 26.045 10.894 0.672 1.00 91.31 583 LYS A O 1
ATOM 4461 N N . LEU A 1 584 ? 26.345 11.780 2.712 1.00 91.44 584 LEU A N 1
ATOM 4462 C CA . LEU A 1 584 ? 25.377 12.871 2.561 1.00 91.44 584 LEU A CA 1
ATOM 4463 C C . LEU A 1 584 ? 25.859 13.985 1.625 1.00 91.44 584 LEU A C 1
ATOM 4465 O O . LEU A 1 584 ? 25.039 14.594 0.941 1.00 91.44 584 LEU A O 1
ATOM 4469 N N . ASN A 1 585 ? 27.169 14.250 1.586 1.00 88.31 585 ASN A N 1
ATOM 4470 C CA . ASN A 1 585 ? 27.744 15.343 0.796 1.00 88.31 585 ASN A CA 1
ATOM 4471 C C . ASN A 1 585 ? 28.344 14.905 -0.552 1.00 88.31 585 ASN A C 1
ATOM 4473 O O . ASN A 1 585 ? 28.536 15.755 -1.421 1.00 88.31 585 ASN A O 1
ATOM 4477 N N . ASN A 1 586 ? 28.656 13.616 -0.739 1.00 86.44 586 ASN A N 1
ATOM 4478 C CA . ASN A 1 586 ? 29.262 13.096 -1.967 1.00 86.44 586 ASN A CA 1
ATOM 4479 C C . ASN A 1 586 ? 28.449 11.920 -2.511 1.00 86.44 586 ASN A C 1
ATOM 4481 O O . ASN A 1 586 ? 28.518 10.809 -1.989 1.00 86.44 586 ASN A O 1
ATOM 4485 N N . PHE A 1 587 ? 27.702 12.164 -3.584 1.00 86.19 587 PHE A N 1
ATOM 4486 C CA . PHE A 1 587 ? 26.887 11.130 -4.212 1.00 86.19 587 PHE A CA 1
ATOM 4487 C C . PHE A 1 587 ? 27.744 10.186 -5.065 1.00 86.19 587 PHE A C 1
ATOM 4489 O O . PHE A 1 587 ? 28.671 10.619 -5.760 1.00 86.19 587 PHE A O 1
ATOM 4496 N N . GLU A 1 588 ? 27.436 8.891 -5.001 1.00 81.88 588 GLU A N 1
ATOM 4497 C CA . GLU A 1 588 ? 28.200 7.840 -5.672 1.00 81.88 588 GLU A CA 1
ATOM 4498 C C . GLU A 1 588 ? 28.060 7.965 -7.192 1.00 81.88 588 GLU A C 1
ATOM 4500 O O . GLU A 1 588 ? 26.974 7.839 -7.753 1.00 81.88 588 GLU A O 1
ATOM 4505 N N . THR A 1 589 ? 29.175 8.219 -7.873 1.00 84.38 589 THR A N 1
ATOM 4506 C CA . THR A 1 589 ? 29.216 8.397 -9.333 1.00 84.38 589 THR A CA 1
ATOM 4507 C C . THR A 1 589 ? 30.283 7.530 -10.005 1.00 84.38 589 THR A C 1
ATOM 4509 O O . THR A 1 589 ? 30.269 7.410 -11.234 1.00 84.38 589 THR A O 1
ATOM 4512 N N . ASP A 1 590 ? 31.181 6.884 -9.243 1.00 89.12 590 ASP A N 1
ATOM 4513 C CA . ASP A 1 590 ? 32.190 5.974 -9.789 1.00 89.12 590 ASP A CA 1
ATOM 4514 C C . ASP A 1 590 ? 31.654 4.544 -9.822 1.00 89.12 590 ASP A C 1
ATOM 4516 O O . ASP A 1 590 ? 31.894 3.703 -8.952 1.00 89.12 590 ASP A O 1
ATOM 4520 N N . ILE A 1 591 ? 30.983 4.227 -10.925 1.00 91.56 591 ILE A N 1
ATOM 4521 C CA . ILE A 1 591 ? 30.397 2.904 -11.096 1.00 91.56 591 ILE A CA 1
ATOM 4522 C C . ILE A 1 591 ? 31.430 1.776 -11.209 1.00 91.56 591 ILE A C 1
ATOM 4524 O O . ILE A 1 591 ? 31.094 0.621 -10.959 1.00 91.56 591 ILE A O 1
ATOM 4528 N N . THR A 1 592 ? 32.687 2.080 -11.550 1.00 90.94 592 THR A N 1
ATOM 4529 C CA . THR A 1 592 ? 33.722 1.064 -11.817 1.00 90.94 592 THR A CA 1
ATOM 4530 C C . THR A 1 592 ? 34.280 0.468 -10.526 1.00 90.94 592 THR A C 1
ATOM 4532 O O . THR A 1 592 ? 34.562 -0.734 -10.469 1.00 90.94 592 THR A O 1
ATOM 4535 N N . ASN A 1 593 ? 34.418 1.302 -9.491 1.00 90.44 593 ASN A N 1
ATOM 4536 C CA . ASN A 1 593 ? 34.918 0.914 -8.169 1.00 90.44 593 ASN A CA 1
ATOM 4537 C C . ASN A 1 593 ? 33.816 0.846 -7.096 1.00 90.44 593 ASN A C 1
ATOM 4539 O O . ASN A 1 593 ? 34.123 0.646 -5.912 1.00 90.44 593 ASN A O 1
ATOM 4543 N N . SER A 1 594 ? 32.556 0.969 -7.519 1.00 92.19 594 SER A N 1
ATOM 4544 C CA . SER A 1 594 ? 31.365 0.887 -6.676 1.00 92.19 594 SER A CA 1
ATOM 4545 C C . SER A 1 594 ? 31.237 -0.457 -5.949 1.00 92.19 594 SER A C 1
ATOM 4547 O O . SER A 1 594 ? 31.815 -1.476 -6.348 1.00 92.19 594 SER A O 1
ATOM 4549 N N . VAL A 1 595 ? 30.433 -0.471 -4.882 1.00 92.12 595 VAL A N 1
ATOM 4550 C CA . VAL A 1 595 ? 30.044 -1.702 -4.170 1.00 92.12 595 VAL A CA 1
ATOM 4551 C C . VAL A 1 595 ? 29.373 -2.698 -5.123 1.00 92.12 595 VAL A C 1
ATOM 4553 O O . VAL A 1 595 ? 29.688 -3.882 -5.078 1.00 92.12 595 VAL A O 1
ATOM 4556 N N . MET A 1 596 ? 28.549 -2.219 -6.058 1.00 95.25 596 MET A N 1
ATOM 4557 C CA . MET A 1 596 ? 27.841 -3.033 -7.051 1.00 95.25 596 MET A CA 1
ATOM 4558 C C . MET A 1 596 ? 28.816 -3.791 -7.959 1.00 95.25 596 MET A C 1
ATOM 4560 O O . MET A 1 596 ? 28.710 -5.003 -8.135 1.00 95.25 596 MET A O 1
ATOM 4564 N N . ALA A 1 597 ? 29.817 -3.096 -8.513 1.00 93.75 597 ALA A N 1
ATOM 4565 C CA . ALA A 1 597 ? 30.815 -3.719 -9.381 1.00 93.75 597 ALA A CA 1
ATOM 4566 C C . ALA A 1 597 ? 31.717 -4.705 -8.622 1.00 93.75 597 ALA A C 1
ATOM 4568 O O . ALA A 1 597 ? 32.161 -5.705 -9.190 1.00 93.75 597 ALA A O 1
ATOM 4569 N N . LYS A 1 598 ? 32.004 -4.432 -7.343 1.00 95.69 598 LYS A N 1
ATOM 4570 C CA . LYS A 1 598 ? 32.734 -5.358 -6.465 1.00 95.69 598 LYS A CA 1
ATOM 4571 C C . LYS A 1 598 ? 31.907 -6.609 -6.164 1.00 95.69 598 LYS A C 1
ATOM 4573 O O . LYS A 1 598 ? 32.459 -7.702 -6.244 1.00 95.69 598 LYS A O 1
ATOM 4578 N N . ALA A 1 599 ? 30.612 -6.457 -5.896 1.00 93.56 599 ALA A N 1
ATOM 4579 C CA . ALA A 1 599 ? 29.704 -7.567 -5.629 1.00 93.56 599 ALA A CA 1
ATOM 4580 C C . ALA A 1 599 ? 29.573 -8.511 -6.836 1.00 93.56 599 ALA A C 1
ATOM 4582 O O . ALA A 1 599 ? 29.752 -9.715 -6.694 1.00 93.56 599 ALA A O 1
ATOM 4583 N N . GLU A 1 600 ? 29.389 -7.977 -8.047 1.00 94.25 600 GLU A N 1
ATOM 4584 C CA . GLU A 1 600 ? 29.367 -8.785 -9.280 1.00 94.25 600 GLU A CA 1
ATOM 4585 C C . GLU A 1 600 ? 30.654 -9.610 -9.462 1.00 94.25 600 GLU A C 1
ATOM 4587 O O . GLU A 1 600 ? 30.608 -10.795 -9.794 1.00 94.25 600 GLU A O 1
ATOM 4592 N N . LYS A 1 601 ? 31.821 -9.001 -9.212 1.00 94.00 601 LYS A N 1
ATOM 4593 C CA . LYS A 1 601 ? 33.118 -9.695 -9.291 1.00 94.00 601 LYS A CA 1
ATOM 4594 C C . LYS A 1 601 ? 33.260 -10.771 -8.212 1.00 94.00 601 LYS A C 1
ATOM 4596 O O . LYS A 1 601 ? 33.820 -11.827 -8.498 1.00 94.00 601 LYS A O 1
ATOM 4601 N N . ALA A 1 602 ? 32.764 -10.514 -7.000 1.00 92.62 602 ALA A N 1
ATOM 4602 C CA . ALA A 1 602 ? 32.746 -11.490 -5.911 1.00 92.62 602 ALA A CA 1
ATOM 4603 C C . ALA A 1 602 ? 31.859 -12.704 -6.247 1.00 92.62 602 ALA A C 1
ATOM 4605 O O . ALA A 1 602 ? 32.246 -13.833 -5.960 1.00 92.62 602 ALA A O 1
ATOM 4606 N N . ASP A 1 603 ? 30.765 -12.488 -6.981 1.00 88.88 603 ASP A N 1
ATOM 4607 C CA . ASP A 1 603 ? 29.900 -13.534 -7.552 1.00 88.88 603 ASP A CA 1
ATOM 4608 C C . ASP A 1 603 ? 30.506 -14.228 -8.795 1.00 88.88 603 ASP A C 1
ATOM 4610 O O . ASP A 1 603 ? 29.827 -14.954 -9.531 1.00 88.88 603 ASP A O 1
ATOM 4614 N N . GLY A 1 604 ? 31.795 -14.003 -9.070 1.00 90.81 604 GLY A N 1
ATOM 4615 C CA . GLY A 1 604 ? 32.528 -14.614 -10.178 1.00 90.81 604 GLY A CA 1
ATOM 4616 C C . GLY A 1 604 ? 32.160 -14.064 -11.558 1.00 90.81 604 GLY A C 1
ATOM 4617 O O . GLY A 1 604 ? 32.521 -14.664 -12.575 1.00 90.81 604 GLY A O 1
ATOM 4618 N N . LYS A 1 605 ? 31.440 -12.938 -11.641 1.00 92.44 605 LYS A N 1
ATOM 4619 C CA . LYS A 1 605 ? 31.095 -12.307 -12.920 1.00 92.44 605 LYS A CA 1
ATOM 4620 C C . LYS A 1 605 ? 32.276 -11.502 -13.452 1.00 92.44 605 LYS A C 1
ATOM 4622 O O . LYS A 1 605 ? 32.946 -10.763 -12.735 1.00 92.44 605 LYS A O 1
ATOM 4627 N N . THR A 1 606 ? 32.517 -11.619 -14.755 1.00 91.25 606 THR A N 1
ATOM 4628 C CA . THR A 1 606 ? 33.483 -10.768 -15.457 1.00 91.25 606 THR A CA 1
ATOM 4629 C C . THR A 1 606 ? 32.755 -9.566 -16.040 1.00 91.25 606 THR A C 1
ATOM 4631 O O . THR A 1 606 ? 31.914 -9.723 -16.922 1.00 91.25 606 THR A O 1
ATOM 4634 N N . ILE A 1 607 ? 33.104 -8.368 -15.572 1.00 94.25 607 ILE A N 1
ATOM 4635 C CA . ILE A 1 607 ? 32.606 -7.115 -16.146 1.00 94.25 607 ILE A CA 1
ATOM 4636 C C . ILE A 1 607 ? 33.523 -6.725 -17.304 1.00 94.25 607 ILE A C 1
ATOM 4638 O O . ILE A 1 607 ? 34.670 -6.322 -17.109 1.00 94.25 607 ILE A O 1
ATOM 4642 N N . SER A 1 608 ? 33.010 -6.857 -18.519 1.00 93.56 608 SER A N 1
ATOM 4643 C CA . SER A 1 608 ? 33.648 -6.420 -19.758 1.00 93.56 608 SER A CA 1
ATOM 4644 C C . SER A 1 608 ? 32.607 -5.753 -20.651 1.00 93.56 608 SER A C 1
ATOM 4646 O O . SER A 1 608 ? 31.414 -5.800 -20.354 1.00 93.56 608 SER A O 1
ATOM 4648 N N . MET A 1 609 ? 33.052 -5.100 -21.729 1.00 96.06 609 MET A N 1
ATOM 4649 C CA . MET A 1 609 ? 32.136 -4.438 -22.656 1.00 96.06 609 MET A CA 1
ATOM 4650 C C . MET A 1 609 ? 31.187 -5.480 -23.271 1.00 96.06 609 MET A C 1
ATOM 4652 O O . MET A 1 609 ? 31.668 -6.365 -23.986 1.00 96.06 609 MET A O 1
ATOM 4656 N N . PRO A 1 610 ? 29.867 -5.398 -23.030 1.00 95.81 610 PRO A N 1
ATOM 4657 C CA . PRO A 1 610 ? 28.928 -6.351 -23.602 1.00 95.81 610 PRO A CA 1
ATOM 4658 C C . PRO A 1 610 ? 28.845 -6.227 -25.126 1.00 95.81 610 PRO A C 1
ATOM 4660 O O . PRO A 1 610 ? 29.012 -5.144 -25.694 1.00 95.81 610 PRO A O 1
ATOM 4663 N N . THR A 1 611 ? 28.502 -7.326 -25.797 1.00 96.94 611 THR A N 1
ATOM 4664 C CA . THR A 1 611 ? 28.135 -7.293 -27.217 1.00 96.94 611 THR A CA 1
ATOM 4665 C C . THR A 1 611 ? 26.899 -6.412 -27.410 1.00 96.94 611 THR A C 1
ATOM 4667 O O . THR A 1 611 ? 25.889 -6.586 -26.729 1.00 96.94 611 THR A O 1
ATOM 4670 N N . THR A 1 612 ? 26.967 -5.473 -28.354 1.00 97.00 612 THR A N 1
ATOM 4671 C CA . THR A 1 612 ? 25.860 -4.573 -28.712 1.00 97.00 612 THR A CA 1
ATOM 4672 C C . THR A 1 612 ? 25.739 -4.454 -30.232 1.00 97.00 612 THR A C 1
ATOM 4674 O O . THR A 1 612 ? 26.717 -4.609 -30.966 1.00 97.00 612 THR A O 1
ATOM 4677 N N . GLY A 1 613 ? 24.530 -4.191 -30.732 1.00 97.00 613 GLY A N 1
ATOM 4678 C CA . GLY A 1 613 ? 24.270 -3.997 -32.163 1.00 97.00 613 GLY A CA 1
ATOM 4679 C C . GLY A 1 613 ? 24.405 -5.245 -33.052 1.00 97.00 613 GLY A C 1
ATOM 4680 O O . GLY A 1 613 ? 24.482 -5.107 -34.278 1.00 97.00 613 GLY A O 1
ATOM 4681 N N . ALA A 1 614 ? 24.419 -6.452 -32.481 1.00 97.75 614 ALA A N 1
ATOM 4682 C CA . ALA A 1 614 ? 24.421 -7.700 -33.238 1.00 97.75 614 ALA A CA 1
ATOM 4683 C C . ALA A 1 614 ? 23.152 -7.857 -34.101 1.00 97.75 614 ALA A C 1
ATOM 4685 O O . ALA A 1 614 ? 22.098 -7.269 -33.845 1.00 97.75 614 ALA A O 1
ATOM 4686 N N . LYS A 1 615 ? 23.240 -8.682 -35.149 1.00 96.31 615 LYS A N 1
ATOM 4687 C CA . LYS A 1 615 ? 22.145 -8.936 -36.101 1.00 96.31 615 LYS A CA 1
ATOM 4688 C C . LYS A 1 615 ? 21.578 -10.344 -35.927 1.00 96.31 615 LYS A C 1
ATOM 4690 O O . LYS A 1 615 ? 21.651 -11.160 -36.840 1.00 96.31 615 LYS A O 1
ATOM 4695 N N . ASN A 1 616 ? 21.027 -10.616 -34.746 1.00 97.25 616 ASN A N 1
ATOM 4696 C CA . ASN A 1 616 ? 20.485 -11.936 -34.406 1.00 97.25 616 ASN A CA 1
ATOM 4697 C C . ASN A 1 616 ? 19.054 -12.164 -34.933 1.00 97.25 616 ASN A C 1
ATOM 4699 O O . ASN A 1 616 ? 18.589 -13.297 -34.925 1.00 97.25 616 ASN A O 1
ATOM 4703 N N . ASN A 1 617 ? 18.394 -11.117 -35.445 1.00 95.19 617 ASN A N 1
ATOM 4704 C CA . ASN A 1 617 ? 17.056 -11.135 -36.049 1.00 95.19 617 ASN A CA 1
ATOM 4705 C C . ASN A 1 617 ? 15.947 -11.671 -35.127 1.00 95.19 617 ASN A C 1
ATOM 4707 O O . ASN A 1 617 ? 14.999 -12.272 -35.616 1.00 95.19 617 ASN A O 1
ATOM 4711 N N . ILE A 1 618 ? 16.051 -11.417 -33.821 1.00 97.75 618 ILE A N 1
ATOM 4712 C CA . ILE A 1 618 ? 15.038 -11.814 -32.831 1.00 97.75 618 ILE A CA 1
ATOM 4713 C C . ILE A 1 618 ? 14.159 -10.602 -32.508 1.00 97.75 618 ILE A C 1
ATOM 4715 O O . ILE A 1 618 ? 14.689 -9.535 -32.181 1.00 97.75 618 ILE A O 1
ATOM 4719 N N . GLN A 1 619 ? 12.839 -10.757 -32.589 1.00 97.50 619 GLN A N 1
ATOM 4720 C CA . GLN A 1 619 ? 11.863 -9.764 -32.122 1.00 97.50 619 GLN A CA 1
ATOM 4721 C C . GLN A 1 619 ? 11.461 -10.025 -30.664 1.00 97.50 619 GLN A C 1
ATOM 4723 O O . GLN A 1 619 ? 11.466 -11.168 -30.212 1.00 97.50 619 GLN A O 1
ATOM 4728 N N . LEU A 1 620 ? 11.057 -8.980 -29.931 1.00 98.00 620 LEU A N 1
ATOM 4729 C CA . LEU A 1 620 ? 10.649 -9.098 -28.523 1.00 98.00 620 LEU A CA 1
ATOM 4730 C C . LEU A 1 620 ? 9.476 -10.074 -28.327 1.00 98.00 620 LEU A C 1
ATOM 4732 O O . LEU A 1 620 ? 9.429 -10.805 -27.343 1.00 98.00 620 LEU A O 1
ATOM 4736 N N . SER A 1 621 ? 8.558 -10.127 -29.294 1.00 97.25 621 SER A N 1
ATOM 4737 C CA . SER A 1 621 ? 7.415 -11.050 -29.311 1.00 97.25 621 SER A CA 1
ATOM 4738 C C . SER A 1 621 ? 7.808 -12.528 -29.257 1.00 97.25 621 SER A C 1
ATOM 4740 O O . SER A 1 621 ? 7.009 -13.350 -28.824 1.00 97.25 621 SER A O 1
ATOM 4742 N N . GLU A 1 622 ? 9.037 -12.876 -29.640 1.00 97.56 622 GLU A N 1
ATOM 4743 C CA . GLU A 1 622 ? 9.550 -14.244 -29.557 1.00 97.56 622 GLU A CA 1
ATOM 4744 C C . GLU A 1 622 ? 10.048 -14.648 -28.162 1.00 97.56 622 GLU A C 1
ATOM 4746 O O . GLU A 1 622 ? 10.423 -15.805 -27.973 1.00 97.56 622 GLU A O 1
ATOM 4751 N N . LEU A 1 623 ? 10.132 -13.695 -27.229 1.00 98.25 623 LEU A N 1
ATOM 4752 C CA . LEU A 1 623 ? 10.608 -13.900 -25.856 1.00 98.25 623 LEU A CA 1
ATOM 4753 C C . LEU A 1 623 ? 9.467 -13.921 -24.841 1.00 98.25 623 LEU A C 1
ATOM 4755 O O . LEU A 1 623 ? 9.664 -14.288 -23.684 1.00 98.25 623 LEU A O 1
ATOM 4759 N N . ARG A 1 624 ? 8.269 -13.518 -25.270 1.00 97.44 624 ARG A N 1
ATOM 4760 C CA . ARG A 1 624 ? 7.071 -13.536 -24.442 1.00 97.44 624 ARG A CA 1
ATOM 4761 C C . ARG A 1 624 ? 6.815 -14.952 -23.929 1.00 97.44 624 ARG A C 1
ATOM 4763 O O . ARG A 1 624 ? 6.780 -15.900 -24.704 1.00 97.44 624 ARG A O 1
ATOM 4770 N N . GLY A 1 625 ? 6.604 -15.062 -22.625 1.00 96.69 625 GLY A N 1
ATOM 4771 C CA . GLY A 1 625 ? 6.319 -16.306 -21.928 1.00 96.69 625 GLY A CA 1
ATOM 4772 C C . GLY A 1 625 ? 7.522 -17.224 -21.702 1.00 96.69 625 GLY A C 1
ATOM 4773 O O . GLY A 1 625 ? 7.357 -18.214 -20.988 1.00 96.69 625 GLY A O 1
ATOM 4774 N N . LEU A 1 626 ? 8.706 -16.910 -22.245 1.00 97.94 626 LEU A N 1
ATOM 4775 C CA . LEU A 1 626 ? 9.926 -17.671 -21.971 1.00 97.94 626 LEU A CA 1
ATOM 4776 C C . LEU A 1 626 ? 10.434 -17.414 -20.542 1.00 97.94 626 LEU A C 1
ATOM 4778 O O . LEU A 1 626 ? 10.238 -16.311 -20.019 1.00 97.94 626 LEU A O 1
ATOM 4782 N N . PRO A 1 627 ? 11.127 -18.389 -19.922 1.00 97.56 627 PRO A N 1
ATOM 4783 C CA . PRO A 1 627 ? 11.821 -18.177 -18.656 1.00 97.56 627 PRO A CA 1
ATOM 4784 C C . PRO A 1 627 ? 12.768 -16.972 -18.710 1.00 97.56 627 PRO A C 1
ATOM 4786 O O . PRO A 1 627 ? 13.378 -16.689 -19.743 1.00 97.56 627 PRO A O 1
ATOM 4789 N N . TYR A 1 628 ? 12.915 -16.277 -17.582 1.00 97.44 628 TYR A N 1
ATOM 4790 C CA . TYR A 1 628 ? 13.795 -15.110 -17.460 1.00 97.44 628 TYR A CA 1
ATOM 4791 C C . TYR A 1 628 ? 15.254 -15.425 -17.839 1.00 97.44 628 TYR A C 1
ATOM 4793 O O . TYR A 1 628 ? 15.953 -14.591 -18.400 1.00 97.44 628 TYR A O 1
ATOM 4801 N N . ASP A 1 629 ? 15.730 -16.639 -17.570 1.00 96.56 629 ASP A N 1
ATOM 4802 C CA . ASP A 1 629 ? 17.092 -17.091 -17.858 1.00 96.56 629 ASP A CA 1
ATOM 4803 C C . ASP A 1 629 ? 17.236 -17.851 -19.190 1.00 96.56 629 ASP A C 1
ATOM 4805 O O . ASP A 1 629 ? 18.300 -18.417 -19.460 1.00 96.56 629 ASP A O 1
ATOM 4809 N N . ASP A 1 630 ? 16.212 -17.834 -20.054 1.00 98.12 630 ASP A N 1
ATOM 4810 C CA . ASP A 1 630 ? 16.280 -18.485 -21.364 1.00 98.12 630 ASP A CA 1
ATOM 4811 C C . ASP A 1 630 ? 17.464 -17.934 -22.198 1.00 98.12 630 ASP A C 1
ATOM 4813 O O . ASP A 1 630 ? 17.604 -16.714 -22.363 1.00 98.12 630 ASP A O 1
ATOM 4817 N N . PRO A 1 631 ? 18.325 -18.791 -22.787 1.00 98.00 631 PRO A N 1
ATOM 4818 C CA . PRO A 1 631 ? 19.485 -18.348 -23.567 1.00 98.00 631 PRO A CA 1
ATOM 4819 C C . PRO A 1 631 ? 19.153 -17.415 -24.744 1.00 98.00 631 PRO A C 1
ATOM 4821 O O . PRO A 1 631 ? 20.025 -16.675 -25.219 1.00 98.00 631 PRO A O 1
ATOM 4824 N N . LYS A 1 632 ? 17.911 -17.432 -25.244 1.00 98.12 632 LYS A N 1
ATOM 4825 C CA . LYS A 1 632 ? 17.439 -16.551 -26.315 1.00 98.12 632 LYS A CA 1
ATOM 4826 C C . LYS A 1 632 ? 17.422 -15.082 -25.890 1.00 98.12 632 LYS A C 1
ATOM 4828 O O . LYS A 1 632 ? 17.690 -14.225 -26.737 1.00 98.12 632 LYS A O 1
ATOM 4833 N N . TRP A 1 633 ? 17.233 -14.785 -24.600 1.00 98.38 633 TRP A N 1
ATOM 4834 C CA . TRP A 1 633 ? 17.351 -13.427 -24.065 1.00 98.38 633 TRP A CA 1
ATOM 4835 C C . TRP A 1 633 ? 18.731 -12.830 -24.326 1.00 98.38 633 TRP A C 1
ATOM 4837 O O . TRP A 1 633 ? 18.825 -11.706 -24.811 1.00 98.38 633 TRP A O 1
ATOM 4847 N N . GLN A 1 634 ? 19.813 -13.587 -24.121 1.00 98.06 634 GLN A N 1
ATOM 4848 C CA . GLN A 1 634 ? 21.168 -13.074 -24.364 1.00 98.06 634 GLN A CA 1
ATOM 4849 C C . GLN A 1 634 ? 21.391 -12.707 -25.833 1.00 98.06 634 GLN A C 1
ATOM 4851 O O . GLN A 1 634 ? 21.900 -11.627 -26.137 1.00 98.06 634 GLN A O 1
ATOM 4856 N N . LYS A 1 635 ? 20.913 -13.548 -26.758 1.00 98.44 635 LYS A N 1
ATOM 4857 C CA . LYS A 1 635 ? 20.960 -13.243 -28.194 1.00 98.44 635 LYS A CA 1
ATOM 4858 C C . LYS A 1 635 ? 20.105 -12.029 -28.549 1.00 98.44 635 LYS A C 1
ATOM 4860 O O . LYS A 1 635 ? 20.486 -11.265 -29.433 1.00 98.44 635 LYS A O 1
ATOM 4865 N N . PHE A 1 636 ? 18.957 -11.837 -27.905 1.00 98.62 636 PHE A N 1
ATOM 4866 C CA . PHE A 1 636 ? 18.146 -10.645 -28.130 1.00 98.62 636 PHE A CA 1
ATOM 4867 C C . PHE A 1 636 ? 18.856 -9.380 -27.645 1.00 98.62 636 PHE A C 1
ATOM 4869 O O . PHE A 1 636 ? 18.970 -8.421 -28.408 1.00 98.62 636 PHE A O 1
ATOM 4876 N N . LEU A 1 637 ? 19.379 -9.405 -26.418 1.00 98.38 637 LEU A N 1
ATOM 4877 C CA . LEU A 1 637 ? 20.075 -8.283 -25.793 1.00 98.38 637 LEU A CA 1
ATOM 4878 C C . LEU A 1 637 ? 21.330 -7.876 -26.579 1.00 98.38 637 LEU A C 1
ATOM 4880 O O . LEU A 1 637 ? 21.601 -6.685 -26.698 1.00 98.38 637 LEU A O 1
ATOM 4884 N N . ASP A 1 638 ? 22.058 -8.821 -27.192 1.00 98.50 638 ASP A N 1
ATOM 4885 C CA . ASP A 1 638 ? 23.194 -8.528 -28.090 1.00 98.50 638 ASP A CA 1
ATOM 4886 C C . ASP A 1 638 ? 22.823 -7.593 -29.242 1.00 98.50 638 ASP A C 1
ATOM 4888 O O . ASP A 1 638 ? 23.687 -6.907 -29.788 1.00 98.50 638 ASP A O 1
ATOM 4892 N N . GLN A 1 639 ? 21.546 -7.555 -29.629 1.00 98.25 639 GLN A N 1
ATOM 4893 C CA . GLN A 1 639 ? 21.075 -6.681 -30.693 1.00 98.25 639 GLN A CA 1
ATOM 4894 C C . GLN A 1 639 ? 20.922 -5.235 -30.238 1.00 98.25 639 GLN A C 1
ATOM 4896 O O . GLN A 1 639 ? 20.975 -4.359 -31.101 1.00 98.25 639 GLN A O 1
ATOM 4901 N N . LEU A 1 640 ? 20.712 -4.965 -28.948 1.00 98.06 640 LEU A N 1
ATOM 4902 C CA . LEU A 1 640 ? 20.486 -3.611 -28.448 1.00 98.06 640 LEU A CA 1
ATOM 4903 C C . LEU A 1 640 ? 21.720 -2.742 -28.668 1.00 98.06 640 LEU A C 1
ATOM 4905 O O . LEU A 1 640 ? 22.859 -3.179 -28.492 1.00 98.06 640 LEU A O 1
ATOM 4909 N N . LYS A 1 641 ? 21.494 -1.491 -29.060 1.00 97.69 641 LYS A N 1
ATOM 4910 C CA . LYS A 1 641 ? 22.523 -0.449 -29.012 1.00 97.69 641 LYS A CA 1
ATOM 4911 C C . LYS A 1 641 ? 22.532 0.193 -27.632 1.00 97.69 641 LYS A C 1
ATOM 4913 O O . LYS A 1 641 ? 21.491 0.300 -26.995 1.00 97.69 641 LYS A O 1
ATOM 4918 N N . VAL A 1 642 ? 23.680 0.731 -27.226 1.00 96.56 642 VAL A N 1
ATOM 4919 C CA . VAL A 1 642 ? 23.789 1.509 -25.980 1.00 96.56 642 VAL A CA 1
ATOM 4920 C C . VAL A 1 642 ? 22.782 2.660 -25.939 1.00 96.56 642 VAL A C 1
ATOM 4922 O O . VAL A 1 642 ? 22.090 2.815 -24.943 1.00 96.56 642 VAL A O 1
ATOM 4925 N N . SER A 1 643 ? 22.627 3.403 -27.040 1.00 93.88 643 SER A N 1
ATOM 4926 C CA . SER A 1 643 ? 21.634 4.482 -27.119 1.00 93.88 643 SER A CA 1
ATOM 4927 C C . SER A 1 643 ? 20.199 3.979 -26.935 1.00 93.88 643 SER A C 1
ATOM 4929 O O . SER A 1 643 ? 19.423 4.631 -26.261 1.00 93.88 643 SER A O 1
ATOM 4931 N N . GLU A 1 644 ? 19.862 2.801 -27.481 1.00 95.56 644 GLU A N 1
ATOM 4932 C CA . GLU A 1 644 ? 18.529 2.193 -27.334 1.00 95.56 644 GLU A CA 1
ATOM 4933 C C . GLU A 1 644 ? 18.269 1.770 -25.874 1.00 95.56 644 GLU A C 1
ATOM 4935 O O . GLU A 1 644 ? 17.138 1.860 -25.414 1.00 95.56 644 GLU A O 1
ATOM 4940 N N . MET A 1 645 ? 19.302 1.345 -25.132 1.00 95.81 645 MET A N 1
ATOM 4941 C CA . MET A 1 645 ? 19.184 1.051 -23.695 1.00 95.81 645 MET A CA 1
ATOM 4942 C C . MET A 1 645 ? 18.985 2.327 -22.873 1.00 95.81 645 MET A C 1
ATOM 4944 O O . MET A 1 645 ? 18.100 2.368 -22.030 1.00 95.81 645 MET A O 1
ATOM 4948 N N . VAL A 1 646 ? 19.770 3.371 -23.150 1.00 93.19 646 VAL A N 1
ATOM 4949 C CA . VAL A 1 646 ? 19.677 4.672 -22.469 1.00 93.19 646 VAL A CA 1
ATOM 4950 C C . VAL A 1 646 ? 18.324 5.336 -22.725 1.00 93.19 646 VAL A C 1
ATOM 4952 O O . VAL A 1 646 ? 17.653 5.718 -21.777 1.00 93.19 646 VAL A O 1
ATOM 4955 N N . ASP A 1 647 ? 17.890 5.432 -23.985 1.00 89.12 647 ASP A N 1
ATOM 4956 C CA . ASP A 1 647 ? 16.594 6.026 -24.344 1.00 89.12 647 ASP A CA 1
ATOM 4957 C C . ASP A 1 647 ? 15.422 5.304 -23.662 1.00 89.12 647 ASP A C 1
ATOM 4959 O O . ASP A 1 647 ? 14.455 5.938 -23.264 1.00 89.12 647 ASP A O 1
ATOM 4963 N N . MET A 1 648 ? 15.518 3.984 -23.483 1.00 91.75 648 MET A N 1
ATOM 4964 C CA . MET A 1 648 ? 14.451 3.195 -22.872 1.00 91.75 648 MET A CA 1
ATOM 4965 C C . MET A 1 648 ? 14.314 3.406 -21.358 1.00 91.75 648 MET A C 1
ATOM 4967 O O . MET A 1 648 ? 13.208 3.221 -20.850 1.00 91.75 648 MET A O 1
ATOM 4971 N N . ILE A 1 649 ? 15.403 3.726 -20.646 1.00 92.19 649 ILE A N 1
ATOM 4972 C CA . ILE A 1 649 ? 15.432 3.658 -19.174 1.00 92.19 649 ILE A CA 1
ATOM 4973 C C . ILE A 1 649 ? 15.797 4.976 -18.463 1.00 92.19 649 ILE A C 1
ATOM 4975 O O . ILE A 1 649 ? 15.632 5.055 -17.253 1.00 92.19 649 ILE A O 1
ATOM 4979 N N . ASP A 1 650 ? 16.268 6.003 -19.180 1.00 89.44 650 ASP A N 1
ATOM 4980 C CA . ASP A 1 650 ? 16.656 7.326 -18.629 1.00 89.44 650 ASP A CA 1
ATOM 4981 C C . ASP A 1 650 ? 15.519 8.372 -18.681 1.00 89.44 650 ASP A C 1
ATOM 4983 O O . ASP A 1 650 ? 15.703 9.521 -18.293 1.00 89.44 650 ASP A O 1
ATOM 4987 N N . ASP A 1 651 ? 14.360 8.009 -19.240 1.00 86.19 651 ASP A N 1
ATOM 4988 C CA . ASP A 1 651 ? 13.184 8.882 -19.412 1.00 86.19 651 ASP A CA 1
ATOM 4989 C C . ASP A 1 651 ? 11.905 8.097 -19.074 1.00 86.19 651 ASP A C 1
ATOM 4991 O O . ASP A 1 651 ? 11.019 7.907 -19.907 1.00 86.19 651 ASP A O 1
ATOM 4995 N N . GLY A 1 652 ? 11.865 7.547 -17.857 1.00 86.44 652 GLY A N 1
ATOM 4996 C CA . GLY A 1 652 ? 10.817 6.641 -17.383 1.00 86.44 652 GLY A CA 1
ATOM 4997 C C . GLY A 1 652 ? 9.510 7.311 -16.957 1.00 86.44 6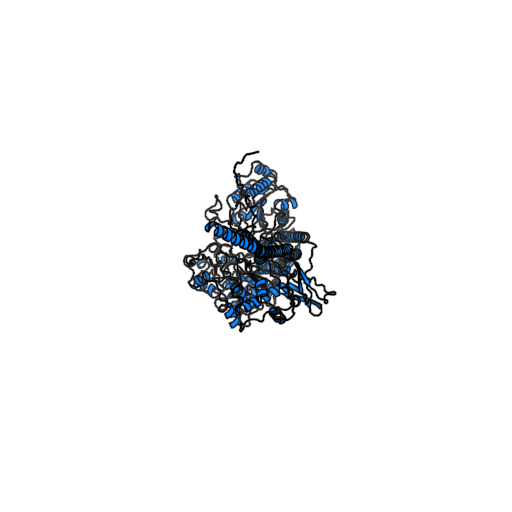52 GLY A C 1
ATOM 4998 O O . GLY A 1 652 ? 8.592 6.618 -16.526 1.00 86.44 652 GLY A O 1
ATOM 4999 N N . ALA A 1 653 ? 9.409 8.642 -17.024 1.00 84.38 653 ALA A N 1
ATOM 5000 C CA . ALA A 1 653 ? 8.233 9.380 -16.570 1.00 84.38 653 ALA A CA 1
ATOM 5001 C C . ALA A 1 653 ? 6.970 9.004 -17.372 1.00 84.38 653 ALA A C 1
ATOM 5003 O O . ALA A 1 653 ? 6.733 9.494 -18.481 1.00 84.38 653 ALA A O 1
ATOM 5004 N N . TYR A 1 654 ? 6.134 8.161 -16.756 1.00 86.31 654 TYR A N 1
ATOM 5005 C CA . TYR A 1 654 ? 4.851 7.668 -17.266 1.00 86.31 654 TYR A CA 1
ATOM 5006 C C . TYR A 1 654 ? 4.943 6.802 -18.535 1.00 86.31 654 TYR A C 1
ATOM 5008 O O . TYR A 1 654 ? 3.945 6.615 -19.241 1.00 86.31 654 TYR A O 1
ATOM 5016 N N . ALA A 1 655 ? 6.134 6.291 -18.871 1.00 87.81 655 ALA A N 1
ATOM 5017 C CA . ALA A 1 655 ? 6.330 5.381 -19.996 1.00 87.81 655 ALA A CA 1
ATOM 5018 C C . ALA A 1 655 ? 7.717 4.728 -20.039 1.00 87.81 655 ALA A C 1
ATOM 5020 O O . ALA A 1 655 ? 8.698 5.284 -19.558 1.00 87.81 655 ALA A O 1
ATOM 5021 N N . THR A 1 656 ? 7.829 3.636 -20.803 1.00 89.56 656 THR A N 1
ATOM 5022 C CA . THR A 1 656 ? 9.112 3.122 -21.311 1.00 89.56 656 THR A CA 1
ATOM 5023 C C . THR A 1 656 ? 9.175 3.180 -22.832 1.00 89.56 656 THR A C 1
ATOM 5025 O O . THR A 1 656 ? 8.263 2.737 -23.544 1.00 89.56 656 THR A O 1
ATOM 5028 N N . ASP A 1 657 ? 10.289 3.682 -23.357 1.00 89.56 657 ASP A N 1
ATOM 5029 C CA . ASP A 1 657 ? 10.371 4.085 -24.757 1.00 89.56 657 ASP A CA 1
ATOM 5030 C C . ASP A 1 657 ? 10.445 2.918 -25.757 1.00 89.56 657 ASP A C 1
ATOM 5032 O O . ASP A 1 657 ? 10.805 1.788 -25.415 1.00 89.56 657 ASP A O 1
ATOM 5036 N N . ALA A 1 658 ? 10.046 3.154 -27.009 1.00 92.56 658 ALA A N 1
ATOM 5037 C CA . ALA A 1 658 ? 9.973 2.100 -28.025 1.00 92.56 658 ALA A CA 1
ATOM 5038 C C . ALA A 1 658 ? 11.346 1.728 -28.613 1.00 92.56 658 ALA A C 1
ATOM 5040 O O . ALA A 1 658 ? 12.175 2.586 -28.899 1.00 92.56 658 ALA A O 1
ATOM 5041 N N . VAL A 1 659 ? 11.526 0.448 -28.963 1.00 95.62 659 VAL A N 1
ATOM 5042 C CA . VAL A 1 659 ? 12.653 -0.032 -29.787 1.00 95.62 659 VAL A CA 1
ATOM 5043 C C . VAL A 1 659 ? 12.083 -0.725 -31.022 1.00 95.62 659 VAL A C 1
ATOM 5045 O O . VAL A 1 659 ? 12.037 -1.952 -31.134 1.00 95.62 659 VAL A O 1
ATOM 5048 N N . THR A 1 660 ? 11.607 0.085 -31.971 1.00 93.81 660 THR A N 1
ATOM 5049 C CA . THR A 1 660 ? 10.748 -0.375 -33.079 1.00 93.81 660 THR A CA 1
ATOM 5050 C C . THR A 1 660 ? 11.383 -1.449 -33.965 1.00 93.81 660 THR A C 1
ATOM 5052 O O . THR A 1 660 ? 10.705 -2.385 -34.388 1.00 93.81 660 THR A O 1
ATOM 5055 N N . ARG A 1 661 ? 12.702 -1.374 -34.199 1.00 95.00 661 ARG A N 1
ATOM 5056 C CA . ARG A 1 661 ? 13.477 -2.385 -34.950 1.00 95.00 661 ARG A CA 1
ATOM 5057 C C . ARG A 1 661 ? 13.395 -3.788 -34.336 1.00 95.00 661 ARG A C 1
ATOM 5059 O O . ARG A 1 661 ? 13.513 -4.772 -35.064 1.00 95.00 661 ARG A O 1
ATOM 5066 N N . LEU A 1 662 ? 13.260 -3.860 -33.015 1.00 96.94 662 LEU A N 1
ATOM 5067 C CA . LEU A 1 662 ? 13.229 -5.100 -32.240 1.00 96.94 662 LEU A CA 1
ATOM 5068 C C . LEU A 1 662 ? 11.808 -5.468 -31.792 1.00 96.94 662 LEU A C 1
ATOM 5070 O O . LEU A 1 662 ? 11.639 -6.354 -30.958 1.00 96.94 662 LEU A O 1
ATOM 5074 N N . GLY A 1 663 ? 10.788 -4.787 -32.320 1.00 95.44 663 GLY A N 1
ATOM 5075 C CA . GLY A 1 663 ? 9.395 -5.116 -32.039 1.00 95.44 663 GLY A CA 1
ATOM 5076 C C . GLY A 1 663 ? 8.913 -4.696 -30.651 1.00 95.44 663 GLY A C 1
ATOM 5077 O O . GLY A 1 663 ? 7.807 -5.076 -30.291 1.00 95.44 663 GLY A O 1
ATOM 5078 N N . LYS A 1 664 ? 9.688 -3.902 -29.892 1.00 96.19 664 LYS A N 1
ATOM 5079 C CA . LYS A 1 664 ? 9.239 -3.307 -28.622 1.00 96.19 664 LYS A CA 1
ATOM 5080 C C . LYS A 1 664 ? 8.423 -2.034 -28.904 1.00 96.19 664 LYS A C 1
ATOM 5082 O O . LYS A 1 664 ? 9.010 -1.064 -29.401 1.00 96.19 664 LYS A O 1
ATOM 5087 N N . PRO A 1 665 ? 7.116 -1.991 -28.597 1.00 94.94 665 PRO A N 1
ATOM 5088 C CA . PRO A 1 665 ? 6.354 -0.746 -28.601 1.00 94.94 665 PRO A CA 1
ATOM 5089 C C . PRO A 1 665 ? 6.687 0.124 -27.376 1.00 94.94 665 PRO A C 1
ATOM 5091 O O . PRO A 1 665 ? 7.331 -0.326 -26.422 1.00 94.94 665 PRO A O 1
ATOM 5094 N N . ARG A 1 666 ? 6.243 1.384 -27.397 1.00 91.81 666 ARG A N 1
ATOM 5095 C CA . ARG A 1 666 ? 6.213 2.207 -26.180 1.00 91.81 666 ARG A CA 1
ATOM 5096 C C . ARG A 1 666 ? 5.134 1.641 -25.257 1.00 91.81 666 ARG A C 1
ATOM 5098 O O . ARG A 1 666 ? 4.057 1.301 -25.745 1.00 91.81 666 ARG A O 1
ATOM 5105 N N . ALA A 1 667 ? 5.435 1.537 -23.971 1.00 91.69 667 ALA A N 1
ATOM 5106 C CA . ALA A 1 667 ? 4.466 1.206 -22.930 1.00 91.69 667 ALA A CA 1
ATOM 5107 C C . ALA A 1 667 ? 4.237 2.457 -22.079 1.00 91.69 667 ALA A C 1
ATOM 5109 O O . ALA A 1 667 ? 5.192 3.204 -21.881 1.00 91.69 667 ALA A O 1
ATOM 5110 N N . VAL A 1 668 ? 3.002 2.715 -21.648 1.00 90.88 668 VAL A N 1
ATOM 5111 C CA . VAL A 1 668 ? 2.671 3.872 -20.797 1.00 90.88 668 VAL A CA 1
ATOM 5112 C C . VAL A 1 668 ? 2.218 3.414 -19.419 1.00 90.88 668 VAL A C 1
ATOM 5114 O O . VAL A 1 668 ? 1.519 2.404 -19.298 1.00 90.88 668 VAL A O 1
ATOM 5117 N N . ASP A 1 669 ? 2.602 4.181 -18.408 1.00 90.75 669 ASP A N 1
ATOM 5118 C CA . ASP A 1 669 ? 2.503 3.822 -16.998 1.00 90.75 669 ASP A CA 1
ATOM 5119 C C . ASP A 1 669 ? 1.896 5.005 -16.230 1.00 90.75 669 ASP A C 1
ATOM 5121 O O . ASP A 1 669 ? 2.254 6.148 -16.501 1.00 90.75 669 ASP A O 1
ATOM 5125 N N . PHE A 1 670 ? 0.956 4.771 -15.313 1.00 90.00 670 PHE A N 1
ATOM 5126 C CA . PHE A 1 670 ? 0.276 5.860 -14.596 1.00 90.00 670 PHE A CA 1
ATOM 5127 C C . PHE A 1 670 ? 0.074 5.565 -13.109 1.00 90.00 670 PHE A C 1
ATOM 5129 O O . PHE A 1 670 ? -0.092 4.411 -12.702 1.00 90.00 670 PHE A O 1
ATOM 5136 N N . ASP A 1 671 ? 0.035 6.640 -12.319 1.00 88.19 671 ASP A N 1
ATOM 5137 C CA . ASP A 1 671 ? -0.578 6.658 -10.989 1.00 88.19 671 ASP A CA 1
ATOM 5138 C C . ASP A 1 671 ? -2.090 6.389 -11.084 1.00 88.19 671 ASP A C 1
ATOM 5140 O O . ASP A 1 671 ? -2.658 6.452 -12.171 1.00 88.19 671 ASP A O 1
ATOM 5144 N N . GLY A 1 672 ? -2.802 6.083 -10.000 1.00 87.81 672 GLY A N 1
ATOM 5145 C CA . GLY A 1 672 ? -2.342 5.906 -8.623 1.00 87.81 672 GLY A CA 1
ATOM 5146 C C . GLY A 1 672 ? -3.035 4.720 -7.945 1.00 87.81 672 GLY A C 1
ATOM 5147 O O . GLY A 1 672 ? -3.833 4.016 -8.576 1.00 87.81 672 GLY A O 1
ATOM 5148 N N . PRO A 1 673 ? -2.724 4.442 -6.672 1.00 88.25 673 PRO A N 1
ATOM 5149 C CA . PRO A 1 673 ? -3.178 3.208 -6.036 1.00 88.25 673 PRO A CA 1
ATOM 5150 C C . PRO A 1 673 ? -4.703 3.130 -5.811 1.00 88.25 673 PRO A C 1
ATOM 5152 O O . PRO A 1 673 ? -5.298 2.064 -5.956 1.00 88.25 673 PRO A O 1
ATOM 5155 N N . ALA A 1 674 ? -5.373 4.277 -5.651 1.00 89.38 674 ALA A N 1
ATOM 5156 C CA . ALA A 1 674 ? -6.836 4.379 -5.605 1.00 89.38 674 ALA A CA 1
ATOM 5157 C C . ALA A 1 674 ? -7.516 4.457 -6.995 1.00 89.38 674 ALA A C 1
ATOM 5159 O O . ALA A 1 674 ? -8.712 4.733 -7.077 1.00 89.38 674 ALA A O 1
ATOM 5160 N N . GLY A 1 675 ? -6.788 4.231 -8.094 1.00 91.06 675 GLY A N 1
ATOM 5161 C CA . GLY A 1 675 ? -7.294 4.320 -9.469 1.00 91.06 675 GLY A CA 1
ATOM 5162 C C . GLY A 1 675 ? -6.448 5.215 -10.367 1.00 91.06 675 GLY A C 1
ATOM 5163 O O . GLY A 1 675 ? -5.658 6.024 -9.885 1.00 91.06 675 GLY A O 1
ATOM 5164 N N . PHE A 1 676 ? -6.602 5.083 -11.690 1.00 90.81 676 PHE A N 1
ATOM 5165 C CA . PHE A 1 676 ? -5.759 5.838 -12.617 1.00 90.81 676 PHE A CA 1
ATOM 5166 C C . PHE A 1 676 ? -6.001 7.348 -12.523 1.00 90.81 676 PHE A C 1
ATOM 5168 O O . PHE A 1 676 ? -7.131 7.820 -12.674 1.00 90.81 676 PHE A O 1
ATOM 5175 N N . SER A 1 677 ? -4.930 8.111 -12.345 1.00 83.56 677 SER A N 1
ATOM 5176 C CA . SER A 1 677 ? -4.941 9.567 -12.301 1.00 83.56 677 SER A CA 1
ATOM 5177 C C . SER A 1 677 ? -3.673 10.143 -12.927 1.00 83.56 677 SER A C 1
ATOM 5179 O O . SER A 1 677 ? -2.664 9.467 -13.136 1.00 83.56 677 SER A O 1
ATOM 5181 N N . SER A 1 678 ? -3.742 11.413 -13.316 1.00 79.56 678 SER A N 1
ATOM 5182 C CA . SER A 1 678 ? -2.619 12.104 -13.934 1.00 79.56 678 SER A CA 1
ATOM 5183 C C . SER A 1 678 ? -2.698 13.596 -13.653 1.00 79.56 678 SER A C 1
ATOM 5185 O O . SER A 1 678 ? -3.714 14.233 -13.912 1.00 79.56 678 SER A O 1
ATOM 5187 N N . PHE A 1 679 ? -1.597 14.180 -13.184 1.00 72.69 679 PHE A N 1
ATOM 5188 C CA . PHE A 1 679 ? -1.481 15.634 -13.001 1.00 72.69 679 PHE A CA 1
ATOM 5189 C C . PHE A 1 679 ? -1.156 16.399 -14.285 1.00 72.69 679 PHE A C 1
ATOM 5191 O O . PHE A 1 679 ? -1.173 17.629 -14.309 1.00 72.69 679 PHE A O 1
ATOM 5198 N N . ILE A 1 680 ? -0.797 15.673 -15.340 1.00 71.62 680 ILE A N 1
ATOM 5199 C CA . ILE A 1 680 ? -0.233 16.222 -16.577 1.00 71.62 680 ILE A CA 1
ATOM 5200 C C . ILE A 1 680 ? -1.111 15.941 -17.798 1.00 71.62 680 ILE A C 1
ATOM 5202 O O . ILE A 1 680 ? -0.925 16.574 -18.836 1.00 71.62 680 ILE A O 1
ATOM 5206 N N . THR A 1 681 ? -2.086 15.036 -17.678 1.00 76.44 681 THR A N 1
ATOM 5207 C CA . THR A 1 681 ? -3.045 14.694 -18.736 1.00 76.44 681 THR A CA 1
ATOM 5208 C C . THR A 1 681 ? -4.474 14.704 -18.195 1.00 76.44 681 THR A C 1
ATOM 5210 O O . THR A 1 681 ? -4.688 14.721 -16.990 1.00 76.44 681 THR A O 1
ATOM 5213 N N . SER A 1 682 ? -5.471 14.656 -19.081 1.00 79.19 682 SER A N 1
ATOM 5214 C CA . SER A 1 682 ? -6.877 14.491 -18.686 1.00 79.19 682 SER A CA 1
ATOM 5215 C C . SER A 1 682 ? -7.296 13.027 -18.480 1.00 79.19 682 SER A C 1
ATOM 5217 O O . SER A 1 682 ? -8.481 12.766 -18.254 1.00 79.19 682 SER A O 1
ATOM 5219 N N . ILE A 1 683 ? -6.377 12.068 -18.642 1.00 82.19 683 ILE A N 1
ATOM 5220 C CA . ILE A 1 683 ? -6.668 10.638 -18.492 1.00 82.19 683 ILE A CA 1
ATOM 5221 C C . ILE A 1 683 ? -6.921 10.344 -17.014 1.00 82.19 683 ILE A C 1
ATOM 5223 O O . ILE A 1 683 ? -6.123 10.709 -16.155 1.00 82.19 683 ILE A O 1
ATOM 5227 N N . HIS A 1 684 ? -8.040 9.682 -16.737 1.00 88.06 684 HIS A N 1
ATOM 5228 C CA . HIS A 1 684 ? -8.412 9.213 -15.410 1.00 88.06 684 HIS A CA 1
ATOM 5229 C C . HIS A 1 684 ? -9.255 7.938 -15.518 1.00 88.06 684 HIS A C 1
ATOM 5231 O O . HIS A 1 684 ? -9.913 7.707 -16.537 1.00 88.06 684 HIS A O 1
ATOM 5237 N N . GLY A 1 685 ? -9.206 7.127 -14.466 1.00 90.38 685 GLY A N 1
ATOM 5238 C CA . GLY A 1 685 ? -10.054 5.961 -14.247 1.00 90.38 685 GLY A CA 1
ATOM 5239 C C . GLY A 1 685 ? -11.062 6.193 -13.122 1.00 90.38 685 GLY A C 1
ATOM 5240 O O . GLY A 1 685 ? -11.352 7.332 -12.741 1.00 90.38 685 GLY A O 1
ATOM 5241 N N . SER A 1 686 ? -11.605 5.102 -12.590 1.00 93.50 686 SER A N 1
ATOM 5242 C CA . SER A 1 686 ? -12.497 5.138 -11.429 1.00 93.50 686 SER A CA 1
ATOM 5243 C C . SER A 1 686 ? -11.760 5.532 -10.151 1.00 93.50 686 SER A C 1
ATOM 5245 O O . SER A 1 686 ? -10.623 5.127 -9.936 1.00 93.50 686 SER A O 1
ATOM 5247 N N . ALA A 1 687 ? -12.445 6.259 -9.263 1.00 94.88 687 ALA A N 1
ATOM 5248 C CA . ALA A 1 687 ? -12.006 6.447 -7.883 1.00 94.88 687 ALA A CA 1
ATOM 5249 C C . ALA A 1 687 ? -12.419 5.230 -7.039 1.00 94.88 687 ALA A C 1
ATOM 5251 O O . ALA A 1 687 ? -13.584 5.106 -6.634 1.00 94.88 687 ALA A O 1
ATOM 5252 N N . PHE A 1 688 ? -11.480 4.319 -6.810 1.00 96.88 688 PHE A N 1
ATOM 5253 C CA . PHE A 1 688 ? -11.630 3.200 -5.884 1.00 96.88 688 PHE A CA 1
ATOM 5254 C C . PHE A 1 688 ? -11.465 3.671 -4.433 1.00 96.88 688 PHE A C 1
ATOM 5256 O O . PHE A 1 688 ? -10.964 4.774 -4.193 1.00 96.88 688 PHE A O 1
ATOM 5263 N N . PRO A 1 689 ? -11.912 2.875 -3.448 1.00 96.88 689 PRO A N 1
ATOM 5264 C CA . PRO A 1 689 ? -11.588 3.139 -2.059 1.00 96.88 689 PRO A CA 1
ATOM 5265 C C . PRO A 1 689 ? -10.089 3.027 -1.832 1.00 96.88 689 PRO A C 1
ATOM 5267 O O . PRO A 1 689 ? -9.386 2.356 -2.586 1.00 96.88 689 PRO A O 1
ATOM 5270 N N . THR A 1 690 ? -9.609 3.669 -0.781 1.00 95.81 690 THR A N 1
ATOM 5271 C CA . THR A 1 690 ? -8.186 3.621 -0.461 1.00 95.81 690 THR A CA 1
ATOM 5272 C C . THR A 1 690 ? -7.777 2.266 0.120 1.00 95.81 690 THR A C 1
ATOM 5274 O O . THR A 1 690 ? -8.626 1.533 0.640 1.00 95.81 690 THR A O 1
ATOM 5277 N N . GLU A 1 691 ? -6.485 1.930 0.060 1.00 97.19 691 GLU A N 1
ATOM 5278 C CA . GLU A 1 691 ? -5.938 0.670 0.580 1.00 97.19 691 GLU A CA 1
ATOM 5279 C C . GLU A 1 691 ? -6.366 0.348 2.006 1.00 97.19 691 GLU A C 1
ATOM 5281 O O . GLU A 1 691 ? -6.718 -0.798 2.269 1.00 97.19 691 GLU A O 1
ATOM 5286 N N . THR A 1 692 ? -6.452 1.337 2.894 1.00 97.50 692 THR A N 1
ATOM 5287 C CA . THR A 1 692 ? -6.935 1.121 4.263 1.00 97.50 692 THR A CA 1
ATOM 5288 C C . THR A 1 692 ? -8.354 0.541 4.297 1.00 97.50 692 THR A C 1
ATOM 5290 O O . THR A 1 692 ? -8.641 -0.372 5.074 1.00 97.50 692 THR A O 1
ATOM 5293 N N . LEU A 1 693 ? -9.261 1.018 3.431 1.00 97.94 693 LEU A N 1
ATOM 5294 C CA . LEU A 1 693 ? -10.634 0.502 3.383 1.00 97.94 693 LEU A CA 1
ATOM 5295 C C . LEU A 1 693 ? -10.682 -0.874 2.713 1.00 97.94 693 LEU A C 1
ATOM 5297 O O . LEU A 1 693 ? -11.464 -1.727 3.126 1.00 97.94 693 LEU A O 1
ATOM 5301 N N . ILE A 1 694 ? -9.821 -1.116 1.720 1.00 98.44 694 ILE A N 1
ATOM 5302 C CA . ILE A 1 694 ? -9.648 -2.440 1.104 1.00 98.44 694 ILE A CA 1
ATOM 5303 C C . ILE A 1 694 ? -9.132 -3.436 2.145 1.00 98.44 694 ILE A C 1
ATOM 5305 O O . ILE A 1 694 ? -9.663 -4.542 2.245 1.00 98.44 694 ILE A O 1
ATOM 5309 N N . ALA A 1 695 ? -8.157 -3.041 2.961 1.00 98.75 695 ALA A N 1
ATOM 5310 C CA . ALA A 1 695 ? -7.644 -3.829 4.071 1.00 98.75 695 ALA A CA 1
ATOM 5311 C C . ALA A 1 695 ? -8.719 -4.120 5.109 1.00 98.75 695 ALA A C 1
ATOM 5313 O O . ALA A 1 695 ? -8.858 -5.265 5.531 1.00 98.75 695 ALA A O 1
ATOM 5314 N N . SER A 1 696 ? -9.560 -3.129 5.411 1.00 98.81 696 SER A N 1
ATOM 5315 C CA . SER A 1 696 ? -10.658 -3.282 6.369 1.00 98.81 696 SER A CA 1
ATOM 5316 C C . SER A 1 696 ? -11.694 -4.314 5.922 1.00 98.81 696 SER A C 1
ATOM 5318 O O . SER A 1 696 ? -12.469 -4.807 6.739 1.00 98.81 696 SER A O 1
ATOM 5320 N N . THR A 1 697 ? -11.684 -4.717 4.643 1.00 98.81 697 THR A N 1
ATOM 5321 C CA . THR A 1 697 ? -12.507 -5.835 4.169 1.00 98.81 697 THR A CA 1
ATOM 5322 C C . THR A 1 697 ? -12.024 -7.193 4.657 1.00 98.81 697 THR A C 1
ATOM 5324 O O . THR A 1 697 ? -12.845 -8.106 4.705 1.00 98.81 697 THR A O 1
ATOM 5327 N N . TRP A 1 698 ? -10.729 -7.367 4.948 1.00 98.81 698 TRP A N 1
ATOM 5328 C CA . TRP A 1 698 ? -10.109 -8.668 5.230 1.00 98.81 698 TRP A CA 1
ATOM 5329 C C . TRP A 1 698 ? -10.470 -9.742 4.180 1.00 98.81 698 TRP A C 1
ATOM 5331 O O . TRP A 1 698 ? -10.629 -10.926 4.483 1.00 98.81 698 TRP A O 1
ATOM 5341 N N . ASN A 1 699 ? -10.638 -9.329 2.915 1.00 98.62 699 ASN A N 1
ATOM 5342 C CA . ASN A 1 699 ? -11.174 -10.163 1.842 1.00 98.62 699 ASN A CA 1
ATOM 5343 C C . ASN A 1 699 ? -10.293 -10.115 0.579 1.00 98.62 699 ASN A C 1
ATOM 5345 O O . ASN A 1 699 ? -10.378 -9.203 -0.246 1.00 98.62 699 ASN A O 1
ATOM 5349 N N . ARG A 1 700 ? -9.478 -11.161 0.394 1.00 97.88 700 ARG A N 1
ATOM 5350 C CA . ARG A 1 700 ? -8.562 -11.306 -0.754 1.00 97.88 700 ARG A CA 1
ATOM 5351 C C . ARG A 1 700 ? -9.278 -11.352 -2.097 1.00 97.88 700 ARG A C 1
ATOM 5353 O O . ARG A 1 700 ? -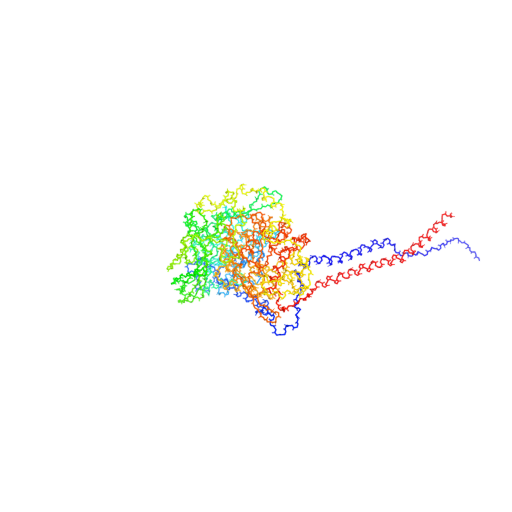8.770 -10.802 -3.069 1.00 97.88 700 ARG A O 1
ATOM 5360 N N . ASP A 1 701 ? -10.454 -11.969 -2.156 1.00 98.12 701 ASP A N 1
ATOM 5361 C CA . ASP A 1 701 ? -11.218 -12.081 -3.401 1.00 98.12 701 ASP A CA 1
ATOM 5362 C C . ASP A 1 701 ? -11.769 -10.724 -3.837 1.00 98.12 701 ASP A C 1
ATOM 5364 O O . ASP A 1 701 ? -11.900 -10.442 -5.031 1.00 98.12 701 ASP A O 1
ATOM 5368 N N . LEU A 1 702 ? -12.104 -9.867 -2.874 1.00 98.06 702 LEU A N 1
ATOM 5369 C CA . LEU A 1 702 ? -12.567 -8.513 -3.144 1.00 98.06 702 LEU A CA 1
ATOM 5370 C C . LEU A 1 702 ? -11.405 -7.587 -3.529 1.00 98.06 702 LEU A C 1
ATOM 5372 O O . LEU A 1 702 ? -11.533 -6.817 -4.481 1.00 98.06 702 LEU A O 1
ATOM 5376 N N . ALA A 1 703 ? -10.244 -7.746 -2.890 1.00 98.50 703 ALA A N 1
ATOM 5377 C CA . ALA A 1 703 ? -9.004 -7.095 -3.310 1.00 98.50 703 ALA A CA 1
ATOM 5378 C C . ALA A 1 703 ? -8.612 -7.506 -4.752 1.00 98.50 703 ALA A C 1
ATOM 5380 O O . ALA A 1 703 ? -8.355 -6.659 -5.608 1.00 98.50 703 ALA A O 1
ATOM 5381 N N . ALA A 1 704 ? -8.691 -8.798 -5.090 1.00 98.81 704 ALA A N 1
ATOM 5382 C CA . ALA A 1 704 ? -8.470 -9.286 -6.453 1.00 98.81 704 ALA A CA 1
ATOM 5383 C C . ALA A 1 704 ? -9.486 -8.719 -7.466 1.00 98.81 704 ALA A C 1
ATOM 5385 O O . ALA A 1 704 ? -9.121 -8.417 -8.602 1.00 98.81 704 ALA A O 1
ATOM 5386 N N . GLN A 1 705 ? -10.753 -8.527 -7.076 1.00 98.69 705 GLN A N 1
ATOM 5387 C CA . GLN A 1 705 ? -11.746 -7.868 -7.937 1.00 98.69 705 GLN A CA 1
ATOM 5388 C C . GLN A 1 705 ? -11.360 -6.423 -8.270 1.00 98.69 705 GLN A C 1
ATOM 5390 O O . GLN A 1 705 ? -11.578 -5.999 -9.405 1.00 98.69 705 GLN A O 1
ATOM 5395 N N . MET A 1 706 ? -10.760 -5.684 -7.333 1.00 98.25 706 MET A N 1
ATOM 5396 C CA . MET A 1 706 ? -10.214 -4.359 -7.634 1.00 98.25 706 MET A CA 1
ATOM 5397 C C . MET A 1 706 ? -9.048 -4.439 -8.616 1.00 98.25 706 MET A C 1
ATOM 5399 O O . MET A 1 706 ? -9.049 -3.710 -9.604 1.00 98.25 706 MET A O 1
ATOM 5403 N N . GLY A 1 707 ? -8.084 -5.337 -8.396 1.00 98.31 707 GLY A N 1
ATOM 5404 C CA . GLY A 1 707 ? -6.956 -5.508 -9.318 1.00 98.31 707 GLY A CA 1
ATOM 5405 C C . GLY A 1 707 ? -7.403 -5.869 -10.742 1.00 98.31 707 GLY A C 1
ATOM 5406 O O . GLY A 1 707 ? -6.884 -5.336 -11.722 1.00 98.31 707 GLY A O 1
ATOM 5407 N N . ASP A 1 708 ? -8.427 -6.716 -10.876 1.00 98.69 708 ASP A N 1
ATOM 5408 C CA . ASP A 1 708 ? -9.040 -7.038 -12.168 1.00 98.69 708 ASP A CA 1
ATOM 5409 C C . ASP A 1 708 ? -9.739 -5.824 -12.809 1.00 98.69 708 ASP A C 1
ATOM 5411 O O . ASP A 1 708 ? -9.625 -5.639 -14.022 1.00 98.69 708 ASP A O 1
ATOM 5415 N N . ALA A 1 709 ? -10.415 -4.986 -12.013 1.00 98.44 709 ALA A N 1
ATOM 5416 C CA . ALA A 1 709 ? -11.059 -3.757 -12.478 1.00 98.44 709 ALA A CA 1
ATOM 5417 C C . ALA A 1 709 ? -10.036 -2.706 -12.942 1.00 98.44 709 ALA A C 1
ATOM 5419 O O . ALA A 1 709 ? -10.175 -2.174 -14.044 1.00 98.44 709 ALA A O 1
ATOM 5420 N N . ILE A 1 710 ? -8.967 -2.483 -12.168 1.00 97.69 710 ILE A N 1
ATOM 5421 C CA . ILE A 1 710 ? -7.812 -1.657 -12.559 1.00 97.69 710 ILE A CA 1
ATOM 5422 C C . ILE A 1 710 ? -7.237 -2.158 -13.884 1.00 97.69 710 ILE A C 1
ATOM 5424 O O . ILE A 1 710 ? -7.063 -1.391 -14.827 1.00 97.69 710 ILE A O 1
ATOM 5428 N N . GLY A 1 711 ? -6.986 -3.462 -13.996 1.00 97.81 711 GLY A N 1
ATOM 5429 C CA . GLY A 1 711 ? -6.441 -4.038 -15.216 1.00 97.81 711 GLY A CA 1
ATOM 5430 C C . GLY A 1 711 ? -7.364 -3.898 -16.429 1.00 97.81 711 GLY A C 1
ATOM 5431 O O . GLY A 1 711 ? -6.897 -3.628 -17.535 1.00 97.81 711 GLY A O 1
ATOM 5432 N N . GLU A 1 712 ? -8.676 -4.037 -16.242 1.00 98.19 712 GLU A N 1
ATOM 5433 C CA . GLU A 1 712 ? -9.660 -3.809 -17.300 1.00 98.19 712 GLU A CA 1
ATOM 5434 C C . GLU A 1 712 ? -9.699 -2.339 -17.737 1.00 98.19 712 GLU A C 1
ATOM 5436 O O . GLU A 1 712 ? -9.639 -2.072 -18.937 1.00 98.19 712 GLU A O 1
ATOM 5441 N N . GLU A 1 713 ? -9.732 -1.381 -16.808 1.00 97.50 713 GLU A N 1
ATOM 5442 C CA . GLU A 1 713 ? -9.645 0.045 -17.145 1.00 97.50 713 GLU A CA 1
ATOM 5443 C C . GLU A 1 713 ? -8.334 0.383 -17.860 1.00 97.50 713 GLU A C 1
ATOM 5445 O O . GLU A 1 713 ? -8.352 1.097 -18.865 1.00 97.50 713 GLU A O 1
ATOM 5450 N N . GLY A 1 714 ? -7.215 -0.204 -17.428 1.00 96.56 714 GLY A N 1
ATOM 5451 C CA . GLY A 1 714 ? -5.918 -0.040 -18.078 1.00 96.56 714 GLY A CA 1
ATOM 5452 C C . GLY A 1 714 ? -5.950 -0.504 -19.536 1.00 96.56 714 GLY A C 1
ATOM 5453 O O . GLY A 1 714 ? -5.564 0.242 -20.436 1.00 96.56 714 GLY A O 1
ATOM 5454 N N . LEU A 1 715 ? -6.538 -1.673 -19.816 1.00 96.19 715 LEU A N 1
ATOM 5455 C CA . LEU A 1 715 ? -6.752 -2.144 -21.190 1.00 96.19 715 LEU A CA 1
ATOM 5456 C C . LEU A 1 715 ? -7.651 -1.198 -22.005 1.00 96.19 715 LEU A C 1
ATOM 5458 O O . LEU A 1 715 ? -7.426 -1.015 -23.209 1.00 96.19 715 LEU A O 1
ATOM 5462 N N . GLN A 1 716 ? -8.687 -0.611 -21.397 1.00 95.69 716 GLN A N 1
ATOM 5463 C CA . GLN A 1 716 ? -9.569 0.346 -22.077 1.00 95.69 716 GLN A CA 1
ATOM 5464 C C . GLN A 1 716 ? -8.850 1.650 -22.428 1.00 95.69 716 GLN A C 1
ATOM 5466 O O . GLN A 1 716 ? -9.033 2.150 -23.540 1.00 95.69 716 GLN A O 1
ATOM 5471 N N . LEU A 1 717 ? -8.013 2.145 -21.518 1.00 92.38 717 LEU A N 1
ATOM 5472 C CA . LEU A 1 717 ? -7.252 3.387 -21.649 1.00 92.38 717 LEU A CA 1
ATOM 5473 C C . LEU A 1 717 ? -5.947 3.224 -22.447 1.00 92.38 717 LEU A C 1
ATOM 5475 O O . LEU A 1 717 ? -5.350 4.218 -22.850 1.00 92.38 717 LEU A O 1
ATOM 5479 N N . GLY A 1 718 ? -5.518 1.987 -22.713 1.00 91.50 718 GLY A N 1
ATOM 5480 C CA . GLY A 1 718 ? -4.237 1.704 -23.364 1.00 91.50 718 GLY A CA 1
ATOM 5481 C C . GLY A 1 718 ? -3.035 1.864 -22.430 1.00 91.50 718 GLY A C 1
ATOM 5482 O O . GLY A 1 718 ? -1.932 2.104 -22.912 1.00 91.50 718 GLY A O 1
ATOM 5483 N N . ILE A 1 719 ? -3.254 1.738 -21.121 1.00 93.88 719 ILE A N 1
ATOM 5484 C CA . ILE A 1 719 ? -2.235 1.785 -20.072 1.00 93.88 719 ILE A CA 1
ATOM 5485 C C . ILE A 1 719 ? -1.648 0.387 -19.878 1.00 93.88 719 ILE A C 1
ATOM 5487 O O . ILE A 1 719 ? -2.375 -0.608 -19.846 1.00 93.88 719 ILE A O 1
ATOM 5491 N N . ASN A 1 720 ? -0.323 0.307 -19.779 1.00 95.38 720 ASN A N 1
ATOM 5492 C CA . ASN A 1 720 ? 0.409 -0.950 -19.674 1.00 95.38 720 ASN A CA 1
ATOM 5493 C C . ASN A 1 720 ? 1.046 -1.157 -18.303 1.00 95.38 720 ASN A C 1
ATOM 5495 O O . ASN A 1 720 ? 1.249 -2.314 -17.941 1.00 95.38 720 ASN A O 1
ATOM 5499 N N . GLY A 1 721 ? 1.345 -0.090 -17.563 1.00 96.06 721 GLY A N 1
ATOM 5500 C CA . GLY A 1 721 ? 1.869 -0.162 -16.204 1.00 96.06 721 GLY A CA 1
ATOM 5501 C C . GLY A 1 721 ? 1.095 0.696 -15.210 1.00 96.06 721 GLY A C 1
ATOM 5502 O O . GLY A 1 721 ? 0.414 1.655 -15.571 1.00 96.06 721 GLY A O 1
ATOM 5503 N N . TRP A 1 722 ? 1.185 0.323 -13.941 1.00 96.62 722 TRP A N 1
ATOM 5504 C CA . TRP A 1 722 ? 0.460 0.953 -12.846 1.00 96.62 722 TRP A CA 1
ATOM 5505 C C . TRP A 1 722 ? 1.402 1.211 -11.674 1.00 96.62 722 TRP A C 1
ATOM 5507 O O . TRP A 1 722 ? 2.048 0.282 -11.192 1.00 96.62 722 TRP A O 1
ATOM 5517 N N . TYR A 1 723 ? 1.480 2.461 -11.217 1.00 96.00 723 TYR A N 1
ATOM 5518 C CA . TYR A 1 723 ? 2.256 2.867 -10.042 1.00 96.00 723 TYR A CA 1
ATOM 5519 C C . TYR A 1 723 ? 1.474 2.602 -8.748 1.00 96.00 723 TYR A C 1
ATOM 5521 O O . TYR A 1 723 ? 1.088 3.521 -8.021 1.00 96.00 723 TYR A O 1
ATOM 5529 N N . GLY A 1 724 ? 1.228 1.321 -8.488 1.00 95.25 724 GLY A N 1
ATOM 5530 C CA . GLY A 1 724 ? 0.519 0.789 -7.332 1.00 95.25 724 GLY A CA 1
ATOM 5531 C C . GLY A 1 724 ? 0.449 -0.744 -7.395 1.00 95.25 724 GLY A C 1
ATOM 5532 O O . GLY A 1 724 ? 0.917 -1.329 -8.376 1.00 95.25 724 GLY A O 1
ATOM 5533 N N . PRO A 1 725 ? -0.121 -1.408 -6.375 1.00 97.12 725 PRO A N 1
ATOM 5534 C CA . PRO A 1 725 ? -0.596 -0.812 -5.122 1.00 97.12 725 PRO A CA 1
ATOM 5535 C C . PRO A 1 725 ? 0.569 -0.364 -4.223 1.00 97.12 725 PRO A C 1
ATOM 5537 O O . PRO A 1 725 ? 1.719 -0.749 -4.466 1.00 97.12 725 PRO A O 1
ATOM 5540 N N . ALA A 1 726 ? 0.283 0.436 -3.192 1.00 97.38 726 ALA A N 1
ATOM 5541 C CA . ALA A 1 726 ? 1.295 0.834 -2.216 1.00 97.38 726 ALA A CA 1
ATOM 5542 C C . ALA A 1 726 ? 1.163 0.056 -0.889 1.00 97.38 726 ALA A C 1
ATOM 5544 O O . ALA A 1 726 ? 0.064 -0.270 -0.454 1.00 97.38 726 ALA A O 1
ATOM 5545 N N . VAL A 1 727 ? 2.294 -0.341 -0.294 1.00 97.88 727 VAL A N 1
ATOM 5546 C CA . VAL A 1 727 ? 2.343 -1.354 0.785 1.00 97.88 727 VAL A CA 1
ATOM 5547 C C . VAL A 1 727 ? 3.301 -1.021 1.929 1.00 97.88 727 VAL A C 1
ATOM 5549 O O . VAL A 1 727 ? 3.647 -1.910 2.707 1.00 97.88 727 VAL A O 1
ATOM 5552 N N . ASN A 1 728 ? 3.766 0.227 2.029 1.00 98.38 728 ASN A N 1
ATOM 5553 C CA . ASN A 1 728 ? 4.459 0.669 3.240 1.00 98.38 728 ASN A CA 1
ATOM 5554 C C . ASN A 1 728 ? 3.545 0.461 4.461 1.00 98.38 728 ASN A C 1
ATOM 5556 O O . ASN A 1 728 ? 2.326 0.369 4.330 1.00 98.38 728 ASN A O 1
ATOM 5560 N N . THR A 1 729 ? 4.134 0.321 5.639 1.00 97.50 729 THR A N 1
ATOM 5561 C CA . THR A 1 729 ? 3.391 -0.006 6.861 1.00 97.50 729 THR A CA 1
ATOM 5562 C C . THR A 1 729 ? 2.903 1.263 7.546 1.00 97.50 729 THR A C 1
ATOM 5564 O O . THR A 1 729 ? 3.564 2.299 7.483 1.00 97.50 729 THR A O 1
ATOM 5567 N N . HIS A 1 730 ? 1.774 1.200 8.252 1.00 98.31 730 HIS A N 1
ATOM 5568 C CA . HIS A 1 730 ? 1.308 2.322 9.076 1.00 98.31 730 HIS A CA 1
ATOM 5569 C C . HIS A 1 730 ? 2.129 2.437 10.368 1.00 98.31 730 HIS A C 1
ATOM 5571 O O . HIS A 1 730 ? 1.609 2.247 11.462 1.00 98.31 730 HIS A O 1
ATOM 5577 N N . ARG A 1 731 ? 3.427 2.750 10.247 1.00 97.88 731 ARG A N 1
ATOM 5578 C CA . ARG A 1 731 ? 4.349 2.859 11.389 1.00 97.88 731 ARG A CA 1
ATOM 5579 C C . ARG A 1 731 ? 3.821 3.807 12.460 1.00 97.88 731 ARG A C 1
ATOM 5581 O O . ARG A 1 731 ? 3.938 3.531 13.648 1.00 97.88 731 ARG A O 1
ATOM 5588 N N . ASN A 1 732 ? 3.312 4.955 12.021 1.00 96.94 732 ASN A N 1
ATOM 5589 C CA . ASN A 1 732 ? 2.831 6.020 12.882 1.00 96.94 732 ASN A CA 1
ATOM 5590 C C . ASN A 1 732 ? 1.523 6.589 12.303 1.00 96.94 732 ASN A C 1
ATOM 5592 O O . ASN A 1 732 ? 1.447 6.813 11.089 1.00 96.94 732 ASN A O 1
ATOM 5596 N N . PRO A 1 733 ? 0.499 6.865 13.130 1.00 96.81 733 PRO A N 1
ATOM 5597 C CA . PRO A 1 733 ? -0.811 7.309 12.651 1.00 96.81 733 PRO A CA 1
ATOM 5598 C C . PRO A 1 733 ? -0.790 8.684 11.963 1.00 96.81 733 PRO A C 1
ATOM 5600 O O . PRO A 1 733 ? -1.674 8.973 11.156 1.00 96.81 733 PRO A O 1
ATOM 5603 N N . PHE A 1 734 ? 0.220 9.521 12.226 1.00 97.50 734 PHE A N 1
ATOM 5604 C CA . PHE A 1 734 ? 0.372 10.837 11.601 1.00 97.50 734 PHE A CA 1
ATOM 5605 C C . PHE A 1 734 ? 1.003 10.783 10.204 1.00 97.50 734 PHE A C 1
ATOM 5607 O O . PHE A 1 734 ? 1.004 11.801 9.511 1.00 97.50 734 PHE A O 1
ATOM 5614 N N . ALA A 1 735 ? 1.521 9.634 9.759 1.00 96.50 735 ALA A N 1
ATOM 5615 C CA . ALA A 1 735 ? 2.169 9.537 8.457 1.00 96.50 735 ALA A CA 1
ATOM 5616 C C . ALA A 1 735 ? 1.210 9.920 7.311 1.00 96.50 735 ALA A C 1
ATOM 5618 O O . ALA A 1 735 ? 0.080 9.425 7.199 1.00 96.50 735 ALA A O 1
ATOM 5619 N N . GLY A 1 736 ? 1.662 10.834 6.447 1.00 95.19 736 GLY A N 1
ATOM 5620 C CA . GLY A 1 736 ? 0.809 11.520 5.472 1.00 95.19 736 GLY A CA 1
ATOM 5621 C C . GLY A 1 736 ? 0.135 10.575 4.474 1.00 95.19 736 GLY A C 1
ATOM 5622 O O . GLY A 1 736 ? -1.042 10.754 4.150 1.00 95.19 736 GLY A O 1
ATOM 5623 N N . ARG A 1 737 ? 0.839 9.524 4.038 1.00 96.06 737 ARG A N 1
ATOM 5624 C CA . ARG A 1 737 ? 0.376 8.571 3.012 1.00 96.06 737 ARG A CA 1
ATOM 5625 C C . ARG A 1 737 ? -0.267 7.289 3.550 1.00 96.06 737 ARG A C 1
ATOM 5627 O O . ARG A 1 737 ? -0.614 6.441 2.740 1.00 96.06 737 ARG A O 1
ATOM 5634 N N . ASN A 1 738 ? -0.545 7.165 4.854 1.00 97.12 738 ASN A N 1
ATOM 5635 C CA . ASN A 1 738 ? -1.243 5.975 5.382 1.00 97.12 738 ASN A CA 1
ATOM 5636 C C . ASN A 1 738 ? -2.561 5.677 4.652 1.00 97.12 738 ASN A C 1
ATOM 5638 O O . ASN A 1 738 ? -2.953 4.528 4.527 1.00 97.12 738 ASN A O 1
ATOM 5642 N N . PHE A 1 739 ? -3.240 6.692 4.104 1.00 95.25 739 PHE A N 1
ATOM 5643 C CA . PHE A 1 739 ? -4.469 6.450 3.352 1.00 95.25 739 PHE A CA 1
ATOM 5644 C C . PHE A 1 739 ? -4.279 5.464 2.188 1.00 95.25 739 PHE A C 1
ATOM 5646 O O . PHE A 1 739 ? -5.165 4.647 1.973 1.00 95.25 739 PHE A O 1
ATOM 5653 N N . GLU A 1 740 ? -3.160 5.524 1.459 1.00 95.38 740 GLU A N 1
ATOM 5654 C CA . GLU A 1 740 ? -2.878 4.647 0.310 1.00 95.38 740 GLU A CA 1
ATOM 5655 C C . GLU A 1 740 ? -2.040 3.417 0.677 1.00 95.38 740 GLU A C 1
ATOM 5657 O O . GLU A 1 740 ? -1.516 2.725 -0.191 1.00 95.38 740 GLU A O 1
ATOM 5662 N N . TYR A 1 741 ? -1.901 3.137 1.969 1.00 98.12 741 TYR A N 1
ATOM 5663 C CA . TYR A 1 741 ? -1.280 1.931 2.490 1.00 98.12 741 TYR A CA 1
ATOM 5664 C C . TYR A 1 741 ? -2.350 1.061 3.174 1.00 98.12 741 TYR A C 1
ATOM 5666 O O . TYR A 1 741 ? -3.473 1.502 3.447 1.00 98.12 741 TYR A O 1
ATOM 5674 N N . TYR A 1 742 ? -2.048 -0.225 3.365 1.00 98.56 742 TYR A N 1
ATOM 5675 C CA . TYR A 1 742 ? -3.053 -1.193 3.814 1.00 98.56 742 TYR A CA 1
ATOM 5676 C C . TYR A 1 742 ? -3.221 -1.213 5.338 1.00 98.56 742 TYR A C 1
ATOM 5678 O O . TYR A 1 742 ? -4.356 -1.194 5.807 1.00 98.56 742 TYR A O 1
ATOM 5686 N N . SER A 1 743 ? -2.134 -1.336 6.105 1.00 98.69 743 SER A N 1
ATOM 5687 C CA . SER A 1 743 ? -2.207 -1.674 7.533 1.00 98.69 743 SER A CA 1
ATOM 5688 C C . SER A 1 743 ? -0.876 -1.454 8.261 1.00 98.69 743 SER A C 1
ATOM 5690 O O . SER A 1 743 ? 0.194 -1.462 7.645 1.00 98.69 743 SER A O 1
ATOM 5692 N N . GLU A 1 744 ? -0.927 -1.343 9.590 1.00 98.62 744 GLU A N 1
ATOM 5693 C CA . GLU A 1 744 ? 0.228 -1.538 10.479 1.00 98.62 744 GLU A CA 1
ATOM 5694 C C . GLU A 1 744 ? 0.823 -2.960 10.397 1.00 98.62 744 GLU A C 1
ATOM 5696 O O . GLU A 1 744 ? 2.002 -3.157 10.689 1.00 98.62 744 GLU A O 1
ATOM 5701 N N . ASP A 1 745 ? 0.041 -3.961 9.972 1.00 98.75 745 ASP A N 1
ATOM 5702 C CA . ASP A 1 745 ? 0.489 -5.346 9.864 1.00 98.75 745 ASP A CA 1
ATOM 5703 C C . ASP A 1 745 ? 1.027 -5.694 8.458 1.00 98.75 745 ASP A C 1
ATOM 5705 O O . ASP A 1 745 ? 0.320 -5.554 7.444 1.00 98.75 745 ASP A O 1
ATOM 5709 N N . PRO A 1 746 ? 2.264 -6.217 8.360 1.00 98.31 746 PRO A N 1
ATOM 5710 C CA . PRO A 1 746 ? 2.858 -6.565 7.080 1.00 98.31 746 PRO A CA 1
ATOM 5711 C C . PRO A 1 746 ? 2.245 -7.810 6.425 1.00 98.31 746 PRO A C 1
ATOM 5713 O O . PRO A 1 746 ? 2.264 -7.911 5.193 1.00 98.31 746 PRO A O 1
ATOM 5716 N N . THR A 1 747 ? 1.693 -8.752 7.200 1.00 98.56 747 THR A N 1
ATOM 5717 C CA . THR A 1 747 ? 1.052 -9.960 6.661 1.00 98.56 747 THR A CA 1
ATOM 5718 C C . THR A 1 747 ? -0.249 -9.589 5.960 1.00 98.56 747 THR A C 1
ATOM 5720 O O . THR A 1 747 ? -0.435 -9.941 4.793 1.00 98.56 747 THR A O 1
ATOM 5723 N N . LEU A 1 748 ? -1.130 -8.829 6.616 1.00 98.88 748 LEU A N 1
ATOM 5724 C CA . LEU A 1 748 ? -2.372 -8.340 6.017 1.00 98.88 748 LEU A CA 1
ATOM 5725 C C . LEU A 1 748 ? -2.085 -7.541 4.737 1.00 98.88 748 LEU A C 1
ATOM 5727 O O . LEU A 1 748 ? -2.640 -7.851 3.676 1.00 98.88 748 LEU A O 1
ATOM 5731 N N . SER A 1 749 ? -1.152 -6.587 4.821 1.00 98.69 749 SER A N 1
ATOM 5732 C CA . SER A 1 749 ? -0.730 -5.739 3.701 1.00 98.69 749 SER A CA 1
ATOM 5733 C C . SER A 1 749 ? -0.211 -6.556 2.516 1.00 98.69 749 SER A C 1
ATOM 5735 O O . SER A 1 749 ? -0.730 -6.452 1.402 1.00 98.69 749 SER A O 1
ATOM 5737 N N . GLY A 1 750 ? 0.774 -7.430 2.747 1.00 98.69 750 GLY A N 1
ATOM 5738 C CA . GLY A 1 750 ? 1.398 -8.228 1.692 1.00 98.69 750 GLY A CA 1
ATOM 5739 C C . GLY A 1 750 ? 0.421 -9.185 1.009 1.00 98.69 750 GLY A C 1
ATOM 5740 O O . GLY A 1 750 ? 0.435 -9.329 -0.217 1.00 98.69 750 GLY A O 1
ATOM 5741 N N . LYS A 1 751 ? -0.472 -9.821 1.775 1.00 98.69 751 LYS A N 1
ATOM 5742 C CA . LYS A 1 751 ? -1.435 -10.799 1.251 1.00 98.69 751 LYS A CA 1
ATOM 5743 C C . LYS A 1 751 ? -2.507 -10.156 0.374 1.00 98.69 751 LYS A C 1
ATOM 5745 O O . LYS A 1 751 ? -2.845 -10.701 -0.679 1.00 98.69 751 LYS A O 1
ATOM 5750 N N . LEU A 1 752 ? -3.038 -9.003 0.780 1.00 98.88 752 LEU A N 1
ATOM 5751 C CA . LEU A 1 752 ? -4.020 -8.269 -0.021 1.00 98.88 752 LEU A CA 1
ATOM 5752 C C . LEU A 1 752 ? -3.378 -7.652 -1.263 1.00 98.88 752 LEU A C 1
ATOM 5754 O O . LEU A 1 752 ? -3.907 -7.819 -2.364 1.00 98.88 752 LEU A O 1
ATOM 5758 N N . ALA A 1 753 ? -2.200 -7.043 -1.118 1.00 98.56 753 ALA A N 1
ATOM 5759 C CA . ALA A 1 753 ? -1.451 -6.500 -2.244 1.00 98.56 753 ALA A CA 1
ATOM 5760 C C . ALA A 1 753 ? -1.106 -7.576 -3.284 1.00 98.56 753 ALA A C 1
ATOM 5762 O O . ALA A 1 753 ? -1.244 -7.332 -4.480 1.00 98.56 753 ALA A O 1
ATOM 5763 N N . SER A 1 754 ? -0.744 -8.789 -2.848 1.00 98.81 754 SER A N 1
ATOM 5764 C CA . SER A 1 754 ? -0.485 -9.924 -3.749 1.00 98.81 754 SER A CA 1
ATOM 5765 C C . SER A 1 754 ? -1.715 -10.310 -4.571 1.00 98.81 754 SER A C 1
ATOM 5767 O O . SER A 1 754 ? -1.601 -10.610 -5.763 1.00 98.81 754 SER A O 1
ATOM 5769 N N . ALA A 1 755 ? -2.904 -10.282 -3.960 1.00 98.81 755 ALA A N 1
ATOM 5770 C CA . ALA A 1 755 ? -4.163 -10.573 -4.641 1.00 98.81 755 ALA A CA 1
ATOM 5771 C C . ALA A 1 755 ? -4.506 -9.493 -5.686 1.00 98.81 755 ALA A C 1
ATOM 5773 O O . ALA A 1 755 ? -4.839 -9.822 -6.829 1.00 98.81 755 ALA A O 1
ATOM 5774 N N . VAL A 1 756 ? -4.354 -8.213 -5.324 1.00 98.75 756 VAL A N 1
ATOM 5775 C CA . VAL A 1 756 ? -4.542 -7.062 -6.226 1.00 98.75 756 VAL A CA 1
ATOM 5776 C C . VAL A 1 756 ? -3.555 -7.122 -7.397 1.00 98.75 756 VAL A C 1
ATOM 5778 O O . VAL A 1 756 ? -3.966 -7.081 -8.561 1.00 98.75 756 VAL A O 1
ATOM 5781 N N . ALA A 1 757 ? -2.262 -7.278 -7.103 1.00 98.69 757 ALA A N 1
ATOM 5782 C CA . ALA A 1 757 ? -1.189 -7.330 -8.091 1.00 98.69 757 ALA A CA 1
ATOM 5783 C C . ALA A 1 757 ? -1.385 -8.490 -9.073 1.00 98.69 757 ALA A C 1
ATOM 5785 O O . ALA A 1 757 ? -1.376 -8.283 -10.287 1.00 98.69 757 ALA A O 1
ATOM 5786 N N . SER A 1 758 ? -1.653 -9.698 -8.567 1.00 98.88 758 SER A N 1
ATOM 5787 C CA . SER A 1 758 ? -1.896 -10.880 -9.404 1.00 98.88 758 SER A CA 1
ATOM 5788 C C . SER A 1 758 ? -3.070 -10.671 -10.361 1.00 98.88 758 SER A C 1
ATOM 5790 O O . SER A 1 758 ? -2.986 -11.007 -11.545 1.00 98.88 758 SER A O 1
ATOM 5792 N N . ALA A 1 759 ? -4.175 -10.091 -9.886 1.00 98.75 759 ALA A N 1
ATOM 5793 C CA . ALA A 1 759 ? -5.346 -9.842 -10.721 1.00 98.75 759 ALA A CA 1
ATOM 5794 C C . ALA A 1 759 ? -5.078 -8.790 -11.815 1.00 98.75 759 ALA A C 1
ATOM 5796 O O . ALA A 1 759 ? -5.426 -9.016 -12.979 1.00 98.75 759 ALA A O 1
ATOM 5797 N N . ALA A 1 760 ? -4.384 -7.697 -11.482 1.00 98.56 760 ALA A N 1
ATOM 5798 C CA . ALA A 1 760 ? -3.981 -6.677 -12.451 1.00 98.56 760 ALA A CA 1
ATOM 5799 C C . ALA A 1 760 ? -2.981 -7.227 -13.487 1.00 98.56 760 ALA A C 1
ATOM 5801 O O . ALA A 1 760 ? -3.127 -7.012 -14.694 1.00 98.56 760 ALA A O 1
ATOM 5802 N N . MET A 1 761 ? -1.999 -8.021 -13.057 1.00 98.56 761 MET A N 1
ATOM 5803 C CA . MET A 1 761 ? -1.033 -8.660 -13.955 1.00 98.56 761 MET A CA 1
ATOM 5804 C C . MET A 1 761 ? -1.690 -9.674 -14.901 1.00 98.56 761 MET A C 1
ATOM 5806 O O . MET A 1 761 ? -1.307 -9.765 -16.068 1.00 98.56 761 MET A O 1
ATOM 5810 N N . ASN A 1 762 ? -2.729 -10.393 -14.459 1.00 98.38 762 ASN A N 1
ATOM 5811 C CA . ASN A 1 762 ? -3.516 -11.277 -15.330 1.00 98.38 762 ASN A CA 1
ATOM 5812 C C . ASN A 1 762 ? -4.298 -10.514 -16.422 1.00 98.38 762 ASN A C 1
ATOM 5814 O O . ASN A 1 762 ? -4.690 -11.108 -17.428 1.00 98.38 762 ASN A O 1
ATOM 5818 N N . ARG A 1 763 ? -4.476 -9.193 -16.278 1.00 97.94 763 ARG A N 1
ATOM 5819 C CA . ARG A 1 763 ? -4.965 -8.277 -17.329 1.00 97.94 763 ARG A CA 1
ATOM 5820 C C . ARG A 1 763 ? -3.841 -7.681 -18.183 1.00 97.94 763 ARG A C 1
ATOM 5822 O O . ARG A 1 763 ? -4.108 -6.921 -19.108 1.00 97.94 763 ARG A O 1
ATOM 5829 N N . GLY A 1 764 ? -2.592 -8.058 -17.918 1.00 97.44 764 GLY A N 1
ATOM 5830 C CA . GLY A 1 764 ? -1.418 -7.609 -18.656 1.00 97.44 764 GLY A CA 1
ATOM 5831 C C . GLY A 1 764 ? -0.869 -6.270 -18.173 1.00 97.44 764 GLY A C 1
ATOM 5832 O O . GLY A 1 764 ? -0.211 -5.584 -18.953 1.00 97.44 764 GLY A O 1
ATOM 5833 N N . ILE A 1 765 ? -1.136 -5.878 -16.928 1.00 97.94 765 ILE A N 1
ATOM 5834 C CA . ILE A 1 765 ? -0.520 -4.695 -16.325 1.00 97.94 765 ILE A CA 1
ATOM 5835 C C . ILE A 1 765 ? 0.862 -5.050 -15.755 1.00 97.94 765 ILE A C 1
ATOM 5837 O O . ILE A 1 765 ? 1.055 -6.113 -15.161 1.00 97.94 765 ILE A O 1
ATOM 5841 N N . VAL A 1 766 ? 1.836 -4.163 -15.952 1.00 98.06 766 VAL A N 1
ATOM 5842 C CA . VAL A 1 766 ? 3.082 -4.132 -15.182 1.00 98.06 766 VAL A CA 1
ATOM 5843 C C . VAL A 1 766 ? 2.792 -3.404 -13.876 1.00 98.06 766 VAL A C 1
ATOM 5845 O O . VAL A 1 766 ? 2.510 -2.210 -13.875 1.00 98.06 766 VAL A O 1
ATOM 5848 N N . VAL A 1 767 ? 2.787 -4.137 -12.772 1.00 98.12 767 VAL A N 1
ATOM 5849 C CA . VAL A 1 767 ? 2.433 -3.605 -11.453 1.00 98.12 767 VAL A CA 1
ATOM 5850 C C . VAL A 1 767 ? 3.712 -3.110 -10.802 1.00 98.12 767 VAL A C 1
ATOM 5852 O O . VAL A 1 767 ? 4.570 -3.927 -10.506 1.00 98.12 767 VAL A O 1
ATOM 5855 N N . PHE A 1 768 ? 3.860 -1.803 -10.595 1.00 98.00 768 PHE A N 1
ATOM 5856 C CA . PHE A 1 768 ? 4.985 -1.207 -9.873 1.00 98.00 768 PHE A CA 1
ATOM 5857 C C . PHE A 1 768 ? 4.593 -0.983 -8.412 1.00 98.00 768 PHE A C 1
ATOM 5859 O O . PHE A 1 768 ? 4.263 0.128 -7.997 1.00 98.00 768 PHE A O 1
ATOM 5866 N N . LEU A 1 769 ? 4.619 -2.074 -7.648 1.00 98.25 769 LEU A N 1
ATOM 5867 C CA . LEU A 1 769 ? 4.298 -2.083 -6.222 1.00 98.25 769 LEU A CA 1
ATOM 5868 C C . LEU A 1 769 ? 5.289 -1.204 -5.433 1.00 98.25 769 LEU A C 1
ATOM 5870 O O . LEU A 1 769 ? 6.492 -1.260 -5.695 1.00 98.25 769 LEU A O 1
ATOM 5874 N N . LYS A 1 770 ? 4.800 -0.367 -4.506 1.00 98.00 770 LYS A N 1
ATOM 5875 C CA . LYS A 1 770 ? 5.575 0.774 -3.970 1.00 98.00 770 LYS A CA 1
ATOM 5876 C C . LYS A 1 770 ? 5.384 1.033 -2.466 1.00 98.00 770 LYS A C 1
ATOM 5878 O O . LYS A 1 770 ? 4.441 0.524 -1.881 1.00 98.00 770 LYS A O 1
ATOM 5883 N N . HIS A 1 771 ? 6.243 1.796 -1.792 1.00 98.25 771 HIS A N 1
ATOM 5884 C CA . HIS A 1 771 ? 7.548 2.318 -2.222 1.00 98.25 771 HIS A CA 1
ATOM 5885 C C . HIS A 1 771 ? 8.648 1.522 -1.520 1.00 98.25 771 HIS A C 1
ATOM 5887 O O . HIS A 1 771 ? 8.707 1.485 -0.291 1.00 98.25 771 HIS A O 1
ATOM 5893 N N . PHE A 1 772 ? 9.512 0.879 -2.299 1.00 98.56 772 PHE A N 1
ATOM 5894 C CA . PHE A 1 772 ? 10.534 -0.046 -1.822 1.00 98.56 772 PHE A CA 1
ATOM 5895 C C . PHE A 1 772 ? 11.835 0.710 -1.473 1.00 98.56 772 PHE A C 1
ATOM 5897 O O . PHE A 1 772 ? 12.589 1.101 -2.366 1.00 98.56 772 PHE A O 1
ATOM 5904 N N . ALA A 1 773 ? 12.146 0.970 -0.202 1.00 96.25 773 ALA A N 1
ATOM 5905 C CA . ALA A 1 773 ? 11.468 0.526 1.022 1.00 96.25 773 ALA A CA 1
ATOM 5906 C C . ALA A 1 773 ? 11.617 1.551 2.165 1.00 96.25 773 ALA A C 1
ATOM 5908 O O . ALA A 1 773 ? 12.377 2.512 2.043 1.00 96.25 773 ALA A O 1
ATOM 5909 N N . LEU A 1 774 ? 10.925 1.307 3.285 1.00 97.19 774 LEU A N 1
ATOM 5910 C CA . LEU A 1 774 ? 10.952 2.132 4.504 1.00 97.19 774 LEU A CA 1
ATOM 5911 C C . LEU A 1 774 ? 10.547 3.607 4.286 1.00 97.19 774 LEU A C 1
ATOM 5913 O O . LEU A 1 774 ? 11.166 4.526 4.820 1.00 97.19 774 LEU A O 1
ATOM 5917 N N . ASN A 1 775 ? 9.545 3.854 3.440 1.00 97.00 775 ASN A N 1
ATOM 5918 C CA . ASN A 1 775 ? 9.011 5.192 3.173 1.00 97.00 775 ASN A CA 1
ATOM 5919 C C . ASN A 1 775 ? 7.728 5.445 3.981 1.00 97.00 775 ASN A C 1
ATOM 5921 O O . ASN A 1 775 ? 6.665 5.720 3.421 1.00 97.00 775 ASN A O 1
ATOM 5925 N N . ASP A 1 776 ? 7.834 5.295 5.298 1.00 96.06 776 ASP A N 1
ATOM 5926 C CA . ASP A 1 776 ? 6.715 5.368 6.246 1.00 96.06 776 ASP A CA 1
ATOM 5927 C C . ASP A 1 776 ? 6.579 6.772 6.888 1.00 96.06 776 ASP A C 1
ATOM 5929 O O . ASP A 1 776 ? 5.822 6.959 7.835 1.00 96.06 776 ASP A O 1
ATOM 5933 N N . GLN A 1 777 ? 7.318 7.769 6.377 1.00 94.94 777 GLN A N 1
ATOM 5934 C CA . GLN A 1 777 ? 7.241 9.183 6.766 1.00 94.94 777 GLN A CA 1
ATOM 5935 C C . GLN A 1 777 ? 7.347 10.084 5.526 1.00 94.94 777 GLN A C 1
ATOM 5937 O O . GLN A 1 777 ? 8.279 9.944 4.731 1.00 94.94 777 GLN A O 1
ATOM 5942 N N . GLU A 1 778 ? 6.438 11.050 5.380 1.00 94.75 778 GLU A N 1
ATOM 5943 C CA . GLU A 1 778 ? 6.446 11.972 4.241 1.00 94.75 778 GLU A CA 1
ATOM 5944 C C . GLU A 1 778 ? 7.371 13.168 4.456 1.00 94.75 778 GLU A C 1
ATOM 5946 O O . GLU A 1 778 ? 8.078 13.610 3.539 1.00 94.75 778 GLU A O 1
ATOM 5951 N N . GLN A 1 779 ? 7.397 13.685 5.683 1.00 93.19 779 GLN A N 1
ATOM 5952 C CA . GLN A 1 779 ? 8.165 14.861 6.036 1.00 93.19 779 GLN A CA 1
ATOM 5953 C C . GLN A 1 779 ? 9.657 14.640 5.739 1.00 93.19 779 GLN A C 1
ATOM 5955 O O . GLN A 1 779 ? 10.294 13.718 6.249 1.00 93.19 779 GLN A O 1
ATOM 5960 N N . ASN A 1 780 ? 10.230 15.536 4.928 1.00 93.00 780 ASN A N 1
ATOM 5961 C CA . ASN A 1 780 ? 11.639 15.557 4.506 1.00 93.00 780 ASN A CA 1
ATOM 5962 C C . ASN A 1 780 ? 12.104 14.408 3.593 1.00 93.00 780 ASN A C 1
ATOM 5964 O O . ASN A 1 780 ? 13.291 14.364 3.266 1.00 93.00 780 ASN A O 1
ATOM 5968 N N . ARG A 1 781 ? 11.223 13.535 3.087 1.00 91.94 781 ARG A N 1
ATOM 5969 C CA . ARG A 1 781 ? 11.640 12.390 2.248 1.00 91.94 781 ARG A CA 1
ATOM 5970 C C . ARG A 1 781 ? 12.436 12.776 0.990 1.00 91.94 781 ARG A C 1
ATOM 5972 O O . ARG A 1 781 ? 13.301 12.018 0.574 1.00 91.94 781 ARG A O 1
ATOM 5979 N N . GLN A 1 782 ? 12.202 13.966 0.421 1.00 89.38 782 GLN A N 1
ATOM 5980 C CA . GLN A 1 782 ? 12.955 14.515 -0.725 1.00 89.38 782 GLN A CA 1
ATOM 5981 C C . GLN A 1 782 ? 14.107 15.455 -0.320 1.00 89.38 782 GLN A C 1
ATOM 5983 O O . GLN A 1 782 ? 14.929 15.824 -1.160 1.00 89.38 782 GLN A O 1
ATOM 5988 N N . ALA A 1 783 ? 14.189 15.863 0.950 1.00 89.25 783 ALA A N 1
ATOM 5989 C CA . ALA A 1 783 ? 15.172 16.828 1.438 1.00 89.25 783 ALA A CA 1
ATOM 5990 C C . ALA A 1 783 ? 16.528 16.143 1.677 1.00 89.25 783 ALA A C 1
ATOM 5992 O O . ALA A 1 783 ? 16.908 15.855 2.807 1.00 89.25 783 ALA A O 1
ATOM 5993 N N . ASN A 1 784 ? 17.231 15.865 0.574 1.00 92.06 784 ASN A N 1
ATOM 5994 C CA . ASN A 1 784 ? 18.418 15.004 0.507 1.00 92.06 784 ASN A CA 1
ATOM 5995 C C . ASN A 1 784 ? 18.163 13.528 0.866 1.00 92.06 784 ASN A C 1
ATOM 5997 O O . ASN A 1 784 ? 19.125 12.795 1.074 1.00 92.06 784 ASN A O 1
ATOM 6001 N N . GLY A 1 785 ? 16.906 13.079 0.885 1.00 93.00 785 GLY A N 1
ATOM 6002 C CA . GLY A 1 785 ? 16.534 11.743 1.345 1.00 93.00 785 GLY A CA 1
ATOM 6003 C C . GLY A 1 785 ? 16.529 11.670 2.871 1.00 93.00 785 GLY A C 1
ATOM 6004 O O . GLY A 1 785 ? 17.536 11.970 3.503 1.00 93.00 785 GLY A O 1
ATOM 6005 N N . LEU A 1 786 ? 15.401 11.277 3.463 1.00 95.81 786 LEU A N 1
ATOM 6006 C CA . LEU A 1 786 ? 15.306 11.042 4.907 1.00 95.81 786 LEU A CA 1
ATOM 6007 C C . LEU A 1 786 ? 16.140 9.807 5.289 1.00 95.81 786 LEU A C 1
ATOM 6009 O O . LEU A 1 786 ? 15.849 8.713 4.805 1.00 95.81 786 LEU A O 1
ATOM 6013 N N . ASP A 1 787 ? 17.144 9.961 6.152 1.00 96.62 787 ASP A N 1
ATOM 6014 C CA . ASP A 1 787 ? 17.968 8.854 6.649 1.00 96.62 787 ASP A CA 1
ATOM 6015 C C . ASP A 1 787 ? 17.168 8.006 7.642 1.00 96.62 787 ASP A C 1
ATOM 6017 O O . ASP A 1 787 ? 16.918 8.412 8.777 1.00 96.62 787 ASP A O 1
ATOM 6021 N N . THR A 1 788 ? 16.767 6.813 7.218 1.00 97.62 788 THR A N 1
ATOM 6022 C CA . THR A 1 788 ? 15.964 5.893 8.028 1.00 97.62 788 THR A CA 1
ATOM 6023 C C . THR A 1 788 ? 16.864 4.875 8.717 1.00 97.62 788 THR A C 1
ATOM 6025 O O . THR A 1 788 ? 17.535 4.085 8.047 1.00 97.62 788 THR A O 1
ATOM 6028 N N . TRP A 1 789 ? 16.894 4.896 10.049 1.00 97.81 789 TRP A N 1
ATOM 6029 C CA . TRP A 1 789 ? 17.688 3.987 10.877 1.00 97.81 789 TRP A CA 1
ATOM 6030 C C . TRP A 1 789 ? 16.797 2.921 11.504 1.00 97.81 789 TRP A C 1
ATOM 6032 O O . TRP A 1 789 ? 15.907 3.251 12.277 1.00 97.81 789 TRP A O 1
ATOM 6042 N N . ALA A 1 790 ? 17.075 1.655 11.207 1.00 98.25 790 ALA A N 1
ATOM 6043 C CA . ALA A 1 790 ? 16.409 0.491 11.785 1.00 98.25 790 ALA A CA 1
ATOM 6044 C C . ALA A 1 790 ? 17.407 -0.675 11.857 1.00 98.25 790 ALA A C 1
ATOM 6046 O O . ALA A 1 790 ? 18.309 -0.764 11.017 1.00 98.25 790 ALA A O 1
ATOM 6047 N N . ASP A 1 791 ? 17.268 -1.553 12.847 1.00 98.38 791 ASP A N 1
ATOM 6048 C CA . ASP A 1 791 ? 18.031 -2.800 12.895 1.00 98.38 791 ASP A CA 1
ATOM 6049 C C . ASP A 1 791 ? 17.528 -3.798 11.833 1.00 98.38 791 ASP A C 1
ATOM 6051 O O . ASP A 1 791 ? 16.434 -3.665 11.272 1.00 98.38 791 ASP A O 1
ATOM 6055 N N . GLU A 1 792 ? 18.338 -4.809 11.517 1.00 98.62 792 GLU A N 1
ATOM 6056 C CA . GLU A 1 792 ? 18.014 -5.736 10.432 1.00 98.62 792 GLU A CA 1
ATOM 6057 C C . GLU A 1 792 ? 16.811 -6.650 10.725 1.00 98.62 792 GLU A C 1
ATOM 6059 O O . GLU A 1 792 ? 16.122 -7.039 9.776 1.00 98.62 792 GLU A O 1
ATOM 6064 N N . GLN A 1 793 ? 16.514 -6.959 11.994 1.00 98.75 793 GLN A N 1
ATOM 6065 C CA . GLN A 1 793 ? 15.304 -7.708 12.340 1.00 98.75 793 GLN A CA 1
ATOM 6066 C C . GLN A 1 793 ? 14.071 -6.895 11.948 1.00 98.75 793 GLN A C 1
ATOM 6068 O O . GLN A 1 793 ? 13.229 -7.364 11.182 1.00 98.75 793 GLN A O 1
ATOM 6073 N N . THR A 1 794 ? 14.028 -5.642 12.389 1.00 98.69 794 THR A N 1
ATOM 6074 C CA . THR A 1 794 ? 12.951 -4.693 12.102 1.00 98.69 794 THR A CA 1
ATOM 6075 C C . THR A 1 794 ? 12.765 -4.467 10.601 1.00 98.69 794 THR A C 1
ATOM 6077 O O . THR A 1 794 ? 11.648 -4.559 10.084 1.00 98.69 794 THR A O 1
ATOM 6080 N N . ILE A 1 795 ? 13.861 -4.255 9.862 1.00 98.81 795 ILE A N 1
ATOM 6081 C CA . ILE A 1 795 ? 13.829 -4.108 8.399 1.00 98.81 795 ILE A CA 1
ATOM 6082 C C . ILE A 1 795 ? 13.170 -5.333 7.746 1.00 98.81 795 ILE A C 1
ATOM 6084 O O . ILE A 1 795 ? 12.307 -5.177 6.884 1.00 98.81 795 ILE A O 1
ATOM 6088 N N . ARG A 1 796 ? 13.555 -6.553 8.139 1.00 98.69 796 ARG A N 1
ATOM 6089 C CA . ARG A 1 796 ? 13.114 -7.795 7.483 1.00 98.69 796 ARG A CA 1
ATOM 6090 C C . ARG A 1 796 ? 11.718 -8.253 7.892 1.00 98.69 796 ARG A C 1
ATOM 6092 O O . ARG A 1 796 ? 10.972 -8.741 7.042 1.00 98.69 796 ARG A O 1
ATOM 6099 N N . GLU A 1 797 ? 11.377 -8.130 9.168 1.00 98.62 797 GLU A N 1
ATOM 6100 C CA . GLU A 1 797 ? 10.127 -8.659 9.721 1.00 98.62 797 GLU A CA 1
ATOM 6101 C C . GLU A 1 797 ? 8.947 -7.705 9.549 1.00 98.62 797 GLU A C 1
ATOM 6103 O O . GLU A 1 797 ? 7.826 -8.180 9.379 1.00 98.62 797 GLU A O 1
ATOM 6108 N N . ILE A 1 798 ? 9.196 -6.391 9.509 1.00 98.56 798 ILE A N 1
ATOM 6109 C CA . ILE A 1 798 ? 8.143 -5.377 9.384 1.00 98.56 798 ILE A CA 1
ATOM 6110 C C . ILE A 1 798 ? 8.147 -4.769 7.981 1.00 98.56 798 ILE A C 1
ATOM 6112 O O . ILE A 1 798 ? 7.264 -5.040 7.170 1.00 98.56 798 ILE A O 1
ATOM 6116 N N . TYR A 1 799 ? 9.175 -3.994 7.644 1.00 98.62 799 TYR A N 1
ATOM 6117 C CA . TYR A 1 799 ? 9.095 -3.053 6.521 1.00 98.62 799 TYR A CA 1
ATOM 6118 C C . TYR A 1 799 ? 9.363 -3.674 5.142 1.00 98.62 799 TYR A C 1
ATOM 6120 O O . TYR A 1 799 ? 8.854 -3.200 4.125 1.00 98.62 799 TYR A O 1
ATOM 6128 N N . LEU A 1 800 ? 10.150 -4.750 5.079 1.00 98.81 800 LEU A N 1
ATOM 6129 C CA . LEU A 1 800 ? 10.377 -5.521 3.853 1.00 98.81 800 LEU A CA 1
ATOM 6130 C C . LEU A 1 800 ? 9.372 -6.659 3.672 1.00 98.81 800 LEU A C 1
ATOM 6132 O O . LEU A 1 800 ? 9.164 -7.118 2.548 1.00 98.81 800 LEU A O 1
ATOM 6136 N N . LYS A 1 801 ? 8.726 -7.102 4.749 1.00 98.81 801 LYS A N 1
ATOM 6137 C CA . LYS A 1 801 ? 7.814 -8.244 4.748 1.00 98.81 801 LYS A CA 1
ATOM 6138 C C . LYS A 1 801 ? 6.636 -8.133 3.762 1.00 98.81 801 LYS A C 1
ATOM 6140 O O . LYS A 1 801 ? 6.409 -9.117 3.055 1.00 98.81 801 LYS A O 1
ATOM 6145 N N . PRO A 1 802 ? 5.917 -6.999 3.612 1.00 98.75 802 PRO A N 1
ATOM 6146 C CA . PRO A 1 802 ? 4.817 -6.937 2.649 1.00 98.75 802 PRO A CA 1
ATOM 6147 C C . PRO A 1 802 ? 5.319 -7.061 1.201 1.00 98.75 802 PRO A C 1
ATOM 6149 O O . PRO A 1 802 ? 4.667 -7.700 0.372 1.00 98.75 802 PRO A O 1
ATOM 6152 N N . PHE A 1 803 ? 6.515 -6.536 0.908 1.00 98.88 803 PHE A N 1
ATOM 6153 C CA . PHE A 1 803 ? 7.180 -6.699 -0.388 1.00 98.88 803 PHE A CA 1
ATOM 6154 C C . PHE A 1 803 ? 7.659 -8.137 -0.608 1.00 98.88 803 PHE A C 1
ATOM 6156 O O . PHE A 1 803 ? 7.485 -8.671 -1.701 1.00 98.88 803 PHE A O 1
ATOM 6163 N N . GLU A 1 804 ? 8.223 -8.783 0.416 1.00 98.88 804 GLU A N 1
ATOM 6164 C CA . GLU A 1 804 ? 8.634 -10.190 0.364 1.00 98.88 804 GLU A CA 1
ATOM 6165 C C . GLU A 1 804 ? 7.446 -11.090 0.004 1.00 98.88 804 GLU A C 1
ATOM 6167 O O . GLU A 1 804 ? 7.543 -11.909 -0.914 1.00 98.88 804 GLU A O 1
ATOM 6172 N N . ILE A 1 805 ? 6.314 -10.908 0.694 1.00 98.88 805 ILE A N 1
ATOM 6173 C CA . ILE A 1 805 ? 5.070 -11.635 0.422 1.00 98.88 805 ILE A CA 1
ATOM 6174 C C . ILE A 1 805 ? 4.630 -11.371 -1.020 1.00 98.88 805 ILE A C 1
ATOM 6176 O O . ILE A 1 805 ? 4.412 -12.321 -1.769 1.00 98.88 805 ILE A O 1
ATOM 6180 N N . ALA A 1 806 ? 4.583 -10.107 -1.453 1.00 98.62 806 ALA A N 1
ATOM 6181 C CA . ALA A 1 806 ? 4.185 -9.759 -2.814 1.00 98.62 806 ALA A CA 1
ATOM 6182 C C . ALA A 1 806 ? 5.079 -10.391 -3.889 1.00 98.62 806 ALA A C 1
ATOM 6184 O O . ALA A 1 806 ? 4.564 -10.928 -4.871 1.00 98.62 806 ALA A O 1
ATOM 6185 N N . VAL A 1 807 ? 6.399 -10.377 -3.705 1.00 98.75 807 VAL A N 1
ATOM 6186 C CA . VAL A 1 807 ? 7.361 -10.984 -4.638 1.00 98.75 807 VAL A CA 1
ATOM 6187 C C . VAL A 1 807 ? 7.182 -12.499 -4.718 1.00 98.75 807 VAL A C 1
ATOM 6189 O O . VAL A 1 807 ? 7.273 -13.064 -5.809 1.00 98.75 807 VAL A O 1
ATOM 6192 N N . LYS A 1 808 ? 6.921 -13.157 -3.584 1.00 98.31 808 LYS A N 1
ATOM 6193 C CA . LYS A 1 808 ? 6.836 -14.621 -3.495 1.00 98.31 808 LYS A CA 1
ATOM 6194 C C . LYS A 1 808 ? 5.457 -15.188 -3.830 1.00 98.31 808 LYS A C 1
ATOM 6196 O O . LYS A 1 808 ? 5.374 -16.341 -4.251 1.00 98.31 808 LYS A O 1
ATOM 6201 N N . GLU A 1 809 ? 4.389 -14.421 -3.629 1.00 98.25 809 GLU A N 1
ATOM 6202 C CA . GLU A 1 809 ? 3.008 -14.905 -3.759 1.00 98.25 809 GLU A CA 1
ATOM 6203 C C . GLU A 1 809 ? 2.267 -14.344 -4.974 1.00 98.25 809 GLU A C 1
ATOM 6205 O O . GLU A 1 809 ? 1.330 -14.986 -5.456 1.00 98.25 809 GLU A O 1
ATOM 6210 N N . SER A 1 810 ? 2.686 -13.197 -5.522 1.00 98.69 810 SER A N 1
ATOM 6211 C CA . SER A 1 810 ? 2.054 -12.673 -6.735 1.00 98.69 810 SER A CA 1
ATOM 6212 C C . SER A 1 810 ? 2.380 -13.541 -7.943 1.00 98.69 810 SER A C 1
ATOM 6214 O O . SER A 1 810 ? 3.536 -13.895 -8.181 1.00 98.69 810 SER A O 1
ATOM 6216 N N . SER A 1 811 ? 1.371 -13.837 -8.759 1.00 98.12 811 SER A N 1
ATOM 6217 C CA . SER A 1 811 ? 1.567 -14.591 -9.995 1.00 98.12 811 SER A CA 1
ATOM 6218 C C . SER A 1 811 ? 0.561 -14.220 -11.080 1.00 98.12 811 SER A C 1
ATOM 6220 O O . SER A 1 811 ? -0.581 -13.843 -10.810 1.00 98.12 811 SER A O 1
ATOM 6222 N N . ALA A 1 812 ? 0.980 -14.344 -12.339 1.00 98.38 812 ALA A N 1
ATOM 6223 C CA . ALA A 1 812 ? 0.099 -14.153 -13.484 1.00 98.38 812 ALA A CA 1
ATOM 6224 C C . ALA A 1 812 ? 0.350 -15.165 -14.593 1.00 98.38 812 ALA A C 1
ATOM 6226 O O . ALA A 1 812 ? 1.485 -15.562 -14.862 1.00 98.38 812 ALA A O 1
ATOM 6227 N N . GLN A 1 813 ? -0.731 -15.538 -15.274 1.00 98.06 813 GLN A N 1
ATOM 6228 C CA . GLN A 1 813 ? -0.690 -16.396 -16.445 1.00 98.06 813 GLN A CA 1
ATOM 6229 C C . GLN A 1 813 ? -0.444 -15.564 -17.706 1.00 98.06 813 GLN A C 1
ATOM 6231 O O . GLN A 1 813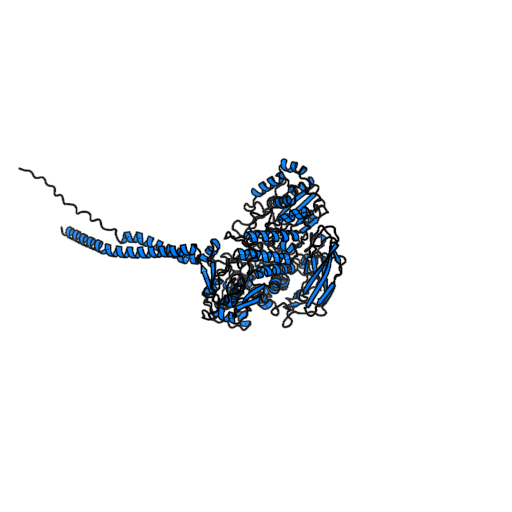 ? -1.233 -14.692 -18.069 1.00 98.06 813 GLN A O 1
ATOM 6236 N N . VAL A 1 814 ? 0.629 -15.880 -18.426 1.00 97.56 814 VAL A N 1
ATOM 6237 C CA . VAL A 1 814 ? 1.018 -15.207 -19.666 1.00 97.56 814 VAL A CA 1
ATOM 6238 C C . VAL A 1 814 ? 0.769 -16.141 -20.839 1.00 97.56 814 VAL A C 1
ATOM 6240 O O . VAL A 1 814 ? 1.474 -17.130 -21.030 1.00 97.56 814 VAL A O 1
ATOM 6243 N N . LYS A 1 815 ? -0.237 -15.817 -21.655 1.00 96.81 815 LYS A N 1
ATOM 6244 C CA . LYS A 1 815 ? -0.471 -16.495 -22.937 1.00 96.81 815 LYS A CA 1
ATOM 6245 C C . LYS A 1 815 ? 0.469 -15.960 -24.007 1.00 96.81 815 LYS A C 1
ATOM 6247 O O . LYS A 1 815 ? 0.642 -14.743 -24.099 1.00 96.81 815 LYS A O 1
ATOM 6252 N N . TYR A 1 816 ? 1.019 -16.840 -24.835 1.00 95.12 816 TYR A N 1
ATOM 6253 C CA . TYR A 1 816 ? 1.924 -16.477 -25.925 1.00 95.12 816 TYR A CA 1
ATOM 6254 C C . TYR A 1 816 ? 1.847 -17.473 -27.082 1.00 95.12 816 TYR A C 1
ATOM 6256 O O . TYR A 1 816 ? 1.397 -18.604 -26.907 1.00 95.12 816 TYR A O 1
ATOM 6264 N N . GLN A 1 817 ? 2.273 -17.047 -28.272 1.00 94.19 817 GLN A N 1
ATOM 6265 C CA . GLN A 1 817 ? 2.410 -17.930 -29.427 1.00 94.19 817 GLN A CA 1
ATOM 6266 C C . GLN A 1 817 ? 3.840 -18.484 -29.479 1.00 94.19 817 GLN A C 1
ATOM 6268 O O . GLN A 1 817 ? 4.794 -17.708 -29.512 1.00 94.19 817 GLN A O 1
ATOM 6273 N N . ALA A 1 818 ? 3.989 -19.806 -29.501 1.00 92.38 818 ALA A N 1
ATOM 6274 C CA . ALA A 1 818 ? 5.274 -20.469 -29.697 1.00 92.38 818 ALA A CA 1
ATOM 6275 C C . ALA A 1 818 ? 5.707 -20.441 -31.176 1.00 92.38 818 ALA A C 1
ATOM 6277 O O . ALA A 1 818 ? 4.933 -20.089 -32.069 1.00 92.38 818 ALA A O 1
ATOM 6278 N N . GLU A 1 819 ? 6.954 -20.832 -31.450 1.00 90.44 819 GLU A N 1
ATOM 6279 C CA . GLU A 1 819 ? 7.531 -20.830 -32.803 1.00 90.44 819 GLU A CA 1
ATOM 6280 C C . GLU A 1 819 ? 6.743 -21.693 -33.805 1.00 90.44 819 GLU A C 1
ATOM 6282 O O . GLU A 1 819 ? 6.608 -21.327 -34.974 1.00 90.44 819 GLU A O 1
ATOM 6287 N N . ASP A 1 820 ? 6.172 -22.807 -33.340 1.00 90.25 820 ASP A N 1
ATOM 6288 C CA . ASP A 1 820 ? 5.336 -23.711 -34.140 1.00 90.25 820 ASP A CA 1
ATOM 6289 C C . ASP A 1 820 ? 3.922 -23.163 -34.422 1.00 90.25 820 ASP A C 1
ATOM 6291 O O . ASP A 1 820 ? 3.139 -23.782 -35.143 1.00 90.25 820 ASP A O 1
ATOM 6295 N N . GLY A 1 821 ? 3.597 -21.986 -33.878 1.00 88.75 821 GLY A N 1
ATOM 6296 C CA . GLY A 1 821 ? 2.314 -21.313 -34.021 1.00 88.75 821 GLY A CA 1
ATOM 6297 C C . GLY A 1 821 ? 1.274 -21.679 -32.959 1.00 88.75 821 GLY A C 1
ATOM 6298 O O . GLY A 1 821 ? 0.202 -21.066 -32.965 1.00 88.75 821 GLY A O 1
ATOM 6299 N N . SER A 1 822 ? 1.565 -22.623 -32.055 1.00 90.94 822 SER A N 1
ATOM 6300 C CA . SER A 1 822 ? 0.673 -23.011 -30.955 1.00 90.94 822 SER A CA 1
ATOM 6301 C C . SER A 1 822 ? 0.561 -21.916 -29.889 1.00 90.94 822 SER A C 1
ATOM 6303 O O . SER A 1 822 ? 1.499 -21.151 -29.666 1.00 90.94 822 SER A O 1
ATOM 6305 N N . ILE A 1 823 ? -0.595 -21.826 -29.221 1.00 93.44 823 ILE A N 1
ATOM 6306 C CA . ILE A 1 823 ? -0.770 -20.945 -28.059 1.00 93.44 823 ILE A CA 1
ATOM 6307 C C . ILE A 1 823 ? -0.398 -21.719 -26.800 1.00 93.44 823 ILE A C 1
ATOM 6309 O O . ILE A 1 823 ? -0.994 -22.752 -26.500 1.00 93.44 823 ILE A O 1
ATOM 6313 N N . GLN A 1 824 ? 0.565 -21.191 -26.055 1.00 95.06 824 GLN A N 1
ATOM 6314 C CA . GLN A 1 824 ? 1.021 -21.727 -24.781 1.00 95.06 824 GLN A CA 1
ATOM 6315 C C . GLN A 1 824 ? 0.743 -20.731 -23.659 1.00 95.06 824 GLN A C 1
ATOM 6317 O O . GLN A 1 824 ? 0.404 -19.569 -23.892 1.00 95.06 824 GLN A O 1
ATOM 6322 N N . THR A 1 825 ? 0.837 -21.207 -22.423 1.00 97.06 825 THR A N 1
ATOM 6323 C CA . THR A 1 825 ? 0.702 -20.378 -21.226 1.00 97.06 825 THR A CA 1
ATOM 6324 C C . THR A 1 825 ? 1.872 -20.671 -20.304 1.00 97.06 825 THR A C 1
ATOM 6326 O O . THR A 1 825 ? 2.169 -21.835 -20.048 1.00 97.06 825 THR A O 1
ATOM 6329 N N . SER A 1 826 ? 2.517 -19.626 -19.802 1.00 97.38 826 SER A N 1
ATOM 6330 C CA . SER A 1 826 ? 3.481 -19.710 -18.707 1.00 97.38 826 SER A CA 1
ATOM 6331 C C . SER A 1 826 ? 2.992 -18.905 -17.506 1.00 97.38 826 SER A C 1
ATOM 6333 O O . SER A 1 826 ? 1.978 -18.207 -17.586 1.00 97.38 826 SER A O 1
ATOM 6335 N N . THR A 1 827 ? 3.692 -19.036 -16.385 1.00 98.19 827 THR A N 1
ATOM 6336 C CA . THR A 1 827 ? 3.430 -18.271 -15.166 1.00 98.19 827 THR A CA 1
ATOM 6337 C C . THR A 1 827 ? 4.639 -17.393 -14.881 1.00 98.19 827 THR A C 1
ATOM 6339 O O . THR A 1 827 ? 5.772 -17.869 -14.949 1.00 98.19 827 THR A O 1
ATOM 6342 N N . ILE A 1 828 ? 4.395 -16.125 -14.565 1.00 98.00 828 ILE A N 1
ATOM 6343 C CA . ILE A 1 828 ? 5.416 -15.187 -14.087 1.00 98.00 828 ILE A CA 1
ATOM 6344 C C . ILE A 1 828 ? 5.091 -14.756 -12.656 1.00 98.00 828 ILE A C 1
ATOM 6346 O O . ILE A 1 828 ? 3.917 -14.740 -12.278 1.00 98.00 828 ILE A O 1
ATOM 6350 N N . GLY A 1 829 ? 6.121 -14.404 -11.883 1.00 98.38 829 GLY A N 1
ATOM 6351 C CA . GLY A 1 829 ? 5.968 -13.714 -10.598 1.00 98.38 829 GLY A CA 1
ATOM 6352 C C . GLY A 1 829 ? 5.744 -12.210 -10.779 1.00 98.38 829 GLY A C 1
ATOM 6353 O O . GLY A 1 829 ? 5.595 -11.744 -11.913 1.00 98.38 829 GLY A O 1
ATOM 6354 N N . LEU A 1 830 ? 5.746 -11.457 -9.672 1.00 98.56 830 LEU A N 1
ATOM 6355 C CA . LEU A 1 830 ? 5.627 -9.992 -9.678 1.00 98.56 830 LEU A CA 1
ATOM 6356 C C . LEU A 1 830 ? 6.567 -9.362 -10.721 1.00 98.56 830 LEU A C 1
ATOM 6358 O O . LEU A 1 830 ? 7.757 -9.679 -10.769 1.00 98.56 830 LEU A O 1
ATOM 6362 N N . ASN A 1 831 ? 6.026 -8.486 -11.571 1.00 96.88 831 ASN A N 1
ATOM 6363 C CA . ASN A 1 831 ? 6.725 -7.987 -12.759 1.00 96.88 831 ASN A CA 1
ATOM 6364 C C . ASN A 1 831 ? 7.241 -6.543 -12.636 1.00 96.88 831 ASN A C 1
ATOM 6366 O O . ASN A 1 831 ? 7.981 -6.104 -13.523 1.00 96.88 831 ASN A O 1
ATOM 6370 N N . GLY A 1 832 ? 6.923 -5.838 -11.546 1.00 98.25 832 GLY A N 1
ATOM 6371 C CA . GLY A 1 832 ? 7.422 -4.495 -11.276 1.00 98.25 832 GLY A CA 1
ATOM 6372 C C . GLY A 1 832 ? 7.464 -4.129 -9.787 1.00 98.25 832 GLY A C 1
ATOM 6373 O O . GLY A 1 832 ? 6.709 -4.664 -8.978 1.00 98.25 832 GLY A O 1
ATOM 6374 N N . ILE A 1 833 ? 8.360 -3.211 -9.426 1.00 98.56 833 ILE A N 1
ATOM 6375 C CA . ILE A 1 833 ? 8.434 -2.546 -8.111 1.00 98.56 833 ILE A CA 1
ATOM 6376 C C . ILE A 1 833 ? 8.856 -1.091 -8.334 1.00 98.56 833 ILE A C 1
ATOM 6378 O O . ILE A 1 833 ? 9.612 -0.812 -9.261 1.00 98.56 833 ILE A O 1
ATOM 6382 N N . MET A 1 834 ? 8.397 -0.166 -7.495 1.00 98.75 834 MET A N 1
ATOM 6383 C CA . MET A 1 834 ? 8.912 1.202 -7.445 1.00 98.75 834 MET A CA 1
ATOM 6384 C C . MET A 1 834 ? 9.751 1.414 -6.182 1.00 98.75 834 MET A C 1
ATOM 6386 O O . MET A 1 834 ? 9.296 1.095 -5.083 1.00 98.75 834 MET A O 1
ATOM 6390 N N . SER A 1 835 ? 10.967 1.945 -6.328 1.00 98.12 835 SER A N 1
ATOM 6391 C CA . SER A 1 835 ? 11.827 2.308 -5.199 1.00 98.12 835 SER A CA 1
ATOM 6392 C C . SER A 1 835 ? 11.354 3.594 -4.516 1.00 98.12 835 SER A C 1
ATOM 6394 O O . SER A 1 835 ? 10.559 4.334 -5.079 1.00 98.12 835 SER A O 1
ATOM 6396 N N . SER A 1 836 ? 11.882 3.911 -3.336 1.00 97.06 836 SER A N 1
ATOM 6397 C CA . SER A 1 836 ? 11.499 5.109 -2.574 1.00 97.06 836 SER A CA 1
ATOM 6398 C C . SER A 1 836 ? 12.494 6.277 -2.670 1.00 97.06 836 SER A C 1
ATOM 6400 O O . SER A 1 836 ? 13.605 6.145 -3.199 1.00 97.06 836 SER A O 1
ATOM 6402 N N . TYR A 1 837 ? 12.084 7.442 -2.151 1.00 96.12 837 TYR A N 1
ATOM 6403 C CA . TYR A 1 837 ? 12.914 8.648 -2.022 1.00 96.12 837 TYR A CA 1
ATOM 6404 C C . TYR A 1 837 ? 13.907 8.617 -0.860 1.00 96.12 837 TYR A C 1
ATOM 6406 O O . TYR A 1 837 ? 14.963 9.249 -0.956 1.00 96.12 837 TYR A O 1
ATOM 6414 N N . ASN A 1 838 ? 13.552 7.964 0.246 1.00 96.62 838 ASN A N 1
ATOM 6415 C CA . ASN A 1 838 ? 14.324 7.989 1.481 1.00 96.62 838 ASN A CA 1
ATOM 6416 C C . ASN A 1 838 ? 15.662 7.243 1.341 1.00 96.62 838 ASN A C 1
ATOM 6418 O O . ASN A 1 838 ? 15.971 6.590 0.335 1.00 96.62 838 ASN A O 1
ATOM 6422 N N . ARG A 1 839 ? 16.486 7.371 2.375 1.00 97.00 839 ARG A N 1
ATOM 6423 C CA . ARG A 1 839 ? 17.728 6.626 2.535 1.00 97.00 839 ARG A CA 1
ATOM 6424 C C . ARG A 1 839 ? 17.559 5.584 3.637 1.00 97.00 839 ARG A C 1
ATOM 6426 O O . ARG A 1 839 ? 16.803 5.785 4.581 1.00 97.00 839 ARG A O 1
ATOM 6433 N N . ILE A 1 840 ? 18.272 4.472 3.511 1.00 97.12 840 ILE A N 1
ATOM 6434 C CA . ILE A 1 840 ? 18.340 3.402 4.510 1.00 97.12 840 ILE A CA 1
ATOM 6435 C C . ILE A 1 840 ? 19.732 3.486 5.146 1.00 97.12 840 ILE A C 1
ATOM 6437 O O . ILE A 1 840 ? 20.753 3.115 4.548 1.00 97.12 840 ILE A O 1
ATOM 6441 N N . GLY A 1 841 ? 19.781 4.116 6.320 1.00 93.44 841 GLY A N 1
ATOM 6442 C CA . GLY A 1 841 ? 20.952 4.855 6.792 1.00 93.44 841 GLY A CA 1
ATOM 6443 C C . GLY A 1 841 ? 21.327 5.960 5.809 1.00 93.44 841 GLY A C 1
ATOM 6444 O O . GLY A 1 841 ? 20.462 6.670 5.318 1.00 93.44 841 GLY A O 1
ATOM 6445 N N . GLY A 1 842 ? 22.612 6.069 5.462 1.00 93.00 842 GLY A N 1
ATOM 6446 C CA . GLY A 1 842 ? 23.112 7.102 4.547 1.00 93.00 842 GLY A CA 1
ATOM 6447 C C . GLY A 1 842 ? 23.007 6.793 3.047 1.00 93.00 842 GLY A C 1
ATOM 6448 O O . GLY A 1 842 ? 23.590 7.528 2.249 1.00 93.00 842 GLY A O 1
ATOM 6449 N N . VAL A 1 843 ? 22.341 5.712 2.622 1.00 95.19 843 VAL A N 1
ATOM 6450 C CA . VAL A 1 843 ? 22.296 5.273 1.209 1.00 95.19 843 VAL A CA 1
ATOM 6451 C C . VAL A 1 843 ? 20.873 5.357 0.668 1.00 95.19 843 VAL A C 1
ATOM 6453 O O . VAL A 1 843 ? 19.958 4.809 1.267 1.00 95.19 843 VAL A O 1
ATOM 6456 N N . TRP A 1 844 ? 20.678 6.025 -0.471 1.00 97.12 844 TRP A N 1
ATOM 6457 C CA . TRP A 1 844 ? 19.366 6.127 -1.123 1.00 97.12 844 TRP A CA 1
ATOM 6458 C C . TRP A 1 844 ? 18.802 4.747 -1.468 1.00 97.12 844 TRP A C 1
ATOM 6460 O O . TRP A 1 844 ? 19.493 3.960 -2.112 1.00 97.12 844 TRP A O 1
ATOM 6470 N N . ALA A 1 845 ? 17.545 4.482 -1.101 1.00 97.38 845 ALA A N 1
ATOM 6471 C CA . ALA A 1 845 ? 16.911 3.173 -1.245 1.00 97.38 845 ALA A CA 1
ATOM 6472 C C . ALA A 1 845 ? 16.923 2.639 -2.689 1.00 97.38 845 ALA A C 1
ATOM 6474 O O . ALA A 1 845 ? 17.206 1.461 -2.910 1.00 97.38 845 ALA A O 1
ATOM 6475 N N . GLY A 1 846 ? 16.685 3.493 -3.693 1.00 96.75 846 GLY A N 1
ATOM 6476 C CA . GLY A 1 846 ? 16.769 3.102 -5.109 1.00 96.75 846 GLY A CA 1
ATOM 6477 C C . GLY A 1 846 ? 18.199 2.866 -5.612 1.00 96.75 846 GLY A C 1
ATOM 6478 O O . GLY A 1 846 ? 18.400 2.164 -6.601 1.00 96.75 846 GLY A O 1
ATOM 6479 N N . GLY A 1 847 ? 19.204 3.401 -4.919 1.00 96.12 847 GLY A N 1
ATOM 6480 C CA . GLY A 1 847 ? 20.631 3.236 -5.208 1.00 96.12 847 GLY A CA 1
ATOM 6481 C C . GLY A 1 847 ? 21.345 2.268 -4.264 1.00 96.12 847 GLY A C 1
ATOM 6482 O O . GLY A 1 847 ? 22.580 2.224 -4.267 1.00 96.12 847 GLY A O 1
ATOM 6483 N N . ASP A 1 848 ? 20.601 1.522 -3.446 1.00 96.94 848 ASP A N 1
ATOM 6484 C CA . ASP A 1 848 ? 21.144 0.627 -2.432 1.00 96.94 848 ASP A CA 1
ATOM 6485 C C . ASP A 1 848 ? 21.185 -0.822 -2.928 1.00 96.94 848 ASP A C 1
ATOM 6487 O O . ASP A 1 848 ? 20.162 -1.499 -3.051 1.00 96.94 848 ASP A O 1
ATOM 6491 N N . TRP A 1 849 ? 22.394 -1.324 -3.188 1.00 97.12 849 TRP A N 1
ATOM 6492 C CA . TRP A 1 849 ? 22.608 -2.700 -3.640 1.00 97.12 849 TRP A CA 1
ATOM 6493 C C . TRP A 1 849 ? 22.086 -3.744 -2.642 1.00 97.12 849 TRP A C 1
ATOM 6495 O O . TRP A 1 849 ? 21.612 -4.801 -3.070 1.00 97.12 849 TRP A O 1
ATOM 6505 N N . ARG A 1 850 ? 22.134 -3.440 -1.334 1.00 97.44 850 ARG A N 1
ATOM 6506 C CA . ARG A 1 850 ? 21.651 -4.330 -0.266 1.00 97.44 850 ARG A CA 1
ATOM 6507 C C . ARG A 1 850 ? 20.175 -4.655 -0.470 1.00 97.44 850 ARG A C 1
ATOM 6509 O O . ARG A 1 850 ? 19.777 -5.811 -0.418 1.00 97.44 850 ARG A O 1
ATOM 6516 N N . VAL A 1 851 ? 19.376 -3.641 -0.784 1.00 97.69 851 VAL A N 1
ATOM 6517 C CA . VAL A 1 851 ? 17.924 -3.768 -0.944 1.00 97.69 851 VAL A CA 1
ATOM 6518 C C . VAL A 1 851 ? 17.563 -4.207 -2.363 1.00 97.69 851 VAL A C 1
ATOM 6520 O O . VAL A 1 851 ? 16.885 -5.218 -2.539 1.00 97.69 851 VAL A O 1
ATOM 6523 N N . GLN A 1 852 ? 18.063 -3.502 -3.383 1.00 98.44 852 GLN A N 1
ATOM 6524 C CA . GLN A 1 852 ? 17.625 -3.677 -4.775 1.00 98.44 852 GLN A CA 1
ATOM 6525 C C . GLN A 1 852 ? 18.159 -4.952 -5.446 1.00 98.44 852 GLN A C 1
ATOM 6527 O O . GLN A 1 852 ? 17.533 -5.476 -6.370 1.00 98.44 852 GLN A O 1
ATOM 6532 N N . THR A 1 853 ? 19.303 -5.477 -4.992 1.00 98.06 853 THR A N 1
ATOM 6533 C CA . THR A 1 853 ? 19.891 -6.706 -5.546 1.00 98.06 853 THR A CA 1
ATOM 6534 C C . THR A 1 853 ? 20.035 -7.807 -4.506 1.00 98.06 853 THR A C 1
ATOM 6536 O O . THR A 1 853 ? 19.559 -8.912 -4.765 1.00 98.06 853 THR A O 1
ATOM 6539 N N . ALA A 1 854 ? 20.677 -7.554 -3.361 1.00 97.56 854 ALA A N 1
ATOM 6540 C CA . ALA A 1 854 ? 20.984 -8.624 -2.412 1.00 97.56 854 ALA A CA 1
ATOM 6541 C C . ALA A 1 854 ? 19.707 -9.236 -1.820 1.00 97.56 854 ALA A C 1
ATOM 6543 O O . ALA A 1 854 ? 19.468 -10.427 -1.994 1.00 97.56 854 ALA A O 1
ATOM 6544 N N . VAL A 1 855 ? 18.827 -8.424 -1.238 1.00 98.62 855 VAL A N 1
ATOM 6545 C CA . VAL A 1 855 ? 17.550 -8.919 -0.714 1.00 98.62 855 VAL A CA 1
ATOM 6546 C C . VAL A 1 855 ? 16.568 -9.227 -1.852 1.00 98.62 855 VAL A C 1
ATOM 6548 O O . VAL A 1 855 ? 16.190 -10.379 -2.065 1.00 98.62 855 VAL A O 1
ATOM 6551 N N . LEU A 1 856 ? 16.199 -8.225 -2.657 1.00 98.75 856 LEU A N 1
ATOM 6552 C CA . LEU A 1 856 ? 15.110 -8.364 -3.630 1.00 98.75 856 LEU A CA 1
ATOM 6553 C C . LEU A 1 856 ? 15.356 -9.455 -4.690 1.00 98.75 856 LEU A C 1
ATOM 6555 O O . LEU A 1 856 ? 14.476 -10.264 -4.991 1.00 98.75 856 LEU A O 1
ATOM 6559 N N . ARG A 1 857 ? 16.546 -9.481 -5.299 1.00 98.12 857 ARG A N 1
ATOM 6560 C CA . ARG A 1 857 ? 16.829 -10.354 -6.452 1.00 98.12 857 ARG A CA 1
ATOM 6561 C C . ARG A 1 857 ? 17.563 -11.629 -6.060 1.00 98.12 857 ARG A C 1
ATOM 6563 O O . ARG A 1 857 ? 17.243 -12.686 -6.600 1.00 98.12 857 ARG A O 1
ATOM 6570 N N . ASN A 1 858 ? 18.537 -11.553 -5.154 1.00 97.25 858 ASN A N 1
ATOM 6571 C CA . ASN A 1 858 ? 19.339 -12.716 -4.784 1.00 97.25 858 ASN A CA 1
ATOM 6572 C C . ASN A 1 858 ? 18.635 -13.586 -3.738 1.00 97.25 858 ASN A C 1
ATOM 6574 O O . ASN A 1 858 ? 18.558 -14.795 -3.954 1.00 97.25 858 ASN A O 1
ATOM 6578 N N . GLU A 1 859 ? 18.124 -12.998 -2.652 1.00 98.06 859 GLU A N 1
ATOM 6579 C CA . GLU A 1 859 ? 17.418 -13.742 -1.600 1.00 98.06 859 GLU A CA 1
ATOM 6580 C C . GLU A 1 859 ? 15.994 -14.116 -2.036 1.00 98.06 859 GLU A C 1
ATOM 6582 O O . GLU A 1 859 ? 15.646 -15.292 -1.984 1.00 98.06 859 GLU A O 1
ATOM 6587 N N . TRP A 1 860 ? 15.177 -13.174 -2.527 1.00 98.50 860 TRP A N 1
ATOM 6588 C CA . TRP A 1 860 ? 13.767 -13.463 -2.856 1.00 98.50 860 TRP A CA 1
ATOM 6589 C C . TRP A 1 860 ? 13.530 -13.949 -4.290 1.00 98.50 860 TRP A C 1
ATOM 6591 O O . TRP A 1 860 ? 12.520 -14.593 -4.563 1.00 98.50 860 TRP A O 1
ATOM 6601 N N . GLY A 1 861 ? 14.455 -13.683 -5.216 1.00 97.62 861 GLY A N 1
ATOM 6602 C CA . GLY A 1 861 ? 14.351 -14.165 -6.596 1.00 97.62 861 GLY A CA 1
ATOM 6603 C C . GLY A 1 861 ? 13.469 -13.325 -7.523 1.00 97.62 861 GLY A C 1
ATOM 6604 O O . GLY A 1 861 ? 12.966 -13.863 -8.508 1.00 97.62 861 GLY A O 1
ATOM 6605 N N . PHE A 1 862 ? 13.282 -12.029 -7.251 1.00 98.69 862 PHE A N 1
ATOM 6606 C CA . PHE A 1 862 ? 12.493 -11.134 -8.104 1.00 98.69 862 PHE A CA 1
ATOM 6607 C C . PHE A 1 862 ? 13.025 -11.039 -9.549 1.00 98.69 862 PHE A C 1
ATOM 6609 O O . PHE A 1 862 ? 14.204 -10.753 -9.793 1.00 98.69 862 PHE A O 1
ATOM 6616 N N . GLN A 1 863 ? 12.122 -11.225 -10.518 1.00 96.44 863 GLN A N 1
ATOM 6617 C CA . GLN A 1 863 ? 12.385 -11.212 -11.963 1.00 96.44 863 GLN A CA 1
ATOM 6618 C C . GLN A 1 863 ? 11.479 -10.195 -12.678 1.00 96.44 863 GLN A C 1
ATOM 6620 O O . GLN A 1 863 ? 10.709 -10.541 -13.571 1.00 96.44 863 GLN A O 1
ATOM 6625 N N . GLY A 1 864 ? 11.562 -8.929 -12.272 1.00 96.75 864 GLY A N 1
ATOM 6626 C CA . GLY A 1 864 ? 10.820 -7.824 -12.880 1.00 96.75 864 GLY A CA 1
ATOM 6627 C C . GLY A 1 864 ? 11.658 -6.556 -13.020 1.00 96.75 864 GLY A C 1
ATOM 6628 O O . GLY A 1 864 ? 12.874 -6.572 -12.789 1.00 96.75 864 GLY A O 1
ATOM 6629 N N . ALA A 1 865 ? 10.994 -5.467 -13.408 1.00 98.06 865 ALA A N 1
ATOM 6630 C CA . ALA A 1 865 ? 11.596 -4.142 -13.523 1.00 98.06 865 ALA A CA 1
ATOM 6631 C C . ALA A 1 865 ? 11.418 -3.337 -12.230 1.00 98.06 865 ALA A C 1
ATOM 6633 O O . ALA A 1 865 ? 10.315 -3.246 -11.700 1.00 98.06 865 ALA A O 1
ATOM 6634 N N . VAL A 1 866 ? 12.483 -2.715 -11.744 1.00 98.62 866 VAL A N 1
ATOM 6635 C CA . VAL A 1 866 ? 12.394 -1.708 -10.686 1.00 98.62 866 VAL A CA 1
ATOM 6636 C C . VAL A 1 866 ? 12.420 -0.325 -11.327 1.00 98.62 866 VAL A C 1
ATOM 6638 O O . VAL A 1 866 ? 13.314 -0.025 -12.115 1.00 98.62 866 VAL A O 1
ATOM 6641 N N . ILE A 1 867 ? 11.450 0.518 -11.003 1.00 97.88 867 ILE A N 1
ATOM 6642 C CA . ILE A 1 867 ? 11.430 1.931 -11.383 1.00 97.88 867 ILE A CA 1
ATOM 6643 C C . ILE A 1 867 ? 11.754 2.789 -10.162 1.00 97.88 867 ILE A C 1
ATOM 6645 O O . ILE A 1 867 ? 11.402 2.422 -9.047 1.00 97.88 867 ILE A O 1
ATOM 6649 N N . THR A 1 868 ? 12.450 3.908 -10.324 1.00 97.19 868 THR A N 1
ATOM 6650 C CA . THR A 1 868 ? 12.671 4.820 -9.194 1.00 97.19 868 THR A CA 1
ATOM 6651 C C . THR A 1 868 ? 11.391 5.567 -8.821 1.00 97.19 868 THR A C 1
ATOM 6653 O O . THR A 1 868 ? 10.462 5.648 -9.622 1.00 97.19 868 THR A O 1
ATOM 6656 N N . ASP A 1 869 ? 11.365 6.194 -7.645 1.00 94.31 869 ASP A N 1
ATOM 6657 C CA . ASP A 1 869 ? 10.458 7.324 -7.408 1.00 94.31 869 ASP A CA 1
ATOM 6658 C C . ASP A 1 869 ? 10.856 8.537 -8.285 1.00 94.31 869 ASP A C 1
ATOM 6660 O O . ASP A 1 869 ? 11.894 8.512 -8.962 1.00 94.31 869 ASP A O 1
ATOM 6664 N N . PHE A 1 870 ? 10.047 9.601 -8.299 1.00 92.31 870 PHE A N 1
ATOM 6665 C CA . PHE A 1 870 ? 10.134 10.680 -9.289 1.00 92.31 870 PHE A CA 1
ATOM 6666 C C . PHE A 1 870 ? 11.346 11.592 -9.060 1.00 92.31 870 PHE A C 1
ATOM 6668 O O . PHE A 1 870 ? 11.285 12.592 -8.338 1.00 92.31 870 PHE A O 1
ATOM 6675 N N . ALA A 1 871 ? 12.472 11.271 -9.690 1.00 90.38 871 ALA A N 1
ATOM 6676 C CA . ALA A 1 871 ? 13.706 12.026 -9.551 1.00 90.38 871 ALA A CA 1
ATOM 6677 C C . ALA A 1 871 ? 13.615 13.370 -10.286 1.00 90.38 871 ALA A C 1
ATOM 6679 O O . ALA A 1 871 ? 13.317 13.448 -11.483 1.00 90.38 871 ALA A O 1
ATOM 6680 N N . THR A 1 872 ? 13.912 14.451 -9.567 1.00 86.69 872 THR A N 1
ATOM 6681 C CA . THR A 1 872 ? 13.938 15.816 -10.106 1.00 86.69 872 THR A CA 1
ATOM 6682 C C . THR A 1 872 ? 15.253 16.508 -9.769 1.00 86.69 872 THR A C 1
ATOM 6684 O O . THR A 1 872 ? 16.057 16.009 -8.986 1.00 86.69 872 THR A O 1
ATOM 6687 N N . ILE A 1 873 ? 15.435 17.731 -10.272 1.00 85.06 873 ILE A N 1
ATOM 6688 C CA . ILE A 1 873 ? 16.554 18.602 -9.882 1.00 85.06 873 ILE A CA 1
ATOM 6689 C C . ILE A 1 873 ? 16.634 18.876 -8.365 1.00 85.06 873 ILE A C 1
ATOM 6691 O O . ILE A 1 873 ? 17.684 19.301 -7.888 1.00 85.06 873 ILE A O 1
ATOM 6695 N N . ALA A 1 874 ? 15.544 18.664 -7.614 1.00 84.56 874 ALA A N 1
ATOM 6696 C CA . ALA A 1 874 ? 15.506 18.808 -6.159 1.00 84.56 874 ALA A CA 1
ATOM 6697 C C . ALA A 1 874 ? 16.012 17.559 -5.410 1.00 84.56 874 ALA A C 1
ATOM 6699 O O . ALA A 1 874 ? 16.281 17.644 -4.214 1.00 84.56 874 ALA A O 1
ATOM 6700 N N . SER A 1 875 ? 16.214 16.439 -6.112 1.00 89.44 875 SER A N 1
ATOM 6701 C CA . SER A 1 875 ? 16.665 15.160 -5.551 1.00 89.44 875 SER A CA 1
ATOM 6702 C C . SER A 1 875 ? 18.011 14.716 -6.148 1.00 89.44 875 SER A C 1
ATOM 6704 O O . SER A 1 875 ? 18.127 13.589 -6.626 1.00 89.44 875 SER A O 1
ATOM 6706 N N . PRO A 1 876 ? 19.068 15.557 -6.122 1.00 88.56 876 PRO A N 1
ATOM 6707 C CA . PRO A 1 876 ? 20.334 15.281 -6.818 1.00 88.56 876 PRO A CA 1
ATOM 6708 C C . PRO A 1 876 ? 21.108 14.072 -6.266 1.00 88.56 876 PRO A C 1
ATOM 6710 O O . PRO A 1 876 ? 22.111 13.663 -6.845 1.00 88.56 876 PRO A O 1
ATOM 6713 N N . TYR A 1 877 ? 20.670 13.526 -5.131 1.00 91.81 877 TYR A N 1
ATOM 6714 C CA . TYR A 1 877 ? 21.224 12.329 -4.514 1.00 91.81 877 TYR A CA 1
ATOM 6715 C C . TYR A 1 877 ? 20.742 11.025 -5.167 1.00 91.81 877 TYR A C 1
ATOM 6717 O O . TYR A 1 877 ? 21.362 9.983 -4.957 1.00 91.81 877 TYR A O 1
ATOM 6725 N N . MET A 1 878 ? 19.663 11.066 -5.957 1.00 94.06 878 MET A N 1
ATOM 6726 C CA . MET A 1 878 ? 19.109 9.910 -6.668 1.00 94.06 878 MET A CA 1
ATOM 6727 C C . MET A 1 878 ? 19.888 9.631 -7.960 1.00 94.06 878 MET A C 1
ATOM 6729 O O . MET A 1 878 ? 19.339 9.701 -9.057 1.00 94.06 878 MET A O 1
ATOM 6733 N N . VAL A 1 879 ? 21.189 9.345 -7.836 1.00 92.50 879 VAL A N 1
ATOM 6734 C CA . VAL A 1 879 ? 22.096 9.246 -8.988 1.00 92.50 879 VAL A CA 1
ATOM 6735 C C . VAL A 1 879 ? 21.662 8.105 -9.926 1.00 92.50 879 VAL A C 1
ATOM 6737 O O . VAL A 1 879 ? 21.735 6.937 -9.530 1.00 92.50 879 VAL A O 1
ATOM 6740 N N . PRO A 1 880 ? 21.317 8.381 -11.200 1.00 92.12 880 PRO A N 1
ATOM 6741 C CA . PRO A 1 880 ? 20.701 7.386 -12.075 1.00 92.12 880 PRO A CA 1
ATOM 6742 C C . PRO A 1 880 ? 21.559 6.136 -12.289 1.00 92.12 880 PRO A C 1
ATOM 6744 O O . PRO A 1 880 ? 21.080 5.010 -12.192 1.00 92.12 880 PRO A O 1
ATOM 6747 N N . MET A 1 881 ? 22.863 6.302 -12.547 1.00 92.56 881 MET A N 1
ATOM 6748 C CA . MET A 1 881 ? 23.747 5.154 -12.787 1.00 92.56 881 MET A CA 1
ATOM 6749 C C . MET A 1 881 ? 24.006 4.339 -11.512 1.00 92.56 881 MET A C 1
ATOM 6751 O O . MET A 1 881 ? 24.184 3.126 -11.601 1.00 92.56 881 MET A O 1
ATOM 6755 N N . GLN A 1 882 ? 23.986 4.977 -10.335 1.00 94.50 882 GLN A N 1
ATOM 6756 C CA . GLN A 1 882 ? 24.007 4.257 -9.061 1.00 94.50 882 GLN A CA 1
ATOM 6757 C C . GLN A 1 882 ? 22.749 3.391 -8.934 1.00 94.50 882 GLN A C 1
ATOM 6759 O O . GLN A 1 882 ? 22.873 2.205 -8.636 1.00 94.50 882 GLN A O 1
ATOM 6764 N N . GLY A 1 883 ? 21.570 3.958 -9.220 1.00 95.44 883 GLY A N 1
ATOM 6765 C CA . GLY A 1 883 ? 20.294 3.240 -9.234 1.00 95.44 883 GLY A CA 1
ATOM 6766 C C . GLY A 1 883 ? 20.323 2.016 -10.148 1.00 95.44 883 GLY A C 1
ATOM 6767 O O . GLY A 1 883 ? 20.122 0.892 -9.688 1.00 95.44 883 GLY A O 1
ATOM 6768 N N . VAL A 1 884 ? 20.699 2.209 -11.414 1.00 95.56 884 VAL A N 1
ATOM 6769 C CA . VAL A 1 884 ? 20.799 1.129 -12.413 1.00 95.56 884 VAL A CA 1
ATOM 6770 C C . VAL A 1 884 ? 21.768 0.026 -11.993 1.00 95.56 884 VAL A C 1
ATOM 6772 O O . VAL A 1 884 ? 21.470 -1.157 -12.163 1.00 95.56 884 VAL A O 1
ATOM 6775 N N . ALA A 1 885 ? 22.923 0.370 -11.419 1.00 95.88 885 ALA A N 1
ATOM 6776 C CA . ALA A 1 885 ? 23.859 -0.645 -10.944 1.00 95.88 885 ALA A CA 1
ATOM 6777 C C . ALA A 1 885 ? 23.392 -1.354 -9.666 1.00 95.88 885 ALA A C 1
ATOM 6779 O O . ALA A 1 885 ? 23.731 -2.521 -9.465 1.00 95.88 885 ALA A O 1
ATOM 6780 N N . ALA A 1 886 ? 22.640 -0.665 -8.802 1.00 97.25 886 ALA A N 1
ATOM 6781 C CA . ALA A 1 886 ? 22.055 -1.245 -7.599 1.00 97.25 886 ALA A CA 1
ATOM 6782 C C . ALA A 1 886 ? 20.917 -2.219 -7.925 1.00 97.25 886 ALA A C 1
ATOM 6784 O O . ALA A 1 886 ? 20.754 -3.203 -7.207 1.00 97.25 886 ALA A O 1
ATOM 6785 N N . GLY A 1 887 ? 20.170 -1.973 -9.005 1.00 97.12 887 GLY A N 1
ATOM 6786 C CA . GLY A 1 887 ? 19.051 -2.805 -9.457 1.00 97.12 887 GLY A CA 1
ATOM 6787 C C . GLY A 1 887 ? 17.764 -2.042 -9.788 1.00 97.12 887 GLY A C 1
ATOM 6788 O O . GLY A 1 887 ? 16.799 -2.697 -10.176 1.00 97.12 887 GLY A O 1
ATOM 6789 N N . SER A 1 888 ? 17.757 -0.707 -9.662 1.00 97.06 888 SER A N 1
ATOM 6790 C CA . SER A 1 888 ? 16.685 0.184 -10.131 1.00 97.06 888 SER A CA 1
ATOM 6791 C C . SER A 1 888 ? 16.812 0.413 -11.631 1.00 97.06 888 SER A C 1
ATOM 6793 O O . SER A 1 888 ? 17.622 1.212 -12.091 1.00 97.06 888 SER A O 1
ATOM 6795 N N . ASP A 1 889 ? 16.045 -0.344 -12.403 1.00 97.50 889 ASP A N 1
ATOM 6796 C CA . ASP A 1 889 ? 16.219 -0.501 -13.843 1.00 97.50 889 ASP A CA 1
ATOM 6797 C C . ASP A 1 889 ? 15.768 0.706 -14.672 1.00 97.50 889 ASP A C 1
ATOM 6799 O O . ASP A 1 889 ? 16.291 0.898 -15.767 1.00 97.50 889 ASP A O 1
ATOM 6803 N N . ILE A 1 890 ? 14.795 1.483 -14.186 1.00 95.81 890 ILE A N 1
ATOM 6804 C CA . ILE A 1 890 ? 14.191 2.624 -14.890 1.00 95.81 890 ILE A CA 1
ATOM 6805 C C . ILE A 1 890 ? 14.271 3.869 -14.005 1.00 95.81 890 ILE A C 1
ATOM 6807 O O . ILE A 1 890 ? 13.800 3.849 -12.870 1.00 95.81 890 ILE A O 1
ATOM 6811 N N . GLN A 1 891 ? 14.786 4.974 -14.541 1.00 93.88 891 GLN A N 1
ATOM 6812 C CA . GLN A 1 891 ? 14.740 6.275 -13.882 1.00 93.88 891 GLN A CA 1
ATOM 6813 C C . GLN A 1 891 ? 13.396 6.955 -14.174 1.00 93.88 891 GLN A C 1
ATOM 6815 O O . GLN A 1 891 ? 13.143 7.384 -15.301 1.00 93.88 891 GLN A O 1
ATOM 6820 N N . LEU A 1 892 ? 12.540 7.096 -13.160 1.00 93.44 892 LEU A N 1
ATOM 6821 C CA . LEU A 1 892 ? 11.319 7.902 -13.235 1.00 93.44 892 LEU A CA 1
ATOM 6822 C C . LEU A 1 892 ? 11.696 9.386 -13.221 1.00 93.44 892 LEU A C 1
ATOM 6824 O O . LEU A 1 892 ? 11.691 10.055 -12.192 1.00 93.44 892 LEU A O 1
ATOM 6828 N N . THR A 1 893 ? 12.089 9.900 -14.376 1.00 90.19 893 THR A N 1
ATOM 6829 C CA . THR A 1 893 ? 12.445 11.303 -14.561 1.00 90.19 893 THR A CA 1
ATOM 6830 C C . THR A 1 893 ? 12.123 11.737 -15.980 1.00 90.19 893 THR A C 1
ATOM 6832 O O . THR A 1 893 ? 11.837 10.910 -16.845 1.00 90.19 893 THR A O 1
ATOM 6835 N N . TRP A 1 894 ? 12.192 13.045 -16.206 1.00 85.12 894 TRP A N 1
ATOM 6836 C CA . TRP A 1 894 ? 12.279 13.586 -17.551 1.00 85.12 894 TRP A CA 1
ATOM 6837 C C . TRP A 1 894 ? 13.745 13.791 -17.909 1.00 85.12 894 TRP A C 1
ATOM 6839 O O . TRP A 1 894 ? 14.477 14.423 -17.144 1.00 85.12 894 TRP A O 1
ATOM 6849 N N . ARG A 1 895 ? 14.143 13.425 -19.130 1.00 77.31 895 ARG A N 1
ATOM 6850 C CA . ARG A 1 895 ? 15.507 13.650 -19.668 1.00 77.31 895 ARG A CA 1
ATOM 6851 C C . ARG A 1 895 ? 16.026 15.101 -19.564 1.00 77.31 895 ARG A C 1
ATOM 6853 O O . ARG A 1 895 ? 17.222 15.374 -19.718 1.00 77.31 895 ARG A O 1
ATOM 6860 N N . ILE A 1 896 ? 15.128 16.065 -19.350 1.00 74.50 896 ILE A N 1
ATOM 6861 C CA . ILE A 1 896 ? 15.463 17.480 -19.148 1.00 74.50 896 ILE A CA 1
ATOM 6862 C C . ILE A 1 896 ? 16.023 17.785 -17.749 1.00 74.50 896 ILE A C 1
ATOM 6864 O O . ILE A 1 896 ? 16.655 18.827 -17.576 1.00 74.50 896 ILE A O 1
ATOM 6868 N N . PHE A 1 897 ? 15.771 16.919 -16.765 1.00 78.25 897 PHE A N 1
ATOM 6869 C CA . PHE A 1 897 ? 16.211 17.088 -15.381 1.00 78.25 897 PHE A CA 1
ATOM 6870 C C . PHE A 1 897 ? 17.529 16.378 -15.120 1.00 78.25 897 PHE A C 1
ATOM 6872 O O . PHE A 1 897 ? 18.452 16.989 -14.580 1.00 78.25 897 PHE A O 1
ATOM 6879 N N . GLU A 1 898 ? 17.631 15.120 -15.538 1.00 75.44 898 GLU A N 1
ATOM 6880 C CA . GLU A 1 898 ? 18.810 14.301 -15.304 1.00 75.44 898 GLU A CA 1
ATOM 6881 C C . GLU A 1 898 ? 19.068 13.350 -16.476 1.00 75.44 898 GLU A C 1
ATOM 6883 O O . GLU A 1 898 ? 18.164 13.057 -17.255 1.00 75.44 898 GLU A O 1
ATOM 6888 N N . GLN A 1 899 ? 20.330 12.953 -16.653 1.00 79.94 899 GLN A N 1
ATOM 6889 C CA . GLN A 1 899 ? 20.766 12.060 -17.728 1.00 79.94 899 GLN A CA 1
ATOM 6890 C C . GLN A 1 899 ? 21.856 11.120 -17.232 1.00 79.94 899 GLN A C 1
ATOM 6892 O O . GLN A 1 899 ? 22.731 11.530 -16.453 1.00 79.94 899 GLN A O 1
ATOM 6897 N N . PHE A 1 900 ? 21.890 9.903 -17.775 1.00 84.94 900 PHE A N 1
ATOM 6898 C CA . PHE A 1 900 ? 23.033 9.018 -17.591 1.00 84.94 900 PHE A CA 1
ATOM 6899 C C . PHE A 1 900 ? 24.325 9.650 -18.115 1.00 84.94 900 PHE A C 1
ATOM 6901 O O . PHE A 1 900 ? 24.396 10.243 -19.193 1.00 84.94 900 PHE A O 1
ATOM 6908 N N . LYS A 1 901 ? 25.396 9.457 -17.348 1.00 82.94 901 LYS A N 1
ATOM 6909 C CA . LYS A 1 901 ? 26.755 9.892 -17.685 1.00 82.94 901 LYS A CA 1
ATOM 6910 C C . LYS A 1 901 ? 27.634 8.668 -17.939 1.00 82.94 901 LYS A C 1
ATOM 6912 O O . LYS A 1 901 ? 27.368 7.594 -17.405 1.00 82.94 901 LYS A O 1
ATOM 6917 N N . ASN A 1 902 ? 28.705 8.843 -18.717 1.00 83.00 902 ASN A N 1
ATOM 6918 C CA . ASN A 1 902 ? 29.726 7.816 -18.982 1.00 83.00 902 ASN A CA 1
ATOM 6919 C C . ASN A 1 902 ? 29.164 6.502 -19.565 1.00 83.00 902 ASN A C 1
ATOM 6921 O O . ASN A 1 902 ? 29.591 5.408 -19.195 1.00 83.00 902 ASN A O 1
ATOM 6925 N N . THR A 1 903 ? 28.198 6.593 -20.483 1.00 87.50 903 THR A N 1
ATOM 6926 C CA . THR A 1 903 ? 27.530 5.428 -21.095 1.00 87.50 903 THR A CA 1
ATOM 6927 C C . THR A 1 903 ? 28.420 4.652 -22.078 1.00 87.50 903 THR A C 1
ATOM 6929 O O . THR A 1 903 ? 27.979 3.678 -22.672 1.00 87.50 903 THR A O 1
ATOM 6932 N N . ASP A 1 904 ? 29.665 5.074 -22.280 1.00 89.75 904 ASP A N 1
ATOM 6933 C CA . ASP A 1 904 ? 30.723 4.384 -23.021 1.00 89.75 904 ASP A CA 1
ATOM 6934 C C . ASP A 1 904 ? 31.648 3.542 -22.116 1.00 89.75 904 ASP A C 1
ATOM 6936 O O . ASP A 1 904 ? 32.477 2.778 -22.613 1.00 89.75 904 ASP A O 1
ATOM 6940 N N . ASN A 1 905 ? 31.494 3.632 -20.790 1.00 92.50 905 ASN A N 1
ATOM 6941 C CA . ASN A 1 905 ? 32.222 2.815 -19.821 1.00 92.50 905 ASN A CA 1
ATOM 6942 C C . ASN A 1 905 ? 31.725 1.346 -19.853 1.00 92.50 905 ASN A C 1
ATOM 6944 O O . ASN A 1 905 ? 30.521 1.120 -19.712 1.00 92.50 905 ASN A O 1
ATOM 6948 N N . PRO A 1 906 ? 32.610 0.329 -19.955 1.00 95.06 906 PRO A N 1
ATOM 6949 C CA . PRO A 1 906 ? 32.217 -1.086 -19.964 1.00 95.06 906 PRO A CA 1
ATOM 6950 C C . PRO A 1 906 ? 31.319 -1.516 -18.795 1.00 95.06 906 PRO A C 1
ATOM 6952 O O . PRO A 1 906 ? 30.367 -2.268 -18.992 1.00 95.06 906 PRO A O 1
ATOM 6955 N N . THR A 1 907 ? 31.599 -1.021 -17.589 1.00 95.38 907 THR A N 1
ATOM 6956 C CA . THR A 1 907 ? 30.822 -1.302 -16.376 1.00 95.38 907 THR A CA 1
ATOM 6957 C C . THR A 1 907 ? 29.435 -0.671 -16.447 1.00 95.38 907 THR A C 1
ATOM 6959 O O . THR A 1 907 ? 28.452 -1.326 -16.116 1.00 95.38 907 THR A O 1
ATOM 6962 N N . ALA A 1 908 ? 29.331 0.569 -16.935 1.00 95.19 908 ALA A N 1
ATOM 6963 C CA . ALA A 1 908 ? 28.034 1.213 -17.135 1.00 95.19 908 ALA A CA 1
ATOM 6964 C C . ALA A 1 908 ? 27.195 0.438 -18.162 1.00 95.19 908 ALA A C 1
ATOM 6966 O O . ALA A 1 908 ? 26.044 0.107 -17.895 1.00 95.19 908 ALA A O 1
ATOM 6967 N N . VAL A 1 909 ? 27.781 0.061 -19.306 1.00 96.69 909 VAL A N 1
ATOM 6968 C CA . VAL A 1 909 ? 27.075 -0.712 -20.345 1.00 96.69 909 VAL A CA 1
ATOM 6969 C C . VAL A 1 909 ? 26.654 -2.097 -19.839 1.00 96.69 909 VAL A C 1
ATOM 6971 O O . VAL A 1 909 ? 25.577 -2.571 -20.199 1.00 96.69 909 VAL A O 1
ATOM 6974 N N . TYR A 1 910 ? 27.453 -2.735 -18.979 1.00 96.69 910 TYR A N 1
ATOM 6975 C CA . TYR A 1 910 ? 27.084 -3.987 -18.314 1.00 96.69 910 TYR A CA 1
ATOM 6976 C C . TYR A 1 910 ? 25.793 -3.844 -17.493 1.00 96.69 910 TYR A C 1
ATOM 6978 O O . TYR A 1 910 ? 24.859 -4.625 -17.686 1.00 96.69 910 TYR A O 1
ATOM 6986 N N . PHE A 1 911 ? 25.701 -2.823 -16.636 1.00 96.81 911 PHE A N 1
ATOM 6987 C CA . PHE A 1 911 ? 24.509 -2.599 -15.814 1.00 96.81 911 PHE A CA 1
ATOM 6988 C C . PHE A 1 911 ? 23.307 -2.102 -16.628 1.00 96.81 911 PHE A C 1
ATOM 6990 O O . PHE A 1 911 ? 22.212 -2.630 -16.449 1.00 96.81 911 PHE A O 1
ATOM 6997 N N . LEU A 1 912 ? 23.509 -1.207 -17.604 1.00 97.12 912 LEU A N 1
ATOM 6998 C CA . LEU A 1 912 ? 22.464 -0.795 -18.555 1.00 97.12 912 LEU A CA 1
ATOM 6999 C C . LEU A 1 912 ? 21.848 -2.003 -19.274 1.00 97.12 912 LEU A C 1
ATOM 7001 O O . LEU A 1 912 ? 20.637 -2.071 -19.466 1.00 97.12 912 LEU A O 1
ATOM 7005 N N . ARG A 1 913 ? 22.672 -2.986 -19.655 1.00 97.62 913 ARG A N 1
ATOM 7006 C CA . ARG A 1 913 ? 22.198 -4.213 -20.302 1.00 97.62 913 ARG A CA 1
ATOM 7007 C C . ARG A 1 913 ? 21.388 -5.099 -19.355 1.00 97.62 913 ARG A C 1
ATOM 7009 O O . ARG A 1 913 ? 20.394 -5.676 -19.794 1.00 97.62 913 ARG A O 1
ATOM 7016 N N . LYS A 1 914 ? 21.790 -5.219 -18.084 1.00 97.12 914 LYS A N 1
ATOM 7017 C CA . LYS A 1 914 ? 21.002 -5.934 -17.063 1.00 97.12 914 LYS A CA 1
ATOM 7018 C C . LYS A 1 914 ? 19.646 -5.258 -16.849 1.00 97.12 914 LYS A C 1
ATOM 7020 O O . LYS A 1 914 ? 18.630 -5.941 -16.908 1.00 97.12 914 LYS A O 1
ATOM 7025 N N . ALA A 1 915 ? 19.628 -3.934 -16.706 1.00 98.06 915 ALA A N 1
ATOM 7026 C CA . ALA A 1 915 ? 18.392 -3.169 -16.583 1.00 98.06 915 ALA A CA 1
ATOM 7027 C C . ALA A 1 915 ? 17.487 -3.335 -17.810 1.00 98.06 915 ALA A C 1
ATOM 7029 O O . ALA A 1 915 ? 16.308 -3.660 -17.688 1.00 98.06 915 ALA A O 1
ATOM 7030 N N . ALA A 1 916 ? 18.055 -3.246 -19.017 1.00 98.12 916 ALA A N 1
ATOM 7031 C CA . ALA A 1 916 ? 17.309 -3.472 -20.248 1.00 98.12 916 ALA A CA 1
ATOM 7032 C C . ALA A 1 916 ? 16.672 -4.871 -20.312 1.00 98.12 916 ALA A C 1
ATOM 7034 O O . ALA A 1 916 ? 15.575 -5.013 -20.847 1.00 98.12 916 ALA A O 1
ATOM 7035 N N . HIS A 1 917 ? 17.324 -5.897 -19.759 1.00 98.44 917 HIS A N 1
ATOM 7036 C CA . HIS A 1 917 ? 16.747 -7.235 -19.665 1.00 98.44 917 HIS A CA 1
ATOM 7037 C C . HIS A 1 917 ? 15.499 -7.266 -18.781 1.00 98.44 917 HIS A C 1
ATOM 7039 O O . HIS A 1 917 ? 14.461 -7.751 -19.224 1.00 98.44 917 HIS A O 1
ATOM 7045 N N . ASN A 1 918 ? 15.578 -6.683 -17.584 1.00 98.50 918 ASN A N 1
ATOM 7046 C CA . ASN A 1 918 ? 14.464 -6.596 -16.640 1.00 98.50 918 ASN A CA 1
ATOM 7047 C C . ASN A 1 918 ? 13.256 -5.859 -17.243 1.00 98.50 918 ASN A C 1
ATOM 7049 O O . ASN A 1 918 ? 12.138 -6.378 -17.239 1.00 98.50 918 ASN A O 1
ATOM 7053 N N . VAL A 1 919 ? 13.494 -4.693 -17.853 1.00 97.94 919 VAL A N 1
ATOM 7054 C CA . VAL A 1 919 ? 12.452 -3.883 -18.511 1.00 97.94 919 VAL A CA 1
ATOM 7055 C C . VAL A 1 919 ? 11.815 -4.626 -19.683 1.00 97.94 919 VAL A C 1
ATOM 7057 O O . VAL A 1 919 ? 10.590 -4.632 -19.838 1.00 97.94 919 VAL A O 1
ATOM 7060 N N . MET A 1 920 ? 12.626 -5.284 -20.514 1.00 97.94 920 MET A N 1
ATOM 7061 C CA . MET A 1 920 ? 12.126 -6.043 -21.660 1.00 97.94 920 MET A CA 1
ATOM 7062 C C . MET A 1 920 ? 11.361 -7.294 -21.231 1.00 97.94 920 MET A C 1
ATOM 7064 O O . MET A 1 920 ? 10.368 -7.619 -21.875 1.00 97.94 920 MET A O 1
ATOM 7068 N N . PHE A 1 921 ? 11.767 -7.966 -20.150 1.00 98.56 921 PHE A N 1
ATOM 7069 C CA . PHE A 1 921 ? 11.041 -9.108 -19.597 1.00 98.56 921 PHE A CA 1
ATOM 7070 C C . PHE A 1 921 ? 9.650 -8.698 -19.097 1.00 98.56 921 PHE A C 1
ATOM 7072 O O . PHE A 1 921 ? 8.655 -9.316 -19.483 1.00 98.56 921 PHE A O 1
ATOM 7079 N N . ALA A 1 922 ? 9.558 -7.612 -18.321 1.00 97.94 922 ALA A N 1
ATOM 7080 C CA . ALA A 1 922 ? 8.277 -7.069 -17.871 1.00 97.94 922 ALA A CA 1
ATOM 7081 C C . ALA A 1 922 ? 7.394 -6.644 -19.061 1.00 97.94 922 ALA A C 1
ATOM 7083 O O . ALA A 1 922 ? 6.226 -7.026 -19.145 1.00 97.94 922 ALA A O 1
ATOM 7084 N N . THR A 1 923 ? 7.972 -5.933 -20.037 1.00 97.12 923 THR A N 1
ATOM 7085 C CA . THR A 1 923 ? 7.262 -5.468 -21.242 1.00 97.12 923 THR A CA 1
ATOM 7086 C C . THR A 1 923 ? 6.766 -6.634 -22.102 1.00 97.12 923 THR A C 1
ATOM 7088 O O . THR A 1 923 ? 5.608 -6.651 -22.516 1.00 97.12 923 THR A O 1
ATOM 7091 N N . ALA A 1 924 ? 7.612 -7.635 -22.369 1.00 97.75 924 ALA A N 1
ATOM 7092 C CA . ALA A 1 924 ? 7.261 -8.769 -23.222 1.00 97.75 924 ALA A CA 1
ATOM 7093 C C . ALA A 1 924 ? 6.049 -9.535 -22.685 1.00 97.75 924 ALA A C 1
ATOM 7095 O O . ALA A 1 924 ? 5.210 -10.009 -23.456 1.00 97.75 924 ALA A O 1
ATOM 7096 N N . ASN A 1 925 ? 5.940 -9.613 -21.360 1.00 97.88 925 ASN A N 1
ATOM 7097 C CA . ASN A 1 925 ? 4.903 -10.344 -20.649 1.00 97.88 925 ASN A CA 1
ATOM 7098 C C . ASN A 1 925 ? 3.698 -9.477 -20.233 1.00 97.88 925 ASN A C 1
ATOM 7100 O O . ASN A 1 925 ? 2.849 -9.945 -19.479 1.00 97.88 925 ASN A O 1
ATOM 7104 N N . SER A 1 926 ? 3.575 -8.253 -20.758 1.00 97.69 926 SER A N 1
ATOM 7105 C CA . SER A 1 926 ? 2.453 -7.344 -20.487 1.00 97.69 926 SER A CA 1
ATOM 7106 C C . SER A 1 926 ? 1.484 -7.218 -21.670 1.00 97.69 926 SER A C 1
ATOM 7108 O O . SER A 1 926 ? 1.653 -7.838 -22.727 1.00 97.69 926 SER A O 1
ATOM 7110 N N . SER A 1 927 ? 0.452 -6.395 -21.497 1.00 96.94 927 SER A N 1
ATOM 7111 C CA . SER A 1 927 ? -0.530 -6.006 -22.515 1.00 96.94 927 SER A CA 1
ATOM 7112 C C . SER A 1 927 ? 0.081 -5.205 -23.668 1.00 96.94 927 SER A C 1
ATOM 7114 O O . SER A 1 927 ? -0.539 -5.104 -24.727 1.00 96.94 927 SER A O 1
ATOM 7116 N N . SER A 1 928 ? 1.313 -4.706 -23.517 1.00 95.56 928 SER A N 1
ATOM 7117 C CA . SER A 1 928 ? 2.024 -3.973 -24.572 1.00 95.56 928 SER A CA 1
ATOM 7118 C C . SER A 1 928 ? 2.232 -4.814 -25.842 1.00 95.56 928 SER A C 1
ATOM 7120 O O . SER A 1 928 ? 2.227 -4.277 -26.950 1.00 95.56 928 SER A O 1
ATOM 7122 N N . LEU A 1 929 ? 2.344 -6.142 -25.697 1.00 95.94 929 LEU A N 1
ATOM 7123 C CA . LEU A 1 929 ? 2.445 -7.097 -26.804 1.00 95.94 929 LEU A CA 1
ATOM 7124 C C . LEU A 1 929 ? 1.128 -7.823 -27.117 1.00 95.94 929 LEU A C 1
ATOM 7126 O O . LEU A 1 929 ? 1.130 -8.856 -27.792 1.00 95.94 929 LEU A O 1
ATOM 7130 N N . ASN A 1 930 ? -0.018 -7.295 -26.680 1.00 95.31 930 ASN A N 1
ATOM 7131 C CA . ASN A 1 930 ? -1.307 -7.851 -27.083 1.00 95.31 930 ASN A CA 1
ATOM 7132 C C . ASN A 1 930 ? -1.486 -7.742 -28.613 1.00 95.31 930 ASN A C 1
ATOM 7134 O O . ASN A 1 930 ? -1.269 -6.682 -29.202 1.00 95.31 930 ASN A O 1
ATOM 7138 N N . GLY A 1 931 ? -1.853 -8.838 -29.281 1.00 93.75 931 GLY A N 1
ATOM 7139 C CA . GLY A 1 931 ? -1.981 -8.902 -30.743 1.00 93.75 931 GLY A CA 1
ATOM 7140 C C . GLY A 1 931 ? -0.681 -9.168 -31.519 1.00 93.75 931 GLY A C 1
ATOM 7141 O O . GLY A 1 931 ? -0.726 -9.256 -32.752 1.00 93.75 931 GLY A O 1
ATOM 7142 N N . TYR A 1 932 ? 0.467 -9.307 -30.847 1.00 94.75 932 TYR A N 1
ATOM 7143 C CA . TYR A 1 932 ? 1.750 -9.603 -31.491 1.00 94.75 932 TYR A CA 1
ATOM 7144 C C . TYR A 1 932 ? 1.950 -11.117 -31.636 1.00 94.75 932 TYR A C 1
ATOM 7146 O O . TYR A 1 932 ? 1.978 -11.854 -30.654 1.00 94.75 932 TYR A O 1
ATOM 7154 N N . ALA A 1 933 ? 2.108 -11.577 -32.876 1.00 95.00 933 ALA A N 1
ATOM 7155 C CA . ALA A 1 933 ? 2.475 -12.956 -33.188 1.00 95.00 933 ALA A CA 1
ATOM 7156 C C . ALA A 1 933 ? 3.950 -13.238 -32.870 1.00 95.00 933 ALA A C 1
ATOM 7158 O O . ALA A 1 933 ? 4.758 -12.309 -32.787 1.00 95.00 933 ALA A O 1
ATOM 7159 N N . TYR A 1 934 ? 4.326 -14.515 -32.801 1.00 94.31 934 TYR A N 1
ATOM 7160 C CA . TYR A 1 934 ? 5.736 -14.901 -32.734 1.00 94.31 934 TYR A CA 1
ATOM 7161 C C . TYR A 1 934 ? 6.516 -14.295 -33.918 1.00 94.31 934 TYR A C 1
ATOM 7163 O O . TYR A 1 934 ? 6.125 -14.444 -35.081 1.00 94.31 934 TYR A O 1
ATOM 7171 N N . GLY A 1 935 ? 7.605 -13.575 -33.628 1.00 94.56 935 GLY A N 1
ATOM 7172 C CA . GLY A 1 935 ? 8.435 -12.906 -34.639 1.00 94.56 935 GLY A CA 1
ATOM 7173 C C . GLY A 1 935 ? 7.831 -11.620 -35.216 1.00 94.56 935 GLY A C 1
ATOM 7174 O O . GLY A 1 935 ? 8.331 -11.093 -36.212 1.00 94.56 935 GLY A O 1
ATOM 7175 N N . ALA A 1 936 ? 6.746 -11.100 -34.635 1.00 94.88 936 ALA A N 1
ATOM 7176 C CA . ALA A 1 936 ? 6.145 -9.843 -35.059 1.00 94.88 936 ALA A CA 1
ATOM 7177 C C . ALA A 1 936 ? 7.029 -8.640 -34.710 1.00 94.88 936 ALA A C 1
ATOM 7179 O O . ALA A 1 936 ? 7.507 -8.517 -33.581 1.00 94.88 936 ALA A O 1
ATOM 7180 N N . GLY A 1 937 ? 7.179 -7.725 -35.672 1.00 94.81 937 GLY A N 1
ATOM 7181 C CA . GLY A 1 937 ? 7.728 -6.389 -35.428 1.00 94.81 937 GLY A CA 1
ATOM 7182 C C . GLY A 1 937 ? 6.641 -5.397 -35.007 1.00 94.81 937 GLY A C 1
ATOM 7183 O O . GLY A 1 937 ? 5.474 -5.758 -34.868 1.00 94.81 937 GLY A O 1
ATOM 7184 N N . THR A 1 938 ? 6.991 -4.116 -34.884 1.00 94.94 938 THR A N 1
ATOM 7185 C CA . THR A 1 938 ? 6.033 -3.040 -34.570 1.00 94.94 938 THR A CA 1
ATOM 7186 C C . THR A 1 938 ? 6.089 -1.914 -35.605 1.00 94.94 938 THR A C 1
ATOM 7188 O O . THR A 1 938 ? 7.139 -1.647 -36.194 1.00 94.94 938 THR A O 1
ATOM 7191 N N . THR A 1 939 ? 4.950 -1.270 -35.858 1.00 94.12 939 THR A N 1
ATOM 7192 C CA . THR A 1 939 ? 4.837 -0.073 -36.705 1.00 94.12 939 THR A CA 1
ATOM 7193 C C . THR A 1 939 ? 4.367 1.095 -35.854 1.00 94.12 939 THR A C 1
ATOM 7195 O O . THR A 1 939 ? 3.348 0.977 -35.179 1.00 94.12 939 THR A O 1
ATOM 7198 N N . TRP A 1 940 ? 5.096 2.210 -35.908 1.00 93.44 940 TRP A N 1
ATOM 7199 C CA . TRP A 1 940 ? 4.741 3.449 -35.220 1.00 93.44 940 TRP A CA 1
ATOM 7200 C C . TRP A 1 940 ? 3.912 4.365 -36.121 1.00 93.44 940 TRP A C 1
ATOM 7202 O O . TRP A 1 940 ? 4.275 4.603 -37.276 1.00 93.44 940 TRP A O 1
ATOM 7212 N N . HIS A 1 941 ? 2.835 4.914 -35.569 1.00 92.31 941 HIS A N 1
ATOM 7213 C CA . HIS A 1 941 ? 1.972 5.901 -36.207 1.00 92.31 941 HIS A CA 1
ATOM 7214 C C . HIS A 1 941 ? 2.141 7.238 -35.492 1.00 92.31 941 HIS A C 1
ATOM 7216 O O . HIS A 1 941 ? 1.775 7.384 -34.327 1.00 92.31 941 HIS A O 1
ATOM 7222 N N . ALA A 1 942 ? 2.720 8.214 -36.190 1.00 90.38 942 ALA A N 1
ATOM 7223 C CA . ALA A 1 942 ? 3.049 9.508 -35.605 1.00 90.38 942 ALA A CA 1
ATOM 7224 C C . ALA A 1 942 ? 1.789 10.308 -35.203 1.00 90.38 942 ALA A C 1
ATOM 7226 O O . ALA A 1 942 ? 0.828 10.355 -35.979 1.00 90.38 942 ALA A O 1
ATOM 7227 N N . PRO A 1 943 ? 1.803 10.998 -34.047 1.00 90.69 943 PRO A N 1
ATOM 7228 C CA . PRO A 1 943 ? 0.726 11.890 -33.639 1.00 90.69 943 PRO A CA 1
ATOM 7229 C C . PRO A 1 943 ? 0.740 13.176 -34.481 1.00 90.69 943 PRO A C 1
ATOM 7231 O O . PRO A 1 943 ? 1.738 13.529 -35.118 1.00 90.69 943 PRO A O 1
ATOM 7234 N N . TRP A 1 944 ? -0.368 13.920 -34.474 1.00 89.19 944 TRP A N 1
ATOM 7235 C CA . TRP A 1 944 ? -0.535 15.130 -35.293 1.00 89.19 944 TRP A CA 1
ATOM 7236 C C . TRP A 1 944 ? 0.560 16.182 -35.043 1.00 89.19 944 TRP A C 1
ATOM 7238 O O . TRP A 1 944 ? 1.028 16.831 -35.980 1.00 89.19 944 TRP A O 1
ATOM 7248 N N . TRP A 1 945 ? 1.010 16.331 -33.794 1.00 89.50 945 TRP A N 1
ATOM 7249 C CA . TRP A 1 945 ? 1.979 17.357 -33.419 1.00 89.50 945 TRP A CA 1
ATOM 7250 C C . TRP A 1 945 ? 3.371 17.072 -34.002 1.00 89.50 945 TRP A C 1
ATOM 7252 O O . TRP A 1 945 ? 4.082 18.009 -34.366 1.00 89.50 945 TRP A O 1
ATOM 7262 N N . ARG A 1 946 ? 3.737 15.794 -34.196 1.00 90.81 946 ARG A N 1
ATOM 7263 C CA . ARG A 1 946 ? 4.982 15.401 -34.882 1.00 90.81 946 ARG A CA 1
ATOM 7264 C C . ARG A 1 946 ? 4.971 15.828 -36.347 1.00 90.81 946 ARG A C 1
ATOM 7266 O O . ARG A 1 946 ? 5.988 16.287 -36.860 1.00 90.81 946 ARG A O 1
ATOM 7273 N N . TRP A 1 947 ? 3.817 15.773 -37.010 1.00 91.88 947 TRP A N 1
ATOM 7274 C CA . TRP A 1 947 ? 3.677 16.307 -38.366 1.00 91.88 947 TRP A CA 1
ATOM 7275 C C . TRP A 1 947 ? 3.851 17.823 -38.404 1.00 91.88 947 TRP A C 1
ATOM 7277 O O . TRP A 1 947 ? 4.569 18.329 -39.266 1.00 91.88 947 TRP A O 1
ATOM 7287 N N . VAL A 1 948 ? 3.261 18.545 -37.446 1.00 90.31 948 VAL A N 1
ATOM 7288 C CA . VAL A 1 948 ? 3.457 19.999 -37.311 1.00 90.31 948 VAL A CA 1
ATOM 7289 C C . VAL A 1 948 ? 4.933 20.326 -37.076 1.00 90.31 948 VAL A C 1
ATOM 7291 O O . VAL A 1 948 ? 5.465 21.217 -37.738 1.00 90.31 948 VAL A O 1
ATOM 7294 N N . GLN A 1 949 ? 5.608 19.570 -36.205 1.00 92.38 949 GLN A N 1
ATOM 7295 C CA . GLN A 1 949 ? 7.043 19.689 -35.953 1.00 92.38 949 GLN A CA 1
ATOM 7296 C C . GLN A 1 949 ? 7.844 19.526 -37.251 1.00 92.38 949 GLN A C 1
ATOM 7298 O O . GLN A 1 949 ? 8.576 20.435 -37.639 1.00 92.38 949 GLN A O 1
ATOM 7303 N N . TRP A 1 950 ? 7.694 18.398 -37.951 1.00 93.75 950 TRP A N 1
ATOM 7304 C CA . TRP A 1 950 ? 8.489 18.090 -39.143 1.00 93.75 950 TRP A CA 1
ATOM 7305 C C . TRP A 1 950 ? 8.231 19.058 -40.296 1.00 93.75 950 TRP A C 1
ATOM 7307 O O . TRP A 1 950 ? 9.181 19.541 -40.918 1.00 93.75 950 TRP A O 1
ATOM 7317 N N . ILE A 1 951 ? 6.962 19.378 -40.566 1.00 94.44 951 ILE A N 1
ATOM 7318 C CA . ILE A 1 951 ? 6.586 20.338 -41.608 1.00 94.44 951 ILE A CA 1
ATOM 7319 C C . ILE A 1 951 ? 7.126 21.724 -41.250 1.00 94.44 951 ILE A C 1
ATOM 7321 O O . ILE A 1 951 ? 7.741 22.376 -42.093 1.00 94.44 951 ILE A O 1
ATOM 7325 N N . GLY A 1 952 ? 6.959 22.154 -39.997 1.00 93.25 952 GLY A N 1
ATOM 7326 C CA . GLY A 1 952 ? 7.481 23.424 -39.502 1.00 93.25 952 GLY A CA 1
ATOM 7327 C C . GLY A 1 952 ? 8.998 23.522 -39.663 1.00 93.25 952 GLY A C 1
ATOM 7328 O O . GLY A 1 952 ? 9.491 24.478 -40.265 1.00 93.25 952 GLY A O 1
ATOM 7329 N N . THR A 1 953 ? 9.746 22.509 -39.213 1.00 94.06 953 THR A N 1
ATOM 7330 C CA . THR A 1 953 ? 11.201 22.434 -39.401 1.00 94.06 953 THR A CA 1
ATOM 7331 C C . THR A 1 953 ? 11.569 22.537 -40.880 1.00 94.06 953 THR A C 1
ATOM 7333 O O . THR A 1 953 ? 12.408 23.365 -41.239 1.00 94.06 953 THR A O 1
ATOM 7336 N N . ALA A 1 954 ? 10.925 21.760 -41.756 1.00 94.44 954 ALA A N 1
ATOM 7337 C CA . ALA A 1 954 ? 11.205 21.781 -43.190 1.00 94.44 954 ALA A CA 1
ATOM 7338 C C . ALA A 1 954 ? 10.959 23.167 -43.813 1.00 94.44 954 ALA A C 1
ATOM 7340 O O . ALA A 1 954 ? 11.787 23.650 -44.587 1.00 94.44 954 ALA A O 1
ATOM 7341 N N . VAL A 1 955 ? 9.865 23.837 -43.434 1.00 95.88 955 VAL A N 1
ATOM 7342 C CA . VAL A 1 955 ? 9.531 25.193 -43.895 1.00 95.88 955 VAL A CA 1
ATOM 7343 C C . VAL A 1 955 ? 10.594 26.200 -43.461 1.00 95.88 955 VAL A C 1
ATOM 7345 O O . VAL A 1 955 ? 11.092 26.955 -44.297 1.00 95.88 955 VAL A O 1
ATOM 7348 N N . PHE A 1 956 ? 10.994 26.207 -42.188 1.00 95.62 956 PHE A N 1
ATOM 7349 C CA . PHE A 1 956 ? 11.991 27.162 -41.696 1.00 95.62 956 PHE A CA 1
ATOM 7350 C C . PHE A 1 956 ? 13.394 26.908 -42.262 1.00 95.62 956 PHE A C 1
ATOM 7352 O O . PHE A 1 956 ? 14.098 27.869 -42.584 1.00 95.62 956 PHE A O 1
ATOM 7359 N N . VAL A 1 957 ? 13.778 25.644 -42.476 1.00 95.00 957 VAL A N 1
ATOM 7360 C CA . VAL A 1 957 ? 15.023 25.293 -43.181 1.00 95.00 957 VAL A CA 1
ATOM 7361 C C . VAL A 1 957 ? 14.972 25.778 -44.628 1.00 95.00 957 VAL A C 1
ATOM 7363 O O . VAL A 1 957 ? 15.906 26.438 -45.088 1.00 95.00 957 VAL A O 1
ATOM 7366 N N . ALA A 1 958 ? 13.877 25.513 -45.346 1.00 94.75 958 ALA A N 1
ATOM 7367 C CA . ALA A 1 958 ? 13.711 25.958 -46.726 1.00 94.75 958 ALA A CA 1
ATOM 7368 C C . ALA A 1 958 ? 13.744 27.490 -46.839 1.00 94.75 958 ALA A C 1
ATOM 7370 O O . ALA A 1 958 ? 14.413 28.023 -47.725 1.00 94.75 958 ALA A O 1
ATOM 7371 N N . LEU A 1 959 ? 13.093 28.206 -45.914 1.00 95.81 959 LEU A N 1
ATOM 7372 C CA . LEU A 1 959 ? 13.137 29.667 -45.831 1.00 95.81 959 LEU A CA 1
ATOM 7373 C C . LEU A 1 959 ? 14.556 30.176 -45.570 1.00 95.81 959 LEU A C 1
ATOM 7375 O O . LEU A 1 959 ? 15.007 31.083 -46.269 1.00 95.81 959 LEU A O 1
ATOM 7379 N N . ALA A 1 960 ? 15.288 29.583 -44.623 1.00 94.12 960 ALA A N 1
ATOM 7380 C CA . ALA A 1 960 ? 16.666 29.970 -44.339 1.00 94.12 960 ALA A CA 1
ATOM 7381 C C . ALA A 1 960 ? 17.572 29.758 -45.566 1.00 94.12 960 ALA A C 1
ATOM 7383 O O . ALA A 1 960 ? 18.284 30.677 -45.976 1.00 94.12 960 ALA A O 1
ATOM 7384 N N . LEU A 1 961 ? 17.491 28.592 -46.216 1.00 95.06 961 LEU A N 1
ATOM 7385 C CA . LEU A 1 961 ? 18.252 28.289 -47.432 1.00 95.06 961 LEU A CA 1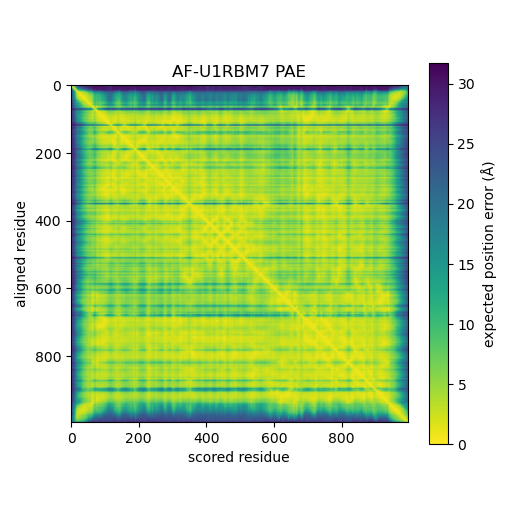
ATOM 7386 C C . LEU A 1 961 ? 17.882 29.222 -48.592 1.00 95.06 961 LEU A C 1
ATOM 7388 O O . LEU A 1 961 ? 18.765 29.717 -49.299 1.00 95.06 961 LEU A O 1
ATOM 7392 N N . PHE A 1 962 ? 16.592 29.517 -48.766 1.00 96.25 962 PHE A N 1
ATOM 7393 C CA . PHE A 1 962 ? 16.116 30.461 -49.771 1.00 96.25 962 PHE A CA 1
ATOM 7394 C C . PHE A 1 962 ? 16.642 31.876 -49.513 1.00 96.25 962 PHE A C 1
ATOM 7396 O O . PHE A 1 962 ? 17.138 32.517 -50.442 1.00 96.25 962 PHE A O 1
ATOM 7403 N N . LEU A 1 963 ? 16.589 32.359 -48.269 1.00 95.12 963 LEU A N 1
ATOM 7404 C CA . LEU A 1 963 ? 17.112 33.671 -47.891 1.00 95.12 963 LEU A CA 1
ATOM 7405 C C . LEU A 1 963 ? 18.623 33.750 -48.121 1.00 95.12 963 LEU A C 1
ATOM 7407 O O . LEU A 1 963 ? 19.089 34.732 -48.700 1.00 95.12 963 LEU A O 1
ATOM 7411 N N . ILE A 1 964 ? 19.384 32.707 -47.770 1.00 93.94 964 ILE A N 1
ATOM 7412 C CA . ILE A 1 964 ? 20.824 32.617 -48.061 1.00 93.94 964 ILE A CA 1
ATOM 7413 C C . ILE A 1 964 ? 21.067 32.712 -49.569 1.00 93.94 964 ILE A C 1
ATOM 7415 O O . ILE A 1 964 ? 21.828 33.572 -50.025 1.00 93.94 964 ILE A O 1
ATOM 7419 N N . TYR A 1 965 ? 20.387 31.880 -50.360 1.00 95.12 965 TYR A N 1
ATOM 7420 C CA . TYR A 1 965 ? 20.504 31.890 -51.817 1.00 95.12 965 TYR A CA 1
ATOM 7421 C C . TYR A 1 965 ? 20.158 33.265 -52.408 1.00 95.12 965 TYR A C 1
ATOM 7423 O O . TYR A 1 965 ? 20.904 33.811 -53.230 1.00 95.12 965 TYR A O 1
ATOM 7431 N N . TRP A 1 966 ? 19.050 33.860 -51.967 1.00 94.94 966 TRP A N 1
ATOM 7432 C CA . TRP A 1 966 ? 18.582 35.161 -52.422 1.00 94.94 966 TRP A CA 1
ATOM 7433 C C . TRP A 1 966 ? 19.564 36.277 -52.060 1.00 94.94 966 TRP A C 1
ATOM 7435 O O . TRP A 1 966 ? 19.908 37.089 -52.926 1.00 94.94 966 TRP A O 1
ATOM 7445 N N . MET A 1 967 ? 20.090 36.284 -50.831 1.00 94.56 967 MET A N 1
ATOM 7446 C CA . MET A 1 967 ? 21.123 37.223 -50.396 1.00 94.56 967 MET A CA 1
ATOM 7447 C C . MET A 1 967 ? 22.381 37.100 -51.261 1.00 94.56 967 MET A C 1
ATOM 7449 O O . MET A 1 967 ? 22.869 38.115 -51.767 1.00 94.56 967 MET A O 1
ATOM 7453 N N . VAL A 1 968 ? 22.871 35.880 -51.511 1.00 91.62 968 VAL A N 1
ATOM 7454 C CA . VAL A 1 968 ? 24.045 35.626 -52.364 1.00 91.62 968 VAL A CA 1
ATOM 7455 C C . VAL A 1 968 ? 23.803 36.122 -53.790 1.00 91.62 968 VAL A C 1
ATOM 7457 O O . VAL A 1 968 ? 24.609 36.889 -54.330 1.00 91.62 968 VAL A O 1
ATOM 7460 N N . LYS A 1 969 ? 22.672 35.750 -54.400 1.00 92.06 969 LYS A N 1
ATOM 7461 C CA . LYS A 1 969 ? 22.301 36.164 -55.763 1.00 92.06 969 LYS A CA 1
ATOM 7462 C C . LYS A 1 969 ? 22.189 37.684 -55.872 1.00 92.06 969 LYS A C 1
ATOM 7464 O O . LYS A 1 969 ? 22.690 38.288 -56.824 1.00 92.06 969 LYS A O 1
ATOM 7469 N N . ARG A 1 970 ? 21.582 38.325 -54.873 1.00 91.25 970 ARG A N 1
ATOM 7470 C CA . ARG A 1 970 ? 21.423 39.779 -54.807 1.00 91.25 970 ARG A CA 1
ATOM 7471 C C . ARG A 1 970 ? 22.764 40.484 -54.656 1.00 91.25 970 ARG A C 1
ATOM 7473 O O . ARG A 1 970 ? 23.019 41.446 -55.380 1.00 91.25 970 ARG A O 1
ATOM 7480 N N . VAL A 1 971 ? 23.631 40.019 -53.757 1.00 89.69 971 VAL A N 1
ATOM 7481 C CA . VAL A 1 971 ? 24.974 40.584 -53.566 1.00 89.69 971 VAL A CA 1
ATOM 7482 C C . VAL A 1 971 ? 25.785 40.470 -54.856 1.00 89.69 971 VAL A C 1
ATOM 7484 O O . VAL A 1 971 ? 26.346 41.478 -55.291 1.00 89.69 971 VAL A O 1
ATOM 7487 N N . ARG A 1 972 ? 25.774 39.302 -55.517 1.00 88.38 972 ARG A N 1
ATOM 7488 C CA . ARG A 1 972 ? 26.440 39.084 -56.814 1.00 88.38 972 ARG A CA 1
ATOM 7489 C C . ARG A 1 972 ? 25.921 40.025 -57.905 1.00 88.38 972 ARG A C 1
ATOM 7491 O O . ARG A 1 972 ? 26.722 40.563 -58.660 1.00 88.38 972 ARG A O 1
ATOM 7498 N N . ARG A 1 973 ? 24.612 40.302 -57.949 1.00 88.81 973 ARG A N 1
ATOM 7499 C CA . ARG A 1 973 ? 24.008 41.239 -58.917 1.00 88.81 973 ARG A CA 1
ATOM 7500 C C . ARG A 1 973 ? 24.319 42.714 -58.624 1.00 88.81 973 ARG A C 1
ATOM 7502 O O . ARG A 1 973 ? 24.544 43.489 -59.547 1.00 88.81 973 ARG A O 1
ATOM 7509 N N . VAL A 1 974 ? 24.304 43.134 -57.356 1.00 85.69 974 VAL A N 1
ATOM 7510 C CA . VAL A 1 974 ? 24.400 44.558 -56.959 1.00 85.69 974 VAL A CA 1
ATOM 7511 C C . VAL A 1 974 ? 25.848 45.037 -56.790 1.00 85.69 974 VAL A C 1
ATOM 7513 O O . VAL A 1 974 ? 26.132 46.221 -56.998 1.00 85.69 974 VAL A O 1
ATOM 7516 N N . SER A 1 975 ? 26.774 44.141 -56.432 1.00 84.56 975 SER A N 1
ATOM 7517 C CA . SER A 1 975 ? 28.192 44.476 -56.237 1.00 84.56 975 SER A CA 1
ATOM 7518 C C . SER A 1 975 ? 28.844 45.121 -57.474 1.00 84.56 975 SER A C 1
ATOM 7520 O O . SER A 1 975 ? 29.452 46.183 -57.298 1.00 84.56 975 SER A O 1
ATOM 7522 N N . PRO A 1 976 ? 28.682 44.589 -58.707 1.00 82.19 976 PRO A N 1
ATOM 7523 C CA . PRO A 1 976 ? 29.236 45.202 -59.917 1.00 82.19 976 PRO A CA 1
ATOM 7524 C C . PRO A 1 976 ? 28.654 46.594 -60.189 1.00 82.19 976 PRO A C 1
ATOM 7526 O O . PRO A 1 976 ? 29.404 47.541 -60.406 1.00 82.19 976 PRO A O 1
ATOM 7529 N N . ILE A 1 977 ? 27.330 46.755 -60.060 1.00 83.38 977 ILE A N 1
ATOM 7530 C CA . ILE A 1 977 ? 26.618 48.026 -60.298 1.00 83.38 977 ILE A CA 1
ATOM 7531 C C . ILE A 1 977 ? 27.153 49.132 -59.379 1.00 83.38 977 ILE A C 1
ATOM 7533 O O . ILE A 1 977 ? 27.453 50.246 -59.810 1.00 83.38 977 ILE A O 1
ATOM 7537 N N . ARG A 1 978 ? 27.315 48.828 -58.087 1.00 78.38 978 ARG A N 1
ATOM 7538 C CA . ARG A 1 978 ? 27.841 49.793 -57.111 1.00 78.38 978 ARG A CA 1
ATOM 7539 C C . ARG A 1 978 ? 29.354 49.992 -57.206 1.00 78.38 978 ARG A C 1
ATOM 7541 O O . ARG A 1 978 ? 29.846 51.004 -56.706 1.00 78.38 978 ARG A O 1
ATOM 7548 N N . ARG A 1 979 ? 30.107 49.046 -57.774 1.00 80.06 979 ARG A N 1
ATOM 7549 C CA . ARG A 1 979 ? 31.536 49.222 -58.077 1.00 80.06 979 ARG A CA 1
ATOM 7550 C C . ARG A 1 979 ? 31.709 50.189 -59.248 1.00 80.06 979 ARG A C 1
ATOM 7552 O O . ARG A 1 979 ? 32.369 51.203 -59.057 1.00 80.06 979 ARG A O 1
ATOM 7559 N N . ALA A 1 980 ? 30.999 49.959 -60.353 1.00 79.19 980 ALA A N 1
ATOM 7560 C CA . ALA A 1 980 ? 30.982 50.845 -61.516 1.00 79.19 980 ALA A CA 1
ATOM 7561 C C . ALA A 1 980 ? 30.582 52.281 -61.137 1.00 79.19 980 ALA A C 1
ATOM 7563 O O . ALA A 1 980 ? 31.282 53.230 -61.474 1.00 79.19 980 ALA A O 1
ATOM 7564 N N . TRP A 1 981 ? 29.532 52.456 -60.323 1.00 80.06 981 TRP A N 1
ATOM 7565 C CA . TRP A 1 981 ? 29.151 53.787 -59.834 1.00 80.06 981 TRP A CA 1
ATOM 7566 C C . TRP A 1 981 ? 30.237 54.453 -58.970 1.00 80.06 981 TRP A C 1
ATOM 7568 O O . TRP A 1 981 ? 30.459 55.658 -59.071 1.00 80.06 981 TRP A O 1
ATOM 7578 N N . ARG A 1 982 ? 30.934 53.695 -58.108 1.00 77.88 982 ARG A N 1
ATOM 7579 C CA . ARG A 1 982 ? 32.030 54.232 -57.279 1.00 77.88 982 ARG A CA 1
ATOM 7580 C C . ARG A 1 982 ? 33.225 54.657 -58.128 1.00 77.88 982 ARG A C 1
ATOM 7582 O O . ARG A 1 982 ? 33.802 55.703 -57.843 1.00 77.88 982 ARG A O 1
ATOM 7589 N N . GLU A 1 983 ? 33.574 53.872 -59.141 1.00 79.88 983 GLU A N 1
ATOM 7590 C CA . GLU A 1 983 ? 34.647 54.181 -60.090 1.00 79.88 983 GLU A CA 1
ATOM 7591 C C . GLU A 1 983 ? 34.293 55.413 -60.932 1.00 79.88 983 GLU A C 1
ATOM 7593 O O . GLU A 1 983 ? 35.072 56.362 -60.971 1.00 79.88 983 GLU A O 1
ATOM 7598 N N . GLN A 1 984 ? 33.066 55.492 -61.457 1.00 76.12 984 GLN A N 1
ATOM 7599 C CA . GLN A 1 984 ? 32.563 56.662 -62.185 1.00 76.12 984 GLN A CA 1
ATOM 7600 C C . GLN A 1 984 ? 32.557 57.931 -61.312 1.00 76.12 984 GLN A C 1
ATOM 7602 O O . GLN A 1 984 ? 32.938 59.012 -61.758 1.00 76.12 984 GLN A O 1
ATOM 7607 N N . ARG A 1 985 ? 32.184 57.817 -60.031 1.00 74.12 985 ARG A N 1
ATOM 7608 C CA . ARG A 1 985 ? 32.196 58.943 -59.083 1.00 74.12 985 ARG A CA 1
ATOM 7609 C C . ARG A 1 985 ? 33.611 59.347 -58.660 1.00 74.12 985 ARG A C 1
ATOM 7611 O O . ARG A 1 985 ? 33.839 60.529 -58.413 1.00 74.12 985 ARG A O 1
ATOM 7618 N N . LYS A 1 986 ? 34.549 58.394 -58.567 1.00 77.69 986 LYS A N 1
ATOM 7619 C CA . LYS A 1 986 ? 35.983 58.670 -58.373 1.00 77.69 986 LYS A CA 1
ATOM 7620 C C . LYS A 1 986 ? 36.557 59.408 -59.582 1.00 77.69 986 LYS A C 1
ATOM 7622 O O . LYS A 1 986 ? 37.212 60.421 -59.373 1.00 77.69 986 LYS A O 1
ATOM 7627 N N . ALA A 1 987 ? 36.244 58.970 -60.802 1.00 71.81 987 ALA A N 1
ATOM 7628 C CA . ALA A 1 987 ? 36.650 59.640 -62.037 1.00 71.81 987 ALA A CA 1
ATOM 7629 C C . ALA A 1 987 ? 36.100 61.077 -62.116 1.00 71.81 987 ALA A C 1
ATOM 7631 O O . ALA A 1 987 ? 36.859 62.014 -62.332 1.00 71.81 987 ALA A O 1
ATOM 7632 N N . LEU A 1 988 ? 34.812 61.281 -61.810 1.00 70.44 988 LEU A N 1
ATOM 7633 C CA . LEU A 1 988 ? 34.196 62.616 -61.722 1.00 70.44 988 LEU A CA 1
ATOM 7634 C C . LEU A 1 988 ? 34.817 63.506 -60.630 1.00 70.44 988 LEU A C 1
ATOM 7636 O O . LEU A 1 988 ? 34.941 64.713 -60.818 1.00 70.44 988 LEU A O 1
ATOM 7640 N N . LYS A 1 989 ? 35.204 62.937 -59.479 1.00 68.69 989 LYS A N 1
ATOM 7641 C CA . LYS A 1 989 ? 35.906 63.678 -58.415 1.00 68.69 989 LYS A CA 1
ATOM 7642 C C . LYS A 1 989 ? 37.340 64.036 -58.801 1.00 68.69 989 LYS A C 1
ATOM 7644 O O . LYS A 1 989 ? 37.777 65.116 -58.435 1.00 68.69 989 LYS A O 1
ATOM 7649 N N . ALA A 1 990 ? 38.051 63.152 -59.500 1.00 66.62 990 ALA A N 1
ATOM 7650 C CA . ALA A 1 990 ? 39.392 63.422 -60.011 1.00 66.62 990 ALA A CA 1
ATOM 7651 C C . ALA A 1 990 ? 39.360 64.520 -61.087 1.00 66.62 990 ALA A C 1
ATOM 7653 O O . ALA A 1 990 ? 40.138 65.462 -61.010 1.00 66.62 990 ALA A O 1
ATOM 7654 N N . ALA A 1 991 ? 38.384 64.475 -62.001 1.00 59.84 991 ALA A N 1
ATOM 7655 C CA . ALA A 1 991 ? 38.165 65.521 -63.002 1.00 59.84 991 ALA A CA 1
ATOM 7656 C C . ALA A 1 991 ? 37.852 66.896 -62.378 1.00 59.84 991 ALA A C 1
ATOM 7658 O O . ALA A 1 991 ? 38.337 67.908 -62.861 1.00 59.84 991 ALA A O 1
ATOM 7659 N N . ARG A 1 992 ? 37.105 66.934 -61.264 1.00 59.53 992 ARG A N 1
ATOM 7660 C CA . ARG A 1 992 ? 36.828 68.161 -60.488 1.00 59.53 992 ARG A CA 1
ATOM 7661 C C . ARG A 1 992 ? 37.980 68.662 -59.613 1.00 59.53 992 ARG A C 1
ATOM 7663 O O . ARG A 1 992 ? 37.844 69.730 -59.039 1.00 59.53 992 ARG A O 1
ATOM 7670 N N . LYS A 1 993 ? 39.035 67.867 -59.417 1.00 57.59 993 LYS A N 1
ATOM 7671 C CA . LYS A 1 993 ? 40.231 68.256 -58.647 1.00 57.59 993 LYS A CA 1
ATOM 7672 C C . LYS A 1 993 ? 41.345 68.808 -59.549 1.00 57.59 993 LYS A C 1
ATOM 7674 O O . LYS A 1 993 ? 42.299 69.370 -59.030 1.00 57.59 993 LYS A O 1
ATOM 7679 N N . ASN A 1 994 ? 41.214 68.587 -60.861 1.00 53.12 994 ASN A N 1
ATOM 7680 C CA . ASN A 1 994 ? 42.093 69.078 -61.926 1.00 53.12 994 ASN A CA 1
ATOM 7681 C C . ASN A 1 994 ? 41.477 70.273 -62.697 1.00 53.12 994 ASN A C 1
ATOM 7683 O O . ASN A 1 994 ? 42.060 70.721 -63.680 1.00 53.12 994 ASN A O 1
ATOM 7687 N N . GLN A 1 995 ? 40.302 70.745 -62.266 1.00 49.25 995 GLN A N 1
ATOM 7688 C CA . GLN A 1 995 ? 39.773 72.097 -62.483 1.00 49.25 995 GLN A CA 1
ATOM 7689 C C . GLN A 1 995 ? 39.967 72.868 -61.183 1.00 49.25 995 GLN A C 1
ATOM 7691 O O . GLN A 1 995 ? 40.177 74.095 -61.272 1.00 49.25 995 GLN A O 1
#

Radius of gyration: 34.41 Å; Cα contacts (8 Å, |Δi|>4): 2365; chains: 1; bounding box: 81×124×116 Å

Foldseek 3Di:
DDDDDDDDDPPDPDPDPADDDLVVVCVPLVVVLVVLVVLLCCLPVVCVQCVLLVCVQPNFFDWDWFFDPLPVPFQLQQFDFPDPFQVVLQVVLLVLLQVLLLQQKFWQFAPPCPQPPDQFQEEEFKLCQQVPFQFAAELFDFDQVQFQGLCNLQVVLPHHYQPLRNVQSNVQCVVQDLVNLQAFDCDLDPVHTHHANNIDAPVSQDPVNLVCCVVRASAYEYEGEDHFYFFAWFFQDCVPHDPQDDPRDGSLEDGPRSVVRQVSRLVRYQEYEYEYAALFAHQCQVVLPDVSHRTYMDSHNRFRNNSNSVNCRNNVVGKYNFFAFFFRWNDQCQFLCNLFFFFQWQPPLPPFTAGAGEPQQFQQFTLLVLQQCVVLVVDPNVNTTSGFALDHDTPWDKDKDDWDWDQDVVQQKIKIKIKIFTQGQAKDKAKKWKKKAADDDQVAQFGGRIATFFMDMADTHGHGGMDIDMTMGHNQLCFFQDQPPLQFTKRAFAWMKMATASGSNGGRPPDDIDIDGDHHMDGQADPNHDPLWPHGGGDLPVVLQVCCVVVLGAHQGSNCNPVRRHDNDDNSNSHDDPVLSCLLPDFDDPLCPDPLVVVCVVVVHDQFAQQEQDDLLAALQQCAQPDLPPPVLSSLLNNHDLVNLFQQFVAPAQWGPAPQSRQRHIAGEADDQQFGDDPSYPDTHGRRFAQQSSLSSLDLVSLLVSLLSRLSSCVSSRHQEYADQEAFALRRSRASCSRSHHHNHLVSRLSSRLSSQQSNVQSFYQYAYDAQWDPNHNHCCLSSAHAYRHHPSSCPSGICSSVLSQQSRHKYWFWGQHPVRDIDIHMDGRAHHEYGSHHHHSAGSLLALSRQPVVQCNTNNHQHAYEYPEDFLSRVSPAPLSNLSSHRLHYNYSSVGDGDDPSVDSSSSVSSSVSVSRHSNSSSRGCSCSSHHRSIGMDIGGDPVVVVSVVSSVVSVVVSVVSVVVSVVVCVVSVVVVVVVVVVVVVVVVVVVVD

Mean predicted aligned error: 6.91 Å